Protein AF-0000000070284178 (afdb_homodimer)

Secondary structure (DSSP, 8-state):
--------------------------------------------------------EE--SS-S------------S---------------------------------------------------------------------------------------------------PPPHHHHHHHHHHHHTEEEETTEEEEE-SB--TT-S--TTTTSEEHHHHHHHHHHHHHTT-THHHHHHHHHHHHHS--S--S-TTSPPTTPPPSEEEEEEEEPTT-SS-EEEEEEEESSTTSTT----HHHHHHHHHHHHHHHHHH--THHHHSHHHHHHHHHHHHHHHS--S--SSSPPB-TT-SSS-S-SS--BS-HHHHHHHHHHHHHHHHHPPPSTTTHHHHHHHHHHHHHHHHHIIIIIEEEHHHHHHHHT---S--STT-S-TT---GGGS-HHHHHH--TT-EEEEEEEETTEEEEEEEHHHHHHHHHTT-S-HHHHHHHHHHHHHTHHHHTTTSS-BSEES---HHHHHHHHSS-GGG-TTBTTBT-B-GGGHHHHHHHHHHTT-HHHHHHHHHHHHHHHTTTT--S-EESTTS-EE-TTPPSSBHHHHHHHHHHHHHHH-HHHHHTTS----HHHHHHHHHHHSTTTHHHHHHHHHHTTT--/--------------------------------------------------------EE--SS-S-------------------------------------------------------------------------------------------------------------------HHHHHHHHHHHHTEEEETTEEEEE-SB--TT-S--TTTTSEEHHHHHHHHHHHHHTT-THHHHHHHHHHHHHS--S--S-TTSPPTTPPPSEEEEEEEEPTT-SS-EEEEEEEESSTTSTT----HHHHHHHHHHHHHHHHHH--THHHHSHHHHHHHHHHHHHHHS--S--SSSPPB-TT-SSS-S-SS--BS-HHHHHHHHHHHHHHHHHPPPSTTTHHHHHHHHHHHHHHHHHIIIIIEEEHHHHHHHHT---S--STT-S-TT---GGGS-HHHHHH--TT-EEEEEEEETTEEEEEEEHHHHHHHHHTT-S-HHHHHHHHHHHHHTHHHHTTTSS-BSEES---HHHHHHHHSS-GGG-TTBTTBT-B-GGGHHHHHHHHHHTT-HHHHHHHHHHHHHHHTTTT--S-EESTTS-EE-TTPPSSBHHHHHHHHHHHHHHH-HHHHHTTS----HHHHHHHHHHHSTTTHHHHHHHHHHTTT--

Organism: Medicago truncatula (NCBI:txid3880)

Structure (mmCIF, N/CA/C/O backbone):
data_AF-0000000070284178-model_v1
#
loop_
_entity.id
_entity.type
_entity.pdbx_description
1 polymer 'Alkaline/neutral invertase'
#
loop_
_atom_site.group_PDB
_atom_site.id
_atom_site.type_symbol
_atom_site.label_atom_id
_atom_site.label_alt_id
_atom_site.label_comp_id
_atom_site.label_asym_id
_atom_site.label_entity_id
_atom_site.label_seq_id
_atom_site.pdbx_PDB_ins_code
_atom_site.Cartn_x
_atom_site.Cartn_y
_atom_site.Cartn_z
_atom_site.occupancy
_atom_site.B_iso_or_equiv
_atom_site.auth_seq_id
_atom_site.auth_comp_id
_atom_site.auth_asym_id
_atom_site.auth_atom_id
_atom_site.pdbx_PDB_model_num
ATOM 1 N N . MET A 1 1 ? 6.617 -24.312 -64.062 1 16.23 1 MET A N 1
ATOM 2 C CA . MET A 1 1 ? 8.055 -24.078 -64 1 16.23 1 MET A CA 1
ATOM 3 C C . MET A 1 1 ? 8.359 -22.578 -63.844 1 16.23 1 MET A C 1
ATOM 5 O O . MET A 1 1 ? 9.375 -22.203 -63.281 1 16.23 1 MET A O 1
ATOM 9 N N . THR A 1 2 ? 7.855 -21.625 -64.438 1 16.58 2 THR A N 1
ATOM 10 C CA . THR A 1 2 ? 8.344 -20.609 -65.375 1 16.58 2 THR A CA 1
ATOM 11 C C . THR A 1 2 ? 8.859 -19.391 -64.625 1 16.58 2 THR A C 1
ATOM 13 O O . THR A 1 2 ? 8.328 -19.031 -63.531 1 16.58 2 THR A O 1
ATOM 16 N N . THR A 1 3 ? 9.867 -18.531 -65.062 1 16.77 3 THR A N 1
ATOM 17 C CA . THR A 1 3 ? 11.18 -17.891 -65 1 16.77 3 THR A CA 1
ATOM 18 C C . THR A 1 3 ? 11.039 -16.391 -64.688 1 16.77 3 THR A C 1
ATOM 20 O O . THR A 1 3 ? 12.008 -15.758 -64.25 1 16.77 3 THR A O 1
ATOM 23 N N . GLY A 1 4 ? 10.156 -15.609 -64.938 1 17.28 4 GLY A N 1
ATOM 24 C CA . GLY A 1 4 ? 10.602 -14.453 -65.688 1 17.28 4 GLY A CA 1
ATOM 25 C C . GLY A 1 4 ? 11.305 -13.414 -64.875 1 17.28 4 GLY A C 1
ATOM 26 O O . GLY A 1 4 ? 11.172 -13.414 -63.625 1 17.28 4 GLY A O 1
ATOM 27 N N . SER A 1 5 ? 12.008 -12.227 -65.312 1 16.22 5 SER A N 1
ATOM 28 C CA . SER A 1 5 ? 13.242 -11.5 -65.562 1 16.22 5 SER A CA 1
ATOM 29 C C . SER A 1 5 ? 13.312 -10.203 -64.812 1 16.22 5 SER A C 1
ATOM 31 O O . SER A 1 5 ? 14.328 -9.508 -64.812 1 16.22 5 SER A O 1
ATOM 33 N N . TYR A 1 6 ? 12.406 -9.617 -64.125 1 17.34 6 TYR A N 1
ATOM 34 C CA . TYR A 1 6 ? 12.484 -8.188 -64.438 1 17.34 6 TYR A CA 1
ATOM 35 C C . TYR A 1 6 ? 13.672 -7.551 -63.719 1 17.34 6 TYR A C 1
ATOM 37 O O . TYR A 1 6 ? 14.156 -8.07 -62.688 1 17.34 6 TYR A O 1
ATOM 45 N N . ILE A 1 7 ? 14.078 -6.188 -63.875 1 17.56 7 ILE A N 1
ATOM 46 C CA . ILE A 1 7 ? 15.125 -5.266 -64.312 1 17.56 7 ILE A CA 1
ATOM 47 C C . ILE A 1 7 ? 15.805 -4.652 -63.062 1 17.56 7 ILE A C 1
ATOM 49 O O . ILE A 1 7 ? 15.141 -4.312 -62.094 1 17.56 7 ILE A O 1
ATOM 53 N N . GLY A 1 8 ? 17.266 -4.41 -62.969 1 17.28 8 GLY A N 1
ATOM 54 C CA . GLY A 1 8 ? 18.562 -4.297 -62.344 1 17.28 8 GLY A CA 1
ATOM 55 C C . GLY A 1 8 ? 18.859 -2.902 -61.844 1 17.28 8 GLY A C 1
ATOM 56 O O . GLY A 1 8 ? 19.984 -2.609 -61.438 1 17.28 8 GLY A O 1
ATOM 57 N N . ILE A 1 9 ? 18.141 -2.16 -61.281 1 16.11 9 ILE A N 1
ATOM 58 C CA . ILE A 1 9 ? 18.5 -0.75 -61.375 1 16.11 9 ILE A CA 1
ATOM 59 C C . ILE A 1 9 ? 19.797 -0.5 -60.625 1 16.11 9 ILE A C 1
ATOM 61 O O . ILE A 1 9 ? 19.906 -0.844 -59.438 1 16.11 9 ILE A O 1
ATOM 65 N N . SER A 1 10 ? 21.016 0.123 -61.094 1 15.53 10 SER A N 1
ATOM 66 C CA . SER A 1 10 ? 22.438 0.359 -61.344 1 15.53 10 SER A CA 1
ATOM 67 C C . SER A 1 10 ? 23 1.368 -60.344 1 15.53 10 SER A C 1
ATOM 69 O O . SER A 1 10 ? 24.078 1.156 -59.781 1 15.53 10 SER A O 1
ATOM 71 N N . THR A 1 11 ? 22.719 2.619 -60.125 1 16.11 11 THR A N 1
ATOM 72 C CA . THR A 1 11 ? 23.688 3.598 -60.625 1 16.11 11 THR A CA 1
ATOM 73 C C . THR A 1 11 ? 24.797 3.801 -59.594 1 16.11 11 THR A C 1
ATOM 75 O O . THR A 1 11 ? 24.688 3.369 -58.438 1 16.11 11 THR A O 1
ATOM 78 N N . MET A 1 12 ? 25.297 5.195 -59.219 1 15.45 12 MET A N 1
ATOM 79 C CA . MET A 1 12 ? 26.531 5.914 -59.5 1 15.45 12 MET A CA 1
ATOM 80 C C . MET A 1 12 ? 27.484 5.883 -58.312 1 15.45 12 MET A C 1
ATOM 82 O O . MET A 1 12 ? 27.047 5.703 -57.156 1 15.45 12 MET A O 1
ATOM 86 N N . LYS A 1 13 ? 28.891 6.262 -58.438 1 15.7 13 LYS A N 1
ATOM 87 C CA . LYS A 1 13 ? 30.297 6.023 -58.125 1 15.7 13 LYS A CA 1
ATOM 88 C C . LYS A 1 13 ? 30.781 6.969 -57.031 1 15.7 13 LYS A C 1
ATOM 90 O O . LYS A 1 13 ? 31.812 6.711 -56.375 1 15.7 13 LYS A O 1
ATOM 95 N N . PRO A 1 14 ? 30.328 7.902 -56.25 1 16.09 14 PRO A N 1
ATOM 96 C CA . PRO A 1 14 ? 31.25 9.047 -56.219 1 16.09 14 PRO A CA 1
ATOM 97 C C . PRO A 1 14 ? 32.531 8.781 -55.438 1 16.09 14 PRO A C 1
ATOM 99 O O . PRO A 1 14 ? 32.5 8.094 -54.406 1 16.09 14 PRO A O 1
ATOM 102 N N . CYS A 1 15 ? 33.875 9.008 -55.906 1 14.98 15 CYS A N 1
ATOM 103 C CA . CYS A 1 15 ? 35.312 8.766 -55.844 1 14.98 15 CYS A CA 1
ATOM 104 C C . CYS A 1 15 ? 35.938 9.602 -54.75 1 14.98 15 CYS A C 1
ATOM 106 O O . CYS A 1 15 ? 37.094 9.336 -54.344 1 14.98 15 CYS A O 1
ATOM 108 N N . CYS A 1 16 ? 35.656 10.758 -54.25 1 15.2 16 CYS A N 1
ATOM 109 C CA . CYS A 1 16 ? 36.781 11.695 -54.25 1 15.2 16 CYS A CA 1
ATOM 110 C C . CYS A 1 16 ? 37.812 11.312 -53.219 1 15.2 16 CYS A C 1
ATOM 112 O O . CYS A 1 16 ? 37.469 10.891 -52.094 1 15.2 16 CYS A O 1
ATOM 114 N N . ARG A 1 17 ? 39.25 11.461 -53.438 1 15.29 17 ARG A N 1
ATOM 115 C CA . ARG A 1 17 ? 40.656 11.125 -53.312 1 15.29 17 ARG A CA 1
ATOM 116 C C . ARG A 1 17 ? 41.344 11.859 -52.156 1 15.29 17 ARG A C 1
ATOM 118 O O . ARG A 1 17 ? 42.406 11.445 -51.688 1 15.29 17 ARG A O 1
ATOM 125 N N . ILE A 1 18 ? 41.062 13.047 -51.625 1 15.14 18 ILE A N 1
ATOM 126 C CA . ILE A 1 18 ? 42.219 13.93 -51.625 1 15.14 18 ILE A CA 1
ATOM 127 C C . ILE A 1 18 ? 43.219 13.453 -50.562 1 15.14 18 ILE A C 1
ATOM 129 O O . ILE A 1 18 ? 42.812 13.07 -49.469 1 15.14 18 ILE A O 1
ATOM 133 N N . LEU A 1 19 ? 44.656 13.797 -50.625 1 14.78 19 LEU A N 1
ATOM 134 C CA . LEU A 1 19 ? 46.062 13.445 -50.594 1 14.78 19 LEU A CA 1
ATOM 135 C C . LEU A 1 19 ? 46.688 13.898 -49.281 1 14.78 19 LEU A C 1
ATOM 137 O O . LEU A 1 19 ? 47.531 13.188 -48.719 1 14.78 19 LEU A O 1
ATOM 141 N N . THR A 1 20 ? 46.531 15.047 -48.656 1 14.55 20 THR A N 1
ATOM 142 C CA . THR A 1 20 ? 47.812 15.773 -48.531 1 14.55 20 THR A CA 1
ATOM 143 C C . THR A 1 20 ? 48.656 15.156 -47.406 1 14.55 20 THR A C 1
ATOM 145 O O . THR A 1 20 ? 48.125 14.625 -46.438 1 14.55 20 THR A O 1
ATOM 148 N N . LYS A 1 21 ? 50.125 15.289 -47.406 1 15.13 21 LYS A N 1
ATOM 149 C CA . LYS A 1 21 ? 51.469 14.766 -47.25 1 15.13 21 LYS A CA 1
ATOM 150 C C . LYS A 1 21 ? 52.031 15.141 -45.875 1 15.13 21 LYS A C 1
ATOM 152 O O . LYS A 1 21 ? 52.781 14.367 -45.281 1 15.13 21 LYS A O 1
ATOM 157 N N . THR A 1 22 ? 52.125 16.391 -45.406 1 14.47 22 THR A N 1
ATOM 158 C CA . THR A 1 22 ? 53.469 16.828 -45.219 1 14.47 22 THR A CA 1
ATOM 159 C C . THR A 1 22 ? 54.062 16.234 -43.938 1 14.47 22 THR A C 1
ATOM 161 O O . THR A 1 22 ? 53.344 15.836 -43.031 1 14.47 22 THR A O 1
ATOM 164 N N . PRO A 1 23 ? 55.188 16.953 -43.219 1 15.52 23 PRO A N 1
ATOM 165 C CA . PRO A 1 23 ? 56.625 16.734 -42.969 1 15.52 23 PRO A CA 1
ATOM 166 C C . PRO A 1 23 ? 56.938 16.266 -41.562 1 15.52 23 PRO A C 1
ATOM 168 O O . PRO A 1 23 ? 56.062 16.281 -40.688 1 15.52 23 PRO A O 1
ATOM 171 N N . LEU A 1 24 ? 58.031 16.969 -40.844 1 15.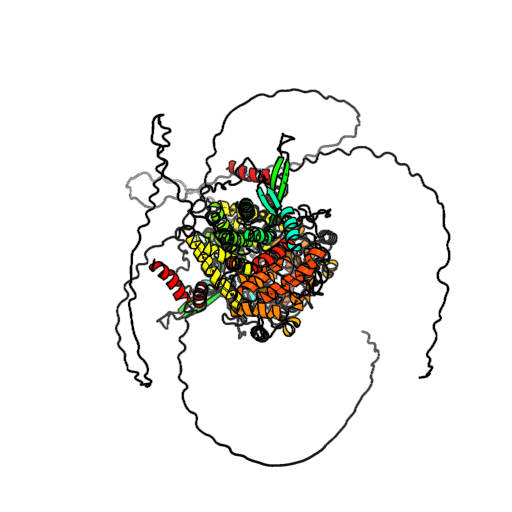12 24 LEU A N 1
ATOM 172 C CA . LEU A 1 24 ? 59.406 16.656 -40.469 1 15.12 24 LEU A CA 1
ATOM 173 C C . LEU A 1 24 ? 59.5 16.391 -38.969 1 15.12 24 LEU A C 1
ATOM 175 O O . LEU A 1 24 ? 60.062 15.375 -38.562 1 15.12 24 LEU A O 1
ATOM 179 N N . ILE A 1 25 ? 59.844 17.469 -38 1 14.59 25 ILE A N 1
ATOM 180 C CA . ILE A 1 25 ? 61.156 17.609 -37.438 1 14.59 25 ILE A CA 1
ATOM 181 C C . ILE A 1 25 ? 61.219 16.906 -36.094 1 14.59 25 ILE A C 1
ATOM 183 O O . ILE A 1 25 ? 60.188 16.672 -35.469 1 14.59 25 ILE A O 1
ATOM 187 N N . SER A 1 26 ? 61.844 17.594 -34.906 1 15.34 26 SER A N 1
ATOM 188 C CA . SER A 1 26 ? 63.156 17.453 -34.25 1 15.34 26 SER A CA 1
ATOM 189 C C . SER A 1 26 ? 63.031 16.734 -32.906 1 15.34 26 SER A C 1
ATOM 191 O O . SER A 1 26 ? 62.125 15.945 -32.719 1 15.34 26 SER A O 1
ATOM 193 N N . GLY A 1 27 ? 63.531 17.359 -31.672 1 15.24 27 GLY A N 1
ATOM 194 C CA . GLY A 1 27 ? 64.75 17.094 -30.906 1 15.24 27 GLY A CA 1
ATOM 195 C C . GLY A 1 27 ? 64.438 16.297 -29.641 1 15.24 27 GLY A C 1
ATOM 196 O O . GLY A 1 27 ? 63.312 16 -29.312 1 15.24 27 GLY A O 1
ATOM 197 N N . PHE A 1 28 ? 65 16.797 -28.297 1 15.65 28 PHE A N 1
ATOM 198 C CA . PHE A 1 28 ? 66.062 16.312 -27.469 1 15.65 28 PHE A CA 1
ATOM 199 C C . PHE A 1 28 ? 65.562 15.539 -26.266 1 15.65 28 PHE A C 1
ATOM 201 O O . PHE A 1 28 ? 65.875 14.375 -26.062 1 15.65 28 PHE A O 1
ATOM 208 N N . SER A 1 29 ? 65.438 16.156 -24.953 1 15.88 29 SER A N 1
ATOM 209 C CA . SER A 1 29 ? 66.375 15.922 -23.891 1 15.88 29 SER A CA 1
ATOM 210 C C . SER A 1 29 ? 65.875 14.938 -22.859 1 15.88 29 SER A C 1
ATOM 212 O O . SER A 1 29 ? 64.625 14.828 -22.688 1 15.88 29 SER A O 1
ATOM 214 N N . SER A 1 30 ? 66.688 14.141 -22.031 1 16.34 30 SER A N 1
ATOM 215 C CA . SER A 1 30 ? 66.938 12.883 -21.328 1 16.34 30 SER A CA 1
ATOM 216 C C . SER A 1 30 ? 66.438 12.969 -19.875 1 16.34 30 SER A C 1
ATOM 218 O O . SER A 1 30 ? 66.5 11.984 -19.141 1 16.34 30 SER A O 1
ATOM 220 N N . ILE A 1 31 ? 65.875 13.938 -19.25 1 16.61 31 ILE A N 1
ATOM 221 C CA . ILE A 1 31 ? 66.438 14.031 -17.906 1 16.61 31 ILE A CA 1
ATOM 222 C C . ILE A 1 31 ? 65.938 12.836 -17.078 1 16.61 31 ILE A C 1
ATOM 224 O O . ILE A 1 31 ? 64.75 12.445 -17.156 1 16.61 31 ILE A O 1
ATOM 228 N N . LYS A 1 32 ? 66.75 12.266 -16.094 1 16.66 32 LYS A N 1
ATOM 229 C CA . LYS A 1 32 ? 67.188 11.109 -15.312 1 16.66 32 LYS A CA 1
ATOM 230 C C . LYS A 1 32 ? 66.375 10.961 -14.039 1 16.66 32 LYS A C 1
ATOM 232 O O . LYS A 1 32 ? 66.438 9.93 -13.367 1 16.66 32 LYS A O 1
ATOM 237 N N . PHE A 1 33 ? 65.438 11.812 -13.617 1 16.28 33 PHE A N 1
ATOM 238 C CA . PHE A 1 33 ? 65.562 11.953 -12.172 1 16.28 33 PHE A CA 1
ATOM 239 C C . PHE A 1 33 ? 65.188 10.648 -11.477 1 16.28 33 PHE A C 1
ATOM 241 O O . PHE A 1 33 ? 64.375 9.867 -11.992 1 16.28 33 PHE A O 1
ATOM 248 N N . SER A 1 34 ? 65.5 10.508 -10.086 1 16.58 34 SER A N 1
ATOM 249 C CA . SER A 1 34 ? 66.062 9.727 -8.992 1 16.58 34 SER A CA 1
ATOM 250 C C . SER A 1 34 ? 65 8.945 -8.258 1 16.58 34 SER A C 1
ATOM 252 O O . SER A 1 34 ? 63.812 9.328 -8.273 1 16.58 34 SER A O 1
ATOM 254 N N . ASP A 1 35 ? 65.375 7.777 -7.527 1 16.66 35 ASP A N 1
ATOM 255 C CA . ASP A 1 35 ? 65 6.422 -7.082 1 16.66 35 ASP A CA 1
ATOM 256 C C . ASP A 1 35 ? 64.25 6.441 -5.766 1 16.66 35 ASP A C 1
ATOM 258 O O . ASP A 1 35 ? 63.781 5.402 -5.301 1 16.66 35 ASP A O 1
ATOM 262 N N . SER A 1 36 ? 64.375 7.469 -4.887 1 16.53 36 SER A N 1
ATOM 263 C CA . SER A 1 36 ? 64.688 6.977 -3.549 1 16.53 36 SER A CA 1
ATOM 264 C C . SER A 1 36 ? 63.5 6.191 -2.955 1 16.53 36 SER A C 1
ATOM 266 O O . SER A 1 36 ? 62.406 6.176 -3.518 1 16.53 36 SER A O 1
ATOM 268 N N . THR A 1 37 ? 63.094 6.473 -1.51 1 16.48 37 THR A N 1
ATOM 269 C CA . THR A 1 37 ? 63.219 5.805 -0.219 1 16.48 37 THR A CA 1
ATOM 270 C C . THR A 1 37 ? 61.906 5.211 0.219 1 16.48 37 THR A C 1
ATOM 272 O O . THR A 1 37 ? 61.875 4.188 0.905 1 16.48 37 THR A O 1
ATOM 275 N N . MET A 1 38 ? 60.719 5.934 0.171 1 16.89 38 MET A N 1
ATOM 276 C CA . MET A 1 38 ? 59.969 5.906 1.424 1 16.89 38 MET A CA 1
ATOM 277 C C . MET A 1 38 ? 59.281 4.559 1.617 1 16.89 38 MET A C 1
ATOM 279 O O . MET A 1 38 ? 58.531 4.121 0.759 1 16.89 38 MET A O 1
ATOM 283 N N . MET A 1 39 ? 59.656 3.799 2.654 1 15.85 39 MET A N 1
ATOM 284 C CA . MET A 1 39 ? 59.594 2.449 3.209 1 15.85 39 MET A CA 1
ATOM 285 C C . MET A 1 39 ? 58.156 2.021 3.465 1 15.85 39 MET A C 1
ATOM 287 O O . MET A 1 39 ? 57.719 0.986 2.967 1 15.85 39 MET A O 1
ATOM 291 N N . SER A 1 40 ? 57.781 1.579 4.84 1 16.31 40 SER A N 1
ATOM 292 C CA . SER A 1 40 ? 57.531 0.279 5.457 1 16.31 40 SER A CA 1
ATOM 293 C C . SER A 1 40 ? 56.062 0.091 5.785 1 16.31 40 SER A C 1
ATOM 295 O O . SER A 1 40 ? 55.562 -1.03 5.758 1 16.31 40 SER A O 1
ATOM 297 N N . ILE A 1 41 ? 55.219 1.065 6.363 1 16.72 41 ILE A N 1
ATOM 298 C CA . ILE A 1 41 ? 54.469 0.753 7.574 1 16.72 41 ILE A CA 1
ATOM 299 C C . ILE A 1 41 ? 53.188 0.002 7.211 1 16.72 41 ILE A C 1
ATOM 301 O O . ILE A 1 41 ? 52.219 0.607 6.766 1 16.72 41 ILE A O 1
ATOM 305 N N . LEU A 1 42 ? 53.188 -1.095 6.535 1 16.89 42 LEU A N 1
ATOM 306 C CA . LEU A 1 42 ? 52 -1.786 6.035 1 16.89 42 LEU A CA 1
ATOM 307 C C . LEU A 1 42 ? 51.281 -2.473 7.172 1 16.89 42 LEU A C 1
ATOM 309 O O . LEU A 1 42 ? 50.969 -3.67 7.098 1 16.89 42 LEU A O 1
ATOM 313 N N . SER A 1 43 ? 51.188 -1.851 8.359 1 17.41 43 SER A N 1
ATOM 314 C CA . SER A 1 43 ? 50.75 -2.787 9.383 1 17.41 43 SER A CA 1
ATOM 315 C C . SER A 1 43 ? 49.375 -3.348 9.047 1 17.41 43 SER A C 1
ATOM 317 O O . SER A 1 43 ? 48.531 -2.645 8.484 1 17.41 43 SER A O 1
ATOM 319 N N . ARG A 1 44 ? 49.094 -4.707 9.141 1 17.69 44 ARG A N 1
ATOM 320 C CA . ARG A 1 44 ? 48.25 -5.836 8.805 1 17.69 44 ARG A CA 1
ATOM 321 C C . ARG A 1 44 ? 46.969 -5.812 9.633 1 17.69 44 ARG A C 1
ATOM 323 O O . ARG A 1 44 ? 46.938 -6.328 10.75 1 17.69 44 ARG A O 1
ATOM 330 N N . SER A 1 45 ? 46.344 -4.637 9.953 1 18.02 45 SER A N 1
ATOM 331 C CA . SER A 1 45 ? 45.281 -4.77 10.953 1 18.02 45 SER A CA 1
ATOM 332 C C . SER A 1 45 ? 44.25 -5.793 10.523 1 18.02 45 SER A C 1
ATOM 334 O O . SER A 1 45 ? 43.781 -5.773 9.375 1 18.02 45 SER A O 1
ATOM 336 N N . SER A 1 46 ? 44.188 -7.031 11.164 1 18.36 46 SER A N 1
ATOM 337 C CA . SER A 1 46 ? 43.406 -8.258 11.07 1 18.36 46 SER A CA 1
ATOM 338 C C . SER A 1 46 ? 41.938 -7.992 11.297 1 18.36 46 SER A C 1
ATOM 340 O O . SER A 1 46 ? 41.531 -7.535 12.375 1 18.36 46 SER A O 1
ATOM 342 N N . CYS A 1 47 ? 41.219 -7.469 10.375 1 18.23 47 CYS A N 1
ATOM 343 C CA . CYS A 1 47 ? 39.781 -7.211 10.383 1 18.23 47 CYS A CA 1
ATOM 344 C C . CYS A 1 47 ? 39.031 -8.477 10.742 1 18.23 47 CYS A C 1
ATOM 346 O O . CYS A 1 47 ? 39.094 -9.477 10.039 1 18.23 47 CYS A O 1
ATOM 348 N N . SER A 1 48 ? 38.812 -8.688 12.078 1 19.98 48 SER A N 1
ATOM 349 C CA . SER A 1 48 ? 38.062 -9.789 12.656 1 19.98 48 SER A CA 1
ATOM 350 C C . SER A 1 48 ? 36.688 -9.953 11.977 1 19.98 48 SER A C 1
ATOM 352 O O . SER A 1 48 ? 36.094 -8.977 11.547 1 19.98 48 SER A O 1
ATOM 354 N N . ARG A 1 49 ? 36.344 -11.195 11.5 1 21.44 49 ARG A N 1
ATOM 355 C CA . ARG A 1 49 ? 35.25 -11.875 10.797 1 21.44 49 ARG A CA 1
ATOM 356 C C . ARG A 1 49 ? 33.938 -11.656 11.5 1 21.44 49 ARG A C 1
ATOM 358 O O . ARG A 1 49 ? 33.781 -11.992 12.672 1 21.44 49 ARG A O 1
ATOM 365 N N . SER A 1 50 ? 33.312 -10.555 11.266 1 21.77 50 SER A N 1
ATOM 366 C CA . SER A 1 50 ? 31.953 -10.211 11.703 1 21.77 50 SER A CA 1
ATOM 367 C C . SER A 1 50 ? 30.984 -11.359 11.461 1 21.77 50 SER A C 1
ATOM 369 O O . SER A 1 50 ? 30.734 -11.75 10.32 1 21.77 50 SER A O 1
ATOM 371 N N . ILE A 1 51 ? 30.922 -12.344 12.352 1 21.7 51 ILE A N 1
ATOM 372 C CA . ILE A 1 51 ? 30.078 -13.531 12.312 1 21.7 51 ILE A CA 1
ATOM 373 C C . ILE A 1 51 ? 28.609 -13.117 12.391 1 21.7 51 ILE A C 1
ATOM 375 O O . ILE A 1 51 ? 28.172 -12.516 13.375 1 21.7 51 ILE A O 1
ATOM 379 N N . HIS A 1 52 ? 28.047 -12.609 11.391 1 24 52 HIS A N 1
ATOM 380 C CA . HIS A 1 52 ? 26.609 -12.477 11.211 1 24 52 HIS A CA 1
ATOM 381 C C . HIS A 1 52 ? 25.875 -13.727 11.695 1 24 52 HIS A C 1
ATOM 383 O O . HIS A 1 52 ? 26.172 -14.836 11.234 1 24 52 HIS A O 1
ATOM 389 N N . SER A 1 53 ? 25.547 -13.734 12.945 1 25.62 53 SER A N 1
ATOM 390 C CA . SER A 1 53 ? 24.859 -14.906 13.484 1 25.62 53 SER A CA 1
ATOM 391 C C . SER A 1 53 ? 23.547 -15.141 12.758 1 25.62 53 SER A C 1
ATOM 393 O O . SER A 1 53 ? 22.578 -14.398 12.953 1 25.62 53 SER A O 1
ATOM 395 N N . TYR A 1 54 ? 23.5 -15.234 11.531 1 27.12 54 TYR A N 1
ATOM 396 C CA . TYR A 1 54 ? 22.328 -15.82 10.891 1 27.12 54 TYR A CA 1
ATOM 397 C C . TYR A 1 54 ? 21.797 -17 11.688 1 27.12 54 TYR A C 1
ATOM 399 O O . TYR A 1 54 ? 22.578 -17.828 12.18 1 27.12 54 TYR A O 1
ATOM 407 N N . ARG A 1 55 ? 20.625 -16.797 12.375 1 31.88 55 ARG A N 1
ATOM 408 C CA . ARG A 1 55 ? 20.047 -17.984 13.008 1 31.88 55 ARG A CA 1
ATOM 409 C C . ARG A 1 55 ? 20.141 -19.203 12.102 1 31.88 55 ARG A C 1
ATOM 411 O O . ARG A 1 55 ? 19.391 -19.312 11.133 1 31.88 55 ARG A O 1
ATOM 418 N N . TYR A 1 56 ? 21.25 -19.625 11.984 1 33.03 56 TYR A N 1
ATOM 419 C CA . TYR A 1 56 ? 21.438 -20.906 11.305 1 33.03 56 TYR A CA 1
ATOM 420 C C . TYR A 1 56 ? 20.656 -22.016 11.992 1 33.03 56 TYR A C 1
ATOM 422 O O . TYR A 1 56 ? 20.672 -22.125 13.219 1 33.03 56 TYR A O 1
ATOM 430 N N . TYR A 1 57 ? 19.516 -22.266 11.312 1 38.22 57 TYR A N 1
ATOM 431 C CA . TYR A 1 57 ? 18.875 -23.5 11.797 1 38.22 57 TYR A CA 1
ATOM 432 C C . TYR A 1 57 ? 19.797 -24.688 11.594 1 38.22 57 TYR A C 1
ATOM 434 O O . TYR A 1 57 ? 20.281 -24.938 10.484 1 38.22 57 TYR A O 1
ATOM 442 N N . ARG A 1 58 ? 20.516 -25.047 12.641 1 37.88 58 ARG A N 1
ATOM 443 C CA . ARG A 1 58 ? 21.469 -26.156 12.672 1 37.88 58 ARG A CA 1
ATOM 444 C C . ARG A 1 58 ? 20.734 -27.484 12.766 1 37.88 58 ARG A C 1
ATOM 446 O O . ARG A 1 58 ? 19.672 -27.578 13.375 1 37.88 58 ARG A O 1
ATOM 453 N N . CYS A 1 59 ? 21 -28.203 11.758 1 39 59 CYS A N 1
ATOM 454 C CA . CYS A 1 59 ? 20.453 -29.562 11.758 1 39 59 CYS A CA 1
ATOM 455 C C . CYS A 1 59 ? 20.922 -30.328 12.992 1 39 59 CYS A C 1
ATOM 457 O O . CYS A 1 59 ? 22.109 -30.625 13.133 1 39 59 CYS A O 1
ATOM 459 N N . ASN A 1 60 ? 20.547 -30.156 14.211 1 34.06 60 ASN A N 1
ATOM 460 C CA . ASN A 1 60 ? 20.938 -31.219 15.109 1 34.06 60 ASN A CA 1
ATOM 461 C C . ASN A 1 60 ? 20.516 -32.594 14.57 1 34.06 60 ASN A C 1
ATOM 463 O O . ASN A 1 60 ? 19.656 -32.688 13.695 1 34.06 60 ASN A O 1
ATOM 467 N N . ASN A 1 61 ? 20.688 -33.844 15.312 1 30.02 61 ASN A N 1
ATOM 468 C CA . ASN A 1 61 ? 20.531 -35.219 14.891 1 30.02 61 ASN A CA 1
ATOM 469 C C . ASN A 1 61 ? 19.281 -35.406 14.031 1 30.02 61 ASN A C 1
ATOM 471 O O . ASN A 1 61 ? 18.453 -34.531 13.938 1 30.02 61 ASN A O 1
ATOM 475 N N . THR A 1 62 ? 18.562 -36.812 14.047 1 31.11 62 THR A N 1
ATOM 476 C CA . THR A 1 62 ? 17.812 -37.688 13.141 1 31.11 62 THR A CA 1
ATOM 477 C C . THR A 1 62 ? 16.547 -36.969 12.656 1 31.11 62 THR A C 1
ATOM 479 O O . THR A 1 62 ? 16.125 -37.156 11.508 1 31.11 62 THR A O 1
ATOM 482 N N . LYS A 1 63 ? 15.445 -36.812 13.406 1 32.97 63 LYS A N 1
ATOM 483 C CA . LYS A 1 63 ? 14.039 -36.688 13.039 1 32.97 63 LYS A CA 1
ATOM 484 C C . LYS A 1 63 ? 13.711 -35.281 12.617 1 32.97 63 LYS A C 1
ATOM 486 O O . LYS A 1 63 ? 13.836 -34.344 13.422 1 32.97 63 LYS A O 1
ATOM 491 N N . ILE A 1 64 ? 13.914 -35.031 11.398 1 37.06 64 ILE A N 1
ATOM 492 C CA . ILE A 1 64 ? 13.406 -33.781 10.852 1 37.06 64 ILE A CA 1
ATOM 493 C C . ILE A 1 64 ? 12.094 -33.406 11.539 1 37.06 64 ILE A C 1
ATOM 495 O O . ILE A 1 64 ? 11.453 -32.406 11.172 1 37.06 64 ILE A O 1
ATOM 499 N N . LEU A 1 65 ? 11.359 -34.469 12.242 1 34.47 65 LEU A N 1
ATOM 500 C CA . LEU A 1 65 ? 10.008 -34.219 12.734 1 34.47 65 LEU A CA 1
ATOM 501 C C . LEU A 1 65 ? 10.016 -33.156 13.852 1 34.47 65 LEU A C 1
ATOM 503 O O . LEU A 1 65 ? 9.875 -33.5 15.031 1 34.47 65 LEU A O 1
ATOM 507 N N . GLY A 1 66 ? 10.898 -32.375 13.844 1 31.39 66 GLY A N 1
ATOM 508 C CA . GLY A 1 66 ? 10.898 -31.578 15.062 1 31.39 66 GLY A CA 1
ATOM 509 C C . GLY A 1 66 ? 9.617 -30.781 15.258 1 31.39 66 GLY A C 1
ATOM 510 O O . GLY A 1 66 ? 9.086 -30.203 14.312 1 31.39 66 GLY A O 1
ATOM 511 N N . TYR A 1 67 ? 8.711 -31.375 16 1 28.72 67 TYR A N 1
ATOM 512 C CA . TYR A 1 67 ? 7.578 -30.609 16.5 1 28.72 67 TYR A CA 1
ATOM 513 C C . TYR A 1 67 ? 8.016 -29.234 17 1 28.72 67 TYR A C 1
ATOM 515 O O . TYR A 1 67 ? 9.039 -29.109 17.672 1 28.72 67 TYR A O 1
ATOM 523 N N . ILE A 1 68 ? 7.855 -28.359 16.203 1 34.59 68 ILE A N 1
ATOM 524 C CA . ILE A 1 68 ? 8.008 -27.062 16.844 1 34.59 68 ILE A CA 1
ATOM 525 C C . ILE A 1 68 ? 7.309 -27.062 18.203 1 34.59 68 ILE A C 1
ATOM 527 O O . ILE A 1 68 ? 6.121 -27.375 18.297 1 34.59 68 ILE A O 1
ATOM 531 N N . ASN A 1 69 ? 7.922 -27.469 19.281 1 27.67 69 ASN A N 1
ATOM 532 C CA . ASN A 1 69 ? 7.312 -27.359 20.609 1 27.67 69 ASN A CA 1
ATOM 533 C C . ASN A 1 69 ? 6.504 -26.078 20.75 1 27.67 69 ASN A C 1
ATOM 535 O O . ASN A 1 69 ? 7.062 -24.969 20.703 1 27.67 69 ASN A O 1
ATOM 539 N N . VAL A 1 70 ? 5.246 -26.234 20.281 1 30.12 70 VAL A N 1
ATOM 540 C CA . VAL A 1 70 ? 4.301 -25.156 20.531 1 30.12 70 VAL A CA 1
ATOM 541 C C . VAL A 1 70 ? 4.16 -24.906 22.031 1 30.12 70 VAL A C 1
ATOM 543 O O . VAL A 1 70 ? 3.631 -25.75 22.75 1 30.12 70 VAL A O 1
ATOM 546 N N . ASN A 1 71 ? 5.047 -24.516 22.812 1 26.5 71 ASN A N 1
ATOM 547 C CA . ASN A 1 71 ? 4.688 -24.062 24.156 1 26.5 71 ASN A CA 1
ATOM 548 C C . ASN A 1 71 ? 3.324 -23.391 24.172 1 26.5 71 ASN A C 1
ATOM 550 O O . ASN A 1 71 ? 2.908 -22.797 23.172 1 26.5 71 ASN A O 1
ATOM 554 N N . GLY A 1 72 ? 2.439 -23.891 25.156 1 24.64 72 GLY A N 1
ATOM 555 C CA . GLY A 1 72 ? 1.056 -23.531 25.422 1 24.64 72 GLY A CA 1
ATOM 556 C C . GLY A 1 72 ? 0.76 -22.062 25.203 1 24.64 72 GLY A C 1
ATOM 557 O O . GLY A 1 72 ? 1.341 -21.203 25.859 1 24.64 72 GLY A O 1
ATOM 558 N N . LEU A 1 73 ? 0.452 -21.812 24.062 1 25.17 73 LEU A N 1
ATOM 559 C CA . LEU A 1 73 ? -0.062 -20.5 23.688 1 25.17 73 LEU A CA 1
ATOM 560 C C . LEU A 1 73 ? -1.15 -20.047 24.656 1 25.17 73 LEU A C 1
ATOM 562 O O . LEU A 1 73 ? -2.074 -20.797 24.953 1 25.17 73 LEU A O 1
ATOM 566 N N . ASN A 1 74 ? -0.796 -19.266 25.641 1 22.89 74 ASN A N 1
ATOM 567 C CA . ASN A 1 74 ? -1.76 -18.688 26.562 1 22.89 74 ASN A CA 1
ATOM 568 C C . ASN A 1 74 ? -3.074 -18.344 25.859 1 22.89 74 ASN A C 1
ATOM 570 O O . ASN A 1 74 ? -3.074 -17.703 24.812 1 22.89 74 ASN A O 1
ATOM 574 N N . ARG A 1 75 ? -4.098 -19.203 26.062 1 22.19 75 ARG A N 1
ATOM 575 C CA . ARG A 1 75 ? -5.52 -19.25 25.75 1 22.19 75 ARG A CA 1
ATOM 576 C C . ARG A 1 75 ? -6.184 -17.891 25.953 1 22.19 75 ARG A C 1
ATOM 578 O O . ARG A 1 75 ? -7.41 -17.797 25.922 1 22.19 75 ARG A O 1
ATOM 585 N N . SER A 1 76 ? -5.406 -16.906 26.391 1 23.67 76 SER A N 1
ATOM 586 C CA . SER A 1 76 ? -6.262 -15.906 27.031 1 23.67 76 SER A CA 1
ATOM 587 C C . SER A 1 76 ? -7.152 -15.211 26 1 23.67 76 SER A C 1
ATOM 589 O O . SER A 1 76 ? -7.82 -14.227 26.328 1 23.67 76 SER A O 1
ATOM 591 N N . ASP A 1 77 ? -7.105 -15.664 24.75 1 21.53 77 ASP A N 1
ATOM 592 C CA . ASP A 1 77 ? -7.465 -14.5 23.953 1 21.53 77 ASP A CA 1
ATOM 593 C C . ASP A 1 77 ? -8.852 -13.977 24.328 1 21.53 77 ASP A C 1
ATOM 595 O O . ASP A 1 77 ? -9.016 -12.789 24.609 1 21.53 77 ASP A O 1
ATOM 599 N N . PHE A 1 78 ? -9.766 -14.562 23.531 1 19.23 78 PHE A N 1
ATOM 600 C CA . PHE A 1 78 ? -10.93 -13.836 23.047 1 19.23 78 PHE A CA 1
ATOM 601 C C . PHE A 1 78 ? -12.023 -13.805 24.094 1 19.23 78 PHE A C 1
ATOM 603 O O . PHE A 1 78 ? -12.75 -14.789 24.297 1 19.23 78 PHE A O 1
ATOM 610 N N . SER A 1 79 ? -11.727 -13.5 25.312 1 20.36 79 SER A N 1
ATOM 611 C CA . SER A 1 79 ? -12.828 -13.609 26.25 1 20.36 79 SER A CA 1
ATOM 612 C C . SER A 1 79 ? -14.016 -12.758 25.812 1 20.36 79 SER A C 1
ATOM 614 O O . SER A 1 79 ? -13.883 -11.539 25.641 1 20.36 79 SER A O 1
ATOM 616 N N . VAL A 1 80 ? -14.805 -13.297 24.969 1 19.67 80 VAL A N 1
ATOM 617 C CA . VAL A 1 80 ? -16.109 -12.727 24.656 1 19.67 80 VAL A CA 1
ATOM 618 C C . VAL A 1 80 ? -16.891 -12.477 25.938 1 19.67 80 VAL A C 1
ATOM 620 O O . VAL A 1 80 ? -17.078 -13.383 26.75 1 19.67 80 VAL A O 1
ATOM 623 N N . THR A 1 81 ? -16.75 -11.32 26.516 1 19.69 81 THR A N 1
ATOM 624 C CA . THR A 1 81 ? -17.531 -10.906 27.672 1 19.69 81 THR A CA 1
ATOM 625 C C . THR A 1 81 ? -19.016 -11.195 27.453 1 19.69 81 THR A C 1
ATOM 627 O O . THR A 1 81 ? -19.594 -10.789 26.453 1 19.69 81 THR A O 1
ATOM 630 N N . ASP A 1 82 ? -19.484 -12.297 27.938 1 18.11 82 ASP A N 1
ATOM 631 C CA . ASP A 1 82 ? -20.875 -12.703 28 1 18.11 82 ASP A CA 1
ATOM 632 C C . ASP A 1 82 ? -21.734 -11.648 28.703 1 18.11 82 ASP A C 1
ATOM 634 O O . ASP A 1 82 ? -21.562 -11.406 29.906 1 18.11 82 ASP A O 1
ATOM 638 N N . SER A 1 83 ? -21.812 -10.422 28.062 1 18.64 83 SER A N 1
ATOM 639 C CA . SER A 1 83 ? -22.703 -9.477 28.734 1 18.64 83 SER A CA 1
ATOM 640 C C . SER A 1 83 ? -24.031 -10.133 29.094 1 18.64 83 SER A C 1
ATOM 642 O O . SER A 1 83 ? -24.609 -10.859 28.281 1 18.64 83 SER A O 1
ATOM 644 N N . ASN A 1 84 ? -24.188 -10.352 30.312 1 17.89 84 ASN A N 1
ATOM 645 C CA . ASN A 1 84 ? -25.391 -10.797 31.016 1 17.89 84 ASN A CA 1
ATOM 646 C C . ASN A 1 84 ? -26.609 -9.977 30.609 1 17.89 84 ASN A C 1
ATOM 648 O O . ASN A 1 84 ? -26.547 -8.742 30.578 1 17.89 84 ASN A O 1
ATOM 652 N N . TRP A 1 85 ? -27.484 -10.68 29.781 1 17.98 85 TRP A N 1
ATOM 653 C CA . TRP A 1 85 ? -28.828 -10.414 29.281 1 17.98 85 TRP A CA 1
ATOM 654 C C . TRP A 1 85 ? -29.75 -9.945 30.422 1 17.98 85 TRP A C 1
ATOM 656 O O . TRP A 1 85 ? -29.859 -10.617 31.453 1 17.98 85 TRP A O 1
ATOM 666 N N . VAL A 1 86 ? -29.75 -8.633 30.547 1 16.72 86 VAL A N 1
ATOM 667 C CA . VAL A 1 86 ? -30.734 -8.055 31.453 1 16.72 86 VAL A CA 1
ATOM 668 C C . VAL A 1 86 ? -32.125 -8.57 31.109 1 16.72 86 VAL A C 1
ATOM 670 O O . VAL A 1 86 ? -32.531 -8.578 29.938 1 16.72 86 VAL A O 1
ATOM 673 N N . GLN A 1 87 ? -32.844 -9.125 32.062 1 16.95 87 GLN A N 1
ATOM 674 C CA . GLN A 1 87 ? -34.156 -9.773 32.156 1 16.95 87 GLN A CA 1
ATOM 675 C C . GLN A 1 87 ? -35.281 -8.773 31.922 1 16.95 87 GLN A C 1
ATOM 677 O O . GLN A 1 87 ? -36.469 -9.125 32.031 1 16.95 87 GLN A O 1
ATOM 682 N N . SER A 1 88 ? -35.125 -7.59 31.391 1 15.59 88 SER A N 1
ATOM 683 C CA . SER A 1 88 ? -36.25 -6.828 31.875 1 15.59 88 SER A CA 1
ATOM 684 C C . SER A 1 88 ? -37.562 -7.445 31.391 1 15.59 88 SER A C 1
ATOM 686 O O . SER A 1 88 ? -37.594 -8.195 30.406 1 15.59 88 SER A O 1
ATOM 688 N N . ARG A 1 89 ? -38.812 -6.629 31.781 1 16.23 89 ARG A N 1
ATOM 689 C CA . ARG A 1 89 ? -40.188 -6.781 32.312 1 16.23 89 ARG A CA 1
ATOM 690 C C . ARG A 1 89 ? -41.156 -7.117 31.203 1 16.23 89 ARG A C 1
ATOM 692 O O . ARG A 1 89 ? -40.875 -6.891 30.016 1 16.23 89 ARG A O 1
ATOM 699 N N . ASN A 1 90 ? -42.562 -6.887 31.469 1 15.63 90 ASN A N 1
ATOM 700 C CA . ASN A 1 90 ? -43.844 -7.547 31.484 1 15.63 90 ASN A CA 1
ATOM 701 C C . ASN A 1 90 ? -44.625 -7.316 30.172 1 15.63 90 ASN A C 1
ATOM 703 O O . ASN A 1 90 ? -45.031 -8.273 29.516 1 15.63 90 ASN A O 1
ATOM 707 N N . PHE A 1 91 ? -45.562 -6.207 30.094 1 15.45 91 PHE A N 1
ATOM 708 C CA . PHE A 1 91 ? -47 -6.441 30.141 1 15.45 91 PHE A CA 1
ATOM 709 C C . PHE A 1 91 ? -47.594 -6.512 28.734 1 15.45 91 PHE A C 1
ATOM 711 O O . PHE A 1 91 ? -48.281 -7.469 28.391 1 15.45 91 PHE A O 1
ATOM 718 N N . ARG A 1 92 ? -48.406 -5.418 28.188 1 15.41 92 ARG A N 1
ATOM 719 C CA . ARG A 1 92 ? -49.875 -5.5 28.094 1 15.41 92 ARG A CA 1
ATOM 720 C C . ARG A 1 92 ? -50.281 -5.984 26.703 1 15.41 92 ARG A C 1
ATOM 722 O O . ARG A 1 92 ? -49.531 -5.891 25.75 1 15.41 92 ARG A O 1
ATOM 729 N N . PRO A 1 93 ? -51.719 -5.848 26.422 1 15.38 93 PRO A N 1
ATOM 730 C CA . PRO A 1 93 ? -52.781 -6.68 25.875 1 15.38 93 PRO A CA 1
ATOM 731 C C . PRO A 1 93 ? -52.875 -6.602 24.344 1 15.38 93 PRO A C 1
ATOM 733 O O . PRO A 1 93 ? -52.156 -5.809 23.719 1 15.38 93 PRO A O 1
ATOM 736 N N . ARG A 1 94 ? -54.188 -6.289 23.875 1 15.04 94 ARG A N 1
ATOM 737 C CA . ARG A 1 94 ? -55.25 -6.996 23.141 1 15.04 94 ARG A CA 1
ATOM 738 C C . ARG A 1 94 ? -55.375 -6.438 21.719 1 15.04 94 ARG A C 1
ATOM 740 O O . ARG A 1 94 ? -56.094 -7.016 20.891 1 15.04 94 ARG A O 1
ATOM 747 N N . VAL A 1 95 ? -54.75 -5.328 21.312 1 15.94 95 VAL A N 1
ATOM 748 C CA . VAL A 1 95 ? -55.781 -4.582 20.594 1 15.94 95 VAL A CA 1
ATOM 749 C C . VAL A 1 95 ? -56.219 -5.375 19.359 1 15.94 95 VAL A C 1
ATOM 751 O O . VAL A 1 95 ? -55.438 -6.047 18.719 1 15.94 95 VAL A O 1
ATOM 754 N N . GLY A 1 96 ? -57.594 -5.086 18.906 1 15.12 96 GLY A N 1
ATOM 755 C CA . GLY A 1 96 ? -58.812 -5.645 18.312 1 15.12 96 GLY A CA 1
ATOM 756 C C . GLY A 1 96 ? -58.688 -5.848 16.812 1 15.12 96 GLY A C 1
ATOM 757 O O . GLY A 1 96 ? -58.781 -6.973 16.328 1 15.12 96 GLY A O 1
ATOM 758 N N . SER A 1 97 ? -59.281 -4.898 15.945 1 15.17 97 SER A N 1
ATOM 759 C CA . SER A 1 97 ? -60.531 -5.176 15.242 1 15.17 97 SER A CA 1
ATOM 760 C C . SER A 1 97 ? -60.281 -5.746 13.852 1 15.17 97 SER A C 1
ATOM 762 O O . SER A 1 97 ? -59.156 -5.656 13.344 1 15.17 97 SER A O 1
ATOM 764 N N . LEU A 1 98 ? -61.344 -5.551 12.93 1 14.62 98 LEU A N 1
ATOM 765 C CA . LEU A 1 98 ? -62.312 -6.309 12.18 1 14.62 98 LEU A CA 1
ATOM 766 C C . LEU A 1 98 ? -61.938 -6.391 10.703 1 14.62 98 LEU A C 1
ATOM 768 O O . LEU A 1 98 ? -61.969 -7.469 10.102 1 14.62 98 LEU A O 1
ATOM 772 N N . ILE A 1 99 ? -61.812 -5.262 9.828 1 15.26 99 ILE A N 1
ATOM 773 C CA . ILE A 1 99 ? -62.938 -5.137 8.898 1 15.26 99 ILE A CA 1
ATOM 774 C C . ILE A 1 99 ? -62.75 -6.086 7.719 1 15.26 99 ILE A C 1
ATOM 776 O O . ILE A 1 99 ? -61.594 -6.371 7.328 1 15.26 99 ILE A O 1
ATOM 780 N N . PRO A 1 100 ? -63.812 -6.113 6.68 1 15.18 100 PRO A N 1
ATOM 781 C CA . PRO A 1 100 ? -64.688 -7.027 5.953 1 15.18 100 PRO A CA 1
ATOM 782 C C . PRO A 1 100 ? -64.062 -7.535 4.652 1 15.18 100 PRO A C 1
ATOM 784 O O . PRO A 1 100 ? -63 -7.086 4.262 1 15.18 100 PRO A O 1
ATOM 787 N N . ASN A 1 101 ? -64.938 -7.473 3.496 1 15.19 101 ASN A N 1
ATOM 788 C CA . ASN A 1 101 ? -65.625 -8.406 2.619 1 15.19 101 ASN A CA 1
ATOM 789 C C . ASN A 1 101 ? -65 -8.461 1.235 1 15.19 101 ASN A C 1
ATOM 791 O O . ASN A 1 101 ? -65.25 -9.383 0.459 1 15.19 101 ASN A O 1
ATOM 795 N N . VAL A 1 102 ? -64.25 -7.543 0.729 1 15.84 102 VAL A N 1
ATOM 796 C CA . VAL A 1 102 ? -64.688 -7.121 -0.589 1 15.84 102 VAL A CA 1
ATOM 797 C C . VAL A 1 102 ? -64.562 -8.289 -1.57 1 15.84 102 VAL A C 1
ATOM 799 O O . VAL A 1 102 ? -63.531 -8.906 -1.7 1 15.84 102 VAL A O 1
ATOM 802 N N . THR A 1 103 ? -65.75 -8.781 -2.402 1 14.82 103 THR A N 1
ATOM 803 C CA . THR A 1 103 ? -66.5 -9.844 -3.104 1 14.82 103 THR A CA 1
ATOM 804 C C . THR A 1 103 ? -65.875 -10.07 -4.488 1 14.82 103 THR A C 1
ATOM 806 O O . THR A 1 103 ? -65.812 -11.211 -4.957 1 14.82 103 THR A O 1
ATOM 809 N N . SER A 1 104 ? -65.562 -9.125 -5.41 1 14.95 104 SER A N 1
ATOM 810 C CA . SER A 1 104 ? -66.375 -9.148 -6.637 1 14.95 104 SER A CA 1
ATOM 811 C C . SER A 1 104 ? -66.062 -10.383 -7.48 1 14.95 104 SER A C 1
ATOM 813 O O . SER A 1 104 ? -65 -10.984 -7.324 1 14.95 104 SER A O 1
ATOM 815 N N . ASP A 1 105 ? -66.688 -10.648 -8.75 1 14.84 105 ASP A N 1
ATOM 816 C CA . ASP A 1 105 ? -67.562 -11.461 -9.586 1 14.84 105 ASP A CA 1
ATOM 817 C C . ASP A 1 105 ? -66.75 -12.336 -10.539 1 14.84 105 ASP A C 1
ATOM 819 O O . ASP A 1 105 ? -65.562 -12.094 -10.766 1 14.84 105 ASP A O 1
ATOM 823 N N . PHE A 1 106 ? -67.438 -12.945 -11.859 1 14.67 106 PHE A N 1
ATOM 824 C CA . PHE A 1 106 ? -68.062 -14.164 -12.398 1 14.67 106 PHE A CA 1
ATOM 825 C C . PHE A 1 106 ? -67.188 -14.695 -13.562 1 14.67 106 PHE A C 1
ATOM 827 O O . PHE A 1 106 ? -66.938 -15.891 -13.633 1 14.67 106 PHE A O 1
ATOM 834 N N . ARG A 1 107 ? -67.062 -14.078 -14.812 1 14.59 107 ARG A N 1
ATOM 835 C CA . ARG A 1 107 ? -67.75 -14.68 -15.945 1 14.59 107 ARG A CA 1
ATOM 836 C C . ARG A 1 107 ? -66.938 -15.805 -16.562 1 14.59 107 ARG A C 1
ATOM 838 O O . ARG A 1 107 ? -65.75 -15.852 -16.391 1 14.59 107 ARG A O 1
ATOM 845 N N . ASN A 1 108 ? -67.25 -16.422 -17.922 1 14.49 108 ASN A N 1
ATOM 846 C CA . ASN A 1 108 ? -67.812 -17.594 -18.578 1 14.49 108 ASN A CA 1
ATOM 847 C C . ASN A 1 108 ? -66.75 -18.422 -19.297 1 14.49 108 ASN A C 1
ATOM 849 O O . ASN A 1 108 ? -66.688 -19.641 -19.109 1 14.49 108 ASN A O 1
ATOM 853 N N . GLN A 1 109 ? -66.375 -18.109 -20.578 1 15.64 109 GLN A N 1
ATOM 854 C CA . GLN A 1 109 ? -66.75 -18.969 -21.672 1 15.64 109 GLN A CA 1
ATOM 855 C C . GLN A 1 109 ? -65.75 -20.094 -21.906 1 15.64 109 GLN A C 1
ATOM 857 O O . GLN A 1 109 ? -64.625 -19.969 -21.516 1 15.64 109 GLN A O 1
ATOM 862 N N . SER A 1 110 ? -65.938 -21.203 -22.922 1 14.91 110 SER A N 1
ATOM 863 C CA . SER A 1 110 ? -66.25 -22.609 -23.188 1 14.91 110 SER A CA 1
ATOM 864 C C . SER A 1 110 ? -65 -23.312 -23.734 1 14.91 110 SER A C 1
ATOM 866 O O . SER A 1 110 ? -64.625 -24.375 -23.25 1 14.91 110 SER A O 1
ATOM 868 N N . THR A 1 111 ? -64.5 -23.047 -24.922 1 16 111 THR A N 1
ATOM 869 C CA . THR A 1 111 ? -64.688 -24.109 -25.906 1 16 111 THR A CA 1
ATOM 870 C C . THR A 1 111 ? -63.594 -25.188 -25.75 1 16 111 THR A C 1
ATOM 872 O O . THR A 1 111 ? -62.531 -24.938 -25.172 1 16 111 THR A O 1
ATOM 875 N N . SER A 1 112 ? -63.406 -26.266 -26.719 1 15.41 112 SER A N 1
ATOM 876 C CA . SER A 1 112 ? -63.531 -27.703 -26.953 1 15.41 112 SER A CA 1
ATOM 877 C C . SER A 1 112 ? -62.156 -28.359 -27.109 1 15.41 112 SER A C 1
ATOM 879 O O . SER A 1 112 ? -62.031 -29.562 -26.922 1 15.41 112 SER A O 1
ATOM 881 N N . VAL A 1 113 ? -61.094 -27.766 -27.453 1 16.88 113 VAL A N 1
ATOM 882 C CA . VAL A 1 113 ? -60.5 -28.625 -28.484 1 16.88 113 VAL A CA 1
ATOM 883 C C . VAL A 1 113 ? -59.969 -29.906 -27.828 1 16.88 113 VAL A C 1
ATOM 885 O O . VAL A 1 113 ? -59.562 -29.906 -26.672 1 16.88 113 VAL A O 1
ATOM 888 N N . ASP A 1 114 ? -59.688 -31.016 -28.484 1 15.14 114 ASP A N 1
ATOM 889 C CA . ASP A 1 114 ? -59.844 -32.469 -28.594 1 15.14 114 ASP A CA 1
ATOM 890 C C . ASP A 1 114 ? -58.75 -33.188 -27.828 1 15.14 114 ASP A C 1
ATOM 892 O O . ASP A 1 114 ? -57.719 -32.594 -27.5 1 15.14 114 ASP A O 1
ATOM 896 N N . SER A 1 115 ? -58.5 -34.562 -28.047 1 14.72 115 SER A N 1
ATOM 897 C CA . SER A 1 115 ? -58.562 -35.906 -27.453 1 14.72 115 SER A CA 1
ATOM 898 C C . SER A 1 115 ? -57.156 -36.375 -27.031 1 14.72 115 SER A C 1
ATOM 900 O O . SER A 1 115 ? -56.969 -36.812 -25.891 1 14.72 115 SER A O 1
ATOM 902 N N . ASN A 1 116 ? -56.188 -36.781 -27.859 1 14.95 116 ASN A N 1
ATOM 903 C CA . ASN A 1 116 ? -55.969 -38.219 -27.938 1 14.95 116 ASN A CA 1
ATOM 904 C C . ASN A 1 116 ? -54.969 -38.688 -26.906 1 14.95 116 ASN A C 1
ATOM 906 O O . ASN A 1 116 ? -54.188 -37.906 -26.375 1 14.95 116 ASN A O 1
ATOM 910 N N . SER A 1 117 ? -54.219 -39.969 -27.078 1 14.97 117 SER A N 1
ATOM 911 C CA . SER A 1 117 ? -54.094 -41.281 -26.453 1 14.97 117 SER A CA 1
ATOM 912 C C . SER A 1 117 ? -52.844 -41.344 -25.562 1 14.97 117 SER A C 1
ATOM 914 O O . SER A 1 117 ? -51.969 -40.469 -25.609 1 14.97 117 SER A O 1
ATOM 916 N N . ASN A 1 118 ? -52.156 -42.656 -25.25 1 15.06 118 ASN A N 1
ATOM 917 C CA . ASN A 1 118 ? -52.031 -43.719 -24.25 1 15.06 118 ASN A CA 1
ATOM 918 C C . ASN A 1 118 ? -50.562 -43.812 -23.766 1 15.06 118 ASN A C 1
ATOM 920 O O . ASN A 1 118 ? -50.312 -44.188 -22.609 1 15.06 118 ASN A O 1
ATOM 924 N N . VAL A 1 119 ? -49.375 -43.812 -24.438 1 18.06 119 VAL A N 1
ATOM 925 C CA . VAL A 1 119 ? -48.562 -45.031 -24.359 1 18.06 119 VAL A CA 1
ATOM 926 C C . VAL A 1 119 ? -47.719 -45 -23.094 1 18.06 119 VAL A C 1
ATOM 928 O O . VAL A 1 119 ? -47.375 -43.938 -22.578 1 18.06 119 VAL A O 1
ATOM 931 N N . ASN A 1 120 ? -47.125 -46.219 -22.438 1 15.71 120 ASN A N 1
ATOM 932 C CA . ASN A 1 120 ? -46.906 -47.062 -21.266 1 15.71 120 ASN A CA 1
ATOM 933 C C . ASN A 1 120 ? -45.5 -46.875 -20.703 1 15.71 120 ASN A C 1
ATOM 935 O O . ASN A 1 120 ? -45.125 -47.531 -19.719 1 15.71 120 ASN A O 1
ATOM 939 N N . ASN A 1 121 ? -44.531 -46.094 -21.125 1 16.84 121 ASN A N 1
ATOM 940 C CA . ASN A 1 121 ? -43.219 -46.688 -21.016 1 16.84 121 ASN A CA 1
ATOM 941 C C . ASN A 1 121 ? -42.75 -46.75 -19.562 1 16.84 121 ASN A C 1
ATOM 943 O O . ASN A 1 121 ? -42.875 -45.781 -18.828 1 16.84 121 ASN A O 1
ATOM 947 N N . ASP A 1 122 ? -42.25 -47.938 -19.016 1 15.86 122 ASP A N 1
ATOM 948 C CA . ASP A 1 122 ? -42.031 -48.719 -17.797 1 15.86 122 ASP A CA 1
ATOM 949 C C . ASP A 1 122 ? -40.75 -48.312 -17.094 1 15.86 122 ASP A C 1
ATOM 951 O O . ASP A 1 122 ? -39.656 -48.562 -17.578 1 15.86 122 ASP A O 1
ATOM 955 N N . LYS A 1 123 ? -40.469 -47.219 -16.672 1 17.06 123 LYS A N 1
ATOM 956 C CA . LYS A 1 123 ? -39.188 -46.875 -16.062 1 17.06 123 LYS A CA 1
ATOM 957 C C . LYS A 1 123 ? -39 -47.625 -14.734 1 17.06 123 LYS A C 1
ATOM 959 O O . LYS A 1 123 ? -39.656 -47.281 -13.742 1 17.06 123 LYS A O 1
ATOM 964 N N . SER A 1 124 ? -38.562 -48.906 -14.742 1 15.41 124 SER A N 1
ATOM 965 C CA . SER A 1 124 ? -38.375 -49.844 -13.625 1 15.41 124 SER A CA 1
ATOM 966 C C . SER A 1 124 ? -37.406 -49.281 -12.602 1 15.41 124 SER A C 1
ATOM 968 O O . SER A 1 124 ? -36.438 -48.594 -12.961 1 15.41 124 SER A O 1
ATOM 970 N N . PHE A 1 125 ? -37.562 -49.469 -11.227 1 16.66 125 PHE A N 1
ATOM 971 C CA . PHE A 1 125 ? -37.188 -49.062 -9.875 1 16.66 125 PHE A CA 1
ATOM 972 C C . PHE A 1 125 ? -36 -49.875 -9.375 1 16.66 125 PHE A C 1
ATOM 974 O O . PHE A 1 125 ? -35.5 -49.625 -8.281 1 16.66 125 PHE A O 1
ATOM 981 N N . GLU A 1 126 ? -35.344 -50.688 -10.148 1 15.43 126 GLU A N 1
ATOM 982 C CA . GLU A 1 126 ? -35 -51.781 -9.242 1 15.43 126 GLU A CA 1
ATOM 983 C C . GLU A 1 126 ? -34.156 -51.25 -8.07 1 15.43 126 GLU A C 1
ATOM 985 O O . GLU A 1 126 ? -33.562 -50.188 -8.148 1 15.43 126 GLU A O 1
ATOM 990 N N . ASN A 1 127 ? -33.656 -52.281 -7.086 1 15.59 127 ASN A N 1
ATOM 991 C CA . ASN A 1 127 ? -33.469 -52.875 -5.75 1 15.59 127 ASN A CA 1
ATOM 992 C C . ASN A 1 127 ? -32.062 -52.594 -5.203 1 15.59 127 ASN A C 1
ATOM 994 O O . ASN A 1 127 ? -31.078 -52.906 -5.863 1 15.59 127 ASN A O 1
ATOM 998 N N . ILE A 1 128 ? -31.875 -51.562 -4.477 1 17.38 128 ILE A N 1
ATOM 999 C CA . ILE A 1 128 ? -30.703 -51.125 -3.703 1 17.38 128 ILE A CA 1
ATOM 1000 C C . ILE A 1 128 ? -30.328 -52.219 -2.705 1 17.38 128 ILE A C 1
ATOM 1002 O O . ILE A 1 128 ? -31 -52.406 -1.689 1 17.38 128 ILE A O 1
ATOM 1006 N N . PHE A 1 129 ? -29.906 -53.406 -3.133 1 15.26 129 PHE A N 1
ATOM 1007 C CA . PHE A 1 129 ? -29.703 -54.5 -2.186 1 15.26 129 PHE A CA 1
ATOM 1008 C C . PHE A 1 129 ? -28.594 -54.156 -1.2 1 15.26 129 PHE A C 1
ATOM 1010 O O . PHE A 1 129 ? -27.562 -53.594 -1.587 1 15.26 129 PHE A O 1
ATOM 1017 N N . ILE A 1 130 ? -28.844 -54.125 0.159 1 17.5 130 ILE A N 1
ATOM 1018 C CA . ILE A 1 130 ? -28.344 -53.938 1.516 1 17.5 130 ILE A CA 1
ATOM 1019 C C . ILE A 1 130 ? -27.359 -55.031 1.869 1 17.5 130 ILE A C 1
ATOM 1021 O O . ILE A 1 130 ? -26.828 -55.062 2.982 1 17.5 130 ILE A O 1
ATOM 1025 N N . GLN A 1 131 ? -26.781 -55.844 0.913 1 14.73 131 GLN A N 1
ATOM 1026 C CA . GLN A 1 131 ? -26.516 -57.125 1.498 1 14.73 131 GLN A CA 1
ATOM 1027 C C . GLN A 1 131 ? -25.516 -57.031 2.654 1 14.73 131 GLN A C 1
ATOM 1029 O O . GLN A 1 131 ? -24.766 -56.062 2.742 1 14.73 131 GLN A O 1
ATOM 1034 N N . SER A 1 132 ? -25.141 -58.344 3.334 1 15.17 132 SER A N 1
ATOM 1035 C CA . SER A 1 132 ? -25.031 -59.25 4.469 1 15.17 132 SER A CA 1
ATOM 1036 C C . SER A 1 132 ? -23.609 -59.312 5 1 15.17 132 SER A C 1
ATOM 1038 O O . SER A 1 132 ? -23.391 -59.25 6.211 1 15.17 132 SER A O 1
ATOM 1040 N N . THR A 1 133 ? -22.531 -59.844 4.316 1 15.07 133 THR A N 1
ATOM 1041 C CA . THR A 1 133 ? -22.031 -61.094 4.898 1 15.07 133 THR A CA 1
ATOM 1042 C C . THR A 1 133 ? -21.016 -60.812 6.004 1 15.07 133 THR A C 1
ATOM 1044 O O . THR A 1 133 ? -20.438 -59.719 6.043 1 15.07 133 THR A O 1
ATOM 1047 N N . LEU A 1 134 ? -20.344 -61.969 6.645 1 16.5 134 LEU A N 1
ATOM 1048 C CA . LEU A 1 134 ? -20.125 -62.938 7.719 1 16.5 134 LEU A CA 1
ATOM 1049 C C . LEU A 1 134 ? -18.719 -62.781 8.289 1 16.5 134 LEU A C 1
ATOM 1051 O O . LEU A 1 134 ? -18.547 -62.688 9.508 1 16.5 134 LEU A O 1
ATOM 1055 N N . ASN A 1 135 ? -17.594 -63.375 7.816 1 16.27 135 ASN A N 1
ATOM 1056 C CA . ASN A 1 135 ? -17 -64.438 8.625 1 16.27 135 ASN A CA 1
ATOM 1057 C C . ASN A 1 135 ? -15.945 -63.906 9.586 1 16.27 135 ASN A C 1
ATOM 1059 O O . ASN A 1 135 ? -15.305 -62.906 9.297 1 16.27 135 ASN A O 1
ATOM 1063 N N . PRO A 1 136 ? -15.766 -64.625 10.727 1 17.81 136 PRO A N 1
ATOM 1064 C CA . PRO A 1 136 ? -15.297 -64.812 12.102 1 17.81 136 PRO A CA 1
ATOM 1065 C C . PRO A 1 136 ? -13.789 -64.938 12.195 1 17.81 136 PRO A C 1
ATOM 1067 O O . PRO A 1 136 ? -13.242 -65.938 11.648 1 17.81 136 PRO A O 1
ATOM 1070 N N . LYS A 1 137 ? -13.023 -63.906 11.836 1 16.89 137 LYS A N 1
ATOM 1071 C CA . LYS A 1 137 ? -11.625 -64.312 11.938 1 16.89 137 LYS A CA 1
ATOM 1072 C C . LYS A 1 137 ? -11.375 -65.125 13.219 1 16.89 137 LYS A C 1
ATOM 1074 O O . LYS A 1 137 ? -11.812 -64.688 14.297 1 16.89 137 LYS A O 1
ATOM 1079 N N . PRO A 1 138 ? -10.773 -66.375 13.094 1 17.11 138 PRO A N 1
ATOM 1080 C CA . PRO A 1 138 ? -10.484 -67.5 13.992 1 17.11 138 PRO A CA 1
ATOM 1081 C C . PRO A 1 138 ? -9.578 -67.125 15.156 1 17.11 138 PRO A C 1
ATOM 1083 O O . PRO A 1 138 ? -8.758 -66.188 15.023 1 17.11 138 PRO A O 1
ATOM 1086 N N . LEU A 1 139 ? -9.93 -67.438 16.375 1 18.41 139 LEU A N 1
ATOM 1087 C CA . LEU A 1 139 ? -9.648 -67.562 17.812 1 18.41 139 LEU A CA 1
ATOM 1088 C C . LEU A 1 139 ? -8.375 -68.312 18.062 1 18.41 139 LEU A C 1
ATOM 1090 O O . LEU A 1 139 ? -7.992 -68.562 19.219 1 18.41 139 LEU A O 1
ATOM 1094 N N . LEU A 1 140 ? -7.492 -68.75 17.062 1 17.48 140 LEU A N 1
ATOM 1095 C CA . LEU A 1 140 ? -6.926 -70 17.562 1 17.48 140 LEU A CA 1
ATOM 1096 C C . LEU A 1 140 ? -6.316 -69.812 18.938 1 17.48 140 LEU A C 1
ATOM 1098 O O . LEU A 1 140 ? -6.512 -70.625 19.828 1 17.48 140 LEU A O 1
ATOM 1102 N N . PHE A 1 141 ? -5.34 -68.938 19.266 1 16.59 141 PHE A N 1
ATOM 1103 C CA . PHE A 1 141 ? -4.164 -69.812 19.406 1 16.59 141 PHE A CA 1
ATOM 1104 C C . PHE A 1 141 ? -4.125 -70.438 20.781 1 16.59 141 PHE A C 1
ATOM 1106 O O . PHE A 1 141 ? -3.818 -71.625 20.906 1 16.59 141 PHE A O 1
ATOM 1113 N N . ASP A 1 142 ? -3.822 -69.625 21.984 1 18.92 142 ASP A N 1
ATOM 1114 C CA . ASP A 1 142 ? -2.844 -70.25 22.844 1 18.92 142 ASP A CA 1
ATOM 1115 C C . ASP A 1 142 ? -3.48 -71.375 23.656 1 18.92 142 ASP A C 1
ATOM 1117 O O . ASP A 1 142 ? -4.633 -71.25 24.078 1 18.92 142 ASP A O 1
ATOM 1121 N N . ARG A 1 143 ? -2.859 -72.562 23.609 1 18.64 143 ARG A N 1
ATOM 1122 C CA . ARG A 1 143 ? -3.113 -73.875 24.156 1 18.64 143 ARG A CA 1
ATOM 1123 C C . ARG A 1 143 ? -3.121 -73.875 25.672 1 18.64 143 ARG A C 1
ATOM 1125 O O . ARG A 1 143 ? -2.088 -73.625 26.297 1 18.64 143 ARG A O 1
ATOM 1132 N N . ILE A 1 144 ? -4.031 -73.125 26.328 1 17.23 144 ILE A N 1
ATOM 1133 C CA . ILE A 1 144 ? -4.055 -73.625 27.688 1 17.23 144 ILE A CA 1
ATOM 1134 C C . ILE A 1 144 ? -4.234 -75.188 27.672 1 17.23 144 ILE A C 1
ATOM 1136 O O . ILE A 1 144 ? -5.074 -75.688 26.938 1 17.23 144 ILE A O 1
ATOM 1140 N N . GLU A 1 145 ? -3.445 -76 28.219 1 16.8 145 GLU A N 1
ATOM 1141 C CA . GLU A 1 145 ? -3.445 -77.438 28.391 1 16.8 145 GLU A CA 1
ATOM 1142 C C . GLU A 1 145 ? -4.746 -77.938 29.016 1 16.8 145 GLU A C 1
ATOM 1144 O O . GLU A 1 145 ? -4.93 -79.125 29.234 1 16.8 145 GLU A O 1
ATOM 1149 N N . THR A 1 146 ? -6.02 -77.312 28.859 1 15.62 146 THR A N 1
ATOM 1150 C CA . THR A 1 146 ? -6.793 -78.062 29.844 1 15.62 146 THR A CA 1
ATOM 1151 C C . THR A 1 146 ? -6.918 -79.5 29.406 1 15.62 146 THR A C 1
ATOM 1153 O O . THR A 1 146 ? -6.891 -79.812 28.219 1 15.62 146 THR A O 1
ATOM 1156 N N . ASP A 1 147 ? -7.141 -80.562 30.188 1 16.7 147 ASP A N 1
ATOM 1157 C CA . ASP A 1 147 ? -7.176 -82 30.312 1 16.7 147 ASP A CA 1
ATOM 1158 C C . ASP A 1 147 ? -8.352 -82.625 29.547 1 16.7 147 ASP A C 1
ATOM 1160 O O . ASP A 1 147 ? -8.266 -83.75 29.031 1 16.7 147 ASP A O 1
ATOM 1164 N N . ASP A 1 148 ? -9.656 -82.188 29.469 1 17 148 ASP A N 1
ATOM 1165 C CA . ASP A 1 148 ? -10.57 -83.312 29.625 1 17 148 ASP A CA 1
ATOM 1166 C C . ASP A 1 148 ? -10.758 -84.062 28.312 1 17 148 ASP A C 1
ATOM 1168 O O . ASP A 1 148 ? -10.539 -83.5 27.234 1 17 148 ASP A O 1
ATOM 1172 N N . GLN A 1 149 ? -11.562 -85.312 28.047 1 16.31 149 GLN A N 1
ATOM 1173 C CA . GLN A 1 149 ? -11.617 -86.625 27.438 1 16.31 149 GLN A CA 1
ATOM 1174 C C . GLN A 1 149 ? -12.391 -86.562 26.125 1 16.31 149 GLN A C 1
ATOM 1176 O O . GLN A 1 149 ? -12.055 -87.312 25.188 1 16.31 149 GLN A O 1
ATOM 1181 N N . SER A 1 150 ? -13.547 -85.938 25.719 1 15.88 150 SER A N 1
ATOM 1182 C CA . SER A 1 150 ? -14.461 -86.938 25.172 1 15.88 150 SER A CA 1
ATOM 1183 C C . SER A 1 150 ? -14.141 -87.25 23.719 1 15.88 150 SER A C 1
ATOM 1185 O O . SER A 1 150 ? -13.375 -86.5 23.078 1 15.88 150 SER A O 1
ATOM 1187 N N . LYS A 1 151 ? -15.445 -87.812 22.844 1 16.97 151 LYS A N 1
ATOM 1188 C CA . LYS A 1 151 ? -15.75 -88.812 21.828 1 16.97 151 LYS A CA 1
ATOM 1189 C C . LYS A 1 151 ? -15.57 -88.25 20.422 1 16.97 151 LYS A C 1
ATOM 1191 O O . LYS A 1 151 ? -16.047 -87.125 20.109 1 16.97 151 LYS A O 1
ATOM 1196 N N . VAL A 1 152 ? -14.812 -88.688 19.297 1 17.19 152 VAL A N 1
ATOM 1197 C CA . VAL A 1 152 ? -14.008 -88.625 18.078 1 17.19 152 VAL A CA 1
ATOM 1198 C C . VAL A 1 152 ? -14.93 -88.562 16.859 1 17.19 152 VAL A C 1
ATOM 1200 O O . VAL A 1 152 ? -14.469 -88.375 15.734 1 17.19 152 VAL A O 1
ATOM 1203 N N . GLU A 1 153 ? -16.281 -88.312 16.812 1 16.36 153 GLU A N 1
ATOM 1204 C CA . GLU A 1 153 ? -16.797 -89.188 15.734 1 16.36 153 GLU A CA 1
ATOM 1205 C C . GLU A 1 153 ? -16.328 -88.688 14.367 1 16.36 153 GLU A C 1
ATOM 1207 O O . GLU A 1 153 ? -15.969 -87.5 14.219 1 16.36 153 GLU A O 1
ATOM 1212 N N . GLU A 1 154 ? -16.562 -89.375 13.125 1 17 154 GLU A N 1
ATOM 1213 C CA . GLU A 1 154 ? -16.047 -89.875 11.844 1 17 154 GLU A CA 1
ATOM 1214 C C . GLU A 1 154 ? -16.562 -89.062 10.68 1 17 154 GLU A C 1
ATOM 1216 O O . GLU A 1 154 ? -16.047 -89.125 9.57 1 17 154 GLU A O 1
ATOM 1221 N N . VAL A 1 155 ? -17.344 -87.875 10.719 1 18.98 155 VAL A N 1
ATOM 1222 C CA . VAL A 1 155 ? -18.203 -88 9.547 1 18.98 155 VAL A CA 1
ATOM 1223 C C . VAL A 1 155 ? -17.406 -87.688 8.289 1 18.98 155 VAL A C 1
ATOM 1225 O O . VAL A 1 155 ? -16.406 -86.938 8.359 1 18.98 155 VAL A O 1
ATOM 1228 N N . ASP A 1 156 ? -18.031 -87.875 6.902 1 16.81 156 ASP A N 1
ATOM 1229 C CA . ASP A 1 156 ? -17.781 -88.25 5.527 1 16.81 156 ASP A CA 1
ATOM 1230 C C . ASP A 1 156 ? -17.531 -87.062 4.621 1 16.81 156 ASP A C 1
ATOM 1232 O O . ASP A 1 156 ? -18.281 -86.062 4.668 1 16.81 156 ASP A O 1
ATOM 1236 N N . LYS A 1 157 ? -16.344 -86.75 3.98 1 19.67 157 LYS A N 1
ATOM 1237 C CA . LYS A 1 157 ? -15.523 -85.812 3.242 1 19.67 157 LYS A CA 1
ATOM 1238 C C . LYS A 1 157 ? -16.047 -85.625 1.826 1 19.67 157 LYS A C 1
ATOM 1240 O O . LYS A 1 157 ? -15.273 -85.438 0.884 1 19.67 157 LYS A O 1
ATOM 1245 N N . SER A 1 158 ? -17.359 -85.5 1.335 1 17.73 158 SER A N 1
ATOM 1246 C CA . SER A 1 158 ? -17.562 -85.688 -0.101 1 17.73 158 SER A CA 1
ATOM 1247 C C . SER A 1 158 ? -16.984 -84.5 -0.878 1 17.73 158 SER A C 1
ATOM 1249 O O . SER A 1 158 ? -16.906 -83.375 -0.355 1 17.73 158 SER A O 1
ATOM 1251 N N . SER A 1 159 ? -16.375 -84.562 -2.252 1 18.88 159 SER A N 1
ATOM 1252 C CA . SER A 1 159 ? -15.383 -84.125 -3.236 1 18.88 159 SER A CA 1
ATOM 1253 C C . SER A 1 159 ? -15.969 -83.125 -4.172 1 18.88 159 SER A C 1
ATOM 1255 O O . SER A 1 159 ? -15.383 -82.812 -5.215 1 18.88 159 SER A O 1
ATOM 1257 N N . VAL A 1 160 ? -16.766 -82 -3.883 1 21.53 160 VAL A N 1
ATOM 1258 C CA . VAL A 1 160 ? -17.406 -81.375 -5.016 1 21.53 160 VAL A CA 1
ATOM 1259 C C . VAL A 1 160 ? -16.344 -80.562 -5.809 1 21.53 160 VAL A C 1
ATOM 1261 O O . VAL A 1 160 ? -15.492 -79.938 -5.23 1 21.53 160 VAL A O 1
ATOM 1264 N N . ASN A 1 161 ? -16.156 -80.688 -7.246 1 21.03 161 ASN A N 1
ATOM 1265 C CA . ASN A 1 161 ? -15.289 -80.438 -8.398 1 21.03 161 ASN A CA 1
ATOM 1266 C C . ASN A 1 161 ? -15.477 -79.062 -8.938 1 21.03 161 ASN A C 1
ATOM 1268 O O . ASN A 1 161 ? -15.07 -78.75 -10.055 1 21.03 161 ASN A O 1
ATOM 1272 N N . LEU A 1 162 ? -15.719 -78 -8.18 1 23.23 162 LEU A N 1
ATOM 1273 C CA . LEU A 1 162 ? -16.125 -76.812 -8.945 1 23.23 162 LEU A CA 1
ATOM 1274 C C . LEU A 1 162 ? -14.969 -76.25 -9.781 1 23.23 162 LEU A C 1
ATOM 1276 O O . LEU A 1 162 ? -13.844 -76.125 -9.281 1 23.23 162 LEU A O 1
ATOM 1280 N N . ASP A 1 163 ? -14.969 -76.25 -11.211 1 21.25 163 ASP A N 1
ATOM 1281 C CA . ASP A 1 163 ? -14.133 -75.812 -12.336 1 21.25 163 ASP A CA 1
ATOM 1282 C C . ASP A 1 163 ? -13.852 -74.312 -12.305 1 21.25 163 ASP A C 1
ATOM 1284 O O . ASP A 1 163 ? -14.773 -73.5 -12.234 1 21.25 163 ASP A O 1
ATOM 1288 N N . ASN A 1 164 ? -12.672 -73.812 -11.82 1 20.88 164 ASN A N 1
ATOM 1289 C CA . ASN A 1 164 ? -12.016 -72.5 -11.648 1 20.88 164 ASN A CA 1
ATOM 1290 C C . ASN A 1 164 ? -11.672 -71.875 -12.992 1 20.88 164 ASN A C 1
ATOM 1292 O O . ASN A 1 164 ? -10.594 -72.125 -13.539 1 20.88 164 ASN A O 1
ATOM 1296 N N . LYS A 1 165 ? -12.547 -71.688 -14.094 1 27.66 165 LYS A N 1
ATOM 1297 C CA . LYS A 1 165 ? -12.078 -71 -15.281 1 27.66 165 LYS A CA 1
ATOM 1298 C C . LYS A 1 165 ? -11.555 -69.625 -14.938 1 27.66 165 LYS A C 1
ATOM 1300 O O . LYS A 1 165 ? -12.312 -68.75 -14.469 1 27.66 165 LYS A O 1
ATOM 1305 N N . SER A 1 166 ? -10.242 -69.5 -14.656 1 22.11 166 SER A N 1
ATOM 1306 C CA . SER A 1 166 ? -9.406 -68.312 -14.469 1 22.11 166 SER A CA 1
ATOM 1307 C C . SER A 1 166 ? -9.398 -67.438 -15.711 1 22.11 166 SER A C 1
ATOM 1309 O O . SER A 1 166 ? -8.914 -67.812 -16.766 1 22.11 166 SER A O 1
ATOM 1311 N N . TYR A 1 167 ? -10.461 -66.75 -16.188 1 27.16 167 TYR A N 1
ATOM 1312 C CA . TYR A 1 167 ? -10.375 -65.75 -17.25 1 27.16 167 TYR A CA 1
ATOM 1313 C C . TYR A 1 167 ? -9.219 -64.75 -17 1 27.16 167 TYR A C 1
ATOM 1315 O O . TYR A 1 167 ? -9.133 -64.188 -15.938 1 27.16 167 TYR A O 1
ATOM 1323 N N . ASP A 1 168 ? -8.016 -65 -17.625 1 26.69 168 ASP A N 1
ATOM 1324 C CA . ASP A 1 168 ? -6.805 -64.188 -17.766 1 26.69 168 ASP A CA 1
ATOM 1325 C C . ASP A 1 168 ? -7.094 -62.875 -18.469 1 26.69 168 ASP A C 1
ATOM 1327 O O . ASP A 1 168 ? -7.238 -62.844 -19.688 1 26.69 168 ASP A O 1
ATOM 1331 N N . LEU A 1 169 ? -8.047 -62 -18.188 1 29.98 169 LEU A N 1
ATOM 1332 C CA . LEU A 1 169 ? -8.094 -60.656 -18.703 1 29.98 169 LEU A CA 1
ATOM 1333 C C . LEU A 1 169 ? -6.742 -59.969 -18.531 1 29.98 169 LEU A C 1
ATOM 1335 O O . LEU A 1 169 ? -6.371 -59.562 -17.422 1 29.98 169 LEU A O 1
ATOM 1339 N N . ASN A 1 170 ? -5.719 -60.438 -19.266 1 29.02 170 ASN A N 1
ATOM 1340 C CA . ASN A 1 170 ? -4.516 -59.625 -19.469 1 29.02 170 ASN A CA 1
ATOM 1341 C C . ASN A 1 170 ? -4.855 -58.188 -19.891 1 29.02 170 ASN A C 1
ATOM 1343 O O . ASN A 1 170 ? -5.285 -57.969 -21.016 1 29.02 170 ASN A O 1
ATOM 1347 N N . GLU A 1 171 ? -5.625 -57.406 -19.188 1 31.88 171 GLU A N 1
ATOM 1348 C CA . GLU A 1 171 ? -5.703 -55.969 -19.406 1 31.88 171 GLU A CA 1
ATOM 1349 C C . GLU A 1 171 ? -4.332 -55.375 -19.719 1 31.88 171 GLU A C 1
ATOM 1351 O O . GLU A 1 171 ? -3.385 -55.531 -18.953 1 31.88 171 GLU A O 1
ATOM 1356 N N . ASN A 1 172 ? -3.875 -55.219 -20.969 1 32.12 172 ASN A N 1
ATOM 1357 C CA . ASN A 1 172 ? -2.758 -54.438 -21.453 1 32.12 172 ASN A CA 1
ATOM 1358 C C . ASN A 1 172 ? -2.621 -53.125 -20.688 1 32.12 172 ASN A C 1
ATOM 1360 O O . ASN A 1 172 ? -3.436 -52.219 -20.844 1 32.12 172 ASN A O 1
ATOM 1364 N N . LYS A 1 173 ? -2.209 -53 -19.547 1 37.94 173 LYS A N 1
ATOM 1365 C CA . LYS A 1 173 ? -1.64 -51.844 -18.891 1 37.94 173 LYS A CA 1
ATOM 1366 C C . LYS A 1 173 ? -0.628 -51.125 -19.797 1 37.94 173 LYS A C 1
ATOM 1368 O O . LYS A 1 173 ? 0.514 -51.594 -19.922 1 37.94 173 LYS A O 1
ATOM 1373 N N . VAL A 1 174 ? -0.984 -50.656 -20.984 1 37.81 174 VAL A N 1
ATOM 1374 C CA . VAL A 1 174 ? -0.092 -49.75 -21.688 1 37.81 174 VAL A CA 1
ATOM 1375 C C . VAL A 1 174 ? 0.646 -48.875 -20.672 1 37.81 174 VAL A C 1
ATOM 1377 O O . VAL A 1 174 ? 0.027 -48.062 -19.969 1 37.81 174 VAL A O 1
ATOM 1380 N N . GLU A 1 175 ? 1.548 -49.312 -19.984 1 43.06 175 GLU A N 1
ATOM 1381 C CA . GLU A 1 175 ? 2.52 -48.5 -19.297 1 43.06 175 GLU A CA 1
ATOM 1382 C C . GLU A 1 175 ? 2.834 -47.219 -20.094 1 43.06 175 GLU A C 1
ATOM 1384 O O . GLU A 1 175 ? 3.326 -47.312 -21.219 1 43.06 175 GLU A O 1
ATOM 1389 N N . ASP A 1 176 ? 2.041 -46.219 -20.172 1 53.69 176 ASP A N 1
ATOM 1390 C CA . ASP A 1 176 ? 2.168 -44.906 -20.812 1 53.69 176 ASP A CA 1
ATOM 1391 C C . ASP A 1 176 ? 3.617 -44.438 -20.812 1 53.69 176 ASP A C 1
ATOM 1393 O O . ASP A 1 176 ? 4.148 -44.062 -19.766 1 53.69 176 ASP A O 1
ATOM 1397 N N . LYS A 1 177 ? 4.543 -44.906 -21.703 1 69.94 177 LYS A N 1
ATOM 1398 C CA . LYS A 1 177 ? 5.961 -44.625 -21.891 1 69.94 177 LYS A CA 1
ATOM 1399 C C . LYS A 1 177 ? 6.199 -43.125 -22.047 1 69.94 177 LYS A C 1
ATOM 1401 O O . LYS A 1 177 ? 5.555 -42.469 -22.859 1 69.94 177 LYS A O 1
ATOM 1406 N N . LEU A 1 178 ? 6.957 -42.469 -21.141 1 82.31 178 LEU A N 1
ATOM 1407 C CA . LEU A 1 178 ? 7.406 -41.094 -21.203 1 82.31 178 LEU A CA 1
ATOM 1408 C C . LEU A 1 178 ? 8.117 -40.812 -22.516 1 82.31 178 LEU A C 1
ATOM 1410 O O . LEU A 1 178 ? 8.891 -41.656 -23 1 82.31 178 LEU A O 1
ATOM 1414 N N . SER A 1 179 ? 7.766 -39.75 -23.188 1 88.81 179 SER A N 1
ATOM 1415 C CA . SER A 1 179 ? 8.523 -39.281 -24.344 1 88.81 179 SER A CA 1
ATOM 1416 C C . SER A 1 179 ? 9.969 -38.969 -23.969 1 88.81 179 SER A C 1
ATOM 1418 O O . SER A 1 179 ? 10.289 -38.844 -22.781 1 88.81 179 SER A O 1
ATOM 1420 N N . LYS A 1 180 ? 10.812 -38.906 -24.875 1 91.94 180 LYS A N 1
ATOM 1421 C CA . LYS A 1 180 ? 12.227 -38.625 -24.641 1 91.94 180 LYS A CA 1
ATOM 1422 C C . LYS A 1 180 ? 12.406 -37.281 -23.938 1 91.94 180 LYS A C 1
ATOM 1424 O O . LYS A 1 180 ? 13.25 -37.156 -23.062 1 91.94 180 LYS A O 1
ATOM 1429 N N . ILE A 1 181 ? 11.648 -36.344 -24.359 1 95.19 181 ILE A N 1
ATOM 1430 C CA . ILE A 1 181 ? 11.766 -35 -23.781 1 95.19 181 ILE A CA 1
ATOM 1431 C C . ILE A 1 181 ? 11.297 -35.031 -22.328 1 95.19 181 ILE A C 1
ATOM 1433 O O . ILE A 1 181 ? 11.852 -34.344 -21.469 1 95.19 181 ILE A O 1
ATOM 1437 N N . GLU A 1 182 ? 10.258 -35.719 -22.047 1 97.06 182 GLU A N 1
ATOM 1438 C CA . GLU A 1 182 ? 9.789 -35.844 -20.672 1 97.06 182 GLU A CA 1
ATOM 1439 C C . GLU A 1 182 ? 10.828 -36.531 -19.781 1 97.06 182 GLU A C 1
ATOM 1441 O O . GLU A 1 182 ? 11.023 -36.125 -18.641 1 97.06 182 GLU A O 1
ATOM 1446 N N . GLU A 1 183 ? 11.461 -37.594 -20.359 1 96.38 183 GLU A N 1
ATOM 1447 C CA . GLU A 1 183 ? 12.508 -38.281 -19.609 1 96.38 183 GLU A CA 1
ATOM 1448 C C . GLU A 1 183 ? 13.664 -37.344 -19.281 1 96.38 183 GLU A C 1
ATOM 1450 O O . GLU A 1 183 ? 14.18 -37.344 -18.172 1 96.38 183 GLU A O 1
ATOM 1455 N N . GLU A 1 184 ? 14.016 -36.594 -20.234 1 96.06 184 GLU A N 1
ATOM 1456 C CA . GLU A 1 184 ? 15.078 -35.625 -20.031 1 96.06 184 GLU A CA 1
ATOM 1457 C C . GLU A 1 184 ? 14.672 -34.562 -19 1 96.06 184 GLU A C 1
ATOM 1459 O O . GLU A 1 184 ? 15.469 -34.188 -18.141 1 96.06 184 GLU A O 1
ATOM 1464 N N . ALA A 1 185 ? 13.492 -34.094 -19.141 1 97.88 185 ALA A N 1
ATOM 1465 C CA . ALA A 1 185 ? 12.969 -33.094 -18.203 1 97.88 185 ALA A CA 1
ATOM 1466 C C . ALA A 1 185 ? 12.992 -33.625 -16.766 1 97.88 185 ALA A C 1
ATOM 1468 O O . ALA A 1 185 ? 13.367 -32.906 -15.836 1 97.88 185 ALA A O 1
ATOM 1469 N N . TRP A 1 186 ? 12.625 -34.875 -16.578 1 98.06 186 TRP A N 1
ATOM 1470 C CA . TRP A 1 186 ? 12.648 -35.5 -15.25 1 98.06 186 TRP A CA 1
ATOM 1471 C C . TRP A 1 186 ? 14.078 -35.594 -14.719 1 98.06 186 TRP A C 1
ATOM 1473 O O . TRP A 1 186 ? 14.32 -35.406 -13.523 1 98.06 186 TRP A O 1
ATOM 1483 N N . LYS A 1 187 ? 14.945 -35.969 -15.625 1 97.38 187 LYS A N 1
ATOM 1484 C CA . LYS A 1 187 ? 16.344 -36.031 -15.227 1 97.38 187 LYS A CA 1
ATOM 1485 C C . LYS A 1 187 ? 16.844 -34.688 -14.695 1 97.38 187 LYS A C 1
ATOM 1487 O O . LYS A 1 187 ? 17.5 -34.625 -13.656 1 97.38 187 LYS A O 1
ATOM 1492 N N . PHE A 1 188 ? 16.5 -33.625 -15.398 1 97.5 188 PHE A N 1
ATOM 1493 C CA . PHE A 1 188 ? 16.922 -32.281 -14.992 1 97.5 188 PHE A CA 1
ATOM 1494 C C . PHE A 1 188 ? 16.219 -31.875 -13.703 1 97.5 188 PHE A C 1
ATOM 1496 O O . PHE A 1 188 ? 16.828 -31.25 -12.828 1 97.5 188 PHE A O 1
ATOM 1503 N N . LEU A 1 189 ? 14.906 -32.188 -13.523 1 98.25 189 LEU A N 1
ATOM 1504 C CA . LEU A 1 189 ? 14.164 -31.828 -12.312 1 98.25 189 LEU A CA 1
ATOM 1505 C C . LEU A 1 189 ? 14.766 -32.531 -11.094 1 98.25 189 LEU A C 1
ATOM 1507 O O . LEU A 1 189 ? 14.953 -31.891 -10.047 1 98.25 189 LEU A O 1
ATOM 1511 N N . ARG A 1 190 ? 15.086 -33.781 -11.25 1 97.69 190 ARG A N 1
ATOM 1512 C CA . ARG A 1 190 ? 15.68 -34.562 -10.156 1 97.69 190 ARG A CA 1
ATOM 1513 C C . ARG A 1 190 ? 17.078 -34.062 -9.828 1 97.69 190 ARG A C 1
ATOM 1515 O O . ARG A 1 190 ? 17.484 -34.062 -8.664 1 97.69 190 ARG A O 1
ATOM 1522 N N . GLY A 1 191 ? 17.734 -33.625 -10.867 1 96.56 191 GLY A N 1
ATOM 1523 C CA . GLY A 1 191 ? 19.062 -33.062 -10.656 1 96.56 191 GLY A CA 1
ATOM 1524 C C . GLY A 1 191 ? 19.031 -31.75 -9.883 1 96.56 191 GLY A C 1
ATOM 1525 O O . GLY A 1 191 ? 20.047 -31.359 -9.297 1 96.56 191 GLY A O 1
ATOM 1526 N N . ALA A 1 192 ? 17.875 -31.062 -9.82 1 97.56 192 ALA A N 1
ATOM 1527 C CA . ALA A 1 192 ? 17.75 -29.75 -9.18 1 97.56 192 ALA A CA 1
ATOM 1528 C C . ALA A 1 192 ? 17.328 -29.891 -7.723 1 97.56 192 ALA A C 1
ATOM 1530 O O . ALA A 1 192 ? 17.25 -28.906 -6.992 1 97.56 192 ALA A O 1
ATOM 1531 N N . VAL A 1 193 ? 17.094 -31.078 -7.195 1 97.88 193 VAL A N 1
ATOM 1532 C CA . VAL A 1 193 ? 16.609 -31.328 -5.844 1 97.88 193 VAL A CA 1
ATOM 1533 C C . VAL A 1 193 ? 17.672 -30.922 -4.824 1 97.88 193 VAL A C 1
ATOM 1535 O O . VAL A 1 193 ? 18.859 -31.203 -5.016 1 97.88 193 VAL A O 1
ATOM 1538 N N . VAL A 1 194 ? 17.266 -30.172 -3.834 1 96.69 194 VAL A N 1
ATOM 1539 C CA . VAL A 1 194 ? 18.109 -29.75 -2.721 1 96.69 194 VAL A CA 1
ATOM 1540 C C . VAL A 1 194 ? 17.797 -30.594 -1.486 1 96.69 194 VAL A C 1
ATOM 1542 O O . VAL A 1 194 ? 16.625 -30.812 -1.159 1 96.69 194 VAL A O 1
ATOM 1545 N N . THR A 1 195 ? 18.844 -31.047 -0.841 1 94.75 195 THR A N 1
ATOM 1546 C CA . THR A 1 195 ? 18.656 -31.844 0.37 1 94.75 195 THR A CA 1
ATOM 1547 C C . THR A 1 195 ? 19.156 -31.078 1.595 1 94.75 195 THR A C 1
ATOM 1549 O O . THR A 1 195 ? 20.125 -30.328 1.514 1 94.75 195 THR A O 1
ATOM 1552 N N . TYR A 1 196 ? 18.453 -31.141 2.602 1 93.88 196 TYR A N 1
ATOM 1553 C CA . TYR A 1 196 ? 18.781 -30.609 3.924 1 93.88 196 TYR A CA 1
ATOM 1554 C C . TYR A 1 196 ? 18.766 -31.719 4.969 1 93.88 196 TYR A C 1
ATOM 1556 O O . TYR A 1 196 ? 17.734 -32.375 5.188 1 93.88 196 TYR A O 1
ATOM 1564 N N . CYS A 1 197 ? 19.875 -32.062 5.57 1 90.19 197 CYS A N 1
ATOM 1565 C CA . CYS A 1 197 ? 20.016 -33.156 6.504 1 90.19 197 CYS A CA 1
ATOM 1566 C C . CYS A 1 197 ? 19.547 -34.469 5.879 1 90.19 197 CYS A C 1
ATOM 1568 O O . CYS A 1 197 ? 18.734 -35.188 6.465 1 90.19 197 CYS A O 1
ATOM 1570 N N . SER A 1 198 ? 19.797 -34.688 4.637 1 90.44 198 SER A N 1
ATOM 1571 C CA . SER A 1 198 ? 19.609 -35.906 3.867 1 90.44 198 SER A CA 1
ATOM 1572 C C . SER A 1 198 ? 18.156 -36.062 3.441 1 90.44 198 SER A C 1
ATOM 1574 O O . SER A 1 198 ? 17.75 -37.125 2.996 1 90.44 198 SER A O 1
ATOM 1576 N N . ASN A 1 199 ? 17.375 -35.062 3.66 1 94.44 199 ASN A N 1
ATOM 1577 C CA . ASN A 1 199 ? 16 -35.062 3.186 1 94.44 199 ASN A CA 1
ATOM 1578 C C . ASN A 1 199 ? 15.789 -34.062 2.059 1 94.44 199 ASN A C 1
ATOM 1580 O O . ASN A 1 199 ? 16.281 -32.938 2.127 1 94.44 199 ASN A O 1
ATOM 1584 N N . PRO A 1 200 ? 15.133 -34.438 1.021 1 97.69 200 PRO A N 1
ATOM 1585 C CA . PRO A 1 200 ? 14.812 -33.469 -0.027 1 97.69 200 PRO A CA 1
ATOM 1586 C C . PRO A 1 200 ? 13.828 -32.406 0.437 1 97.69 200 PRO A C 1
ATOM 1588 O O . PRO A 1 200 ? 12.766 -32.719 0.983 1 97.69 200 PRO A O 1
ATOM 1591 N N . VAL A 1 201 ? 14.156 -31.125 0.233 1 97.5 201 VAL A N 1
ATOM 1592 C CA . VAL A 1 201 ? 13.328 -30.078 0.812 1 97.5 201 VAL A CA 1
ATOM 1593 C C . VAL A 1 201 ? 12.93 -29.078 -0.274 1 97.5 201 VAL A C 1
ATOM 1595 O O . VAL A 1 201 ? 12.43 -27.984 0.026 1 97.5 201 VAL A O 1
ATOM 1598 N N . GLY A 1 202 ? 13.219 -29.375 -1.503 1 98.19 202 GLY A N 1
ATOM 1599 C CA . GLY A 1 202 ? 12.844 -28.484 -2.596 1 98.19 202 GLY A CA 1
ATOM 1600 C C . GLY A 1 202 ? 13.789 -28.578 -3.779 1 98.19 202 GLY A C 1
ATOM 1601 O O . GLY A 1 202 ? 14.555 -29.531 -3.904 1 98.19 202 GLY A O 1
ATOM 1602 N N . THR A 1 203 ? 13.664 -27.656 -4.695 1 98.44 203 THR A N 1
ATOM 1603 C CA . THR A 1 203 ? 14.523 -27.578 -5.871 1 98.44 203 THR A CA 1
ATOM 1604 C C . THR A 1 203 ? 15.094 -26.172 -6.027 1 98.44 203 THR A C 1
ATOM 1606 O O . THR A 1 203 ? 14.414 -25.172 -5.742 1 98.44 203 THR A O 1
ATOM 1609 N N . VAL A 1 204 ? 16.297 -26.078 -6.488 1 96.56 204 VAL A N 1
ATOM 1610 C CA . VAL A 1 204 ? 16.891 -24.781 -6.758 1 96.56 204 VAL A CA 1
ATOM 1611 C C . VAL A 1 204 ? 16.188 -24.125 -7.945 1 96.56 204 VAL A C 1
ATOM 1613 O O . VAL A 1 204 ? 15.531 -24.812 -8.734 1 96.56 204 VAL A O 1
ATOM 1616 N N . ALA A 1 205 ? 16.297 -22.875 -8.07 1 95.38 205 ALA A N 1
ATOM 1617 C CA . ALA A 1 205 ? 15.625 -22.125 -9.125 1 95.38 205 ALA A CA 1
ATOM 1618 C C . ALA A 1 205 ? 16.172 -22.5 -10.5 1 95.38 205 ALA A C 1
ATOM 1620 O O . ALA A 1 205 ? 15.406 -22.625 -11.461 1 95.38 205 ALA A O 1
ATOM 1621 N N . ALA A 1 206 ? 17.469 -22.609 -10.547 1 95.38 206 ALA A N 1
ATOM 1622 C CA . ALA A 1 206 ? 18.125 -23.047 -11.781 1 95.38 206 ALA A CA 1
ATOM 1623 C C . ALA A 1 206 ? 19.359 -23.891 -11.477 1 95.38 206 ALA A C 1
ATOM 1625 O O . ALA A 1 206 ? 20.094 -23.594 -10.531 1 95.38 206 ALA A O 1
ATOM 1626 N N . ASN A 1 207 ? 19.531 -24.875 -12.273 1 93.19 207 ASN A N 1
ATOM 1627 C CA . ASN A 1 207 ? 20.688 -25.75 -12.133 1 93.19 207 ASN A CA 1
ATOM 1628 C C . ASN A 1 207 ? 21.469 -25.859 -13.438 1 93.19 207 ASN A C 1
ATOM 1630 O O . ASN A 1 207 ? 21.516 -26.922 -14.055 1 93.19 207 ASN A O 1
ATOM 1634 N N . ASP A 1 208 ? 22.062 -24.828 -13.836 1 88.56 208 ASP A N 1
ATOM 1635 C CA . ASP A 1 208 ? 22.875 -24.766 -15.047 1 88.56 208 ASP A CA 1
ATOM 1636 C C . ASP A 1 208 ? 24.344 -24.984 -14.727 1 88.56 208 ASP A C 1
ATOM 1638 O O . ASP A 1 208 ? 25 -24.125 -14.125 1 88.56 208 ASP A O 1
ATOM 1642 N N . PRO A 1 209 ? 24.906 -26.062 -15.141 1 82.06 209 PRO A N 1
ATOM 1643 C CA . PRO A 1 209 ? 26.312 -26.344 -14.844 1 82.06 209 PRO A CA 1
ATOM 1644 C C . PRO A 1 209 ? 27.266 -25.328 -15.484 1 82.06 209 PRO A C 1
ATOM 1646 O O . PRO A 1 209 ? 28.375 -25.141 -15.016 1 82.06 209 PRO A O 1
ATOM 1649 N N . ASP A 1 210 ? 26.828 -24.641 -16.469 1 80.81 210 ASP A N 1
ATOM 1650 C CA . ASP A 1 210 ? 27.688 -23.719 -17.203 1 80.81 210 ASP A CA 1
ATOM 1651 C C . ASP A 1 210 ? 27.609 -22.312 -16.641 1 80.81 210 ASP A C 1
ATOM 1653 O O . ASP A 1 210 ? 28.359 -21.422 -17.047 1 80.81 210 ASP A O 1
ATOM 1657 N N . GLU A 1 211 ? 26.734 -22.234 -15.625 1 79.69 211 GLU A N 1
ATOM 1658 C CA . GLU A 1 211 ? 26.531 -20.891 -15.094 1 79.69 211 GLU A CA 1
ATOM 1659 C C . GLU A 1 211 ? 27.625 -20.516 -14.086 1 79.69 211 GLU A C 1
ATOM 1661 O O . GLU A 1 211 ? 27.844 -21.266 -13.125 1 79.69 211 GLU A O 1
ATOM 1666 N N . LYS A 1 212 ? 28.312 -19.406 -14.297 1 75.75 212 LYS A N 1
ATOM 1667 C CA . LYS A 1 212 ? 29.438 -18.969 -13.469 1 75.75 212 LYS A CA 1
ATOM 1668 C C . LYS A 1 212 ? 28.969 -18.094 -12.312 1 75.75 212 LYS A C 1
ATOM 1670 O O . LYS A 1 212 ? 29.594 -18.078 -11.242 1 75.75 212 LYS A O 1
ATOM 1675 N N . GLN A 1 213 ? 27.859 -17.406 -12.453 1 75 213 GLN A N 1
ATOM 1676 C CA . GLN A 1 213 ? 27.328 -16.516 -11.43 1 75 213 GLN A CA 1
ATOM 1677 C C . GLN A 1 213 ? 25.875 -16.859 -11.094 1 75 213 GLN A C 1
ATOM 1679 O O . GLN A 1 213 ? 24.953 -16.297 -11.695 1 75 213 GLN A O 1
ATOM 1684 N N . PRO A 1 214 ? 25.766 -17.641 -10.164 1 74.25 214 PRO A N 1
ATOM 1685 C CA . PRO A 1 214 ? 24.406 -18.125 -9.914 1 74.25 214 PRO A CA 1
ATOM 1686 C C . PRO A 1 214 ? 23.516 -17.062 -9.258 1 74.25 214 PRO A C 1
ATOM 1688 O O . PRO A 1 214 ? 22.297 -17.203 -9.266 1 74.25 214 PRO A O 1
ATOM 1691 N N . LEU A 1 215 ? 23.969 -15.953 -8.789 1 76.88 215 LEU A N 1
ATOM 1692 C CA . LEU A 1 215 ? 23.172 -14.992 -8.039 1 76.88 215 LEU A CA 1
ATOM 1693 C C . LEU A 1 215 ? 22.312 -15.688 -6.988 1 76.88 215 LEU A C 1
ATOM 1695 O O . LEU A 1 215 ? 22.828 -16.406 -6.133 1 76.88 215 LEU A O 1
ATOM 1699 N N . ASN A 1 216 ? 20.969 -15.516 -7.039 1 78.75 216 ASN A N 1
ATOM 1700 C CA . ASN A 1 216 ? 20.109 -16.172 -6.059 1 78.75 216 ASN A CA 1
ATOM 1701 C C . ASN A 1 216 ? 19.422 -17.406 -6.645 1 78.75 216 ASN A C 1
ATOM 1703 O O . ASN A 1 216 ? 18.531 -17.984 -6.02 1 78.75 216 ASN A O 1
ATOM 1707 N N . TYR A 1 217 ? 19.922 -17.875 -7.738 1 86.81 217 TYR A N 1
ATOM 1708 C CA . TYR A 1 217 ? 19.25 -18.969 -8.422 1 86.81 217 TYR A CA 1
ATOM 1709 C C . TYR A 1 217 ? 19.656 -20.312 -7.82 1 86.81 217 TYR A C 1
ATOM 1711 O O . TYR A 1 217 ? 19.109 -21.359 -8.195 1 86.81 217 TYR A O 1
ATOM 1719 N N . ASP A 1 218 ? 20.5 -20.25 -6.887 1 89.94 218 ASP A N 1
ATOM 1720 C CA . ASP A 1 218 ? 20.891 -21.438 -6.148 1 89.94 218 ASP A CA 1
ATOM 1721 C C . ASP A 1 218 ? 20.062 -21.594 -4.875 1 89.94 218 ASP A C 1
ATOM 1723 O O . ASP A 1 218 ? 20.406 -22.391 -3.994 1 89.94 218 ASP A O 1
ATOM 1727 N N . GLN A 1 219 ? 19 -20.844 -4.816 1 93.38 219 GLN A N 1
ATOM 1728 C CA . GLN A 1 219 ? 18.094 -20.938 -3.678 1 93.38 219 GLN A CA 1
ATOM 1729 C C . GLN A 1 219 ? 16.812 -21.672 -4.047 1 93.38 219 GLN A C 1
ATOM 1731 O O . GLN A 1 219 ? 16.547 -21.891 -5.23 1 93.38 219 GLN A O 1
ATOM 1736 N N . VAL A 1 220 ? 16.156 -22.094 -3.006 1 97.12 220 VAL A N 1
ATOM 1737 C CA . VAL A 1 220 ? 14.828 -22.688 -3.16 1 97.12 220 VAL A CA 1
ATOM 1738 C C . VAL A 1 220 ? 13.758 -21.609 -2.912 1 97.12 220 VAL A C 1
ATOM 1740 O O . VAL A 1 220 ? 13.617 -21.109 -1.792 1 97.12 220 VAL A O 1
ATOM 1743 N N . PHE A 1 221 ? 13.078 -21.266 -3.949 1 96.38 221 PHE A N 1
ATOM 1744 C CA . PHE A 1 221 ? 12.008 -20.297 -3.82 1 96.38 221 PHE A CA 1
ATOM 1745 C C . PHE A 1 221 ? 10.672 -20.984 -3.59 1 96.38 221 PHE A C 1
ATOM 1747 O O . PHE A 1 221 ? 10.367 -21.984 -4.238 1 96.38 221 PHE A O 1
ATOM 1754 N N . ILE A 1 222 ? 9.906 -20.453 -2.695 1 97.62 222 ILE A N 1
ATOM 1755 C CA . ILE A 1 222 ? 8.625 -21.062 -2.357 1 97.62 222 ILE A CA 1
ATOM 1756 C C . ILE A 1 222 ? 7.711 -21.047 -3.584 1 97.62 222 ILE A C 1
ATOM 1758 O O . ILE A 1 222 ? 7.152 -22.094 -3.951 1 97.62 222 ILE A O 1
ATOM 1762 N N . ARG A 1 223 ? 7.57 -19.969 -4.25 1 97.38 223 ARG A N 1
ATOM 1763 C CA . ARG A 1 223 ? 6.742 -19.859 -5.449 1 97.38 223 ARG A CA 1
ATOM 1764 C C . ARG A 1 223 ? 7.242 -20.812 -6.539 1 97.38 223 ARG A C 1
ATOM 1766 O O . ARG A 1 223 ? 6.449 -21.516 -7.172 1 97.38 223 ARG A O 1
ATOM 1773 N N . ASP A 1 224 ? 8.531 -20.859 -6.715 1 97.56 224 ASP A N 1
ATOM 1774 C CA . ASP A 1 224 ? 9.141 -21.578 -7.824 1 97.56 224 ASP A CA 1
ATOM 1775 C C . ASP A 1 224 ? 9.016 -23.094 -7.617 1 97.56 224 ASP A C 1
ATOM 1777 O O . ASP A 1 224 ? 9.039 -23.859 -8.586 1 97.56 224 ASP A O 1
ATOM 1781 N N . PHE A 1 225 ? 8.898 -23.5 -6.383 1 98.56 225 PHE A N 1
ATOM 1782 C CA . PHE A 1 225 ? 8.852 -24.922 -6.102 1 98.56 225 PHE A CA 1
ATOM 1783 C C . PHE A 1 225 ? 7.469 -25.484 -6.402 1 98.56 225 PHE A C 1
ATOM 1785 O O . PHE A 1 225 ? 7.309 -26.703 -6.57 1 98.56 225 PHE A O 1
ATOM 1792 N N . VAL A 1 226 ? 6.469 -24.719 -6.496 1 98.81 226 VAL A N 1
ATOM 1793 C CA . VAL A 1 226 ? 5.086 -25.188 -6.586 1 98.81 226 VAL A CA 1
ATOM 1794 C C . VAL A 1 226 ? 4.91 -26.062 -7.824 1 98.81 226 VAL A C 1
ATOM 1796 O O . VAL A 1 226 ? 4.367 -27.172 -7.738 1 98.81 226 VAL A O 1
ATOM 1799 N N . PRO A 1 227 ? 5.387 -25.656 -9.031 1 98.75 227 PRO A N 1
ATOM 1800 C CA . PRO A 1 227 ? 5.246 -26.578 -10.164 1 98.75 227 PRO A CA 1
ATOM 1801 C C . PRO A 1 227 ? 6.047 -27.859 -9.984 1 98.75 227 PRO A C 1
ATOM 1803 O O . PRO A 1 227 ? 5.605 -28.938 -10.414 1 98.75 227 PRO A O 1
ATOM 1806 N N . SER A 1 228 ? 7.215 -27.75 -9.375 1 98.81 228 SER A N 1
ATOM 1807 C CA . SER A 1 228 ? 7.973 -28.953 -9.055 1 98.81 228 SER A CA 1
ATOM 1808 C C . SER A 1 228 ? 7.203 -29.859 -8.102 1 98.81 228 SER A C 1
ATOM 1810 O O . SER A 1 228 ? 7.148 -31.078 -8.297 1 98.81 228 SER A O 1
ATOM 1812 N N . ALA A 1 229 ? 6.664 -29.219 -7.082 1 98.88 229 ALA A N 1
ATOM 1813 C CA . ALA A 1 229 ? 5.887 -29.969 -6.098 1 98.88 229 ALA A CA 1
ATOM 1814 C C . ALA A 1 229 ? 4.738 -30.719 -6.762 1 98.88 229 ALA A C 1
ATOM 1816 O O . ALA A 1 229 ? 4.492 -31.891 -6.449 1 98.88 229 ALA A O 1
ATOM 1817 N N . LEU A 1 230 ? 4.07 -30.094 -7.648 1 98.81 230 LEU A N 1
ATOM 1818 C CA . LEU A 1 230 ? 2.945 -30.734 -8.328 1 98.81 230 LEU A CA 1
ATOM 1819 C C . LEU A 1 230 ? 3.42 -31.891 -9.203 1 98.81 230 LEU A C 1
ATOM 1821 O O . LEU A 1 230 ? 2.762 -32.938 -9.273 1 98.81 230 LEU A O 1
ATOM 1825 N N . ALA A 1 231 ? 4.531 -31.688 -9.898 1 98.75 231 ALA A N 1
ATOM 1826 C CA . ALA A 1 231 ? 5.09 -32.781 -10.688 1 98.75 231 ALA A CA 1
ATOM 1827 C C . ALA A 1 231 ? 5.391 -34 -9.812 1 98.75 231 ALA A C 1
ATOM 1829 O O . ALA A 1 231 ? 5.012 -35.125 -10.148 1 98.75 231 ALA A O 1
ATOM 1830 N N . PHE A 1 232 ? 6.023 -33.75 -8.688 1 98.81 232 PHE A N 1
ATOM 1831 C CA . PHE A 1 232 ? 6.367 -34.844 -7.781 1 98.81 232 PHE A CA 1
ATOM 1832 C C . PHE A 1 232 ? 5.113 -35.5 -7.207 1 98.81 232 PHE A C 1
ATOM 1834 O O . PHE A 1 232 ? 5.031 -36.719 -7.102 1 98.81 232 PHE A O 1
ATOM 1841 N N . LEU A 1 233 ? 4.148 -34.688 -6.824 1 98.75 233 LEU A N 1
ATOM 1842 C CA . LEU A 1 233 ? 2.906 -35.188 -6.258 1 98.75 233 LEU A CA 1
ATOM 1843 C C . LEU A 1 233 ? 2.17 -36.062 -7.273 1 98.75 233 LEU A C 1
ATOM 1845 O O . LEU A 1 233 ? 1.695 -37.156 -6.941 1 98.75 233 LEU A O 1
ATOM 1849 N N . LEU A 1 234 ? 2.07 -35.594 -8.508 1 98.31 234 LEU A N 1
ATOM 1850 C CA . LEU A 1 234 ? 1.358 -36.312 -9.555 1 98.31 234 LEU A CA 1
ATOM 1851 C C . LEU A 1 234 ? 2.088 -37.625 -9.914 1 98.31 234 LEU A C 1
ATOM 1853 O O . LEU A 1 234 ? 1.471 -38.562 -10.406 1 98.31 234 LEU A O 1
ATOM 1857 N N . ASN A 1 235 ? 3.389 -37.625 -9.672 1 97.25 235 ASN A N 1
ATOM 1858 C CA . ASN A 1 235 ? 4.195 -38.812 -9.914 1 97.25 235 ASN A CA 1
ATOM 1859 C C . ASN A 1 235 ? 4.234 -39.719 -8.688 1 97.25 235 ASN A C 1
ATOM 1861 O O . ASN A 1 235 ? 5 -40.688 -8.656 1 97.25 235 ASN A O 1
ATOM 1865 N N . GLY A 1 236 ? 3.502 -39.344 -7.602 1 96.56 236 GLY A N 1
ATOM 1866 C CA . GLY A 1 236 ? 3.41 -40.188 -6.41 1 96.56 236 GLY A CA 1
ATOM 1867 C C . GLY A 1 236 ? 4.57 -40 -5.453 1 96.56 236 GLY A C 1
ATOM 1868 O O . GLY A 1 236 ? 4.77 -40.781 -4.535 1 96.56 236 GLY A O 1
ATOM 1869 N N . GLU A 1 237 ? 5.359 -39 -5.684 1 97.19 237 GLU A N 1
ATOM 1870 C CA . GLU A 1 237 ? 6.52 -38.719 -4.848 1 97.19 237 GLU A CA 1
ATOM 1871 C C . GLU A 1 237 ? 6.23 -37.562 -3.896 1 97.19 237 GLU A C 1
ATOM 1873 O O . GLU A 1 237 ? 6.863 -36.5 -3.986 1 97.19 237 GLU A O 1
ATOM 1878 N N . GLY A 1 238 ? 5.402 -37.781 -2.896 1 97.25 238 GLY A N 1
ATOM 1879 C CA . GLY A 1 238 ? 4.898 -36.719 -2.033 1 97.25 238 GLY A CA 1
ATOM 1880 C C . GLY A 1 238 ? 5.855 -36.344 -0.91 1 97.25 238 GLY A C 1
ATOM 1881 O O . GLY A 1 238 ? 5.715 -35.312 -0.281 1 97.25 238 GLY A O 1
ATOM 1882 N N . GLU A 1 239 ? 6.914 -37.156 -0.679 1 97.44 239 GLU A N 1
ATOM 1883 C CA . GLU A 1 239 ? 7.805 -36.969 0.461 1 97.44 239 GLU A CA 1
ATOM 1884 C C . GLU A 1 239 ? 8.547 -35.656 0.368 1 97.44 239 GLU A C 1
ATOM 1886 O O . GLU A 1 239 ? 8.68 -34.938 1.362 1 97.44 239 GLU A O 1
ATOM 1891 N N . ILE A 1 240 ? 9.039 -35.312 -0.792 1 98.31 240 ILE A N 1
ATOM 1892 C CA . ILE A 1 240 ? 9.789 -34.062 -0.963 1 98.31 240 ILE A CA 1
ATOM 1893 C C . ILE A 1 240 ? 8.883 -32.875 -0.668 1 98.31 240 ILE A C 1
ATOM 1895 O O . ILE A 1 240 ? 9.328 -31.875 -0.126 1 98.31 240 ILE A O 1
ATOM 1899 N N . VAL A 1 241 ? 7.602 -32.938 -1.013 1 98.75 241 VAL A N 1
ATOM 1900 C CA . VAL A 1 241 ? 6.66 -31.859 -0.809 1 98.75 241 VAL A CA 1
ATOM 1901 C C . VAL A 1 241 ? 6.34 -31.719 0.677 1 98.75 241 VAL A C 1
ATOM 1903 O O . VAL A 1 241 ? 6.273 -30.609 1.204 1 98.75 241 VAL A O 1
ATOM 1906 N N . LYS A 1 242 ? 6.148 -32.844 1.323 1 98.56 242 LYS A N 1
ATOM 1907 C CA . LYS A 1 242 ? 5.949 -32.844 2.77 1 98.56 242 LYS A CA 1
ATOM 1908 C C . LYS A 1 242 ? 7.121 -32.188 3.486 1 98.56 242 LYS A C 1
ATOM 1910 O O . LYS A 1 242 ? 6.926 -31.328 4.352 1 98.56 242 LYS A O 1
ATOM 1915 N N . ASN A 1 243 ? 8.312 -32.594 3.08 1 98.25 243 ASN A N 1
ATOM 1916 C CA . ASN A 1 243 ? 9.516 -32.031 3.676 1 98.25 243 ASN A CA 1
ATOM 1917 C C . ASN A 1 243 ? 9.617 -30.547 3.42 1 98.25 243 ASN A C 1
ATOM 1919 O O . ASN A 1 243 ? 10.008 -29.781 4.309 1 98.25 243 ASN A O 1
ATOM 1923 N N . PHE A 1 244 ? 9.367 -30.125 2.271 1 98.62 244 PHE A N 1
ATOM 1924 C CA . PHE A 1 244 ? 9.414 -28.719 1.895 1 98.62 244 PHE A CA 1
ATOM 1925 C C . PHE A 1 244 ? 8.461 -27.891 2.758 1 98.62 244 PHE A C 1
ATOM 1927 O O . PHE A 1 244 ? 8.836 -26.844 3.271 1 98.62 244 PHE A O 1
ATOM 1934 N N . LEU A 1 245 ? 7.191 -28.391 2.891 1 98.81 245 LEU A N 1
ATOM 1935 C CA . LEU A 1 245 ? 6.164 -27.688 3.646 1 98.81 245 LEU A CA 1
ATOM 1936 C C . LEU A 1 245 ? 6.57 -27.531 5.105 1 98.81 245 LEU A C 1
ATOM 1938 O O . LEU A 1 245 ? 6.43 -26.453 5.684 1 98.81 245 LEU A O 1
ATOM 1942 N N . LEU A 1 246 ? 7.098 -28.547 5.633 1 97.88 246 LEU A N 1
ATOM 1943 C CA . LEU A 1 246 ? 7.496 -28.516 7.031 1 97.88 246 LEU A CA 1
ATOM 1944 C C . LEU A 1 246 ? 8.742 -27.656 7.223 1 97.88 246 LEU A C 1
ATOM 1946 O O . LEU A 1 246 ? 8.836 -26.906 8.195 1 97.88 246 LEU A O 1
ATOM 1950 N N . HIS A 1 247 ? 9.648 -27.719 6.289 1 97.56 247 HIS A N 1
ATOM 1951 C CA . HIS A 1 247 ? 10.883 -26.953 6.387 1 97.56 247 HIS A CA 1
ATOM 1952 C C . HIS A 1 247 ? 10.594 -25.453 6.277 1 97.56 247 HIS A C 1
ATOM 1954 O O . HIS A 1 247 ? 11.102 -24.656 7.074 1 97.56 247 HIS A O 1
ATOM 1960 N N . THR A 1 248 ? 9.844 -25.062 5.312 1 97.81 248 THR A N 1
ATOM 1961 C CA . THR A 1 248 ? 9.516 -23.656 5.125 1 97.81 248 THR A CA 1
ATOM 1962 C C . THR A 1 248 ? 8.703 -23.125 6.305 1 97.81 248 THR A C 1
ATOM 1964 O O . THR A 1 248 ? 8.82 -21.953 6.68 1 97.81 248 THR A O 1
ATOM 1967 N N . LEU A 1 249 ? 7.871 -23.984 6.883 1 97.44 249 LEU A N 1
ATOM 1968 C CA . LEU A 1 249 ? 7.125 -23.594 8.07 1 97.44 249 LEU A CA 1
ATOM 1969 C C . LEU A 1 249 ? 8.07 -23.234 9.219 1 97.44 249 LEU A C 1
ATOM 1971 O O . LEU A 1 249 ? 7.832 -22.266 9.953 1 97.44 249 LEU A O 1
ATOM 1975 N N . GLN A 1 250 ? 9.117 -23.953 9.352 1 95 250 GLN A N 1
ATOM 1976 C CA . GLN A 1 250 ? 10.102 -23.688 10.391 1 95 250 GLN A CA 1
ATOM 1977 C C . GLN A 1 250 ? 10.797 -22.359 10.164 1 95 250 GLN A C 1
ATOM 1979 O O . GLN A 1 250 ? 11.266 -21.719 11.109 1 95 250 GLN A O 1
ATOM 1984 N N . LEU A 1 251 ? 10.852 -21.969 8.961 1 94.5 251 LEU A N 1
ATOM 1985 C CA . LEU A 1 251 ? 11.539 -20.734 8.609 1 94.5 251 LEU A CA 1
ATOM 1986 C C . LEU A 1 251 ? 10.594 -19.531 8.734 1 94.5 251 LEU A C 1
ATOM 1988 O O . LEU A 1 251 ? 11.039 -18.391 8.68 1 94.5 251 LEU A O 1
ATOM 1992 N N . GLN A 1 252 ? 9.297 -19.734 8.891 1 92.44 252 GLN A N 1
ATOM 1993 C CA . GLN A 1 252 ? 8.328 -18.656 9.047 1 92.44 252 GLN A CA 1
ATOM 1994 C C . GLN A 1 252 ? 8.688 -17.75 10.219 1 92.44 252 GLN A C 1
ATOM 1996 O O . GLN A 1 252 ? 9.188 -18.234 11.242 1 92.44 252 GLN A O 1
ATOM 2001 N N . SER A 1 253 ? 8.461 -16.484 10.102 1 82.12 253 SER A N 1
ATOM 2002 C CA . SER A 1 253 ? 8.664 -15.539 11.195 1 82.12 253 SER A CA 1
ATOM 2003 C C . SER A 1 253 ? 7.602 -15.703 12.273 1 82.12 253 SER A C 1
ATOM 2005 O O . SER A 1 253 ? 6.461 -15.266 12.094 1 82.12 253 SER A O 1
ATOM 2007 N N . TRP A 1 254 ? 8 -16.219 13.406 1 74.19 254 TRP A N 1
ATOM 2008 C CA . TRP A 1 254 ? 7.02 -16.5 14.453 1 74.19 254 TRP A CA 1
ATOM 2009 C C . TRP A 1 254 ? 7.07 -15.422 15.539 1 74.19 254 TRP A C 1
ATOM 2011 O O . TRP A 1 254 ? 6.082 -15.188 16.25 1 74.19 254 TRP A O 1
ATOM 2021 N N . GLU A 1 255 ? 8.234 -14.805 15.594 1 63.88 255 GLU A N 1
ATOM 2022 C CA . GLU A 1 255 ? 8.406 -13.883 16.703 1 63.88 255 GLU A CA 1
ATOM 2023 C C . GLU A 1 255 ? 8.07 -12.453 16.297 1 63.88 255 GLU A C 1
ATOM 2025 O O . GLU A 1 255 ? 8.398 -12.023 15.195 1 63.88 255 GLU A O 1
ATOM 2030 N N . LYS A 1 256 ? 7.305 -11.922 17.203 1 58.69 256 LYS A N 1
ATOM 2031 C CA . LYS A 1 256 ? 7.051 -10.492 17.031 1 58.69 256 LYS A CA 1
ATOM 2032 C C . LYS A 1 256 ? 8.258 -9.664 17.469 1 58.69 256 LYS A C 1
ATOM 2034 O O . LYS A 1 256 ? 8.766 -9.836 18.578 1 58.69 256 LYS A O 1
ATOM 2039 N N . THR A 1 257 ? 8.953 -9.195 16.5 1 55.53 257 THR A N 1
ATOM 2040 C CA . THR A 1 257 ? 10.109 -8.375 16.844 1 55.53 257 THR A CA 1
ATOM 2041 C C . THR A 1 257 ? 9.727 -6.898 16.891 1 55.53 257 THR A C 1
ATOM 2043 O O . THR A 1 257 ? 8.797 -6.473 16.188 1 55.53 257 THR A O 1
ATOM 2046 N N . VAL A 1 258 ? 10.289 -6.293 17.875 1 47.03 258 VAL A N 1
ATOM 2047 C CA . VAL A 1 258 ? 10.125 -4.848 17.984 1 47.03 258 VAL A CA 1
ATOM 2048 C C . VAL A 1 258 ? 10.961 -4.141 16.922 1 47.03 258 VAL A C 1
ATOM 2050 O O . VAL A 1 258 ? 10.695 -2.986 16.594 1 47.03 258 VAL A O 1
ATOM 2053 N N . ASP A 1 259 ? 11.781 -4.965 16.266 1 50 259 ASP A N 1
ATOM 2054 C CA . ASP A 1 259 ? 12.664 -4.363 15.273 1 50 259 ASP A CA 1
ATOM 2055 C C . ASP A 1 259 ? 11.938 -4.152 13.953 1 50 259 ASP A C 1
ATOM 2057 O O . ASP A 1 259 ? 11.367 -5.09 13.391 1 50 259 ASP A O 1
ATOM 2061 N N . CYS A 1 260 ? 11.844 -2.941 13.562 1 57.5 260 CYS A N 1
ATOM 2062 C CA . CYS A 1 260 ? 11.047 -2.518 12.414 1 57.5 260 CYS A CA 1
ATOM 2063 C C . CYS A 1 260 ? 11.656 -3.029 11.109 1 57.5 260 CYS A C 1
ATOM 2065 O O . CYS A 1 260 ? 11.047 -2.922 10.047 1 57.5 260 CYS A O 1
ATOM 2067 N N . TYR A 1 261 ? 12.781 -3.68 11.242 1 61.69 261 TYR A N 1
ATOM 2068 C CA . TYR A 1 261 ? 13.383 -4.184 10.016 1 61.69 261 TYR A CA 1
ATOM 2069 C C . TYR A 1 261 ? 13.258 -5.703 9.93 1 61.69 261 TYR A C 1
ATOM 2071 O O . TYR A 1 261 ? 13.781 -6.324 9 1 61.69 261 TYR A O 1
ATOM 2079 N N . SER A 1 262 ? 12.492 -6.117 10.898 1 67.69 262 SER A N 1
ATOM 2080 C CA . SER A 1 262 ? 12.25 -7.555 10.906 1 67.69 262 SER A CA 1
ATOM 2081 C C . SER A 1 262 ? 10.922 -7.895 10.219 1 67.69 262 SER A C 1
ATOM 2083 O O . SER A 1 262 ? 9.984 -7.102 10.25 1 67.69 262 SER A O 1
ATOM 2085 N N . PRO A 1 263 ? 10.977 -9.078 9.703 1 75.25 263 PRO A N 1
ATOM 2086 C CA . PRO A 1 263 ? 9.727 -9.5 9.07 1 75.25 263 PRO A CA 1
ATOM 2087 C C . PRO A 1 263 ? 8.57 -9.609 10.062 1 75.25 263 PRO A C 1
ATOM 2089 O O . PRO A 1 263 ? 8.773 -10 11.219 1 75.25 263 PRO A O 1
ATOM 2092 N N . GLY A 1 264 ? 7.422 -9.289 9.656 1 76.75 264 GLY A N 1
ATOM 2093 C CA . GLY A 1 264 ? 6.23 -9.414 10.484 1 76.75 264 GLY A CA 1
ATOM 2094 C C . GLY A 1 264 ? 5.922 -10.852 10.867 1 76.75 264 GLY A C 1
ATOM 2095 O O . GLY A 1 264 ? 6.266 -11.781 10.141 1 76.75 264 GLY A O 1
ATOM 2096 N N . GLN A 1 265 ? 5.281 -10.953 11.922 1 85.38 265 GLN A N 1
ATOM 2097 C CA . GLN A 1 265 ? 4.875 -12.273 12.375 1 85.38 265 GLN A CA 1
ATOM 2098 C C . GLN A 1 265 ? 3.955 -12.953 11.367 1 85.38 265 GLN A C 1
ATOM 2100 O O . GLN A 1 265 ? 2.969 -12.359 10.922 1 85.38 265 GLN A O 1
ATOM 2105 N N . GLY A 1 266 ? 4.371 -14.203 10.938 1 90.94 266 GLY A N 1
ATOM 2106 C CA . GLY A 1 266 ? 3.566 -14.977 10.008 1 90.94 266 GLY A CA 1
ATOM 2107 C C . GLY A 1 266 ? 4.082 -14.914 8.578 1 90.94 266 GLY A C 1
ATOM 2108 O O . GLY A 1 266 ? 3.666 -15.703 7.73 1 90.94 266 GLY A O 1
ATOM 2109 N N . LEU A 1 267 ? 5 -14 8.359 1 91.94 267 LEU A N 1
ATOM 2110 C CA . LEU A 1 267 ? 5.551 -13.867 7.012 1 91.94 267 LEU A CA 1
ATOM 2111 C C . LEU A 1 267 ? 6.375 -15.094 6.641 1 91.94 267 LEU A C 1
ATOM 2113 O O . LEU A 1 267 ? 7.145 -15.609 7.457 1 91.94 267 LEU A O 1
ATOM 2117 N N . MET A 1 268 ? 6.145 -15.633 5.473 1 95.12 268 MET A N 1
ATOM 2118 C CA . MET A 1 268 ? 6.949 -16.703 4.902 1 95.12 268 MET A CA 1
ATOM 2119 C C . MET A 1 268 ? 8.109 -16.141 4.082 1 95.12 268 MET A C 1
ATOM 2121 O O . MET A 1 268 ? 7.949 -15.133 3.395 1 95.12 268 MET A O 1
ATOM 2125 N N . PRO A 1 269 ? 9.203 -16.75 4.152 1 93.5 269 PRO A N 1
ATOM 2126 C CA . PRO A 1 269 ? 10.312 -16.266 3.326 1 93.5 269 PRO A CA 1
ATOM 2127 C C . PRO A 1 269 ? 10.047 -16.438 1.831 1 93.5 269 PRO A C 1
ATOM 2129 O O . PRO A 1 269 ? 9.234 -17.266 1.437 1 93.5 269 PRO A O 1
ATOM 2132 N N . ALA A 1 270 ? 10.695 -15.664 1.048 1 93.56 270 ALA A N 1
ATOM 2133 C CA . ALA A 1 270 ? 10.641 -15.828 -0.402 1 93.56 270 ALA A CA 1
ATOM 2134 C C . ALA A 1 270 ? 11.398 -17.078 -0.837 1 93.56 270 ALA A C 1
ATOM 2136 O O . ALA A 1 270 ? 10.969 -17.781 -1.756 1 93.56 270 ALA A O 1
ATOM 2137 N N . SER A 1 271 ? 12.547 -17.266 -0.162 1 94.56 271 SER A N 1
ATOM 2138 C CA . SER A 1 271 ? 13.445 -18.359 -0.507 1 94.56 271 SER A CA 1
ATOM 2139 C C . SER A 1 271 ? 14.344 -18.734 0.67 1 94.56 271 SER A C 1
ATOM 2141 O O . SER A 1 271 ? 14.297 -18.078 1.72 1 94.56 271 SER A O 1
ATOM 2143 N N . PHE A 1 272 ? 15.07 -19.797 0.522 1 94.94 272 PHE A N 1
ATOM 2144 C CA . PHE A 1 272 ? 16.094 -20.188 1.478 1 94.94 272 PHE A CA 1
ATOM 2145 C C . PHE A 1 272 ? 17.266 -20.859 0.77 1 94.94 272 PHE A C 1
ATOM 2147 O O . PHE A 1 272 ? 17.094 -21.484 -0.284 1 94.94 272 PHE A O 1
ATOM 2154 N N . LYS A 1 273 ? 18.406 -20.672 1.342 1 92.94 273 LYS A N 1
ATOM 2155 C CA . LYS A 1 273 ? 19.625 -21.297 0.846 1 92.94 273 LYS A CA 1
ATOM 2156 C C . LYS A 1 273 ? 20.156 -22.328 1.838 1 92.94 273 LYS A C 1
ATOM 2158 O O . LYS A 1 273 ? 20.219 -22.078 3.041 1 92.94 273 LYS A O 1
ATOM 2163 N N . VAL A 1 274 ? 20.438 -23.531 1.317 1 92.81 274 VAL A N 1
ATOM 2164 C CA . VAL A 1 274 ? 21.047 -24.562 2.145 1 92.81 274 VAL A CA 1
ATOM 2165 C C . VAL A 1 274 ? 22.562 -24.578 1.918 1 92.81 274 VAL A C 1
ATOM 2167 O O . VAL A 1 274 ? 23.016 -24.609 0.775 1 92.81 274 VAL A O 1
ATOM 2170 N N . ARG A 1 275 ? 23.234 -24.453 2.984 1 89.94 275 ARG A N 1
ATOM 2171 C CA . ARG A 1 275 ? 24.703 -24.531 2.932 1 89.94 275 ARG A CA 1
ATOM 2172 C C . ARG A 1 275 ? 25.234 -25.562 3.922 1 89.94 275 ARG A C 1
ATOM 2174 O O . ARG A 1 275 ? 24.625 -25.797 4.969 1 89.94 275 ARG A O 1
ATOM 2181 N N . THR A 1 276 ? 26.266 -26.141 3.504 1 86.19 276 THR A N 1
ATOM 2182 C CA . THR A 1 276 ? 26.969 -27.062 4.395 1 86.19 276 THR A CA 1
ATOM 2183 C C . THR A 1 276 ? 28.156 -26.359 5.051 1 86.19 276 THR A C 1
ATOM 2185 O O . THR A 1 276 ? 29.031 -25.812 4.359 1 86.19 276 THR A O 1
ATOM 2188 N N . VAL A 1 277 ? 28.062 -26.25 6.336 1 83.88 277 VAL A N 1
ATOM 2189 C CA . VAL A 1 277 ? 29.141 -25.594 7.07 1 83.88 277 VAL A CA 1
ATOM 2190 C C . VAL A 1 277 ? 29.844 -26.594 7.977 1 83.88 277 VAL A C 1
ATOM 2192 O O . VAL A 1 277 ? 29.219 -27.531 8.492 1 83.88 277 VAL A O 1
ATOM 2195 N N . PRO A 1 278 ? 31.219 -26.438 8.031 1 78.38 278 PRO A N 1
ATOM 2196 C CA . PRO A 1 278 ? 31.938 -27.328 8.953 1 78.38 278 PRO A CA 1
ATOM 2197 C C . PRO A 1 278 ? 31.516 -27.125 10.406 1 78.38 278 PRO A C 1
ATOM 2199 O O . PRO A 1 278 ? 31.219 -26.016 10.828 1 78.38 278 PRO A O 1
ATOM 2202 N N . LEU A 1 279 ? 31.141 -28.234 11.047 1 71.12 279 LEU A N 1
ATOM 2203 C CA . LEU A 1 279 ? 30.797 -28.156 12.461 1 71.12 279 LEU A CA 1
ATOM 2204 C C . LEU A 1 279 ? 31.969 -27.594 13.266 1 71.12 279 LEU A C 1
ATOM 2206 O O . LEU A 1 279 ? 33.125 -27.906 12.977 1 71.12 279 LEU A O 1
ATOM 2210 N N . ASP A 1 280 ? 31.656 -26.641 14.086 1 61.81 280 ASP A N 1
ATOM 2211 C CA . ASP A 1 280 ? 32.719 -26.109 14.914 1 61.81 280 ASP A CA 1
ATOM 2212 C C . ASP A 1 280 ? 33.531 -27.234 15.562 1 61.81 280 ASP A C 1
ATOM 2214 O O . ASP A 1 280 ? 32.969 -28.094 16.25 1 61.81 280 ASP A O 1
ATOM 2218 N N . GLY A 1 281 ? 34.875 -27.266 15.422 1 58.91 281 GLY A N 1
ATOM 2219 C CA . GLY A 1 281 ? 35.844 -28.125 16.094 1 58.91 281 GLY A CA 1
ATOM 2220 C C . GLY A 1 281 ? 36.156 -29.391 15.328 1 58.91 281 GLY A C 1
ATOM 2221 O O . GLY A 1 281 ? 37 -30.172 15.734 1 58.91 281 GLY A O 1
ATOM 2222 N N . SER A 1 282 ? 35.156 -29.859 14.547 1 59.94 282 SER A N 1
ATOM 2223 C CA . SER A 1 282 ? 35.531 -31.094 13.867 1 59.94 282 SER A CA 1
ATOM 2224 C C . SER A 1 282 ? 35.656 -30.875 12.367 1 59.94 282 SER A C 1
ATOM 2226 O O . SER A 1 282 ? 34.906 -30.125 11.766 1 59.94 282 SER A O 1
ATOM 2228 N N . ASN A 1 283 ? 36.844 -31.094 11.773 1 58.88 283 ASN A N 1
ATOM 2229 C CA . ASN A 1 283 ? 37.156 -31.016 10.352 1 58.88 283 ASN A CA 1
ATOM 2230 C C . ASN A 1 283 ? 36.406 -32.062 9.539 1 58.88 283 ASN A C 1
ATOM 2232 O O . ASN A 1 283 ? 36.438 -32.062 8.312 1 58.88 283 ASN A O 1
ATOM 2236 N N . GLU A 1 284 ? 35.719 -32.906 10.203 1 64.12 284 GLU A N 1
ATOM 2237 C CA . GLU A 1 284 ? 35.156 -34.031 9.438 1 64.12 284 GLU A CA 1
ATOM 2238 C C . GLU A 1 284 ? 33.625 -33.969 9.43 1 64.12 284 GLU A C 1
ATOM 2240 O O . GLU A 1 284 ? 33 -34.594 8.586 1 64.12 284 GLU A O 1
ATOM 2245 N N . ALA A 1 285 ? 33.125 -33.094 10.367 1 74.75 285 ALA A N 1
ATOM 2246 C CA . ALA A 1 285 ? 31.656 -33.125 10.43 1 74.75 285 ALA A CA 1
ATOM 2247 C C . ALA A 1 285 ? 31.047 -31.844 9.875 1 74.75 285 ALA A C 1
ATOM 2249 O O . ALA A 1 285 ? 31.562 -30.75 10.117 1 74.75 285 ALA A O 1
ATOM 2250 N N . PHE A 1 286 ? 30.156 -32.062 8.875 1 78.94 286 PHE A N 1
ATOM 2251 C CA . PHE A 1 286 ? 29.469 -30.953 8.25 1 78.94 286 PHE A CA 1
ATOM 2252 C C . PHE A 1 286 ? 28.031 -30.875 8.711 1 78.94 286 PHE A C 1
ATOM 2254 O O . PHE A 1 286 ? 27.422 -31.891 9.086 1 78.94 286 PHE A O 1
ATOM 2261 N N . GLU A 1 287 ? 27.672 -29.656 8.938 1 82.44 287 GLU A N 1
ATOM 2262 C CA . GLU A 1 287 ? 26.266 -29.438 9.258 1 82.44 287 GLU A CA 1
ATOM 2263 C C . GLU A 1 287 ? 25.594 -28.547 8.219 1 82.44 287 GLU A C 1
ATOM 2265 O O . GLU A 1 287 ? 26.219 -27.656 7.652 1 82.44 287 GLU A O 1
ATOM 2270 N N . ASP A 1 288 ? 24.312 -28.922 7.938 1 88.19 288 ASP A N 1
ATOM 2271 C CA . ASP A 1 288 ? 23.531 -28.125 7.008 1 88.19 288 ASP A CA 1
ATOM 2272 C C . ASP A 1 288 ? 22.891 -26.938 7.719 1 88.19 288 ASP A C 1
ATOM 2274 O O . ASP A 1 288 ? 22.391 -27.078 8.836 1 88.19 288 ASP A O 1
ATOM 2278 N N . VAL A 1 289 ? 23.078 -25.828 7.082 1 88.88 289 VAL A N 1
ATOM 2279 C CA . VAL A 1 289 ? 22.422 -24.625 7.578 1 88.88 289 VAL A CA 1
ATOM 2280 C C . VAL A 1 289 ? 21.469 -24.078 6.512 1 88.88 289 VAL A C 1
ATOM 2282 O O . VAL A 1 289 ? 21.781 -24.109 5.32 1 88.88 289 VAL A O 1
ATOM 2285 N N . SER A 1 290 ? 20.312 -23.688 6.965 1 91.56 290 SER A N 1
ATOM 2286 C CA . SER A 1 290 ? 19.312 -23.094 6.074 1 91.56 290 SER A CA 1
ATOM 2287 C C . SER A 1 290 ? 19.125 -21.609 6.371 1 91.56 290 SER A C 1
ATOM 2289 O O . SER A 1 290 ? 18.75 -21.234 7.488 1 91.56 290 SER A O 1
ATOM 2291 N N . ASP A 1 291 ? 19.344 -20.781 5.367 1 89.81 291 ASP A N 1
ATOM 2292 C CA . ASP A 1 291 ? 19.25 -19.328 5.516 1 89.81 291 ASP A CA 1
ATOM 2293 C C . ASP A 1 291 ? 18.047 -18.781 4.754 1 89.81 291 ASP A C 1
ATOM 2295 O O . ASP A 1 291 ? 18.062 -18.703 3.525 1 89.81 291 ASP A O 1
ATOM 2299 N N . PRO A 1 292 ? 17.031 -18.312 5.5 1 91.44 292 PRO A N 1
ATOM 2300 C CA . PRO A 1 292 ? 15.852 -17.766 4.816 1 91.44 292 PRO A CA 1
ATOM 2301 C C . PRO A 1 292 ? 16.078 -16.359 4.297 1 91.44 292 PRO A C 1
ATOM 2303 O O . PRO A 1 292 ? 16.859 -15.602 4.879 1 91.44 292 PRO A O 1
ATOM 2306 N N . ASP A 1 293 ? 15.43 -16.031 3.207 1 89 293 ASP A N 1
ATOM 2307 C CA . ASP A 1 293 ? 15.391 -14.688 2.645 1 89 293 ASP A CA 1
ATOM 2308 C C . ASP A 1 293 ? 13.961 -14.148 2.605 1 89 293 ASP A C 1
ATOM 2310 O O . ASP A 1 293 ? 13.117 -14.664 1.868 1 89 293 ASP A O 1
ATOM 2314 N N . PHE A 1 294 ? 13.734 -13.109 3.367 1 85.12 294 PHE A N 1
ATOM 2315 C CA . PHE A 1 294 ? 12.398 -12.523 3.43 1 85.12 294 PHE A CA 1
ATOM 2316 C C . PHE A 1 294 ? 12.281 -11.336 2.484 1 85.12 294 PHE A C 1
ATOM 2318 O O . PHE A 1 294 ? 11.297 -10.586 2.535 1 85.12 294 PHE A O 1
ATOM 2325 N N . GLY A 1 295 ? 13.234 -11.195 1.674 1 76.5 295 GLY A N 1
ATOM 2326 C CA . GLY A 1 295 ? 13.266 -10.078 0.75 1 76.5 295 GLY A CA 1
ATOM 2327 C C . GLY A 1 295 ? 14.484 -9.195 0.919 1 76.5 295 GLY A C 1
ATOM 2328 O O . GLY A 1 295 ? 14.734 -8.305 0.105 1 76.5 295 GLY A O 1
ATOM 2329 N N . GLU A 1 296 ? 15.281 -9.445 1.832 1 72.44 296 GLU A N 1
ATOM 2330 C CA . GLU A 1 296 ? 16.438 -8.609 2.133 1 72.44 296 GLU A CA 1
ATOM 2331 C C . GLU A 1 296 ? 17.5 -8.711 1.035 1 72.44 296 GLU A C 1
ATOM 2333 O O . GLU A 1 296 ? 18.234 -7.754 0.789 1 72.44 296 GLU A O 1
ATOM 2338 N N . SER A 1 297 ? 17.469 -9.828 0.379 1 68.06 297 SER A N 1
ATOM 2339 C CA . SER A 1 297 ? 18.453 -10.016 -0.676 1 68.06 297 SER A CA 1
ATOM 2340 C C . SER A 1 297 ? 17.844 -9.781 -2.055 1 68.06 297 SER A C 1
ATOM 2342 O O . SER A 1 297 ? 18.531 -9.891 -3.07 1 68.06 297 SER A O 1
ATOM 2344 N N . ALA A 1 298 ? 16.562 -9.586 -1.975 1 66.38 298 ALA A N 1
ATOM 2345 C CA . ALA A 1 298 ? 15.914 -9.328 -3.252 1 66.38 298 ALA A CA 1
ATOM 2346 C C . ALA A 1 298 ? 16.219 -7.914 -3.75 1 66.38 298 ALA A C 1
ATOM 2348 O O . ALA A 1 298 ? 16.609 -7.043 -2.965 1 66.38 298 ALA A O 1
ATOM 2349 N N . ILE A 1 299 ? 16.125 -7.879 -5.043 1 64.75 299 ILE A N 1
ATOM 2350 C CA . ILE A 1 299 ? 16.281 -6.559 -5.645 1 64.75 299 ILE A CA 1
ATOM 2351 C C . ILE A 1 299 ? 15.211 -5.613 -5.094 1 64.75 299 ILE A C 1
ATOM 2353 O O . ILE A 1 299 ? 14.016 -5.906 -5.168 1 64.75 299 ILE A O 1
ATOM 2357 N N . GLY A 1 300 ? 15.469 -4.699 -4.289 1 63.38 300 GLY A N 1
ATOM 2358 C CA . GLY A 1 300 ? 14.586 -3.656 -3.793 1 63.38 300 GLY A CA 1
ATOM 2359 C C . GLY A 1 300 ? 14.031 -3.951 -2.412 1 63.38 300 GLY A C 1
ATOM 2360 O O . GLY A 1 300 ? 13.227 -3.18 -1.882 1 63.38 300 GLY A O 1
ATOM 2361 N N . ARG A 1 301 ? 14.289 -5.168 -1.837 1 74.56 301 ARG A N 1
ATOM 2362 C CA . ARG A 1 301 ? 13.938 -5.477 -0.455 1 74.56 301 ARG A CA 1
ATOM 2363 C C . ARG A 1 301 ? 12.422 -5.484 -0.266 1 74.56 301 ARG A C 1
ATOM 2365 O O . ARG A 1 301 ? 11.906 -4.855 0.656 1 74.56 301 ARG A O 1
ATOM 2372 N N . VAL A 1 302 ? 11.68 -6.168 -1.116 1 83.69 302 VAL A N 1
ATOM 2373 C CA . VAL A 1 302 ? 10.227 -6.25 -1.046 1 83.69 302 VAL A CA 1
ATOM 2374 C C . VAL A 1 302 ? 9.812 -7.57 -0.396 1 83.69 302 VAL A C 1
ATOM 2376 O O . VAL A 1 302 ? 10.375 -8.625 -0.71 1 83.69 302 VAL A O 1
ATOM 2379 N N . ALA A 1 303 ? 8.898 -7.465 0.519 1 85.81 303 ALA A N 1
ATOM 2380 C CA . ALA A 1 303 ? 8.359 -8.664 1.146 1 85.81 303 ALA A CA 1
ATOM 2381 C C . ALA A 1 303 ? 7.559 -9.5 0.147 1 85.81 303 ALA A C 1
ATOM 2383 O O . ALA A 1 303 ? 6.785 -8.953 -0.644 1 85.81 303 ALA A O 1
ATOM 2384 N N . PRO A 1 304 ? 7.805 -10.773 0.173 1 91.75 304 PRO A N 1
ATOM 2385 C CA . PRO A 1 304 ? 7.055 -11.648 -0.724 1 91.75 304 PRO A CA 1
ATOM 2386 C C . PRO A 1 304 ? 5.656 -11.977 -0.199 1 91.75 304 PRO A C 1
ATOM 2388 O O . PRO A 1 304 ? 5.461 -12.992 0.464 1 91.75 304 PRO A O 1
ATOM 2391 N N . VAL A 1 305 ? 4.703 -11.281 -0.61 1 94.56 305 VAL A N 1
ATOM 2392 C CA . VAL A 1 305 ? 3.346 -11.438 -0.104 1 94.56 305 VAL A CA 1
ATOM 2393 C C . VAL A 1 305 ? 2.781 -12.789 -0.541 1 94.56 305 VAL A C 1
ATOM 2395 O O . VAL A 1 305 ? 2.031 -13.422 0.203 1 94.56 305 VAL A O 1
ATOM 2398 N N . ASP A 1 306 ? 3.17 -13.258 -1.697 1 97.31 306 ASP A N 1
ATOM 2399 C CA . ASP A 1 306 ? 2.531 -14.43 -2.285 1 97.31 306 ASP A CA 1
ATOM 2400 C C . ASP A 1 306 ? 3.104 -15.719 -1.696 1 97.31 306 ASP A C 1
ATOM 2402 O O . ASP A 1 306 ? 2.525 -16.797 -1.862 1 97.31 306 ASP A O 1
ATOM 2406 N N . SER A 1 307 ? 4.238 -15.695 -0.994 1 96.94 307 SER A N 1
ATOM 2407 C CA . SER A 1 307 ? 4.875 -16.906 -0.479 1 96.94 307 SER A CA 1
ATOM 2408 C C . SER A 1 307 ? 3.947 -17.656 0.472 1 96.94 307 SER A C 1
ATOM 2410 O O . SER A 1 307 ? 3.768 -18.875 0.345 1 96.94 307 SER A O 1
ATOM 2412 N N . GLY A 1 308 ? 3.418 -16.891 1.415 1 97.88 308 GLY A N 1
ATOM 2413 C CA . GLY A 1 308 ? 2.494 -17.516 2.346 1 97.88 308 GLY A CA 1
ATOM 2414 C C . GLY A 1 308 ? 1.237 -18.047 1.676 1 97.88 308 GLY A C 1
ATOM 2415 O O . GLY A 1 308 ? 0.716 -19.094 2.059 1 97.88 308 GLY A O 1
ATOM 2416 N N . LEU A 1 309 ? 0.748 -17.375 0.675 1 98.75 309 LEU A N 1
ATOM 2417 C CA . LEU A 1 309 ? -0.447 -17.797 -0.052 1 98.75 309 LEU A CA 1
ATOM 2418 C C . LEU A 1 309 ? -0.198 -19.094 -0.814 1 98.75 309 LEU A C 1
ATOM 2420 O O . LEU A 1 309 ? -0.998 -20.031 -0.736 1 98.75 309 LEU A O 1
ATOM 2424 N N . TRP A 1 310 ? 0.932 -19.156 -1.494 1 98.88 310 TRP A N 1
ATOM 2425 C CA . TRP A 1 310 ? 1.303 -20.359 -2.227 1 98.88 310 TRP A CA 1
ATOM 2426 C C . TRP A 1 310 ? 1.516 -21.531 -1.275 1 98.88 310 TRP A C 1
ATOM 2428 O O . TRP A 1 310 ? 1.214 -22.672 -1.614 1 98.88 310 TRP A O 1
ATOM 2438 N N . TRP A 1 311 ? 2.082 -21.219 -0.089 1 98.81 311 TRP A N 1
ATOM 2439 C CA . TRP A 1 311 ? 2.311 -22.266 0.897 1 98.81 311 TRP A CA 1
ATOM 2440 C C . TRP A 1 311 ? 0.999 -22.938 1.291 1 98.81 311 TRP A C 1
ATOM 2442 O O . TRP A 1 311 ? 0.915 -24.172 1.347 1 98.81 311 TRP A O 1
ATOM 2452 N N . ILE A 1 312 ? -0.024 -22.172 1.52 1 98.88 312 ILE A N 1
ATOM 2453 C CA . ILE A 1 312 ? -1.333 -22.688 1.894 1 98.88 312 ILE A CA 1
ATOM 2454 C C . ILE A 1 312 ? -1.926 -23.484 0.729 1 98.88 312 ILE A C 1
ATOM 2456 O O . ILE A 1 312 ? -2.475 -24.562 0.924 1 98.88 312 ILE A O 1
ATOM 2460 N N . ILE A 1 313 ? -1.822 -23.016 -0.464 1 98.88 313 ILE A N 1
ATOM 2461 C CA . ILE A 1 313 ? -2.359 -23.656 -1.657 1 98.88 313 ILE A CA 1
ATOM 2462 C C . ILE A 1 313 ? -1.671 -25 -1.868 1 98.88 313 ILE A C 1
ATOM 2464 O O . ILE A 1 313 ? -2.33 -26 -2.164 1 98.88 313 ILE A O 1
ATOM 2468 N N . LEU A 1 314 ? -0.374 -24.984 -1.684 1 98.88 314 LEU A N 1
ATOM 2469 C CA . LEU A 1 314 ? 0.388 -26.219 -1.866 1 98.88 314 LEU A CA 1
ATOM 2470 C C . LEU A 1 314 ? 0.03 -27.25 -0.795 1 98.88 314 LEU A C 1
ATOM 2472 O O . LEU A 1 314 ? -0.018 -28.453 -1.071 1 98.88 314 LEU A O 1
ATOM 2476 N N . LEU A 1 315 ? -0.166 -26.734 0.418 1 98.88 315 LEU A N 1
ATOM 2477 C CA . LEU A 1 315 ? -0.568 -27.625 1.503 1 98.88 315 LEU A CA 1
ATOM 2478 C C . LEU A 1 315 ? -1.86 -28.359 1.156 1 98.88 315 LEU A C 1
ATOM 2480 O O . LEU A 1 315 ? -1.975 -29.562 1.384 1 98.88 315 LEU A O 1
ATOM 2484 N N . ARG A 1 316 ? -2.791 -27.672 0.64 1 98.69 316 ARG A N 1
ATOM 2485 C CA . ARG A 1 316 ? -4.039 -28.297 0.225 1 98.69 316 ARG A CA 1
ATOM 2486 C C . ARG A 1 316 ? -3.791 -29.312 -0.884 1 98.69 316 ARG A C 1
ATOM 2488 O O . ARG A 1 316 ? -4.371 -30.406 -0.875 1 98.69 316 ARG A O 1
ATOM 2495 N N . ALA A 1 317 ? -3.025 -28.953 -1.882 1 98.75 317 ALA A N 1
ATOM 2496 C CA . ALA A 1 317 ? -2.719 -29.844 -2.992 1 98.75 317 ALA A CA 1
ATOM 2497 C C . ALA A 1 317 ? -2.082 -31.141 -2.492 1 98.75 317 ALA A C 1
ATOM 2499 O O . ALA A 1 317 ? -2.385 -32.219 -2.994 1 98.75 317 ALA A O 1
ATOM 2500 N N . TYR A 1 318 ? -1.189 -30.984 -1.529 1 98.75 318 TYR A N 1
ATOM 2501 C CA . TYR A 1 318 ? -0.555 -32.156 -0.934 1 98.75 318 TYR A CA 1
ATOM 2502 C C . TYR A 1 318 ? -1.597 -33.125 -0.369 1 98.75 318 TYR A C 1
ATOM 2504 O O . TYR A 1 318 ? -1.568 -34.312 -0.658 1 98.75 318 TYR A O 1
ATOM 2512 N N . GLY A 1 319 ? -2.467 -32.562 0.455 1 98.56 319 GLY A N 1
ATOM 2513 C CA . GLY A 1 319 ? -3.502 -33.406 1.039 1 98.56 319 GLY A CA 1
ATOM 2514 C C . GLY A 1 319 ? -4.387 -34.094 0.002 1 98.56 319 GLY A C 1
ATOM 2515 O O . GLY A 1 319 ? -4.637 -35.281 0.076 1 98.56 319 GLY A O 1
ATOM 2516 N N . LYS A 1 320 ? -4.789 -33.375 -0.985 1 98.12 320 LYS A N 1
ATOM 2517 C CA . LYS A 1 320 ? -5.727 -33.844 -1.997 1 98.12 320 LYS A CA 1
ATOM 2518 C C . LYS A 1 320 ? -5.082 -34.938 -2.871 1 98.12 320 LYS A C 1
ATOM 2520 O O . LYS A 1 320 ? -5.73 -35.906 -3.232 1 98.12 320 LYS A O 1
ATOM 2525 N N . LEU A 1 321 ? -3.846 -34.781 -3.219 1 98.31 321 LEU A N 1
ATOM 2526 C CA . LEU A 1 321 ? -3.213 -35.688 -4.188 1 98.31 321 LEU A CA 1
ATOM 2527 C C . LEU A 1 321 ? -2.623 -36.906 -3.498 1 98.31 321 LEU A C 1
ATOM 2529 O O . LEU A 1 321 ? -2.535 -37.969 -4.098 1 98.31 321 LEU A O 1
ATOM 2533 N N . THR A 1 322 ? -2.252 -36.781 -2.221 1 98.06 322 THR A N 1
ATOM 2534 C CA . THR A 1 322 ? -1.642 -37.906 -1.523 1 98.06 322 THR A CA 1
ATOM 2535 C C . THR A 1 322 ? -2.678 -38.656 -0.682 1 98.06 322 THR A C 1
ATOM 2537 O O . THR A 1 322 ? -2.488 -39.844 -0.346 1 98.06 322 THR A O 1
ATOM 2540 N N . GLY A 1 323 ? -3.723 -37.938 -0.261 1 96.75 323 GLY A N 1
ATOM 2541 C CA . GLY A 1 323 ? -4.676 -38.469 0.689 1 96.75 323 GLY A CA 1
ATOM 2542 C C . GLY A 1 323 ? -4.211 -38.375 2.129 1 96.75 323 GLY A C 1
ATOM 2543 O O . GLY A 1 323 ? -4.938 -38.75 3.051 1 96.75 323 GLY A O 1
ATOM 2544 N N . ASP A 1 324 ? -2.982 -37.875 2.328 1 97.5 324 ASP A N 1
ATOM 2545 C CA . ASP A 1 324 ? -2.451 -37.688 3.676 1 97.5 324 ASP A CA 1
ATOM 2546 C C . ASP A 1 324 ? -2.926 -36.375 4.285 1 97.5 324 ASP A C 1
ATOM 2548 O O . ASP A 1 324 ? -2.244 -35.344 4.176 1 97.5 324 ASP A O 1
ATOM 2552 N N . TYR A 1 325 ? -3.934 -36.406 5.047 1 96.88 325 TYR A N 1
ATOM 2553 C CA . TYR A 1 325 ? -4.5 -35.219 5.656 1 96.88 325 TYR A CA 1
ATOM 2554 C C . TYR A 1 325 ? -3.967 -35.031 7.07 1 96.88 325 TYR A C 1
ATOM 2556 O O . TYR A 1 325 ? -4.285 -34.031 7.727 1 96.88 325 TYR A O 1
ATOM 2564 N N . SER A 1 326 ? -3.123 -35.875 7.488 1 97.38 326 SER A N 1
ATOM 2565 C CA . SER A 1 326 ? -2.547 -35.75 8.82 1 97.38 326 SER A CA 1
ATOM 2566 C C . SER A 1 326 ? -1.596 -34.562 8.898 1 97.38 326 SER A C 1
ATOM 2568 O O . SER A 1 326 ? -1.449 -33.938 9.961 1 97.38 326 SER A O 1
ATOM 2570 N N . LEU A 1 327 ? -1.001 -34.25 7.789 1 97.88 327 LEU A N 1
ATOM 2571 C CA . LEU A 1 327 ? -0.064 -33.125 7.781 1 97.88 327 LEU A CA 1
ATOM 2572 C C . LEU A 1 327 ? -0.776 -31.828 8.117 1 97.88 327 LEU A C 1
ATOM 2574 O O . LEU A 1 327 ? -0.318 -31.062 8.977 1 97.88 327 LEU A O 1
ATOM 2578 N N . GLN A 1 328 ? -1.855 -31.5 7.406 1 97.56 328 GLN A N 1
ATOM 2579 C CA . GLN A 1 328 ? -2.557 -30.234 7.609 1 97.56 328 GLN A CA 1
ATOM 2580 C C . GLN A 1 328 ? -3.174 -30.172 9.008 1 97.56 328 GLN A C 1
ATOM 2582 O O . GLN A 1 328 ? -3.439 -29.078 9.516 1 97.56 328 GLN A O 1
ATOM 2587 N N . ASP A 1 329 ? -3.332 -31.344 9.695 1 96.94 329 ASP A N 1
ATOM 2588 C CA . ASP A 1 329 ? -3.973 -31.391 11.008 1 96.94 329 ASP A CA 1
ATOM 2589 C C . ASP A 1 329 ? -2.961 -31.141 12.125 1 96.94 329 ASP A C 1
ATOM 2591 O O . ASP A 1 329 ? -3.34 -30.938 13.281 1 96.94 329 ASP A O 1
ATOM 2595 N N . ARG A 1 330 ? -1.733 -31.156 11.781 1 97.19 330 ARG A N 1
ATOM 2596 C CA . ARG A 1 330 ? -0.709 -30.906 12.789 1 97.19 330 ARG A CA 1
ATOM 2597 C C . ARG A 1 330 ? -0.914 -29.547 13.445 1 97.19 330 ARG A C 1
ATOM 2599 O O . ARG A 1 330 ? -1.282 -28.578 12.781 1 97.19 330 ARG A O 1
ATOM 2606 N N . VAL A 1 331 ? -0.514 -29.453 14.711 1 95.69 331 VAL A N 1
ATOM 2607 C CA . VAL A 1 331 ? -0.709 -28.234 15.484 1 95.69 331 VAL A CA 1
ATOM 2608 C C . VAL A 1 331 ? 0.165 -27.125 14.922 1 95.69 331 VAL A C 1
ATOM 2610 O O . VAL A 1 331 ? -0.277 -25.969 14.812 1 95.69 331 VAL A O 1
ATOM 2613 N N . ASP A 1 332 ? 1.393 -27.406 14.625 1 96.06 332 ASP A N 1
ATOM 2614 C CA . ASP A 1 332 ? 2.297 -26.375 14.109 1 96.06 332 ASP A CA 1
ATOM 2615 C C . ASP A 1 332 ? 1.847 -25.891 12.734 1 96.06 332 ASP A C 1
ATOM 2617 O O . ASP A 1 332 ? 1.971 -24.703 12.414 1 96.06 332 ASP A O 1
ATOM 2621 N N . VAL A 1 333 ? 1.369 -26.828 11.945 1 98.06 333 VAL A N 1
ATOM 2622 C CA . VAL A 1 333 ? 0.884 -26.469 10.617 1 98.06 333 VAL A CA 1
ATOM 2623 C C . VAL A 1 333 ? -0.358 -25.594 10.742 1 98.06 333 VAL A C 1
ATOM 2625 O O . VAL A 1 333 ? -0.483 -24.578 10.055 1 98.06 333 VAL A O 1
ATOM 2628 N N . GLN A 1 334 ? -1.257 -25.938 11.672 1 97.88 334 GLN A N 1
ATOM 2629 C CA . GLN A 1 334 ? -2.436 -25.125 11.945 1 97.88 334 GLN A CA 1
ATOM 2630 C C . GLN A 1 334 ? -2.041 -23.719 12.406 1 97.88 334 GLN A C 1
ATOM 2632 O O . GLN A 1 334 ? -2.641 -22.734 11.984 1 97.88 334 GLN A O 1
AT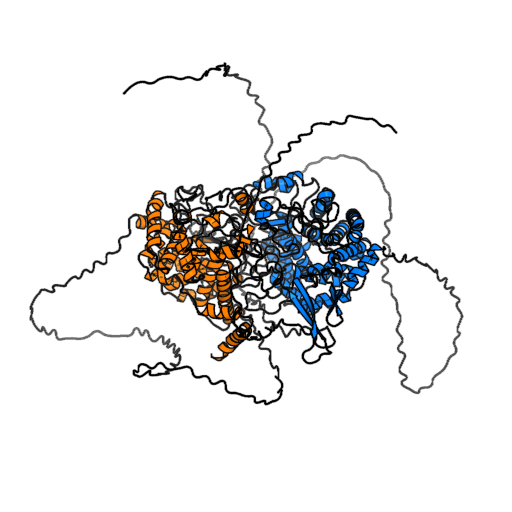OM 2637 N N . THR A 1 335 ? -1.058 -23.703 13.227 1 96.44 335 THR A N 1
ATOM 2638 C CA . THR A 1 335 ? -0.563 -22.406 13.711 1 96.44 335 THR A CA 1
ATOM 2639 C C . THR A 1 335 ? 0.018 -21.594 12.562 1 96.44 335 THR A C 1
ATOM 2641 O O . THR A 1 335 ? -0.195 -20.375 12.484 1 96.44 335 THR A O 1
ATOM 2644 N N . GLY A 1 336 ? 0.791 -22.266 11.68 1 97.12 336 GLY A N 1
ATOM 2645 C CA . GLY A 1 336 ? 1.344 -21.578 10.523 1 97.12 336 GLY A CA 1
ATOM 2646 C C . GLY A 1 336 ? 0.284 -20.953 9.633 1 97.12 336 GLY A C 1
ATOM 2647 O O . GLY A 1 336 ? 0.43 -19.828 9.18 1 97.12 336 GLY A O 1
ATOM 2648 N N . ILE A 1 337 ? -0.785 -21.672 9.422 1 98.06 337 ILE A N 1
ATOM 2649 C CA . ILE A 1 337 ? -1.897 -21.172 8.625 1 98.06 337 ILE A CA 1
ATOM 2650 C C . ILE A 1 337 ? -2.484 -19.938 9.289 1 98.06 337 ILE A C 1
ATOM 2652 O O . ILE A 1 337 ? -2.703 -18.906 8.633 1 98.06 337 ILE A O 1
ATOM 2656 N N . ARG A 1 338 ? -2.697 -20.016 10.586 1 96.69 338 ARG A N 1
ATOM 2657 C CA . ARG A 1 338 ? -3.322 -18.938 11.328 1 96.69 338 ARG A CA 1
ATOM 2658 C C . ARG A 1 338 ? -2.469 -17.672 11.273 1 96.69 338 ARG A C 1
ATOM 2660 O O . ARG A 1 338 ? -2.994 -16.562 11.141 1 96.69 338 ARG A O 1
ATOM 2667 N N . LEU A 1 339 ? -1.216 -17.828 11.383 1 94.56 339 LEU A N 1
ATOM 2668 C CA . LEU A 1 339 ? -0.321 -16.672 11.375 1 94.56 339 LEU A CA 1
ATOM 2669 C C . LEU A 1 339 ? -0.32 -15.992 10.016 1 94.56 339 LEU A C 1
ATOM 2671 O O . LEU A 1 339 ? -0.294 -14.766 9.93 1 94.56 339 LEU A O 1
ATOM 2675 N N . ILE A 1 340 ? -0.322 -16.75 8.945 1 96.25 340 ILE A N 1
ATOM 2676 C CA . ILE A 1 340 ? -0.397 -16.172 7.609 1 96.25 340 ILE A CA 1
ATOM 2677 C C . ILE A 1 340 ? -1.709 -15.414 7.445 1 96.25 340 ILE A C 1
ATOM 2679 O O . ILE A 1 340 ? -1.722 -14.289 6.938 1 96.25 340 ILE A O 1
ATOM 2683 N N . LEU A 1 341 ? -2.797 -16.047 7.922 1 95.69 341 LEU A N 1
ATOM 2684 C CA . LEU A 1 341 ? -4.117 -15.43 7.785 1 95.69 341 LEU A CA 1
ATOM 2685 C C . LEU A 1 341 ? -4.215 -14.156 8.617 1 95.69 341 LEU A C 1
ATOM 2687 O O . LEU A 1 341 ? -4.852 -13.188 8.195 1 95.69 341 LEU A O 1
ATOM 2691 N N . LYS A 1 342 ? -3.648 -14.188 9.742 1 90.62 342 LYS A N 1
ATOM 2692 C CA . LYS A 1 342 ? -3.656 -12.992 10.578 1 90.62 342 LYS A CA 1
ATOM 2693 C C . LYS A 1 342 ? -2.979 -11.82 9.875 1 90.62 342 LYS A C 1
ATOM 2695 O O . LYS A 1 342 ? -3.434 -10.68 9.977 1 90.62 342 LYS A O 1
ATOM 2700 N N . LEU A 1 343 ? -1.925 -12.07 9.234 1 89.75 343 LEU A N 1
ATOM 2701 C CA . LEU A 1 343 ? -1.224 -11.047 8.469 1 89.75 343 LEU A CA 1
ATOM 2702 C C . LEU A 1 343 ? -2.111 -10.492 7.355 1 89.75 343 LEU A C 1
ATOM 2704 O O . LEU A 1 343 ? -2.1 -9.289 7.086 1 89.75 343 LEU A O 1
ATOM 2708 N N . CYS A 1 344 ? -2.879 -11.336 6.762 1 92.25 344 CYS A N 1
ATOM 2709 C CA . CYS A 1 344 ? -3.676 -10.969 5.598 1 92.25 344 CYS A CA 1
ATOM 2710 C C . CYS A 1 344 ? -4.977 -10.297 6.02 1 92.25 344 CYS A C 1
ATOM 2712 O O . CYS A 1 344 ? -5.516 -9.461 5.289 1 92.25 344 CYS A O 1
ATOM 2714 N N . LEU A 1 345 ? -5.504 -10.648 7.188 1 89.25 345 LEU A N 1
ATOM 2715 C CA . LEU A 1 345 ? -6.852 -10.242 7.566 1 89.25 345 LEU A CA 1
ATOM 2716 C C . LEU A 1 345 ? -6.809 -9.102 8.586 1 89.25 345 LEU A C 1
ATOM 2718 O O . LEU A 1 345 ? -7.855 -8.625 9.031 1 89.25 345 LEU A O 1
ATOM 2722 N N . THR A 1 346 ? -5.641 -8.68 8.906 1 81.81 346 THR A N 1
ATOM 2723 C CA . THR A 1 346 ? -5.508 -7.609 9.891 1 81.81 346 THR A CA 1
ATOM 2724 C C . THR A 1 346 ? -6.145 -6.32 9.383 1 81.81 346 THR A C 1
ATOM 2726 O O . THR A 1 346 ? -6.098 -6.031 8.188 1 81.81 346 THR A O 1
ATOM 2729 N N . ASP A 1 347 ? -6.66 -5.566 10.352 1 74 347 ASP A N 1
ATOM 2730 C CA . ASP A 1 347 ? -7.262 -4.281 10.016 1 74 347 ASP A CA 1
ATOM 2731 C C . ASP A 1 347 ? -6.199 -3.283 9.547 1 74 347 ASP A C 1
ATOM 2733 O O . ASP A 1 347 ? -5.105 -3.225 10.117 1 74 347 ASP A O 1
ATOM 2737 N N . GLY A 1 348 ? -6.5 -2.678 8.477 1 75.75 348 GLY A N 1
ATOM 2738 C CA . GLY A 1 348 ? -5.664 -1.602 7.969 1 75.75 348 GLY A CA 1
ATOM 2739 C C . GLY A 1 348 ? -6.457 -0.373 7.562 1 75.75 348 GLY A C 1
ATOM 2740 O O . GLY A 1 348 ? -7.559 -0.147 8.062 1 75.75 348 GLY A O 1
ATOM 2741 N N . PHE A 1 349 ? -5.832 0.512 6.941 1 75.19 349 PHE A N 1
ATOM 2742 C CA . PHE A 1 349 ? -6.461 1.739 6.465 1 75.19 349 PHE A CA 1
ATOM 2743 C C . PHE A 1 349 ? -7.207 1.494 5.156 1 75.19 349 PHE A C 1
ATOM 2745 O O . PHE A 1 349 ? -7.301 2.389 4.316 1 75.19 349 PHE A O 1
ATOM 2752 N N . ASP A 1 350 ? -7.613 0.348 4.988 1 69.62 350 ASP A N 1
ATOM 2753 C CA . ASP A 1 350 ? -8.266 0.081 3.709 1 69.62 350 ASP A CA 1
ATOM 2754 C C . ASP A 1 350 ? -9.766 -0.133 3.891 1 69.62 350 ASP A C 1
ATOM 2756 O O . ASP A 1 350 ? -10.203 -0.67 4.91 1 69.62 350 ASP A O 1
ATOM 2760 N N . MET A 1 351 ? -10.398 0.33 2.906 1 71.62 351 MET A N 1
ATOM 2761 C CA . MET A 1 351 ? -11.859 0.263 2.906 1 71.62 351 MET A CA 1
ATOM 2762 C C . MET A 1 351 ? -12.352 -0.835 1.97 1 71.62 351 MET A C 1
ATOM 2764 O O . MET A 1 351 ? -13.547 -0.906 1.664 1 71.62 351 MET A O 1
ATOM 2768 N N . PHE A 1 352 ? -11.422 -1.615 1.456 1 82.19 352 PHE A N 1
ATOM 2769 C CA . PHE A 1 352 ? -11.773 -2.652 0.495 1 82.19 352 PHE A CA 1
ATOM 2770 C C . PHE A 1 352 ? -11.367 -4.027 1.01 1 82.19 352 PHE A C 1
ATOM 2772 O O . PHE A 1 352 ? -10.453 -4.148 1.828 1 82.19 352 PHE A O 1
ATOM 2779 N N . PRO A 1 353 ? -12.102 -5 0.512 1 90.25 353 PRO A N 1
ATOM 2780 C CA . PRO A 1 353 ? -11.766 -6.359 0.944 1 90.25 353 PRO A CA 1
ATOM 2781 C C . PRO A 1 353 ? -10.469 -6.875 0.325 1 90.25 353 PRO A C 1
ATOM 2783 O O . PRO A 1 353 ? -9.945 -7.91 0.751 1 90.25 353 PRO A O 1
ATOM 2786 N N . SER A 1 354 ? -9.945 -6.195 -0.666 1 92.69 354 SER A N 1
ATOM 2787 C CA . SER A 1 354 ? -8.711 -6.598 -1.331 1 92.69 354 SER A CA 1
ATOM 2788 C C . SER A 1 354 ? -7.492 -6.309 -0.46 1 92.69 354 SER A C 1
ATOM 2790 O O . SER A 1 354 ? -7.555 -5.48 0.449 1 92.69 354 SER A O 1
ATOM 2792 N N . LEU A 1 355 ? -6.395 -7 -0.675 1 93.25 355 LEU A N 1
ATOM 2793 C CA . LEU A 1 355 ? -5.152 -6.836 0.068 1 93.25 355 LEU A CA 1
ATOM 2794 C C . LEU A 1 355 ? -4.309 -5.711 -0.528 1 93.25 355 LEU A C 1
ATOM 2796 O O . LEU A 1 355 ? -4.031 -5.711 -1.729 1 93.25 355 LEU A O 1
ATOM 2800 N N . LEU A 1 356 ? -3.965 -4.77 0.281 1 91.81 356 LEU A N 1
ATOM 2801 C CA . LEU A 1 356 ? -3.062 -3.697 -0.119 1 91.81 356 LEU A CA 1
ATOM 2802 C C . LEU A 1 356 ? -1.61 -4.156 -0.059 1 91.81 356 LEU A C 1
ATOM 2804 O O . LEU A 1 356 ? -1.157 -4.664 0.971 1 91.81 356 LEU A O 1
ATOM 2808 N N . VAL A 1 357 ? -0.864 -3.953 -1.175 1 93.56 357 VAL A N 1
ATOM 2809 C CA . VAL A 1 357 ? 0.52 -4.414 -1.198 1 93.56 357 VAL A CA 1
ATOM 2810 C C . VAL A 1 357 ? 1.395 -3.393 -1.92 1 93.56 357 VAL A C 1
ATOM 2812 O O . VAL A 1 357 ? 0.884 -2.48 -2.574 1 93.56 357 VAL A O 1
ATOM 2815 N N . THR A 1 358 ? 2.691 -3.518 -1.772 1 92 358 THR A N 1
ATOM 2816 C CA . THR A 1 358 ? 3.648 -2.691 -2.502 1 92 358 THR A CA 1
ATOM 2817 C C . THR A 1 358 ? 3.889 -3.248 -3.902 1 92 358 THR A C 1
ATOM 2819 O O . THR A 1 358 ? 3.48 -4.371 -4.207 1 92 358 THR A O 1
ATOM 2822 N N . ASP A 1 359 ? 4.539 -2.494 -4.699 1 93.81 359 ASP A N 1
ATOM 2823 C CA . ASP A 1 359 ? 4.965 -2.99 -6.004 1 93.81 359 ASP A CA 1
ATOM 2824 C C . ASP A 1 359 ? 5.992 -4.109 -5.859 1 93.81 359 ASP A C 1
ATOM 2826 O O . ASP A 1 359 ? 6.742 -4.148 -4.883 1 93.81 359 ASP A O 1
ATOM 2830 N N . GLY A 1 360 ? 5.938 -5.141 -6.688 1 91.75 360 GLY A N 1
ATOM 2831 C CA . GLY A 1 360 ? 6.945 -6.191 -6.707 1 91.75 360 GLY A CA 1
ATOM 2832 C C . GLY A 1 360 ? 6.711 -7.266 -5.664 1 91.75 360 GLY A C 1
ATOM 2833 O O . GLY A 1 360 ? 7.652 -7.938 -5.238 1 91.75 360 GLY A O 1
ATOM 2834 N N . SER A 1 361 ? 5.52 -7.516 -5.25 1 92.06 361 SER A N 1
ATOM 2835 C CA . SER A 1 361 ? 5.27 -8.359 -4.082 1 92.06 361 SER A CA 1
ATOM 2836 C C . SER A 1 361 ? 4.895 -9.773 -4.496 1 92.06 361 SER A C 1
ATOM 2838 O O . SER A 1 361 ? 4.426 -10.562 -3.67 1 92.06 361 SER A O 1
ATOM 2840 N N . CYS A 1 362 ? 5.035 -10.133 -5.746 1 95.38 362 CYS A N 1
ATOM 2841 C CA . CYS A 1 362 ? 4.645 -11.445 -6.25 1 95.38 362 CYS A CA 1
ATOM 2842 C C . CYS A 1 362 ? 5.578 -11.898 -7.363 1 95.38 362 CYS A C 1
ATOM 2844 O O . CYS A 1 362 ? 6.773 -11.594 -7.34 1 95.38 362 CYS A O 1
ATOM 2846 N N . MET A 1 363 ? 5.113 -12.719 -8.258 1 96.31 363 MET A N 1
ATOM 2847 C CA . MET A 1 363 ? 5.969 -13.195 -9.336 1 96.31 363 MET A CA 1
ATOM 2848 C C . MET A 1 363 ? 6.609 -12.031 -10.078 1 96.31 363 MET A C 1
ATOM 2850 O O . MET A 1 363 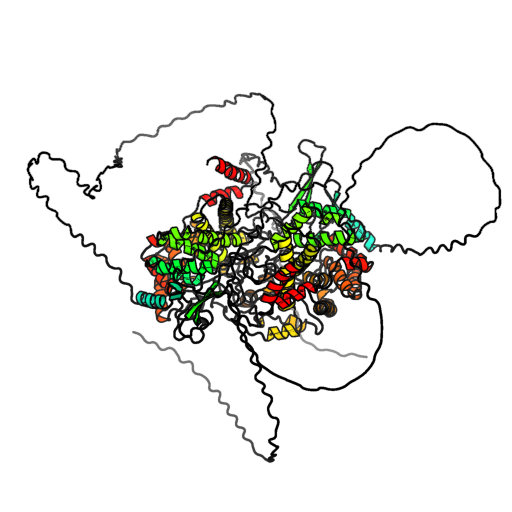? 7.75 -12.125 -10.531 1 96.31 363 MET A O 1
ATOM 2854 N N . ILE A 1 364 ? 5.816 -11.031 -10.219 1 96.38 364 ILE A N 1
ATOM 2855 C CA . ILE A 1 364 ? 6.387 -9.781 -10.711 1 96.38 364 ILE A CA 1
ATOM 2856 C C . ILE A 1 364 ? 7.098 -9.055 -9.578 1 96.38 364 ILE A C 1
ATOM 2858 O O . ILE A 1 364 ? 6.496 -8.219 -8.891 1 96.38 364 ILE A O 1
ATOM 2862 N N . ASP A 1 365 ? 8.312 -9.312 -9.383 1 92.31 365 ASP A N 1
ATOM 2863 C CA . ASP A 1 365 ? 9.023 -8.898 -8.18 1 92.31 365 ASP A CA 1
ATOM 2864 C C . ASP A 1 365 ? 9.859 -7.645 -8.43 1 92.31 365 ASP A C 1
ATOM 2866 O O . ASP A 1 365 ? 10.836 -7.387 -7.727 1 92.31 365 ASP A O 1
ATOM 2870 N N . ARG A 1 366 ? 9.602 -6.98 -9.508 1 93.69 366 ARG A N 1
ATOM 2871 C CA . ARG A 1 366 ? 10.148 -5.668 -9.828 1 93.69 366 ARG A CA 1
ATOM 2872 C C . ARG A 1 366 ? 9.031 -4.652 -10.062 1 93.69 366 ARG A C 1
ATOM 2874 O O . ARG A 1 366 ? 7.879 -5.023 -10.266 1 93.69 366 ARG A O 1
ATOM 2881 N N . ARG A 1 367 ? 9.367 -3.383 -10.055 1 94.25 367 ARG A N 1
ATOM 2882 C CA . ARG A 1 367 ? 8.359 -2.344 -10.25 1 94.25 367 ARG A CA 1
ATOM 2883 C C . ARG A 1 367 ? 7.727 -2.447 -11.633 1 94.25 367 ARG A C 1
ATOM 2885 O O . ARG A 1 367 ? 8.422 -2.381 -12.648 1 94.25 367 ARG A O 1
ATOM 2892 N N . MET A 1 368 ? 6.465 -2.674 -11.648 1 96.94 368 MET A N 1
ATOM 2893 C CA . MET A 1 368 ? 5.684 -2.793 -12.875 1 96.94 368 MET A CA 1
ATOM 2894 C C . MET A 1 368 ? 4.344 -2.082 -12.742 1 96.94 368 MET A C 1
ATOM 2896 O O . MET A 1 368 ? 3.416 -2.34 -13.508 1 96.94 368 MET A O 1
ATOM 2900 N N . GLY A 1 369 ? 4.23 -1.23 -11.711 1 96.25 369 GLY A N 1
ATOM 2901 C CA . GLY A 1 369 ? 3.008 -0.482 -11.477 1 96.25 369 GLY A CA 1
ATOM 2902 C C . GLY A 1 369 ? 1.888 -1.332 -10.906 1 96.25 369 GLY A C 1
ATOM 2903 O O . GLY A 1 369 ? 0.709 -1.056 -11.141 1 96.25 369 GLY A O 1
ATOM 2904 N N . ILE A 1 370 ? 2.217 -2.367 -10.188 1 96.81 370 ILE A N 1
ATOM 2905 C CA . ILE A 1 370 ? 1.175 -3.246 -9.672 1 96.81 370 ILE A CA 1
ATOM 2906 C C . ILE A 1 370 ? 0.985 -2.992 -8.18 1 96.81 370 ILE A C 1
ATOM 2908 O O . ILE A 1 370 ? 0.516 -3.869 -7.445 1 96.81 370 ILE A O 1
ATOM 2912 N N . HIS A 1 371 ? 1.383 -1.837 -7.633 1 94.94 371 HIS A N 1
ATOM 2913 C CA . HIS A 1 371 ? 1.124 -1.444 -6.254 1 94.94 371 HIS A CA 1
ATOM 2914 C C . HIS A 1 371 ? -0.373 -1.367 -5.973 1 94.94 371 HIS A C 1
ATOM 2916 O O . HIS A 1 371 ? -1.181 -1.302 -6.906 1 94.94 371 HIS A O 1
ATOM 2922 N N . GLY A 1 372 ? -0.75 -1.399 -4.699 1 93.88 372 GLY A N 1
ATOM 2923 C CA . GLY A 1 372 ? -2.146 -1.283 -4.309 1 93.88 372 GLY A CA 1
ATOM 2924 C C . GLY A 1 372 ? -2.842 -2.625 -4.172 1 93.88 372 GLY A C 1
ATOM 2925 O O . GLY A 1 372 ? -2.613 -3.355 -3.207 1 93.88 372 GLY A O 1
ATOM 2926 N N . HIS A 1 373 ? -3.627 -2.928 -5.227 1 95.56 373 HIS A N 1
ATOM 2927 C CA . HIS A 1 373 ? -4.438 -4.141 -5.16 1 95.56 373 HIS A CA 1
ATOM 2928 C C . HIS A 1 373 ? -4.34 -4.941 -6.453 1 95.56 373 HIS A C 1
ATOM 2930 O O . HIS A 1 373 ? -5.344 -5.137 -7.145 1 95.56 373 HIS A O 1
ATOM 2936 N N . PRO A 1 374 ? -3.199 -5.512 -6.719 1 98.06 374 PRO A N 1
ATOM 2937 C CA . PRO A 1 374 ? -3.01 -6.211 -7.992 1 98.06 374 PRO A CA 1
ATOM 2938 C C . PRO A 1 374 ? -3.805 -7.512 -8.07 1 98.06 374 PRO A C 1
ATOM 2940 O O . PRO A 1 374 ? -3.936 -8.227 -7.074 1 98.06 374 PRO A O 1
ATOM 2943 N N . LEU A 1 375 ? -4.246 -7.855 -9.227 1 98.81 375 LEU A N 1
ATOM 2944 C CA . LEU A 1 375 ? -5.098 -9.016 -9.477 1 98.81 375 LEU A CA 1
ATOM 2945 C C . LEU A 1 375 ? -4.422 -10.297 -8.992 1 98.81 375 LEU A C 1
ATOM 2947 O O . LEU A 1 375 ? -5.07 -11.148 -8.391 1 98.81 375 LEU A O 1
ATOM 2951 N N . GLU A 1 376 ? -3.152 -10.461 -9.312 1 98.69 376 GLU A N 1
ATOM 2952 C CA . GLU A 1 376 ? -2.455 -11.703 -8.969 1 98.69 376 GLU A CA 1
ATOM 2953 C C . GLU A 1 376 ? -2.549 -11.992 -7.477 1 98.69 376 GLU A C 1
ATOM 2955 O O . GLU A 1 376 ? -2.875 -13.117 -7.078 1 98.69 376 GLU A O 1
ATOM 2960 N N . ILE A 1 377 ? -2.295 -10.953 -6.699 1 98.38 377 ILE A N 1
ATOM 2961 C CA . ILE A 1 377 ? -2.33 -11.117 -5.25 1 98.38 377 ILE A CA 1
ATOM 2962 C C . ILE A 1 377 ? -3.758 -11.414 -4.797 1 98.38 377 ILE A C 1
ATOM 2964 O O . ILE A 1 377 ? -3.98 -12.266 -3.939 1 98.38 377 ILE A O 1
ATOM 2968 N N . GLN A 1 378 ? -4.75 -10.742 -5.352 1 98.44 378 GLN A N 1
ATOM 2969 C CA . GLN A 1 378 ? -6.133 -10.938 -4.922 1 98.44 378 GLN A CA 1
ATOM 2970 C C . GLN A 1 378 ? -6.617 -12.344 -5.262 1 98.44 378 GLN A C 1
ATOM 2972 O O . GLN A 1 378 ? -7.32 -12.977 -4.465 1 98.44 378 GLN A O 1
ATOM 2977 N N . ALA A 1 379 ? -6.262 -12.805 -6.469 1 98.81 379 ALA A N 1
ATOM 2978 C CA . ALA A 1 379 ? -6.66 -14.148 -6.879 1 98.81 379 ALA A CA 1
ATOM 2979 C C . ALA A 1 379 ? -6.02 -15.211 -5.988 1 98.81 379 ALA A C 1
ATOM 2981 O O . ALA A 1 379 ? -6.676 -16.172 -5.59 1 98.81 379 ALA A O 1
ATOM 2982 N N . LEU A 1 380 ? -4.754 -15.023 -5.688 1 98.81 380 LEU A N 1
ATOM 2983 C CA . LEU A 1 380 ? -4.062 -15.961 -4.809 1 98.81 380 LEU A CA 1
ATOM 2984 C C . LEU A 1 380 ? -4.605 -15.875 -3.387 1 98.81 380 LEU A C 1
ATOM 2986 O O . LEU A 1 380 ? -4.715 -16.891 -2.695 1 98.81 380 LEU A O 1
ATOM 2990 N N . PHE A 1 381 ? -4.898 -14.633 -2.938 1 98.56 381 PHE A N 1
ATOM 2991 C CA . PHE A 1 381 ? -5.488 -14.414 -1.621 1 98.56 381 PHE A CA 1
ATOM 2992 C C . PHE A 1 381 ? -6.82 -15.148 -1.495 1 98.56 381 PHE A C 1
ATOM 2994 O O . PHE A 1 381 ? -7.039 -15.883 -0.53 1 98.56 381 PHE A O 1
ATOM 3001 N N . TYR A 1 382 ? -7.66 -15.023 -2.516 1 98.19 382 TYR A N 1
ATOM 3002 C CA . TYR A 1 382 ? -8.938 -15.727 -2.557 1 98.19 382 TYR A CA 1
ATOM 3003 C C . TYR A 1 382 ? -8.734 -17.234 -2.504 1 98.19 382 TYR A C 1
ATOM 3005 O O . TYR A 1 382 ? -9.414 -17.938 -1.754 1 98.19 382 TYR A O 1
ATOM 3013 N N . SER A 1 383 ? -7.789 -17.734 -3.254 1 98.69 383 SER A N 1
ATOM 3014 C CA . SER A 1 383 ? -7.484 -19.156 -3.297 1 98.69 383 SER A CA 1
ATOM 3015 C C . SER A 1 383 ? -7.016 -19.672 -1.937 1 98.69 383 SER A C 1
ATOM 3017 O O . SER A 1 383 ? -7.438 -20.734 -1.487 1 98.69 383 SER A O 1
ATOM 3019 N N . ALA A 1 384 ? -6.152 -18.891 -1.32 1 98.69 384 ALA A N 1
ATOM 3020 C CA . ALA A 1 384 ? -5.641 -19.266 -0.008 1 98.69 384 ALA A CA 1
ATOM 3021 C C . ALA A 1 384 ? -6.758 -19.281 1.034 1 98.69 384 ALA A C 1
ATOM 3023 O O . ALA A 1 384 ? -6.766 -20.125 1.934 1 98.69 384 ALA A O 1
ATOM 3024 N N . LEU A 1 385 ? -7.652 -18.297 0.921 1 97.75 385 LEU A N 1
ATOM 3025 C CA . LEU A 1 385 ? -8.797 -18.281 1.831 1 97.75 385 LEU A CA 1
ATOM 3026 C C . LEU A 1 385 ? -9.68 -19.5 1.634 1 97.75 385 LEU A C 1
ATOM 3028 O O . LEU A 1 385 ? -10.133 -20.109 2.605 1 97.75 385 LEU A O 1
ATOM 3032 N N . ARG A 1 386 ? -9.914 -19.891 0.381 1 97.19 386 ARG A N 1
ATOM 3033 C CA . ARG A 1 386 ? -10.695 -21.094 0.096 1 97.19 386 ARG A CA 1
ATOM 3034 C C . ARG A 1 386 ? -10.031 -22.328 0.69 1 97.19 386 ARG A C 1
ATOM 3036 O O . ARG A 1 386 ? -10.703 -23.156 1.304 1 97.19 386 ARG A O 1
ATOM 3043 N N . CYS A 1 387 ? -8.781 -22.406 0.477 1 98.31 387 CYS A N 1
ATOM 3044 C CA . CYS A 1 387 ? -8.023 -23.531 1.026 1 98.31 387 CYS A CA 1
ATOM 3045 C C . CYS A 1 387 ? -8.117 -23.562 2.547 1 98.31 387 CYS A C 1
ATOM 3047 O O . CYS A 1 387 ? -8.344 -24.609 3.139 1 98.31 387 CYS A O 1
ATOM 3049 N N . SER A 1 388 ? -7.961 -22.391 3.143 1 98 388 SER A N 1
ATOM 3050 C CA . SER A 1 388 ? -7.953 -22.297 4.598 1 98 388 SER A CA 1
ATOM 3051 C C . SER A 1 388 ? -9.305 -22.688 5.188 1 98 388 SER A C 1
ATOM 3053 O O . SER A 1 388 ? -9.367 -23.344 6.227 1 98 388 SER A O 1
ATOM 3055 N N . ARG A 1 389 ? -10.297 -22.25 4.582 1 95.31 389 ARG A N 1
ATOM 3056 C CA . ARG A 1 389 ? -11.641 -22.594 5.043 1 95.31 389 ARG A CA 1
ATOM 3057 C C . ARG A 1 389 ? -11.828 -24.109 5.066 1 95.31 389 ARG A C 1
ATOM 3059 O O . ARG A 1 389 ? -12.516 -24.641 5.941 1 95.31 389 ARG A O 1
ATOM 3066 N N . GLU A 1 390 ? -11.242 -24.781 4.117 1 95.38 390 GLU A N 1
ATOM 3067 C CA . GLU A 1 390 ? -11.312 -26.234 4.031 1 95.38 390 GLU A CA 1
ATOM 3068 C C . GLU A 1 390 ? -10.445 -26.891 5.102 1 95.38 390 GLU A C 1
ATOM 3070 O O . GLU A 1 390 ? -10.805 -27.953 5.633 1 95.38 390 GLU A O 1
ATOM 3075 N N . MET A 1 391 ? -9.344 -26.266 5.461 1 97.69 391 MET A N 1
ATOM 3076 C CA . MET A 1 391 ? -8.305 -27.016 6.176 1 97.69 391 MET A CA 1
ATOM 3077 C C . MET A 1 391 ? -8.289 -26.641 7.656 1 97.69 391 MET A C 1
ATOM 3079 O O . MET A 1 391 ? -7.82 -27.406 8.492 1 97.69 391 MET A O 1
ATOM 3083 N N . LEU A 1 392 ? -8.805 -25.453 8 1 97.12 392 LEU A N 1
ATOM 3084 C CA . LEU A 1 392 ? -8.75 -25.016 9.391 1 97.12 392 LEU A CA 1
ATOM 3085 C C . LEU A 1 392 ? -9.625 -25.891 10.273 1 97.12 392 LEU A C 1
ATOM 3087 O O . LEU A 1 392 ? -10.766 -26.203 9.914 1 97.12 392 LEU A O 1
ATOM 3091 N N . ILE A 1 393 ? -9.086 -26.328 11.352 1 96.06 393 ILE A N 1
ATOM 3092 C CA . ILE A 1 393 ? -9.859 -27.047 12.352 1 96.06 393 ILE A CA 1
ATOM 3093 C C . ILE A 1 393 ? -10.703 -26.078 13.164 1 96.06 393 ILE A C 1
ATOM 3095 O O . ILE A 1 393 ? -10.172 -25.125 13.766 1 96.06 393 ILE A O 1
ATOM 3099 N N . VAL A 1 394 ? -11.977 -26.344 13.18 1 93.06 394 VAL A N 1
ATOM 3100 C CA . VAL A 1 394 ? -12.898 -25.422 13.852 1 93.06 394 VAL A CA 1
ATOM 3101 C C . VAL A 1 394 ? -13.008 -25.797 15.328 1 93.06 394 VAL A C 1
ATOM 3103 O O . VAL A 1 394 ? -13.375 -26.922 15.672 1 93.06 394 VAL A O 1
ATOM 3106 N N . ASN A 1 395 ? -12.625 -24.938 16.094 1 92.56 395 ASN A N 1
ATOM 3107 C CA . ASN A 1 395 ? -12.773 -25.016 17.547 1 92.56 395 ASN A CA 1
ATOM 3108 C C . ASN A 1 395 ? -13.039 -23.641 18.156 1 92.56 395 ASN A C 1
ATOM 3110 O O . ASN A 1 395 ? -13.281 -22.672 17.438 1 92.56 395 ASN A O 1
ATOM 3114 N N . ASP A 1 396 ? -13.031 -23.562 19.422 1 88.88 396 ASP A N 1
ATOM 3115 C CA . ASP A 1 396 ? -13.406 -22.312 20.094 1 88.88 396 ASP A CA 1
ATOM 3116 C C . ASP A 1 396 ? -12.391 -21.203 19.812 1 88.88 396 ASP A C 1
ATOM 3118 O O . ASP A 1 396 ? -12.75 -20.031 19.75 1 88.88 396 ASP A O 1
ATOM 3122 N N . THR A 1 397 ? -11.258 -21.609 19.594 1 88.12 397 THR A N 1
ATOM 3123 C CA . THR A 1 397 ? -10.211 -20.625 19.391 1 88.12 397 THR A CA 1
ATOM 3124 C C . THR A 1 397 ? -10.172 -20.156 17.938 1 88.12 397 THR A C 1
ATOM 3126 O O . THR A 1 397 ? -9.672 -19.062 17.641 1 88.12 397 THR A O 1
ATOM 3129 N N . THR A 1 398 ? -10.648 -20.953 17.016 1 92.88 398 THR A N 1
ATOM 3130 C CA . THR A 1 398 ? -10.5 -20.641 15.609 1 92.88 398 THR A CA 1
ATOM 3131 C C . THR A 1 398 ? -11.836 -20.234 14.992 1 92.88 398 THR A C 1
ATOM 3133 O O . THR A 1 398 ? -11.906 -19.875 13.82 1 92.88 398 THR A O 1
ATOM 3136 N N . ARG A 1 399 ? -12.859 -20.266 15.781 1 91.94 399 ARG A N 1
ATOM 3137 C CA . ARG A 1 399 ? -14.195 -19.984 15.281 1 91.94 399 ARG A CA 1
ATOM 3138 C C . ARG A 1 399 ? -14.273 -18.578 14.68 1 91.94 399 ARG A C 1
ATOM 3140 O O . ARG A 1 399 ? -14.836 -18.406 13.594 1 91.94 399 ARG A O 1
ATOM 3147 N N . ASP A 1 400 ? -13.695 -17.641 15.352 1 88.12 400 ASP A N 1
ATOM 3148 C CA . ASP A 1 400 ? -13.727 -16.266 14.867 1 88.12 400 ASP A CA 1
ATOM 3149 C C . ASP A 1 400 ? -12.914 -16.109 13.586 1 88.12 400 ASP A C 1
ATOM 3151 O O . ASP A 1 400 ? -13.281 -15.352 12.695 1 88.12 400 ASP A O 1
ATOM 3155 N N . LEU A 1 401 ? -11.875 -16.812 13.578 1 92.81 401 LEU A N 1
ATOM 3156 C CA . LEU A 1 401 ? -11.023 -16.766 12.398 1 92.81 401 LEU A CA 1
ATOM 3157 C C . LEU A 1 401 ? -11.734 -17.359 11.188 1 92.81 401 LEU A C 1
ATOM 3159 O O . LEU A 1 401 ? -11.672 -16.797 10.086 1 92.81 401 LEU A O 1
ATOM 3163 N N . VAL A 1 402 ? -12.398 -18.438 11.406 1 93.06 402 VAL A N 1
ATOM 3164 C CA . VAL A 1 402 ? -13.133 -19.078 10.328 1 93.06 402 VAL A CA 1
ATOM 3165 C C . VAL A 1 402 ? -14.25 -18.172 9.828 1 93.06 402 VAL A C 1
ATOM 3167 O O . VAL A 1 402 ? -14.5 -18.078 8.625 1 93.06 402 VAL A O 1
ATOM 3170 N N . ALA A 1 403 ? -14.898 -17.516 10.75 1 89.31 403 ALA A N 1
ATOM 3171 C CA . ALA A 1 403 ? -15.938 -16.562 10.383 1 89.31 403 ALA A CA 1
ATOM 3172 C C . ALA A 1 403 ? -15.359 -15.406 9.562 1 89.31 403 ALA A C 1
ATOM 3174 O O . ALA A 1 403 ? -15.961 -14.969 8.578 1 89.31 403 ALA A O 1
ATOM 3175 N N . ALA A 1 404 ? -14.242 -14.938 10 1 89 404 ALA A N 1
ATOM 3176 C CA . ALA A 1 404 ? -13.578 -13.852 9.281 1 89 404 ALA A CA 1
ATOM 3177 C C . ALA A 1 404 ? -13.188 -14.281 7.871 1 89 404 ALA A C 1
ATOM 3179 O O . ALA A 1 404 ? -13.305 -13.5 6.922 1 89 404 ALA A O 1
ATOM 3180 N N . VAL A 1 405 ? -12.711 -15.5 7.766 1 93.75 405 VAL A N 1
ATOM 3181 C CA . VAL A 1 405 ? -12.32 -16.047 6.473 1 93.75 405 VAL A CA 1
ATOM 3182 C C . VAL A 1 405 ? -13.539 -16.109 5.551 1 93.75 405 VAL A C 1
ATOM 3184 O O . VAL A 1 405 ? -13.477 -15.688 4.395 1 93.75 405 VAL A O 1
ATOM 3187 N N . SER A 1 406 ? -14.602 -16.594 6.02 1 90.75 406 SER A N 1
ATOM 3188 C CA . SER A 1 406 ? -15.82 -16.734 5.227 1 90.75 406 SER A CA 1
ATOM 3189 C C . SER A 1 406 ? -16.359 -15.383 4.797 1 90.75 406 SER A C 1
ATOM 3191 O O . SER A 1 406 ? -16.781 -15.211 3.65 1 90.75 406 SER A O 1
ATOM 3193 N N . ASN A 1 407 ? -16.344 -14.477 5.719 1 87.94 407 ASN A N 1
ATOM 3194 C CA . ASN A 1 407 ? -16.812 -13.125 5.406 1 87.94 407 ASN A CA 1
ATOM 3195 C C . ASN A 1 407 ? -15.938 -12.461 4.348 1 87.94 407 ASN A C 1
ATOM 3197 O O . ASN A 1 407 ? -16.438 -11.781 3.455 1 87.94 407 ASN A O 1
ATOM 3201 N N . ARG A 1 408 ? -14.68 -12.641 4.516 1 92 408 ARG A N 1
ATOM 3202 C CA . ARG A 1 408 ? -13.75 -12.039 3.566 1 92 408 ARG A CA 1
ATOM 3203 C C . ARG A 1 408 ? -13.906 -12.656 2.18 1 92 408 ARG A C 1
ATOM 3205 O O . ARG A 1 408 ? -13.773 -11.961 1.169 1 92 408 ARG A O 1
ATOM 3212 N N . LEU A 1 409 ? -14.125 -13.953 2.137 1 93.94 409 LEU A N 1
ATOM 3213 C CA . LEU A 1 409 ? -14.344 -14.641 0.869 1 93.94 409 LEU A CA 1
ATOM 3214 C C . LEU A 1 409 ? -15.531 -14.047 0.124 1 93.94 409 LEU A C 1
ATOM 3216 O O . LEU A 1 409 ? -15.445 -13.773 -1.077 1 93.94 409 LEU A O 1
ATOM 3220 N N . SER A 1 410 ? -16.531 -13.82 0.809 1 90.81 410 SER A N 1
ATOM 3221 C CA . SER A 1 410 ? -17.734 -13.273 0.211 1 90.81 410 SER A CA 1
ATOM 3222 C C . SER A 1 410 ? -17.516 -11.852 -0.297 1 90.81 410 SER A C 1
ATOM 3224 O O . SER A 1 410 ? -17.875 -11.523 -1.431 1 90.81 410 SER A O 1
ATOM 3226 N N . ALA A 1 411 ? -16.922 -11.055 0.553 1 89.94 411 ALA A N 1
ATOM 3227 C CA . ALA A 1 411 ? -16.688 -9.664 0.195 1 89.94 411 ALA A CA 1
ATOM 3228 C C . ALA A 1 411 ? -15.727 -9.555 -0.984 1 89.94 411 ALA A C 1
ATOM 3230 O O . ALA A 1 411 ? -15.938 -8.742 -1.891 1 89.94 411 ALA A O 1
ATOM 3231 N N . LEU A 1 412 ? -14.672 -10.312 -0.941 1 94.38 412 LEU A N 1
ATOM 3232 C CA . LEU A 1 412 ? -13.656 -10.273 -1.989 1 94.38 412 LEU A CA 1
ATOM 3233 C C . LEU A 1 412 ? -14.227 -10.758 -3.316 1 94.38 412 LEU A C 1
ATOM 3235 O O . LEU A 1 412 ? -13.953 -10.172 -4.367 1 94.38 412 LEU A O 1
ATOM 3239 N N . SER A 1 413 ? -14.945 -11.859 -3.293 1 94.12 413 SER A N 1
ATOM 3240 C CA . SER A 1 413 ? -15.562 -12.391 -4.504 1 94.12 413 SER A CA 1
ATOM 3241 C C . SER A 1 413 ? -16.469 -11.352 -5.168 1 94.12 413 SER A C 1
ATOM 3243 O O . SER A 1 413 ? -16.359 -11.117 -6.371 1 94.12 413 SER A O 1
ATOM 3245 N N . PHE A 1 414 ? -17.281 -10.727 -4.402 1 91.75 414 PHE A N 1
ATOM 3246 C CA . PHE A 1 414 ? -18.172 -9.695 -4.934 1 91.75 414 PHE A CA 1
ATOM 3247 C C . PHE A 1 414 ? -17.375 -8.547 -5.531 1 91.75 414 PHE A C 1
ATOM 3249 O O . PHE A 1 414 ? -17.656 -8.102 -6.648 1 91.75 414 PHE A O 1
ATOM 3256 N N . HIS A 1 415 ? -16.438 -8.094 -4.742 1 92.81 415 HIS A N 1
ATOM 3257 C CA . HIS A 1 415 ? -15.625 -6.957 -5.156 1 92.81 415 HIS A CA 1
ATOM 3258 C C . HIS A 1 415 ? -14.93 -7.23 -6.484 1 92.81 415 HIS A C 1
ATOM 3260 O O . HIS A 1 415 ? -14.945 -6.383 -7.383 1 92.81 415 HIS A O 1
ATOM 3266 N N . MET A 1 416 ? -14.367 -8.391 -6.633 1 96.81 416 MET A N 1
ATOM 3267 C CA . MET A 1 416 ? -13.625 -8.75 -7.836 1 96.81 416 MET A CA 1
ATOM 3268 C C . MET A 1 416 ? -14.562 -8.914 -9.023 1 96.81 416 MET A C 1
ATOM 3270 O O . MET A 1 416 ? -14.305 -8.383 -10.109 1 96.81 416 MET A O 1
ATOM 3274 N N . ARG A 1 417 ? -15.625 -9.586 -8.82 1 96.06 417 ARG A N 1
ATOM 3275 C CA . ARG A 1 417 ? -16.562 -9.883 -9.898 1 96.06 417 ARG A CA 1
ATOM 3276 C C . ARG A 1 417 ? -17.234 -8.609 -10.406 1 96.06 417 ARG A C 1
ATOM 3278 O O . ARG A 1 417 ? -17.469 -8.469 -11.609 1 96.06 417 ARG A O 1
ATOM 3285 N N . GLU A 1 418 ? -17.422 -7.703 -9.484 1 93.62 418 GLU A N 1
ATOM 3286 C CA . GLU A 1 418 ? -18.203 -6.512 -9.828 1 93.62 418 GLU A CA 1
ATOM 3287 C C . GLU A 1 418 ? -17.297 -5.414 -10.391 1 93.62 418 GLU A C 1
ATOM 3289 O O . GLU A 1 418 ? -17.672 -4.727 -11.344 1 93.62 418 GLU A O 1
ATOM 3294 N N . TYR A 1 419 ? -16.156 -5.336 -9.82 1 94.12 419 TYR A N 1
ATOM 3295 C CA . TYR A 1 419 ? -15.453 -4.094 -10.109 1 94.12 419 TYR A CA 1
ATOM 3296 C C . TYR A 1 419 ? -14.203 -4.359 -10.938 1 94.12 419 TYR A C 1
ATOM 3298 O O . TYR A 1 419 ? -13.719 -3.473 -11.641 1 94.12 419 TYR A O 1
ATOM 3306 N N . TYR A 1 420 ? -13.633 -5.551 -10.945 1 98.06 420 TYR A N 1
ATOM 3307 C CA . TYR A 1 420 ? -12.414 -5.84 -11.695 1 98.06 420 TYR A CA 1
ATOM 3308 C C . TYR A 1 420 ? -12.734 -6.375 -13.078 1 98.06 420 TYR A C 1
ATOM 3310 O O . TYR A 1 420 ? -11.883 -6.363 -13.977 1 98.06 420 TYR A O 1
ATOM 3318 N N . TRP A 1 421 ? -13.906 -6.934 -13.281 1 98.44 421 TRP A N 1
ATOM 3319 C CA . TRP A 1 421 ? -14.266 -7.586 -14.531 1 98.44 421 TRP A CA 1
ATOM 3320 C C . TRP A 1 421 ? -14.5 -6.555 -15.633 1 98.44 421 TRP A C 1
ATOM 3322 O O . TRP A 1 421 ? -15.172 -5.543 -15.414 1 98.44 421 TRP A O 1
ATOM 3332 N N . VAL A 1 422 ? -13.969 -6.883 -16.812 1 98.25 422 VAL A N 1
ATOM 3333 C CA . VAL A 1 422 ? -14.281 -6.035 -17.969 1 98.25 422 VAL A CA 1
ATOM 3334 C C . VAL A 1 422 ? -14.586 -6.906 -19.188 1 98.25 422 VAL A C 1
ATOM 3336 O O . VAL A 1 422 ? -13.938 -7.938 -19.391 1 98.25 422 VAL A O 1
ATOM 3339 N N . ASP A 1 423 ? -15.5 -6.641 -19.875 1 97.75 423 ASP A N 1
ATOM 3340 C CA . ASP A 1 423 ? -15.859 -7.027 -21.234 1 97.75 423 ASP A CA 1
ATOM 3341 C C . ASP A 1 423 ? -16.328 -5.824 -22.031 1 97.75 423 ASP A C 1
ATOM 3343 O O . ASP A 1 423 ? -16.25 -4.684 -21.578 1 97.75 423 ASP A O 1
ATOM 3347 N N . ILE A 1 424 ? -16.781 -6.051 -23.234 1 96.06 424 ILE A N 1
ATOM 3348 C CA . ILE A 1 424 ? -17.141 -4.941 -24.109 1 96.06 424 ILE A CA 1
ATOM 3349 C C . ILE A 1 424 ? -18.25 -4.117 -23.453 1 96.06 424 ILE A C 1
ATOM 3351 O O . ILE A 1 424 ? -18.25 -2.887 -23.547 1 96.06 424 ILE A O 1
ATOM 3355 N N . LYS A 1 425 ? -19.156 -4.742 -22.859 1 95.5 425 LYS A N 1
ATOM 3356 C CA . LYS A 1 425 ? -20.266 -4.055 -22.203 1 95.5 425 LYS A CA 1
ATOM 3357 C C . LYS A 1 425 ? -19.781 -3.191 -21.047 1 95.5 425 LYS A C 1
ATOM 3359 O O . LYS A 1 425 ? -20.188 -2.035 -20.906 1 95.5 425 LYS A O 1
ATOM 3364 N N . LYS A 1 426 ? -18.953 -3.756 -20.219 1 96.25 426 LYS A N 1
ATOM 3365 C CA . LYS A 1 426 ? -18.438 -3.025 -19.062 1 96.25 426 LYS A CA 1
ATOM 3366 C C . LYS A 1 426 ? -17.547 -1.862 -19.5 1 96.25 426 LYS A C 1
ATOM 3368 O O . LYS A 1 426 ? -17.578 -0.791 -18.891 1 96.25 426 LYS A O 1
ATOM 3373 N N . ILE A 1 427 ? -16.75 -2.031 -20.469 1 96.81 427 ILE A N 1
ATOM 3374 C CA . ILE A 1 427 ? -15.898 -0.967 -20.984 1 96.81 427 ILE A CA 1
ATOM 3375 C C . ILE A 1 427 ? -16.766 0.187 -21.5 1 96.81 427 ILE A C 1
ATOM 3377 O O . ILE A 1 427 ? -16.438 1.356 -21.281 1 96.81 427 ILE A O 1
ATOM 3381 N N . ASN A 1 428 ? -17.828 -0.173 -22.172 1 95.94 428 ASN A N 1
ATOM 3382 C CA . ASN A 1 428 ? -18.75 0.858 -22.641 1 95.94 428 ASN A CA 1
ATOM 3383 C C . ASN A 1 428 ? -19.375 1.622 -21.484 1 95.94 428 ASN A C 1
ATOM 3385 O O . ASN A 1 428 ? -19.578 2.834 -21.562 1 95.94 428 ASN A O 1
ATOM 3389 N N . GLU A 1 429 ? -19.688 0.905 -20.469 1 95.56 429 GLU A N 1
ATOM 3390 C CA . GLU A 1 429 ? -20.203 1.547 -19.266 1 95.56 429 GLU A CA 1
ATOM 3391 C C . GLU A 1 429 ? -19.188 2.523 -18.688 1 95.56 429 GLU A C 1
ATOM 3393 O O . GLU A 1 429 ? -19.531 3.656 -18.328 1 95.56 429 GLU A O 1
ATOM 3398 N N . ILE A 1 430 ? -17.969 2.076 -18.562 1 95.56 430 ILE A N 1
ATOM 3399 C CA . ILE A 1 430 ? -16.891 2.906 -18.016 1 95.56 430 ILE A CA 1
ATOM 3400 C C . ILE A 1 430 ? -16.688 4.125 -18.906 1 95.56 430 ILE A C 1
ATOM 3402 O O . ILE A 1 430 ? -16.453 5.23 -18.406 1 95.56 430 ILE A O 1
ATOM 3406 N N . TYR A 1 431 ? -16.797 3.939 -20.188 1 94.75 431 TYR A N 1
ATOM 3407 C CA . TYR A 1 431 ? -16.641 5.008 -21.172 1 94.75 431 TYR A CA 1
ATOM 3408 C C . TYR A 1 431 ? -17.641 6.125 -20.938 1 94.75 431 TYR A C 1
ATOM 3410 O O . TYR A 1 431 ? -17.375 7.285 -21.25 1 94.75 431 TYR A O 1
ATOM 3418 N N . ARG A 1 432 ? -18.734 5.82 -20.281 1 94.38 432 ARG A N 1
ATOM 3419 C CA . ARG A 1 432 ? -19.828 6.781 -20.094 1 94.38 432 ARG A CA 1
ATOM 3420 C C . ARG A 1 432 ? -19.906 7.242 -18.641 1 94.38 432 ARG A C 1
ATOM 3422 O O . ARG A 1 432 ? -20.859 7.906 -18.25 1 94.38 432 ARG A O 1
ATOM 3429 N N . TYR A 1 433 ? -18.953 6.824 -17.859 1 92.06 433 TYR A N 1
ATOM 3430 C CA . TYR A 1 433 ? -18.953 7.195 -16.453 1 92.06 433 TYR A CA 1
ATOM 3431 C C . TYR A 1 433 ? -19.031 8.711 -16.281 1 92.06 433 TYR A C 1
ATOM 3433 O O . TYR A 1 433 ? -18.391 9.453 -17.031 1 92.06 433 TYR A O 1
ATOM 3441 N N . LYS A 1 434 ? -19.875 9.094 -15.32 1 89 434 LYS A N 1
ATOM 3442 C CA . LYS A 1 434 ? -19.781 10.453 -14.781 1 89 434 LYS A CA 1
ATOM 3443 C C . LYS A 1 434 ? -18.734 10.523 -13.664 1 89 434 LYS A C 1
ATOM 3445 O O . LYS A 1 434 ? -18.547 9.562 -12.914 1 89 434 LYS A O 1
ATOM 3450 N N . THR A 1 435 ? -18.047 11.688 -13.586 1 86.88 435 THR A N 1
ATOM 3451 C CA . THR A 1 435 ? -16.984 11.828 -12.594 1 86.88 435 THR A CA 1
ATOM 3452 C C . THR A 1 435 ? -17.359 12.883 -11.555 1 86.88 435 THR A C 1
ATOM 3454 O O . THR A 1 435 ? -18.344 13.609 -11.727 1 86.88 435 THR A O 1
ATOM 3457 N N . GLU A 1 436 ? -16.688 12.875 -10.383 1 82.5 436 GLU A N 1
ATOM 3458 C CA . GLU A 1 436 ? -16.844 13.852 -9.312 1 82.5 436 GLU A CA 1
ATOM 3459 C C . GLU A 1 436 ? -18.219 13.742 -8.656 1 82.5 436 GLU A C 1
ATOM 3461 O O . GLU A 1 436 ? -18.844 14.758 -8.367 1 82.5 436 GLU A O 1
ATOM 3466 N N . GLU A 1 437 ? -18.672 12.523 -8.57 1 75.88 437 GLU A N 1
ATOM 3467 C CA . GLU A 1 437 ? -19.938 12.297 -7.883 1 75.88 437 GLU A CA 1
ATOM 3468 C C . GLU A 1 437 ? -19.719 11.977 -6.406 1 75.88 437 GLU A C 1
ATOM 3470 O O . GLU A 1 437 ? -18.953 11.07 -6.07 1 75.88 437 GLU A O 1
ATOM 3475 N N . TYR A 1 438 ? -20.281 12.805 -5.594 1 67.81 438 TYR A N 1
ATOM 3476 C CA . TYR A 1 438 ? -20.125 12.648 -4.148 1 67.81 438 TYR A CA 1
ATOM 3477 C C . TYR A 1 438 ? -21.328 11.922 -3.555 1 67.81 438 TYR A C 1
ATOM 3479 O O . TYR A 1 438 ? -22.219 12.547 -2.971 1 67.81 438 TYR A O 1
ATOM 3487 N N . SER A 1 439 ? -21.594 10.727 -3.986 1 65.56 439 SER A N 1
ATOM 3488 C CA . SER A 1 439 ? -22.75 9.984 -3.492 1 65.56 439 SER A CA 1
ATOM 3489 C C . SER A 1 439 ? -22.422 8.516 -3.291 1 65.56 439 SER A C 1
ATOM 3491 O O . SER A 1 439 ? -21.578 7.957 -4 1 65.56 439 SER A O 1
ATOM 3493 N N . THR A 1 440 ? -23.078 7.996 -2.363 1 66.62 440 THR A N 1
ATOM 3494 C CA . THR A 1 440 ? -22.922 6.566 -2.109 1 66.62 440 THR A CA 1
ATOM 3495 C C . THR A 1 440 ? -23.547 5.75 -3.24 1 66.62 440 THR A C 1
ATOM 3497 O O . THR A 1 440 ? -23.219 4.57 -3.41 1 66.62 440 THR A O 1
ATOM 3500 N N . ASP A 1 441 ? -24.281 6.453 -4.047 1 68.25 441 ASP A N 1
ATOM 3501 C CA . ASP A 1 441 ? -24.984 5.734 -5.098 1 68.25 441 ASP A CA 1
ATOM 3502 C C . ASP A 1 441 ? -24.297 5.914 -6.449 1 68.25 441 ASP A C 1
ATOM 3504 O O . ASP A 1 441 ? -24.797 5.445 -7.477 1 68.25 441 ASP A O 1
ATOM 3508 N N . ALA A 1 442 ? -23.25 6.484 -6.316 1 77.06 442 ALA A N 1
ATOM 3509 C CA . ALA A 1 442 ? -22.531 6.703 -7.574 1 77.06 442 ALA A CA 1
ATOM 3510 C C . ALA A 1 442 ? -22.156 5.375 -8.227 1 77.06 442 ALA A C 1
ATOM 3512 O O . ALA A 1 442 ? -21.734 4.438 -7.551 1 77.06 442 ALA A O 1
ATOM 3513 N N . VAL A 1 443 ? -22.453 5.281 -9.539 1 79.75 443 VAL A N 1
ATOM 3514 C CA . VAL A 1 443 ? -22.062 4.102 -10.305 1 79.75 443 VAL A CA 1
ATOM 3515 C C . VAL A 1 443 ? -20.531 4.027 -10.398 1 79.75 443 VAL A C 1
ATOM 3517 O O . VAL A 1 443 ? -19.953 2.953 -10.234 1 79.75 443 VAL A O 1
ATOM 3520 N N . ASN A 1 444 ? -19.938 5.18 -10.664 1 89.06 444 ASN A N 1
ATOM 3521 C CA . ASN A 1 444 ? -18.484 5.309 -10.703 1 89.06 444 ASN A CA 1
ATOM 3522 C C . ASN A 1 444 ? -17.891 5.41 -9.305 1 89.06 444 ASN A C 1
ATOM 3524 O O . ASN A 1 444 ? -17.328 6.445 -8.938 1 89.06 444 ASN A O 1
ATOM 3528 N N . LYS A 1 445 ? -17.906 4.324 -8.656 1 83.56 445 LYS A N 1
ATOM 3529 C CA . LYS A 1 445 ? -17.578 4.242 -7.23 1 83.56 445 LYS A CA 1
ATOM 3530 C C . LYS A 1 445 ? -16.141 4.691 -6.969 1 83.56 445 LYS A C 1
ATOM 3532 O O . LYS A 1 445 ? -15.844 5.23 -5.898 1 83.56 445 LYS A O 1
ATOM 3537 N N . PHE A 1 446 ? -15.281 4.504 -7.93 1 88.88 446 PHE A N 1
ATOM 3538 C CA . PHE A 1 446 ? -13.867 4.773 -7.715 1 88.88 446 PHE A CA 1
ATOM 3539 C C . PHE A 1 446 ? -13.445 6.066 -8.398 1 88.88 446 PHE A C 1
ATOM 3541 O O . PHE A 1 446 ? -12.258 6.383 -8.469 1 88.88 446 PHE A O 1
ATOM 3548 N N . ASN A 1 447 ? -14.383 6.793 -8.953 1 90.19 447 ASN A N 1
ATOM 3549 C CA . ASN A 1 447 ? -14.133 8.047 -9.664 1 90.19 447 ASN A CA 1
ATOM 3550 C C . ASN A 1 447 ? -13.109 7.855 -10.781 1 90.19 447 ASN A C 1
ATOM 3552 O O . ASN A 1 447 ? -12.117 8.578 -10.852 1 90.19 447 ASN A O 1
ATOM 3556 N N . ILE A 1 448 ? -13.398 6.883 -11.625 1 93.19 448 ILE A N 1
ATOM 3557 C CA . ILE A 1 448 ? -12.539 6.57 -12.766 1 93.19 448 ILE A CA 1
ATOM 3558 C C . ILE A 1 448 ? -12.812 7.547 -13.898 1 93.19 448 ILE A C 1
ATOM 3560 O O . ILE A 1 448 ? -13.961 7.73 -14.312 1 93.19 448 ILE A O 1
ATOM 3564 N N . TYR A 1 449 ? -11.758 8.172 -14.414 1 93.69 449 TYR A N 1
ATOM 3565 C CA . TYR A 1 449 ? -11.898 9.031 -15.578 1 93.69 449 TYR A CA 1
ATOM 3566 C C . TYR A 1 449 ? -11.891 8.219 -16.859 1 93.69 449 TYR A C 1
ATOM 3568 O O . TYR A 1 449 ? -10.945 7.461 -17.109 1 93.69 449 TYR A O 1
ATOM 3576 N N . PRO A 1 450 ? -12.883 8.375 -17.688 1 93.62 450 PRO A N 1
ATOM 3577 C CA . PRO A 1 450 ? -12.977 7.566 -18.906 1 93.62 450 PRO A CA 1
ATOM 3578 C C . PRO A 1 450 ? -11.75 7.711 -19.797 1 93.62 450 PRO A C 1
ATOM 3580 O O . PRO A 1 450 ? -11.438 6.805 -20.578 1 93.62 450 PRO A O 1
ATOM 3583 N N . GLU A 1 451 ? -11.016 8.797 -19.688 1 92.69 451 GLU A N 1
ATOM 3584 C CA . GLU A 1 451 ? -9.812 9.047 -20.469 1 92.69 451 GLU A CA 1
ATOM 3585 C C . GLU A 1 451 ? -8.75 7.992 -20.188 1 92.69 451 GLU A C 1
ATOM 3587 O O . GLU A 1 451 ? -7.805 7.832 -20.969 1 92.69 451 GLU A O 1
ATOM 3592 N N . GLN A 1 452 ? -8.992 7.254 -19.156 1 93.06 452 GLN A N 1
ATOM 3593 C CA . GLN A 1 452 ? -8.008 6.238 -18.766 1 93.06 452 GLN A CA 1
ATOM 3594 C C . GLN A 1 452 ? -8.141 4.996 -19.641 1 93.06 452 GLN A C 1
ATOM 3596 O O . GLN A 1 452 ? -7.254 4.141 -19.656 1 93.06 452 GLN A O 1
ATOM 3601 N N . ILE A 1 453 ? -9.219 4.812 -20.344 1 95.88 453 ILE A N 1
ATOM 3602 C CA . ILE A 1 453 ? -9.375 3.672 -21.234 1 95.88 453 ILE A CA 1
ATOM 3603 C C . ILE A 1 453 ? -8.375 3.779 -22.391 1 95.88 453 ILE A C 1
ATOM 3605 O O . ILE A 1 453 ? -8.477 4.68 -23.219 1 95.88 453 ILE A O 1
ATOM 3609 N N . PRO A 1 454 ? -7.477 2.869 -22.406 1 95.44 454 PRO A N 1
ATOM 3610 C CA . PRO A 1 454 ? -6.477 2.982 -23.469 1 95.44 454 PRO A CA 1
ATOM 3611 C C . PRO A 1 454 ? -7.035 2.633 -24.844 1 95.44 454 PRO A C 1
ATOM 3613 O O . PRO A 1 454 ? -7.891 1.755 -24.969 1 95.44 454 PRO A O 1
ATOM 3616 N N . SER A 1 455 ? -6.473 3.168 -25.859 1 93.81 455 SER A N 1
ATOM 3617 C CA . SER A 1 455 ? -6.934 2.941 -27.219 1 93.81 455 SER A CA 1
ATOM 3618 C C . SER A 1 455 ? -6.719 1.49 -27.641 1 93.81 455 SER A C 1
ATOM 3620 O O . SER A 1 455 ? -7.531 0.923 -28.375 1 93.81 455 SER A O 1
ATOM 3622 N N . TRP A 1 456 ? -5.617 0.883 -27.188 1 95.56 456 TRP A N 1
ATOM 3623 C CA . TRP A 1 456 ? -5.328 -0.492 -27.578 1 95.56 456 TRP A CA 1
ATOM 3624 C C . TRP A 1 456 ? -6.43 -1.436 -27.109 1 95.56 456 TRP A C 1
ATOM 3626 O O . TRP A 1 456 ? -6.688 -2.463 -27.734 1 95.56 456 TRP A O 1
ATOM 3636 N N . LEU A 1 457 ? -7.039 -1.143 -25.984 1 96.5 457 LEU A N 1
ATOM 3637 C CA . LEU A 1 457 ? -8.039 -2.025 -25.406 1 96.5 457 LEU A CA 1
ATOM 3638 C C . LEU A 1 457 ? -9.289 -2.084 -26.281 1 96.5 457 LEU A C 1
ATOM 3640 O O . LEU A 1 457 ? -9.891 -3.15 -26.438 1 96.5 457 LEU A O 1
ATOM 3644 N N . VAL A 1 458 ? -9.664 -0.972 -26.797 1 90.88 458 VAL A N 1
ATOM 3645 C CA . VAL A 1 458 ? -10.852 -0.863 -27.641 1 90.88 458 VAL A CA 1
ATOM 3646 C C . VAL A 1 458 ? -10.711 -1.766 -28.859 1 90.88 458 VAL A C 1
ATOM 3648 O O . VAL A 1 458 ? -11.664 -2.43 -29.266 1 90.88 458 VAL A O 1
ATOM 3651 N N . ASP A 1 459 ? -9.539 -1.868 -29.297 1 92.94 459 ASP A N 1
ATOM 3652 C CA . ASP A 1 459 ? -9.281 -2.676 -30.484 1 92.94 459 ASP A CA 1
ATOM 3653 C C . ASP A 1 459 ? -9.016 -4.133 -30.109 1 92.94 459 ASP A C 1
ATOM 3655 O O . ASP A 1 459 ? -9.258 -5.035 -30.906 1 92.94 459 ASP A O 1
ATOM 3659 N N . TRP A 1 460 ? -8.625 -4.336 -28.969 1 96 460 TRP A N 1
ATOM 3660 C CA . TRP A 1 460 ? -8.078 -5.633 -28.578 1 96 460 TRP A CA 1
ATOM 3661 C C . TRP A 1 460 ? -9.156 -6.516 -27.953 1 96 460 TRP A C 1
ATOM 3663 O O . TRP A 1 460 ? -9.148 -7.734 -28.125 1 96 460 TRP A O 1
ATOM 3673 N N . ILE A 1 461 ? -10.109 -5.969 -27.297 1 95.06 461 ILE A N 1
ATOM 3674 C CA . ILE A 1 461 ? -11.102 -6.742 -26.547 1 95.06 461 ILE A CA 1
ATOM 3675 C C . ILE A 1 461 ? -12 -7.504 -27.516 1 95.06 461 ILE A C 1
ATOM 3677 O O . ILE A 1 461 ? -12.367 -6.984 -28.578 1 95.06 461 ILE A O 1
ATOM 3681 N N . SER A 1 462 ? -12.242 -8.742 -27.234 1 93.62 462 SER A N 1
ATOM 3682 C CA . SER A 1 462 ? -13.062 -9.586 -28.094 1 93.62 462 SER A CA 1
ATOM 3683 C C . SER A 1 462 ? -14.539 -9.477 -27.719 1 93.62 462 SER A C 1
ATOM 3685 O O . SER A 1 462 ? -14.883 -9.211 -26.562 1 93.62 462 SER A O 1
ATOM 3687 N N . GLU A 1 463 ? -15.367 -9.789 -28.625 1 92.19 463 GLU A N 1
ATOM 3688 C CA . GLU A 1 463 ? -16.812 -9.695 -28.406 1 92.19 463 GLU A CA 1
ATOM 3689 C C . GLU A 1 463 ? -17.297 -10.758 -27.422 1 92.19 463 GLU A C 1
ATOM 3691 O O . GLU A 1 463 ? -18.219 -10.508 -26.641 1 92.19 463 GLU A O 1
ATOM 3696 N N . GLU A 1 464 ? -16.672 -11.836 -27.469 1 92.12 464 GLU A N 1
ATOM 3697 C CA . GLU A 1 464 ? -17.141 -12.938 -26.641 1 92.12 464 GLU A CA 1
ATOM 3698 C C . GLU A 1 464 ? -16.25 -13.141 -25.422 1 92.12 464 GLU A C 1
ATOM 3700 O O . GLU A 1 464 ? -16.391 -14.125 -24.703 1 92.12 464 GLU A O 1
ATOM 3705 N N . GLY A 1 465 ? -15.375 -12.25 -25.25 1 95.31 465 GLY A N 1
ATOM 3706 C CA . GLY A 1 465 ? -14.422 -12.445 -24.156 1 95.31 465 GLY A CA 1
ATOM 3707 C C . GLY A 1 465 ? -14.469 -11.352 -23.109 1 95.31 465 GLY A C 1
ATOM 3708 O O . GLY A 1 465 ? -15.242 -10.398 -23.234 1 95.31 465 GLY A O 1
ATOM 3709 N N . GLY A 1 466 ? -13.773 -11.492 -22.062 1 98.25 466 GLY A N 1
ATOM 3710 C CA . GLY A 1 466 ? -13.516 -10.578 -20.953 1 98.25 466 GLY A CA 1
ATOM 3711 C C . GLY A 1 466 ? -12.414 -11.055 -20.031 1 98.25 466 GLY A C 1
ATOM 3712 O O . GLY A 1 466 ? -11.836 -12.117 -20.25 1 98.25 466 GLY A O 1
ATOM 3713 N N . TYR A 1 467 ? -12.07 -10.242 -19.156 1 98.81 467 TYR A N 1
ATOM 3714 C CA . TYR A 1 467 ? -11.023 -10.609 -18.203 1 98.81 467 TYR A CA 1
ATOM 3715 C C . TYR A 1 467 ? -11.07 -9.727 -16.969 1 98.81 467 TYR A C 1
ATOM 3717 O O . TYR A 1 467 ? -11.828 -8.75 -16.922 1 98.81 467 TYR A O 1
ATOM 3725 N N . PHE A 1 468 ? -10.43 -10.109 -15.93 1 98.88 468 PHE A N 1
ATOM 3726 C CA . PHE A 1 468 ? -10.203 -9.258 -14.766 1 98.88 468 PHE A CA 1
ATOM 3727 C C . PHE A 1 468 ? -9.016 -8.336 -14.992 1 98.88 468 PHE A C 1
ATOM 3729 O O . PHE A 1 468 ? -7.926 -8.789 -15.359 1 98.88 468 PHE A O 1
ATOM 3736 N N . ILE A 1 469 ? -9.188 -7.086 -14.703 1 98.75 469 ILE A N 1
ATOM 3737 C CA . ILE A 1 469 ? -8.148 -6.094 -14.945 1 98.75 469 ILE A CA 1
ATOM 3738 C C . ILE A 1 469 ? -7.043 -6.238 -13.898 1 98.75 469 ILE A C 1
ATOM 3740 O O . ILE A 1 469 ? -7.234 -6.898 -12.875 1 98.75 469 ILE A O 1
ATOM 3744 N N . GLY A 1 470 ? -5.965 -5.609 -14.203 1 98.62 470 GLY A N 1
ATOM 3745 C CA . GLY A 1 470 ? -4.75 -5.859 -13.438 1 98.62 470 GLY A CA 1
ATOM 3746 C C . GLY A 1 470 ? -4.777 -5.238 -12.055 1 98.62 470 GLY A C 1
ATOM 3747 O O . GLY A 1 470 ? -4.066 -5.688 -11.156 1 98.62 470 GLY A O 1
ATOM 3748 N N . ASN A 1 471 ? -5.496 -4.141 -11.914 1 97.56 471 ASN A N 1
ATOM 3749 C CA . ASN A 1 471 ? -5.492 -3.379 -10.672 1 97.56 471 ASN A CA 1
ATOM 3750 C C . ASN A 1 471 ? -6.652 -2.389 -10.617 1 97.56 471 ASN A C 1
ATOM 3752 O O . ASN A 1 471 ? -7.117 -1.913 -11.648 1 97.56 471 ASN A O 1
ATOM 3756 N N . LEU A 1 472 ? -7.129 -2.16 -9.43 1 95.62 472 LEU A N 1
ATOM 3757 C CA . LEU A 1 472 ? -8.188 -1.174 -9.242 1 95.62 472 LEU A CA 1
ATOM 3758 C C . LEU A 1 472 ? -7.996 -0.411 -7.934 1 95.62 472 LEU A C 1
ATOM 3760 O O . LEU A 1 472 ? -7.867 -1.018 -6.867 1 95.62 472 LEU A O 1
ATOM 3764 N N . GLN A 1 473 ? -7.848 0.861 -7.996 1 92.62 473 GLN A N 1
ATOM 3765 C CA . GLN A 1 473 ? -7.758 1.811 -6.895 1 92.62 473 GLN A CA 1
ATOM 3766 C C . GLN A 1 473 ? -8.586 3.062 -7.176 1 92.62 473 GLN A C 1
ATOM 3768 O O . GLN A 1 473 ? -9.086 3.242 -8.281 1 92.62 473 GLN A O 1
ATOM 3773 N N . PRO A 1 474 ? -8.805 3.908 -6.191 1 87.62 474 PRO A N 1
ATOM 3774 C CA . PRO A 1 474 ? -9.492 5.168 -6.488 1 87.62 474 PRO A CA 1
ATOM 3775 C C . PRO A 1 474 ? -8.828 5.945 -7.625 1 87.62 474 PRO A C 1
ATOM 3777 O O . PRO A 1 474 ? -7.625 6.211 -7.578 1 87.62 474 PRO A O 1
ATOM 3780 N N . ALA A 1 475 ? -9.594 6.215 -8.641 1 91.75 475 ALA A N 1
ATOM 3781 C CA . ALA A 1 475 ? -9.203 6.969 -9.828 1 91.75 475 ALA A CA 1
ATOM 3782 C C . ALA A 1 475 ? -8.117 6.23 -10.617 1 91.75 475 ALA A C 1
ATOM 3784 O O . ALA A 1 475 ? -7.348 6.848 -11.352 1 91.75 475 ALA A O 1
ATOM 3785 N N . HIS A 1 476 ? -8.086 4.926 -10.438 1 94.69 476 HIS A N 1
ATOM 3786 C CA . HIS A 1 476 ? -7.043 4.176 -11.125 1 94.69 476 HIS A CA 1
ATOM 3787 C C . HIS A 1 476 ? -7.535 2.791 -11.531 1 94.69 476 HIS A C 1
ATOM 3789 O O . HIS A 1 476 ? -7.945 1.998 -10.68 1 94.69 476 HIS A O 1
ATOM 3795 N N . MET A 1 477 ? -7.52 2.545 -12.789 1 96.06 477 MET A N 1
ATOM 3796 C CA . MET A 1 477 ? -7.738 1.215 -13.352 1 96.06 477 MET A CA 1
ATOM 3797 C C . MET A 1 477 ? -6.574 0.802 -14.242 1 96.06 477 MET A C 1
ATOM 3799 O O . MET A 1 477 ? -6.223 1.519 -15.18 1 96.06 477 MET A O 1
ATOM 3803 N N . ASP A 1 478 ? -5.922 -0.264 -13.938 1 97.81 478 ASP A N 1
ATOM 3804 C CA . ASP A 1 478 ? -4.938 -0.865 -14.828 1 97.81 478 ASP A CA 1
ATOM 3805 C C . ASP A 1 478 ? -5.594 -1.884 -15.758 1 97.81 478 ASP A C 1
ATOM 3807 O O . ASP A 1 478 ? -5.812 -3.033 -15.375 1 97.81 478 ASP A O 1
ATOM 3811 N N . PHE A 1 479 ? -5.793 -1.533 -16.953 1 98.25 479 PHE A N 1
ATOM 3812 C CA . PHE A 1 479 ? -6.57 -2.332 -17.891 1 98.25 479 PHE A CA 1
ATOM 3813 C C . PHE A 1 479 ? -5.715 -3.447 -18.484 1 98.25 479 PHE A C 1
ATOM 3815 O O . PHE A 1 479 ? -6.203 -4.254 -19.281 1 98.25 479 PHE A O 1
ATOM 3822 N N . ARG A 1 480 ? -4.469 -3.59 -18.172 1 98.31 480 ARG A N 1
ATOM 3823 C CA . ARG A 1 480 ? -3.623 -4.652 -18.703 1 98.31 480 ARG A CA 1
ATOM 3824 C C . ARG A 1 480 ? -4.121 -6.023 -18.266 1 98.31 480 ARG A C 1
ATOM 3826 O O . ARG A 1 480 ? -4.676 -6.168 -17.172 1 98.31 480 ARG A O 1
ATOM 3833 N N . PHE A 1 481 ? -3.916 -6.996 -19.078 1 98.75 481 PHE A N 1
ATOM 3834 C CA . PHE A 1 481 ? -4.184 -8.398 -18.812 1 98.75 481 PHE A CA 1
ATOM 3835 C C . PHE A 1 481 ? -2.994 -9.055 -18.109 1 98.75 481 PHE A C 1
ATOM 3837 O O . PHE A 1 481 ? -1.884 -9.062 -18.641 1 98.75 481 PHE A O 1
ATOM 3844 N N . PHE A 1 482 ? -3.221 -9.555 -16.922 1 98.88 482 PHE A N 1
ATOM 3845 C CA . PHE A 1 482 ? -2.195 -10.312 -16.219 1 98.88 482 PHE A CA 1
ATOM 3846 C C . PHE A 1 482 ? -2.562 -11.789 -16.141 1 98.88 482 PHE A C 1
ATOM 3848 O O . PHE A 1 482 ? -3.578 -12.148 -15.539 1 98.88 482 PHE A O 1
ATOM 3855 N N . THR A 1 483 ? -1.738 -12.633 -16.625 1 98.81 483 THR A N 1
ATOM 3856 C CA . THR A 1 483 ? -2.064 -14.016 -16.938 1 98.81 483 THR A CA 1
ATOM 3857 C C . THR A 1 483 ? -2.275 -14.82 -15.656 1 98.81 483 THR A C 1
ATOM 3859 O O . THR A 1 483 ? -3.287 -15.516 -15.508 1 98.81 483 THR A O 1
ATOM 3862 N N . LEU A 1 484 ? -1.348 -14.734 -14.727 1 98.81 484 LEU A N 1
ATOM 3863 C CA . LEU A 1 484 ? -1.423 -15.562 -13.531 1 98.81 484 LEU A CA 1
ATOM 3864 C C . LEU A 1 484 ? -2.701 -15.273 -12.75 1 98.81 484 LEU A C 1
ATOM 3866 O O . LEU A 1 484 ? -3.402 -16.203 -12.336 1 98.81 484 LEU A O 1
ATOM 3870 N N . GLY A 1 485 ? -3.025 -13.969 -12.594 1 98.88 485 GLY A N 1
ATOM 3871 C CA . GLY A 1 485 ? -4.234 -13.602 -11.875 1 98.88 485 GLY A CA 1
ATOM 3872 C C . GLY A 1 485 ? -5.5 -14.109 -12.547 1 98.88 485 GLY A C 1
ATOM 3873 O O . GLY A 1 485 ? -6.402 -14.617 -11.875 1 98.88 485 GLY A O 1
ATOM 3874 N N . ASN A 1 486 ? -5.598 -13.992 -13.797 1 98.94 486 ASN A N 1
ATOM 3875 C CA . ASN A 1 486 ? -6.781 -14.445 -14.523 1 98.94 486 ASN A CA 1
ATOM 3876 C C . ASN A 1 486 ? -6.91 -15.961 -14.5 1 98.94 486 ASN A C 1
ATOM 3878 O O . ASN A 1 486 ? -8.016 -16.5 -14.398 1 98.94 486 ASN A O 1
ATOM 3882 N N . LEU A 1 487 ? -5.809 -16.688 -14.641 1 98.94 487 LEU A N 1
ATOM 3883 C CA . LEU A 1 487 ? -5.859 -18.141 -14.602 1 98.94 487 LEU A CA 1
ATOM 3884 C C . LEU A 1 487 ? -6.32 -18.641 -13.227 1 98.94 487 LEU A C 1
ATOM 3886 O O . LEU A 1 487 ? -7.117 -19.562 -13.133 1 98.94 487 LEU A O 1
ATOM 3890 N N . TRP A 1 488 ? -5.844 -17.969 -12.203 1 98.88 488 TRP A N 1
ATOM 3891 C CA . TRP A 1 488 ? -6.215 -18.422 -10.867 1 98.88 488 TRP A CA 1
ATOM 3892 C C . TRP A 1 488 ? -7.621 -17.953 -10.508 1 98.88 488 TRP A C 1
ATOM 3894 O O . TRP A 1 488 ? -8.266 -18.531 -9.625 1 98.88 488 TRP A O 1
ATOM 3904 N N . ALA A 1 489 ? -8.094 -16.906 -11.18 1 98.75 489 ALA A N 1
ATOM 3905 C CA . ALA A 1 489 ? -9.516 -16.594 -11.055 1 98.75 489 ALA A CA 1
ATOM 3906 C C . ALA A 1 489 ? -10.375 -17.75 -11.539 1 98.75 489 ALA A C 1
ATOM 3908 O O . ALA A 1 489 ? -11.422 -18.047 -10.953 1 98.75 489 ALA A O 1
ATOM 3909 N N . ILE A 1 490 ? -9.953 -18.422 -12.594 1 98.75 490 ILE A N 1
ATOM 3910 C CA . ILE A 1 490 ? -10.656 -19.594 -13.117 1 98.75 490 ILE A CA 1
ATOM 3911 C C . ILE A 1 490 ? -10.477 -20.766 -12.156 1 98.75 490 ILE A C 1
ATOM 3913 O O . ILE A 1 490 ? -11.453 -21.359 -11.695 1 98.75 490 ILE A O 1
ATOM 3917 N N . VAL A 1 491 ? -9.234 -21.078 -11.789 1 98.81 491 VAL A N 1
ATOM 3918 C CA . VAL A 1 491 ? -8.875 -22.266 -11.023 1 98.81 491 VAL A CA 1
ATOM 3919 C C . VAL A 1 491 ? -9.602 -22.266 -9.68 1 98.81 491 VAL A C 1
ATOM 3921 O O . VAL A 1 491 ? -10.094 -23.297 -9.227 1 98.81 491 VAL A O 1
ATOM 3924 N N . SER A 1 492 ? -9.711 -21.031 -9.094 1 98.12 492 SER A N 1
ATOM 3925 C CA . SER A 1 492 ? -10.25 -20.938 -7.742 1 98.12 492 SER A CA 1
ATOM 3926 C C . SER A 1 492 ? -11.734 -20.625 -7.762 1 98.12 492 SER A C 1
ATOM 3928 O O . SER A 1 492 ? -12.375 -20.547 -6.711 1 98.12 492 SER A O 1
ATOM 3930 N N . SER A 1 493 ? -12.289 -20.359 -8.953 1 97.56 493 SER A N 1
ATOM 3931 C CA . SER A 1 493 ? -13.68 -19.938 -9.109 1 97.56 493 SER A CA 1
ATOM 3932 C C . SER A 1 493 ? -13.938 -18.609 -8.422 1 97.56 493 SER A C 1
ATOM 3934 O O . SER A 1 493 ? -14.977 -18.422 -7.789 1 97.56 493 SER A O 1
ATOM 3936 N N . LEU A 1 494 ? -12.922 -17.828 -8.438 1 97.62 494 LEU A N 1
ATOM 3937 C CA . LEU A 1 494 ? -13.148 -16.438 -8.078 1 97.62 494 LEU A CA 1
ATOM 3938 C C . LEU A 1 494 ? -14.133 -15.781 -9.047 1 97.62 494 LEU A C 1
ATOM 3940 O O . LEU A 1 494 ? -15.031 -15.055 -8.617 1 97.62 494 LEU A O 1
ATOM 3944 N N . GLY A 1 495 ? -13.883 -16.016 -10.336 1 97.25 495 GLY A N 1
ATOM 3945 C CA . GLY A 1 495 ? -14.859 -15.594 -11.336 1 97.25 495 GLY A CA 1
ATOM 3946 C C . GLY A 1 495 ? -16.062 -16.516 -11.414 1 97.25 495 GLY A C 1
ATOM 3947 O O . GLY A 1 495 ? -15.969 -17.703 -11.07 1 97.25 495 GLY A O 1
ATOM 3948 N N . THR A 1 496 ? -17.172 -15.992 -11.852 1 95.19 496 THR A N 1
ATOM 3949 C CA . THR A 1 496 ? -18.312 -16.844 -12.18 1 95.19 496 THR A CA 1
ATOM 3950 C C . THR A 1 496 ? -18 -17.734 -13.367 1 95.19 496 THR A C 1
ATOM 3952 O O . THR A 1 496 ? -17 -17.531 -14.062 1 95.19 496 THR A O 1
ATOM 3955 N N . THR A 1 497 ? -18.875 -18.719 -13.586 1 95.44 497 THR A N 1
ATOM 3956 C CA . THR A 1 497 ? -18.703 -19.609 -14.719 1 95.44 497 THR A CA 1
ATOM 3957 C C . THR A 1 497 ? -18.641 -18.828 -16.031 1 95.44 497 THR A C 1
ATOM 3959 O O . THR A 1 497 ? -17.797 -19.094 -16.891 1 95.44 497 THR A O 1
ATOM 3962 N N . ARG A 1 498 ? -19.516 -17.859 -16.156 1 96.06 498 ARG A N 1
ATOM 3963 C CA . ARG A 1 498 ? -19.562 -17.031 -17.359 1 96.06 498 ARG A CA 1
ATOM 3964 C C . ARG A 1 498 ? -18.281 -16.203 -17.5 1 96.06 498 ARG A C 1
ATOM 3966 O O . ARG A 1 498 ? -17.734 -16.109 -18.594 1 96.06 498 ARG A O 1
ATOM 3973 N N . GLN A 1 499 ? -17.859 -15.625 -16.469 1 98 499 GLN A N 1
ATOM 3974 C CA . GLN A 1 499 ? -16.625 -14.828 -16.484 1 98 499 GLN A CA 1
ATOM 3975 C C . GLN A 1 499 ? -15.414 -15.703 -16.797 1 98 499 GLN A C 1
ATOM 3977 O O . GLN A 1 499 ? -14.547 -15.305 -17.562 1 98 499 GLN A O 1
ATOM 3982 N N . ASN A 1 500 ? -15.375 -16.906 -16.219 1 98.31 500 ASN A N 1
ATOM 3983 C CA . ASN A 1 500 ? -14.281 -17.828 -16.484 1 98.31 500 ASN A CA 1
ATOM 3984 C C . ASN A 1 500 ? -14.234 -18.25 -17.938 1 98.31 500 ASN A C 1
ATOM 3986 O O . ASN A 1 500 ? -13.156 -18.328 -18.531 1 98.31 500 ASN A O 1
ATOM 3990 N N . GLU A 1 501 ? -15.383 -18.5 -18.484 1 98 501 GLU A N 1
ATOM 3991 C CA . GLU A 1 501 ? -15.469 -18.797 -19.922 1 98 501 GLU A CA 1
ATOM 3992 C C . GLU A 1 501 ? -14.992 -17.609 -20.75 1 98 501 GLU A C 1
ATOM 3994 O O . GLU A 1 501 ? -14.328 -17.797 -21.781 1 98 501 GLU A O 1
ATOM 3999 N N . GLY A 1 502 ? -15.398 -16.453 -20.297 1 98.31 502 GLY A N 1
ATOM 4000 C CA . GLY A 1 502 ? -14.992 -15.234 -20.984 1 98.31 502 GLY A CA 1
ATOM 4001 C C . GLY A 1 502 ? -13.484 -15.062 -21.047 1 98.31 502 GLY A C 1
ATOM 4002 O O . GLY A 1 502 ? -12.945 -14.609 -22.062 1 98.31 502 GLY A O 1
ATOM 4003 N N . ILE A 1 503 ? -12.805 -15.383 -20 1 98.81 503 ILE A N 1
ATOM 4004 C CA . ILE A 1 503 ? -11.352 -15.281 -19.969 1 98.81 503 ILE A CA 1
ATOM 4005 C C . ILE A 1 503 ? -10.734 -16.203 -21 1 98.81 503 ILE A C 1
ATOM 4007 O O . ILE A 1 503 ? -9.852 -15.805 -21.766 1 98.81 503 ILE A O 1
ATOM 4011 N N . LEU A 1 504 ? -11.164 -17.5 -21.078 1 98.44 504 LEU A N 1
ATOM 4012 C CA . LEU A 1 504 ? -10.609 -18.453 -22.031 1 98.44 504 LEU A CA 1
ATOM 4013 C C . LEU A 1 504 ? -10.969 -18.078 -23.453 1 98.44 504 LEU A C 1
ATOM 4015 O O . LEU A 1 504 ? -10.164 -18.266 -24.375 1 98.44 504 LEU A O 1
ATOM 4019 N N . ASN A 1 505 ? -12.195 -17.562 -23.609 1 98.25 505 ASN A N 1
ATOM 4020 C CA . ASN A 1 505 ? -12.578 -17.062 -24.922 1 98.25 505 ASN A CA 1
ATOM 4021 C C . ASN A 1 505 ? -11.648 -15.945 -25.391 1 98.25 505 ASN A C 1
ATOM 4023 O O . ASN A 1 505 ? -11.281 -15.891 -26.562 1 98.25 505 ASN A O 1
ATOM 4027 N N . LEU A 1 506 ? -11.352 -15.086 -24.469 1 98.38 506 LEU A N 1
ATOM 4028 C CA . LEU A 1 506 ? -10.445 -14 -24.812 1 98.38 506 LEU A CA 1
ATOM 4029 C C . LEU A 1 506 ? -9.07 -14.539 -25.188 1 98.38 506 LEU A C 1
ATOM 4031 O O . LEU A 1 506 ? -8.461 -14.094 -26.172 1 98.38 506 LEU A O 1
ATOM 4035 N N . ILE A 1 507 ? -8.539 -15.461 -24.406 1 98.56 507 ILE A N 1
ATOM 4036 C CA . ILE A 1 507 ? -7.223 -16.031 -24.672 1 98.56 507 ILE A CA 1
ATOM 4037 C C . ILE A 1 507 ? -7.234 -16.734 -26.031 1 98.56 507 ILE A C 1
ATOM 4039 O O . ILE A 1 507 ? -6.289 -16.594 -26.812 1 98.56 507 ILE A O 1
ATOM 4043 N N . ASP A 1 508 ? -8.273 -17.406 -26.281 1 98.12 508 ASP A N 1
ATOM 4044 C CA . ASP A 1 508 ? -8.414 -18.094 -27.562 1 98.12 508 ASP A CA 1
ATOM 4045 C C . ASP A 1 508 ? -8.469 -17.094 -28.719 1 98.12 508 ASP A C 1
ATOM 4047 O O . ASP A 1 508 ? -7.805 -17.266 -29.734 1 98.12 508 ASP A O 1
ATOM 4051 N N . ALA A 1 509 ? -9.242 -16.078 -28.531 1 97.81 509 ALA A N 1
ATOM 4052 C CA . ALA A 1 509 ? -9.406 -15.047 -29.562 1 97.81 509 ALA A CA 1
ATOM 4053 C C . ALA A 1 509 ? -8.102 -14.281 -29.781 1 97.81 509 ALA A C 1
ATOM 4055 O O . ALA A 1 509 ? -7.82 -13.828 -30.891 1 97.81 509 ALA A O 1
ATOM 4056 N N . LYS A 1 510 ? -7.379 -14.109 -28.734 1 98 510 LYS A N 1
ATOM 4057 C CA . LYS A 1 510 ? -6.129 -13.359 -28.797 1 98 510 LYS A CA 1
ATOM 4058 C C . LYS A 1 510 ? -4.926 -14.281 -28.609 1 98 510 LYS A C 1
ATOM 4060 O O . LYS A 1 510 ? -3.965 -13.922 -27.922 1 98 510 LYS A O 1
ATOM 4065 N N . TRP A 1 511 ? -4.941 -15.422 -29.203 1 98.06 511 TRP A N 1
ATOM 4066 C CA . TRP A 1 511 ? -3.955 -16.484 -29.078 1 98.06 511 TRP A CA 1
ATOM 4067 C C . TRP A 1 511 ? -2.557 -15.984 -29.406 1 98.06 511 TRP A C 1
ATOM 4069 O O . TRP A 1 511 ? -1.603 -16.25 -28.672 1 98.06 511 TRP A O 1
ATOM 4079 N N . ASP A 1 512 ? -2.383 -15.172 -30.438 1 97.12 512 ASP A N 1
ATOM 4080 C CA . ASP A 1 512 ? -1.074 -14.719 -30.891 1 97.12 512 ASP A CA 1
ATOM 4081 C C . ASP A 1 512 ? -0.472 -13.703 -29.922 1 97.12 512 ASP A C 1
ATOM 4083 O O . ASP A 1 512 ? 0.75 -13.602 -29.812 1 97.12 512 ASP A O 1
ATOM 4087 N N . ASP A 1 513 ? -1.315 -13.023 -29.203 1 97.75 513 ASP A N 1
ATOM 4088 C CA . ASP A 1 513 ? -0.846 -12 -28.281 1 97.75 513 ASP A CA 1
ATOM 4089 C C . ASP A 1 513 ? -0.484 -12.609 -26.922 1 97.75 513 ASP A C 1
ATOM 4091 O O . ASP A 1 513 ? 0.484 -12.188 -26.281 1 97.75 513 ASP A O 1
ATOM 4095 N N . ILE A 1 514 ? -1.272 -13.602 -26.5 1 98.31 514 ILE A N 1
ATOM 4096 C CA . ILE A 1 514 ? -1.136 -14.094 -25.125 1 98.31 514 ILE A CA 1
ATOM 4097 C C . ILE A 1 514 ? -0.274 -15.359 -25.125 1 98.31 514 ILE A C 1
ATOM 4099 O O . ILE A 1 514 ? 0.592 -15.516 -24.266 1 98.31 514 ILE A O 1
ATOM 4103 N N . ILE A 1 515 ? -0.459 -16.266 -26.109 1 98.19 515 ILE A N 1
ATOM 4104 C CA . ILE A 1 515 ? 0.299 -17.516 -26.219 1 98.19 515 ILE A CA 1
ATOM 4105 C C . ILE A 1 515 ? 1.519 -17.297 -27.109 1 98.19 515 ILE A C 1
ATOM 4107 O O . ILE A 1 515 ? 2.643 -17.625 -26.719 1 98.19 515 ILE A O 1
ATOM 4111 N N . GLY A 1 516 ? 1.227 -16.734 -28.266 1 96.81 516 GLY A N 1
ATOM 4112 C CA . GLY A 1 516 ? 2.303 -16.469 -29.219 1 96.81 516 GLY A CA 1
ATOM 4113 C C . GLY A 1 516 ? 3.068 -17.719 -29.609 1 96.81 516 GLY A C 1
ATOM 4114 O O . GLY A 1 516 ? 2.471 -18.766 -29.859 1 96.81 516 GLY A O 1
ATOM 4115 N N . GLN A 1 517 ? 4.414 -17.562 -29.75 1 97.06 517 GLN A N 1
ATOM 4116 C CA . GLN A 1 517 ? 5.273 -18.672 -30.141 1 97.06 517 GLN A CA 1
ATOM 4117 C C . GLN A 1 517 ? 5.758 -19.453 -28.922 1 97.06 517 GLN A C 1
ATOM 4119 O O . GLN A 1 517 ? 6.23 -20.594 -29.047 1 97.06 517 GLN A O 1
ATOM 4124 N N . MET A 1 518 ? 5.609 -18.828 -27.828 1 98.06 518 MET A N 1
ATOM 4125 C CA . MET A 1 518 ? 5.91 -19.469 -26.547 1 98.06 518 MET A CA 1
ATOM 4126 C C . MET A 1 518 ? 4.875 -19.109 -25.5 1 98.06 518 MET A C 1
ATOM 4128 O O . MET A 1 518 ? 4.793 -17.953 -25.078 1 98.06 518 MET A O 1
ATOM 4132 N N . PRO A 1 519 ? 4.148 -20.078 -25.031 1 97.69 519 PRO A N 1
ATOM 4133 C CA . PRO A 1 519 ? 3.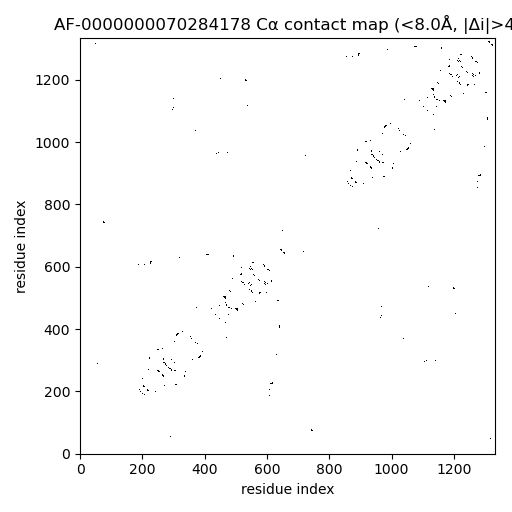166 -19.75 -24 1 97.69 519 PRO A CA 1
ATOM 4134 C C . PRO A 1 519 ? 3.793 -19.609 -22.609 1 97.69 519 PRO A C 1
ATOM 4136 O O . PRO A 1 519 ? 4.73 -20.344 -22.281 1 97.69 519 PRO A O 1
ATOM 4139 N N . LEU A 1 520 ? 3.32 -18.688 -21.719 1 97.88 520 LEU A N 1
ATOM 4140 C CA . LEU A 1 520 ? 2.361 -17.609 -21.969 1 97.88 520 LEU A CA 1
ATOM 4141 C C . LEU A 1 520 ? 2.963 -16.25 -21.641 1 97.88 520 LEU A C 1
ATOM 4143 O O . LEU A 1 520 ? 3.885 -16.156 -20.828 1 97.88 520 LEU A O 1
ATOM 4147 N N . LYS A 1 521 ? 2.385 -15.18 -22.172 1 98.44 521 LYS A N 1
ATOM 4148 C CA . LYS A 1 521 ? 2.719 -13.828 -21.734 1 98.44 521 LYS A CA 1
ATOM 4149 C C . LYS A 1 521 ? 2.363 -13.633 -20.266 1 98.44 521 LYS A C 1
ATOM 4151 O O . LYS A 1 521 ? 1.307 -14.078 -19.812 1 98.44 521 LYS A O 1
ATOM 4156 N N . ILE A 1 522 ? 3.264 -12.992 -19.562 1 98.62 522 ILE A N 1
ATOM 4157 C CA . ILE A 1 522 ? 3.004 -12.727 -18.156 1 98.62 522 ILE A CA 1
ATOM 4158 C C . ILE A 1 522 ? 1.964 -11.617 -18.016 1 98.62 522 ILE A C 1
ATOM 4160 O O . ILE A 1 522 ? 1.137 -11.648 -17.109 1 98.62 522 ILE A O 1
ATOM 4164 N N . CYS A 1 523 ? 2.049 -10.609 -18.938 1 98.56 523 CYS A N 1
ATOM 4165 C CA . CYS A 1 523 ? 1.046 -9.555 -19.031 1 98.56 523 CYS A CA 1
ATOM 4166 C C . CYS A 1 523 ? 0.942 -9.016 -20.453 1 98.56 523 CYS A C 1
ATOM 4168 O O . CYS A 1 523 ? 1.82 -9.266 -21.281 1 98.56 523 CYS A O 1
ATOM 4170 N N . TYR A 1 524 ? -0.07 -8.398 -20.75 1 98.31 524 TYR A N 1
ATOM 4171 C CA . TYR A 1 524 ? -0.303 -7.789 -22.047 1 98.31 524 TYR A CA 1
ATOM 4172 C C . TYR A 1 524 ? -1.092 -6.492 -21.922 1 98.31 524 TYR A C 1
ATOM 4174 O O . TYR A 1 524 ? -2.092 -6.441 -21.188 1 98.31 524 TYR A O 1
ATOM 4182 N N . PRO A 1 525 ? -0.85 -5.371 -22.641 1 98.25 525 PRO A N 1
ATOM 4183 C CA . PRO A 1 525 ? 0.368 -5.242 -23.438 1 98.25 525 PRO A CA 1
ATOM 4184 C C . PRO A 1 525 ? 1.578 -4.816 -22.609 1 98.25 525 PRO A C 1
ATOM 4186 O O . PRO A 1 525 ? 1.478 -4.68 -21.391 1 98.25 525 PRO A O 1
ATOM 4189 N N . ALA A 1 526 ? 2.725 -4.723 -23.219 1 98.56 526 ALA A N 1
ATOM 4190 C CA . ALA A 1 526 ? 3.906 -4.164 -22.562 1 98.56 526 ALA A CA 1
ATOM 4191 C C . ALA A 1 526 ? 3.791 -2.648 -22.422 1 98.56 526 ALA A C 1
ATOM 4193 O O . ALA A 1 526 ? 3.197 -1.983 -23.281 1 98.56 526 ALA A O 1
ATOM 4194 N N . LEU A 1 527 ? 4.328 -2.16 -21.297 1 97.88 527 LEU A N 1
ATOM 4195 C CA . LEU A 1 527 ? 4.527 -0.72 -21.156 1 97.88 527 LEU A CA 1
ATOM 4196 C C . LEU A 1 527 ? 5.594 -0.228 -22.141 1 97.88 527 LEU A C 1
ATOM 4198 O O . LEU A 1 527 ? 6.633 -0.87 -22.297 1 97.88 527 LEU A O 1
ATOM 4202 N N . GLU A 1 528 ? 5.359 0.913 -22.797 1 97.12 528 GLU A N 1
ATOM 4203 C CA . GLU A 1 528 ? 6.305 1.441 -23.766 1 97.12 528 GLU A CA 1
ATOM 4204 C C . GLU A 1 528 ? 6.504 2.943 -23.594 1 97.12 528 GLU A C 1
ATOM 4206 O O . GLU A 1 528 ? 5.746 3.592 -22.859 1 97.12 528 GLU A O 1
ATOM 4211 N N . GLY A 1 529 ? 7.562 3.479 -24.109 1 94.81 529 GLY A N 1
ATOM 4212 C CA . GLY A 1 529 ? 7.797 4.914 -24.141 1 94.81 529 GLY A CA 1
ATOM 4213 C C . GLY A 1 529 ? 7.879 5.535 -22.766 1 94.81 529 GLY A C 1
ATOM 4214 O O . GLY A 1 529 ? 8.57 5.016 -21.891 1 94.81 529 GLY A O 1
ATOM 4215 N N . GLU A 1 530 ? 7.215 6.668 -22.609 1 93.88 530 GLU A N 1
ATOM 4216 C CA . GLU A 1 530 ? 7.258 7.418 -21.359 1 93.88 530 GLU A CA 1
ATOM 4217 C C . GLU A 1 530 ? 6.555 6.664 -20.234 1 93.88 530 GLU A C 1
ATOM 4219 O O . GLU A 1 530 ? 6.953 6.754 -19.078 1 93.88 530 GLU A O 1
ATOM 4224 N N . GLU A 1 531 ? 5.555 5.969 -20.656 1 95.38 531 GLU A N 1
ATOM 4225 C CA . GLU A 1 531 ? 4.824 5.176 -19.672 1 95.38 531 GLU A CA 1
ATOM 4226 C C . GLU A 1 531 ? 5.73 4.141 -19.016 1 95.38 531 GLU A C 1
ATOM 4228 O O . GLU A 1 531 ? 5.676 3.941 -17.797 1 95.38 531 GLU A O 1
ATOM 4233 N N . TRP A 1 532 ? 6.555 3.482 -19.875 1 97.06 532 TRP A N 1
ATOM 4234 C CA . TRP A 1 532 ? 7.52 2.514 -19.359 1 97.06 532 TRP A CA 1
ATOM 4235 C C . TRP A 1 532 ? 8.484 3.172 -18.391 1 97.06 532 TRP A C 1
ATOM 4237 O O . TRP A 1 532 ? 8.734 2.643 -17.297 1 97.06 532 TRP A O 1
ATOM 4247 N N . CYS A 1 533 ? 8.992 4.336 -18.703 1 95.06 533 CYS A N 1
ATOM 4248 C CA . CYS A 1 533 ? 9.961 5.031 -17.859 1 95.06 533 CYS A CA 1
ATOM 4249 C C . CYS A 1 533 ? 9.328 5.465 -16.547 1 95.06 533 CYS A C 1
ATOM 4251 O O . CYS A 1 533 ? 9.922 5.293 -15.484 1 95.06 533 CYS A O 1
ATOM 4253 N N . ILE A 1 534 ? 8.141 5.988 -16.594 1 94.38 534 ILE A N 1
ATOM 4254 C CA . ILE A 1 534 ? 7.473 6.535 -15.422 1 94.38 534 ILE A CA 1
ATOM 4255 C C . ILE A 1 534 ? 7.07 5.402 -14.484 1 94.38 534 ILE A C 1
ATOM 4257 O O . ILE A 1 534 ? 7.242 5.504 -13.266 1 94.38 534 ILE A O 1
ATOM 4261 N N . ILE A 1 535 ? 6.586 4.312 -15.039 1 96.25 535 ILE A N 1
ATOM 4262 C CA . ILE A 1 535 ? 5.996 3.254 -14.227 1 96.25 535 ILE A CA 1
ATOM 4263 C C . ILE A 1 535 ? 7.102 2.355 -13.672 1 96.25 535 ILE A C 1
ATOM 4265 O O . ILE A 1 535 ? 7.051 1.945 -12.508 1 96.25 535 ILE A O 1
ATOM 4269 N N . THR A 1 536 ? 8.156 2.068 -14.445 1 96.06 536 THR A N 1
ATOM 4270 C CA . THR A 1 536 ? 9.148 1.097 -14.016 1 96.06 536 THR A CA 1
ATOM 4271 C C . THR A 1 536 ? 10.406 1.8 -13.5 1 96.06 536 THR A C 1
ATOM 4273 O O . THR A 1 536 ? 11.305 1.157 -12.961 1 96.06 536 THR A O 1
ATOM 4276 N N . GLY A 1 537 ? 10.523 3.117 -13.688 1 93.25 537 GLY A N 1
ATOM 4277 C CA . GLY A 1 537 ? 11.758 3.842 -13.414 1 93.25 537 GLY A CA 1
ATOM 4278 C C . GLY A 1 537 ? 12.852 3.568 -14.43 1 93.25 537 GLY A C 1
ATOM 4279 O O . GLY A 1 537 ? 14.031 3.533 -14.086 1 93.25 537 GLY A O 1
ATOM 4280 N N . CYS A 1 538 ? 12.398 3.215 -15.633 1 94.19 538 CYS A N 1
ATOM 4281 C CA . CYS A 1 538 ? 13.305 2.891 -16.734 1 94.19 538 CYS A CA 1
ATOM 4282 C C . CYS A 1 538 ? 14.117 1.641 -16.406 1 94.19 538 CYS A C 1
ATOM 4284 O O . CYS A 1 538 ? 15.328 1.607 -16.641 1 94.19 538 CYS A O 1
ATOM 4286 N N . ASP A 1 539 ? 13.469 0.684 -15.883 1 94.56 539 ASP A N 1
ATOM 4287 C CA . ASP A 1 539 ? 14.125 -0.571 -15.539 1 94.56 539 ASP A CA 1
ATOM 4288 C C . ASP A 1 539 ? 14.719 -1.238 -16.781 1 94.56 539 ASP A C 1
ATOM 4290 O O . ASP A 1 539 ? 13.992 -1.619 -17.703 1 94.56 539 ASP A O 1
ATOM 4294 N N . PRO A 1 540 ? 15.992 -1.491 -16.766 1 93.62 540 PRO A N 1
ATOM 4295 C CA . PRO A 1 540 ? 16.625 -2.039 -17.969 1 93.62 540 PRO A CA 1
ATOM 4296 C C . PRO A 1 540 ? 16.25 -3.498 -18.219 1 93.62 540 PRO A C 1
ATOM 4298 O O . PRO A 1 540 ? 16.422 -4 -19.328 1 93.62 540 PRO A O 1
ATOM 4301 N N . LYS A 1 541 ? 15.773 -4.168 -17.266 1 94.12 541 LYS A N 1
ATOM 4302 C CA . LYS A 1 541 ? 15.359 -5.555 -17.469 1 94.12 541 LYS A CA 1
ATOM 4303 C C . LYS A 1 541 ? 13.938 -5.633 -18 1 94.12 541 LYS A C 1
ATOM 4305 O O . LYS A 1 541 ? 13.586 -6.582 -18.703 1 94.12 541 LYS A O 1
ATOM 4310 N N . ASN A 1 542 ? 13.141 -4.648 -17.703 1 96.88 542 ASN A N 1
ATOM 4311 C CA . ASN A 1 542 ? 11.742 -4.617 -18.094 1 96.88 542 ASN A CA 1
ATOM 4312 C C . ASN A 1 542 ? 11.508 -3.672 -19.266 1 96.88 542 ASN A C 1
ATOM 4314 O O . ASN A 1 542 ? 10.555 -2.891 -19.266 1 96.88 542 ASN A O 1
ATOM 4318 N N . THR A 1 543 ? 12.453 -3.709 -20.219 1 97.44 543 THR A N 1
ATOM 4319 C CA . THR A 1 543 ? 12.172 -3.01 -21.469 1 97.44 543 THR A CA 1
ATOM 4320 C C . THR A 1 543 ? 10.953 -3.611 -22.156 1 97.44 543 THR A C 1
ATOM 4322 O O . THR A 1 543 ? 10.5 -4.699 -21.797 1 97.44 543 THR A O 1
ATOM 4325 N N . PRO A 1 544 ? 10.359 -2.936 -23.078 1 97.94 544 PRO A N 1
ATOM 4326 C CA . PRO A 1 544 ? 9.125 -3.436 -23.688 1 97.94 544 PRO A CA 1
ATOM 4327 C C . PRO A 1 544 ? 9.273 -4.848 -24.25 1 97.94 544 PRO A C 1
ATOM 4329 O O . PRO A 1 544 ? 10.195 -5.109 -25.031 1 97.94 544 PRO A O 1
ATOM 4332 N N . TRP A 1 545 ? 8.328 -5.766 -23.859 1 98.31 545 TRP A N 1
ATOM 4333 C CA . TRP A 1 545 ? 8.203 -7.148 -24.312 1 98.31 545 TRP A CA 1
ATOM 4334 C C . TRP A 1 545 ? 9.367 -7.992 -23.797 1 98.31 545 TRP A C 1
ATOM 4336 O O . TRP A 1 545 ? 9.789 -8.945 -24.453 1 98.31 545 TRP A O 1
ATOM 4346 N N . SER A 1 546 ? 9.844 -7.594 -22.672 1 98.19 546 SER A N 1
ATOM 4347 C CA . SER A 1 546 ? 10.922 -8.328 -22.016 1 98.19 546 SER A CA 1
ATOM 4348 C C . SER A 1 546 ? 10.625 -8.578 -20.547 1 98.19 546 SER A C 1
ATOM 4350 O O . SER A 1 546 ? 10.062 -7.723 -19.875 1 98.19 546 SER A O 1
ATOM 4352 N N . TYR A 1 547 ? 11 -9.742 -20.062 1 97.94 547 TYR A N 1
ATOM 4353 C CA . TYR A 1 547 ? 10.93 -10.102 -18.656 1 97.94 547 TYR A CA 1
ATOM 4354 C C . TYR A 1 547 ? 9.508 -9.953 -18.125 1 97.94 547 TYR A C 1
ATOM 4356 O O . TYR A 1 547 ? 8.578 -10.57 -18.641 1 97.94 547 TYR A O 1
ATOM 4364 N N . HIS A 1 548 ? 9.266 -9.055 -17.141 1 98.19 548 HIS A N 1
ATOM 4365 C CA . HIS A 1 548 ? 7.926 -8.93 -16.578 1 98.19 548 HIS A CA 1
ATOM 4366 C C . HIS A 1 548 ? 7.066 -7.992 -17.422 1 98.19 548 HIS A C 1
ATOM 4368 O O . HIS A 1 548 ? 5.844 -7.945 -17.25 1 98.19 548 HIS A O 1
ATOM 4374 N N . ASN A 1 549 ? 7.719 -7.215 -18.312 1 98.44 549 ASN A N 1
ATOM 4375 C CA . ASN A 1 549 ? 7 -6.258 -19.141 1 98.44 549 ASN A CA 1
ATOM 4376 C C . ASN A 1 549 ? 6.566 -6.879 -20.469 1 98.44 549 ASN A C 1
ATOM 4378 O O . ASN A 1 549 ? 7.008 -6.445 -21.531 1 98.44 549 ASN A O 1
ATOM 4382 N N . GLY A 1 550 ? 5.719 -7.91 -20.344 1 98.44 550 GLY A N 1
ATOM 4383 C CA . GLY A 1 550 ? 5.152 -8.531 -21.531 1 98.44 550 GLY A CA 1
ATOM 4384 C C . GLY A 1 550 ? 5.953 -9.719 -22.016 1 98.44 550 GLY A C 1
ATOM 4385 O O . GLY A 1 550 ? 5.738 -10.203 -23.125 1 98.44 550 GLY A O 1
ATOM 4386 N N . GLY A 1 551 ? 6.879 -10.234 -21.281 1 98.62 551 GLY A N 1
ATOM 4387 C CA . GLY A 1 551 ? 7.598 -11.438 -21.656 1 98.62 551 GLY A CA 1
ATOM 4388 C C . GLY A 1 551 ? 6.754 -12.695 -21.547 1 98.62 551 GLY A C 1
ATOM 4389 O O . GLY A 1 551 ? 5.656 -12.672 -20.984 1 98.62 551 GLY A O 1
ATOM 4390 N N . SER A 1 552 ? 7.234 -13.773 -22.188 1 98.69 552 SER A N 1
ATOM 4391 C CA . SER A 1 552 ? 6.578 -15.078 -22.125 1 98.69 552 SER A CA 1
ATOM 4392 C C . SER A 1 552 ? 7.258 -15.992 -21.109 1 98.69 552 SER A C 1
ATOM 4394 O O . SER A 1 552 ? 8.477 -16.188 -21.172 1 98.69 552 SER A O 1
ATOM 4396 N N . TRP A 1 553 ? 6.547 -16.484 -20.234 1 98.75 553 TRP A N 1
ATOM 4397 C CA . TRP A 1 553 ? 7.074 -17.297 -19.141 1 98.75 553 TRP A CA 1
ATOM 4398 C C . TRP A 1 553 ? 6.48 -18.703 -19.188 1 98.75 553 TRP A C 1
ATOM 4400 O O . TRP A 1 553 ? 5.367 -18.922 -18.719 1 98.75 553 TRP A O 1
ATOM 4410 N N . PRO A 1 554 ? 7.23 -19.688 -19.625 1 98.56 554 PRO A N 1
ATOM 4411 C CA . PRO A 1 554 ? 6.711 -21.047 -19.828 1 98.56 554 PRO A CA 1
ATOM 4412 C C . PRO A 1 554 ? 6.191 -21.672 -18.547 1 98.56 554 PRO A C 1
ATOM 4414 O O . PRO A 1 554 ? 5.344 -22.578 -18.594 1 98.56 554 PRO A O 1
ATOM 4417 N N . THR A 1 555 ? 6.656 -21.203 -17.375 1 98.62 555 THR A N 1
ATOM 4418 C CA . THR A 1 555 ? 6.195 -21.766 -16.109 1 98.62 555 THR A CA 1
ATOM 4419 C C . THR A 1 555 ? 4.691 -21.562 -15.938 1 98.62 555 THR A C 1
ATOM 4421 O O . THR A 1 555 ? 4.047 -22.281 -15.172 1 98.62 555 THR A O 1
ATOM 4424 N N . LEU A 1 556 ? 4.078 -20.625 -16.641 1 98.75 556 LEU A N 1
ATOM 4425 C CA . LEU A 1 556 ? 2.65 -20.344 -16.547 1 98.75 556 LEU A CA 1
ATOM 4426 C C . LEU A 1 556 ? 1.831 -21.422 -17.234 1 98.75 556 LEU A C 1
ATOM 4428 O O . LEU A 1 556 ? 0.618 -21.516 -17.047 1 98.75 556 LEU A O 1
ATOM 4432 N N . LEU A 1 557 ? 2.494 -22.312 -17.969 1 98.75 557 LEU A N 1
ATOM 4433 C CA . LEU A 1 557 ? 1.853 -23.328 -18.797 1 98.75 557 LEU A CA 1
ATOM 4434 C C . LEU A 1 557 ? 1.004 -24.266 -17.953 1 98.75 557 LEU A C 1
ATOM 4436 O O . LEU A 1 557 ? -0.101 -24.641 -18.344 1 98.75 557 LEU A O 1
ATOM 4440 N N . TRP A 1 558 ? 1.518 -24.656 -16.828 1 98.81 558 TRP A N 1
ATOM 4441 C CA . TRP A 1 558 ? 0.786 -25.625 -16.016 1 98.81 558 TRP A CA 1
ATOM 4442 C C . TRP A 1 558 ? -0.497 -25.016 -15.461 1 98.81 558 TRP A C 1
ATOM 4444 O O . TRP A 1 558 ? -1.52 -25.703 -15.359 1 98.81 558 TRP A O 1
ATOM 4454 N N . GLN A 1 559 ? -0.48 -23.719 -15.094 1 98.81 559 GLN A N 1
ATOM 4455 C CA . GLN A 1 559 ? -1.669 -23.047 -14.586 1 98.81 559 GLN A CA 1
ATOM 4456 C C . GLN A 1 559 ? -2.721 -22.891 -15.68 1 98.81 559 GLN A C 1
ATOM 4458 O O . GLN A 1 559 ? -3.916 -23.047 -15.43 1 98.81 559 GLN A O 1
ATOM 4463 N N . PHE A 1 560 ? -2.232 -22.562 -16.891 1 98.88 560 PHE A N 1
ATOM 4464 C CA . PHE A 1 560 ? -3.129 -22.484 -18.031 1 98.88 560 PHE A CA 1
ATOM 4465 C C . PHE A 1 560 ? -3.758 -23.844 -18.312 1 98.88 560 PHE A C 1
ATOM 4467 O O . PHE A 1 560 ? -4.957 -23.938 -18.578 1 98.88 560 PHE A O 1
ATOM 4474 N N . THR A 1 561 ? -2.955 -24.922 -18.25 1 98.94 561 THR A N 1
ATOM 4475 C CA . THR A 1 561 ? -3.43 -26.281 -18.469 1 98.94 561 THR A CA 1
ATOM 4476 C C . THR A 1 561 ? -4.523 -26.641 -17.469 1 98.94 561 THR A C 1
ATOM 4478 O O . THR A 1 561 ? -5.566 -27.172 -17.844 1 98.94 561 THR A O 1
ATOM 4481 N N . LEU A 1 562 ? -4.262 -26.266 -16.219 1 98.81 562 LEU A N 1
ATOM 4482 C CA . LEU A 1 562 ? -5.227 -26.547 -15.172 1 98.81 562 LEU A CA 1
ATOM 4483 C C . LEU A 1 562 ? -6.535 -25.812 -15.414 1 98.81 562 LEU A C 1
ATOM 4485 O O . LEU A 1 562 ? -7.617 -26.391 -15.266 1 98.81 562 LEU A O 1
ATOM 4489 N N . ALA A 1 563 ? -6.457 -24.547 -15.75 1 98.81 563 ALA A N 1
ATOM 4490 C CA . ALA A 1 563 ? -7.637 -23.734 -16.031 1 98.81 563 ALA A CA 1
ATOM 4491 C C . ALA A 1 563 ? -8.43 -24.312 -17.203 1 98.81 563 ALA A C 1
ATOM 4493 O O . ALA A 1 563 ? -9.656 -24.359 -17.172 1 98.81 563 ALA A O 1
ATOM 4494 N N . CYS A 1 564 ? -7.719 -24.734 -18.25 1 98.81 564 CYS A N 1
ATOM 4495 C CA . CYS A 1 564 ? -8.352 -25.297 -19.438 1 98.81 564 CYS A CA 1
ATOM 4496 C C . CYS A 1 564 ? -9.078 -26.594 -19.109 1 98.81 564 CYS A C 1
ATOM 4498 O O . CYS A 1 564 ? -10.203 -26.812 -19.562 1 98.81 564 CYS A O 1
ATOM 4500 N N . ILE A 1 565 ? -8.391 -27.453 -18.391 1 98.69 565 ILE A N 1
ATOM 4501 C CA . ILE A 1 565 ? -9.008 -28.734 -18.031 1 98.69 565 ILE A CA 1
ATOM 4502 C C . ILE A 1 565 ? -10.289 -28.469 -17.234 1 98.69 565 ILE A C 1
ATOM 4504 O O . ILE A 1 565 ? -11.32 -29.094 -17.5 1 98.69 565 ILE A O 1
ATOM 4508 N N . LYS A 1 566 ? -10.219 -27.531 -16.328 1 98.31 566 LYS A N 1
ATOM 4509 C CA . LYS A 1 566 ? -11.391 -27.219 -15.508 1 98.31 566 LYS A CA 1
ATOM 4510 C C . LYS A 1 566 ? -12.57 -26.797 -16.375 1 98.31 566 LYS A C 1
ATOM 4512 O O . LYS A 1 566 ? -13.711 -27.172 -16.109 1 98.31 566 LYS A O 1
ATOM 4517 N N . MET A 1 567 ? -12.273 -26.047 -17.375 1 98 567 MET A N 1
ATOM 4518 C CA . MET A 1 567 ? -13.336 -25.453 -18.172 1 98 567 MET A CA 1
ATOM 4519 C C . MET A 1 567 ? -13.688 -26.344 -19.359 1 98 567 MET A C 1
ATOM 4521 O O . MET A 1 567 ? -14.453 -25.938 -20.25 1 98 567 MET A O 1
ATOM 4525 N N . GLY A 1 568 ? -13.133 -27.531 -19.469 1 97.38 568 GLY A N 1
ATOM 4526 C CA . GLY A 1 568 ? -13.422 -28.484 -20.531 1 97.38 568 GLY A CA 1
ATOM 4527 C C . GLY A 1 568 ? -12.797 -28.094 -21.859 1 97.38 568 GLY A C 1
ATOM 4528 O O . GLY A 1 568 ? -13.32 -28.438 -22.922 1 97.38 568 GLY A O 1
ATOM 4529 N N . ARG A 1 569 ? -11.805 -27.312 -21.781 1 98 569 ARG A N 1
ATOM 4530 C CA . ARG A 1 569 ? -11.117 -26.875 -23 1 98 569 ARG A CA 1
ATOM 4531 C C . ARG A 1 569 ? -9.695 -27.422 -23.047 1 98 569 ARG A C 1
ATOM 4533 O O . ARG A 1 569 ? -8.742 -26.672 -23.281 1 98 569 ARG A O 1
ATOM 4540 N N . SER A 1 570 ? -9.516 -28.656 -22.797 1 97.81 570 SER A N 1
ATOM 4541 C CA . SER A 1 570 ? -8.211 -29.328 -22.828 1 97.81 570 SER A CA 1
ATOM 4542 C C . SER A 1 570 ? -7.555 -29.172 -24.203 1 97.81 570 SER A C 1
ATOM 4544 O O . SER A 1 570 ? -6.332 -29.281 -24.328 1 97.81 570 SER A O 1
ATOM 4546 N N . ASP A 1 571 ? -8.359 -28.875 -25.203 1 98.12 571 ASP A N 1
ATOM 4547 C CA . ASP A 1 571 ? -7.828 -28.656 -26.547 1 98.12 571 ASP A CA 1
ATOM 4548 C C . ASP A 1 571 ? -6.871 -27.469 -26.578 1 98.12 571 ASP A C 1
ATOM 4550 O O . ASP A 1 571 ? -5.816 -27.531 -27.219 1 98.12 571 ASP A O 1
ATOM 4554 N N . LEU A 1 572 ? -7.223 -26.375 -25.906 1 98.5 572 LEU A N 1
ATOM 4555 C CA . LEU A 1 572 ? -6.363 -25.203 -25.844 1 98.5 572 LEU A CA 1
ATOM 4556 C C . LEU A 1 572 ? -5.062 -25.516 -25.109 1 98.5 572 LEU A C 1
ATOM 4558 O O . LEU A 1 572 ? -3.99 -25.078 -25.516 1 98.5 572 LEU A O 1
ATOM 4562 N N . ALA A 1 573 ? -5.172 -26.297 -24.031 1 98.69 573 ALA A N 1
ATOM 4563 C CA . ALA A 1 573 ? -3.992 -26.688 -23.266 1 98.69 573 ALA A CA 1
ATOM 4564 C C . ALA A 1 573 ? -3.057 -27.547 -24.109 1 98.69 573 ALA A C 1
ATOM 4566 O O . ALA A 1 573 ? -1.84 -27.359 -24.094 1 98.69 573 ALA A O 1
ATOM 4567 N N . GLN A 1 574 ? -3.619 -28.531 -24.844 1 98.5 574 GLN A N 1
ATOM 4568 C CA . GLN A 1 574 ? -2.826 -29.406 -25.688 1 98.5 574 GLN A CA 1
ATOM 4569 C C . GLN A 1 574 ? -2.094 -28.625 -26.766 1 98.5 574 GLN A C 1
ATOM 4571 O O . GLN A 1 574 ? -0.925 -28.891 -27.047 1 98.5 574 GLN A O 1
ATOM 4576 N N . LYS A 1 575 ? -2.807 -27.688 -27.297 1 98.56 575 LYS A N 1
ATOM 4577 C CA . LYS A 1 575 ? -2.203 -26.828 -28.328 1 98.56 575 LYS A CA 1
ATOM 4578 C C . LYS A 1 575 ? -1.034 -26.031 -27.75 1 98.56 575 LYS A C 1
ATOM 4580 O O . LYS A 1 575 ? 0.029 -25.953 -28.375 1 98.56 575 LYS A O 1
ATOM 4585 N N . ALA A 1 576 ? -1.224 -25.422 -26.625 1 98.69 576 ALA A N 1
ATOM 4586 C CA . ALA A 1 576 ? -0.188 -24.609 -26 1 98.69 576 ALA A CA 1
ATOM 4587 C C . ALA A 1 576 ? 1.007 -25.469 -25.594 1 98.69 576 ALA A C 1
ATOM 4589 O O . ALA A 1 576 ? 2.158 -25.078 -25.797 1 98.69 576 ALA A O 1
ATOM 4590 N N . VAL A 1 577 ? 0.753 -26.641 -25 1 98.56 577 VAL A N 1
ATOM 4591 C CA . VAL A 1 577 ? 1.81 -27.547 -24.578 1 98.56 577 VAL A CA 1
ATOM 4592 C C . VAL A 1 577 ? 2.594 -28.031 -25.781 1 98.56 577 VAL A C 1
ATOM 4594 O O . VAL A 1 577 ? 3.82 -28.156 -25.734 1 98.56 577 VAL A O 1
ATOM 4597 N N . GLY A 1 578 ? 1.876 -28.344 -26.844 1 98 578 GLY A N 1
ATOM 4598 C CA . GLY A 1 578 ? 2.537 -28.734 -28.078 1 98 578 GLY A CA 1
ATOM 4599 C C . GLY A 1 578 ? 3.484 -27.688 -28.625 1 98 578 GLY A C 1
ATOM 4600 O O . GLY A 1 578 ? 4.57 -28.016 -29.109 1 98 578 GLY A O 1
ATOM 4601 N N . LEU A 1 579 ? 3.062 -26.453 -28.547 1 97.69 579 LEU A N 1
ATOM 4602 C CA . LEU A 1 579 ? 3.893 -25.344 -29 1 97.69 579 LEU A CA 1
ATOM 4603 C C . LEU A 1 579 ? 5.16 -25.234 -28.156 1 97.69 579 LEU A C 1
ATOM 4605 O O . LEU A 1 579 ? 6.254 -25.047 -28.703 1 97.69 579 LEU A O 1
ATOM 4609 N N . ALA A 1 580 ? 5.016 -25.312 -26.875 1 98 580 ALA A N 1
ATOM 4610 C CA . ALA A 1 580 ? 6.145 -25.219 -25.953 1 98 580 ALA A CA 1
ATOM 4611 C C . ALA A 1 580 ? 7.113 -26.375 -26.141 1 98 580 ALA A C 1
ATOM 4613 O O . ALA A 1 580 ? 8.328 -26.188 -26.062 1 98 580 ALA A O 1
ATOM 4614 N N . GLU A 1 581 ? 6.59 -27.547 -26.297 1 97.38 581 GLU A N 1
ATOM 4615 C CA . GLU A 1 581 ? 7.367 -28.781 -26.406 1 97.38 581 GLU A CA 1
ATOM 4616 C C . GLU A 1 581 ? 8.336 -28.719 -27.594 1 97.38 581 GLU A C 1
ATOM 4618 O O . GLU A 1 581 ? 9.438 -29.266 -27.516 1 97.38 581 GLU A O 1
ATOM 4623 N N . LYS A 1 582 ? 8.016 -28.031 -28.578 1 96.19 582 LYS A N 1
ATOM 4624 C CA . LYS A 1 582 ? 8.828 -27.938 -29.797 1 96.19 582 LYS A CA 1
ATOM 4625 C C . LYS A 1 582 ? 10.102 -27.125 -29.531 1 96.19 582 LYS A C 1
ATOM 4627 O O . LYS A 1 582 ? 11.109 -27.328 -30.219 1 96.19 582 LYS A O 1
ATOM 4632 N N . ARG A 1 583 ? 10.07 -26.297 -28.5 1 96.69 583 ARG A N 1
ATOM 4633 C CA . ARG A 1 583 ? 11.164 -25.328 -28.406 1 96.69 583 ARG A CA 1
ATOM 4634 C C . ARG A 1 583 ? 11.906 -25.484 -27.078 1 96.69 583 ARG A C 1
ATOM 4636 O O . ARG A 1 583 ? 13.117 -25.25 -27.016 1 96.69 583 ARG A O 1
ATOM 4643 N N . LEU A 1 584 ? 11.242 -25.797 -26 1 97.75 584 LEU A N 1
ATOM 4644 C CA . LEU A 1 584 ? 11.773 -25.672 -24.641 1 97.75 584 LEU A CA 1
ATOM 4645 C C . LEU A 1 584 ? 13.055 -26.484 -24.484 1 97.75 584 LEU A C 1
ATOM 4647 O O . LEU A 1 584 ? 14.055 -25.984 -23.969 1 97.75 584 LEU A O 1
ATOM 4651 N N . CYS A 1 585 ? 13.023 -27.703 -24.969 1 95.75 585 CYS A N 1
ATOM 4652 C CA . CYS A 1 585 ? 14.188 -28.562 -24.812 1 95.75 585 CYS A CA 1
ATOM 4653 C C . CYS A 1 585 ? 15.344 -28.094 -25.688 1 95.75 585 CYS A C 1
ATOM 4655 O O . CYS A 1 585 ? 16.484 -28.016 -25.219 1 95.75 585 CYS A O 1
ATOM 4657 N N . VAL A 1 586 ? 15.047 -27.75 -26.906 1 95.81 586 VAL A N 1
ATOM 4658 C CA . VAL A 1 586 ? 16.047 -27.297 -27.859 1 95.81 586 VAL A CA 1
ATOM 4659 C C . VAL A 1 586 ? 16.703 -26.016 -27.344 1 95.81 586 VAL A C 1
ATOM 4661 O O . VAL A 1 586 ? 17.906 -25.812 -27.516 1 95.81 586 VAL A O 1
ATOM 4664 N N . ASP A 1 587 ? 15.891 -25.203 -26.703 1 97.44 587 ASP A N 1
ATOM 4665 C CA . ASP A 1 587 ? 16.359 -23.906 -26.203 1 97.44 587 ASP A CA 1
ATOM 4666 C C . ASP A 1 587 ? 16.984 -24.047 -24.828 1 97.44 587 ASP A C 1
ATOM 4668 O O . ASP A 1 587 ? 17.359 -23.047 -24.203 1 97.44 587 ASP A O 1
ATOM 4672 N N . LYS A 1 588 ? 17.062 -25.188 -24.328 1 97.19 588 LYS A N 1
ATOM 4673 C CA . LYS A 1 588 ? 17.688 -25.5 -23.047 1 97.19 588 LYS A CA 1
ATOM 4674 C C . LYS A 1 588 ? 16.891 -24.906 -21.891 1 97.19 588 LYS A C 1
ATOM 4676 O O . LYS A 1 588 ? 17.469 -24.297 -20.984 1 97.19 588 LYS A O 1
ATOM 4681 N N . TRP A 1 589 ? 15.602 -24.922 -21.953 1 97.94 589 TRP A N 1
ATOM 4682 C CA . TRP A 1 589 ? 14.648 -24.656 -20.891 1 97.94 589 TRP A CA 1
ATOM 4683 C C . TRP A 1 589 ? 14.867 -23.266 -20.312 1 97.94 589 TRP A C 1
ATOM 4685 O O . TRP A 1 589 ? 15.078 -23.109 -19.094 1 97.94 589 TRP A O 1
ATOM 4695 N N . PRO A 1 590 ? 14.703 -22.219 -21.109 1 97.94 590 PRO A N 1
ATOM 4696 C CA . PRO A 1 590 ? 14.914 -20.859 -20.625 1 97.94 590 PRO A CA 1
ATOM 4697 C C . PRO A 1 590 ? 13.875 -20.422 -19.594 1 97.94 590 PRO A C 1
ATOM 4699 O O . PRO A 1 590 ? 12.734 -20.891 -19.625 1 97.94 590 PRO A O 1
ATOM 4702 N N . GLU A 1 591 ? 14.227 -19.469 -18.781 1 97.94 591 GLU A N 1
ATOM 4703 C CA . GLU A 1 591 ? 13.344 -18.859 -17.781 1 97.94 591 GLU A CA 1
ATOM 4704 C C . GLU A 1 591 ? 12.18 -18.141 -18.438 1 97.94 591 GLU A C 1
ATOM 4706 O O . GLU A 1 591 ? 11.031 -18.266 -18.016 1 97.94 591 GLU A O 1
ATOM 4711 N N . TYR A 1 592 ? 12.516 -17.312 -19.406 1 98.5 592 TYR A N 1
ATOM 4712 C CA . TYR A 1 592 ? 11.492 -16.562 -20.125 1 98.5 592 TYR A CA 1
ATOM 4713 C C . TYR A 1 592 ? 11.945 -16.25 -21.547 1 98.5 592 TYR A C 1
ATOM 4715 O O . TYR A 1 592 ? 13.102 -16.484 -21.906 1 98.5 592 TYR A O 1
ATOM 4723 N N . TYR A 1 593 ? 11.047 -15.836 -22.344 1 98.69 593 TYR A N 1
ATOM 4724 C CA . TYR A 1 593 ? 11.289 -15.398 -23.703 1 98.69 593 TYR A CA 1
ATOM 4725 C C . TYR A 1 593 ? 10.891 -13.938 -23.891 1 98.69 593 TYR A C 1
ATOM 4727 O O . TYR A 1 593 ? 10.023 -13.43 -23.172 1 98.69 593 TYR A O 1
ATOM 4735 N N . ASP A 1 594 ? 11.531 -13.25 -24.844 1 98.06 594 ASP A N 1
ATOM 4736 C CA . ASP A 1 594 ? 11.289 -11.844 -25.141 1 98.06 594 ASP A CA 1
ATOM 4737 C C . ASP A 1 594 ? 10.586 -11.672 -26.484 1 98.06 594 ASP A C 1
ATOM 4739 O O . ASP A 1 594 ? 10.32 -12.656 -27.172 1 98.06 594 ASP A O 1
ATOM 4743 N N . THR A 1 595 ? 10.188 -10.422 -26.766 1 96.75 595 THR A N 1
ATOM 4744 C CA . THR A 1 595 ? 9.523 -9.922 -27.969 1 96.75 595 THR A CA 1
ATOM 4745 C C . THR A 1 595 ? 8.016 -10.109 -27.875 1 96.75 595 THR A C 1
ATOM 4747 O O . THR A 1 595 ? 7.527 -10.828 -27 1 96.75 595 THR A O 1
ATOM 4750 N N . ARG A 1 596 ? 7.348 -9.578 -28.719 1 95.94 596 ARG A N 1
ATOM 4751 C CA . ARG A 1 596 ? 5.891 -9.516 -28.672 1 95.94 596 ARG A CA 1
ATOM 4752 C C . ARG A 1 596 ? 5.277 -10.906 -28.766 1 95.94 596 ARG A C 1
ATOM 4754 O O . ARG A 1 596 ? 4.246 -11.18 -28.156 1 95.94 596 ARG A O 1
ATOM 4761 N N . ASN A 1 597 ? 5.984 -11.828 -29.484 1 95 597 ASN A N 1
ATOM 4762 C CA . ASN A 1 597 ? 5.383 -13.148 -29.672 1 95 597 ASN A CA 1
ATOM 4763 C C . ASN A 1 597 ? 6.199 -14.242 -29 1 95 597 ASN A C 1
ATOM 4765 O O . ASN A 1 597 ? 5.941 -15.43 -29.188 1 95 597 ASN A O 1
ATOM 4769 N N . GLY A 1 598 ? 7.207 -13.859 -28.219 1 95.81 598 GLY A N 1
ATOM 4770 C CA . GLY A 1 598 ? 8 -14.852 -27.516 1 95.81 598 GLY A CA 1
ATOM 4771 C C . GLY A 1 598 ? 8.969 -15.602 -28.406 1 95.81 598 GLY A C 1
ATOM 4772 O O . GLY A 1 598 ? 9.234 -16.781 -28.203 1 95.81 598 GLY A O 1
ATOM 4773 N N . LYS A 1 599 ? 9.477 -14.906 -29.391 1 94.75 599 LYS A N 1
ATOM 4774 C CA . LYS A 1 599 ? 10.305 -15.539 -30.406 1 94.75 599 LYS A CA 1
ATOM 4775 C C . LYS A 1 599 ? 11.719 -15.773 -29.891 1 94.75 599 LYS A C 1
ATOM 4777 O O . LYS A 1 599 ? 12.352 -16.781 -30.234 1 94.75 599 LYS A O 1
ATOM 4782 N N . PHE A 1 600 ? 12.234 -14.844 -29.078 1 97.25 600 PHE A N 1
ATOM 4783 C CA . PHE A 1 600 ? 13.633 -14.898 -28.656 1 97.25 600 PHE A CA 1
ATOM 4784 C C . PHE A 1 600 ? 13.742 -15.289 -27.188 1 97.25 600 PHE A C 1
ATOM 4786 O O . PHE A 1 600 ? 12.922 -14.867 -26.375 1 97.25 600 PHE A O 1
ATOM 4793 N N . ILE A 1 601 ? 14.773 -16.078 -26.891 1 97.94 601 ILE A N 1
ATOM 4794 C CA . ILE A 1 601 ? 15.094 -16.312 -25.484 1 97.94 601 ILE A CA 1
ATOM 4795 C C . ILE A 1 601 ? 15.391 -14.984 -24.797 1 97.94 601 ILE A C 1
ATOM 4797 O O . ILE A 1 601 ? 16.047 -14.109 -25.359 1 97.94 601 ILE A O 1
ATOM 4801 N N . GLY A 1 602 ? 14.859 -14.836 -23.656 1 97.62 602 GLY A N 1
ATOM 4802 C CA . GLY A 1 602 ? 15.039 -13.578 -22.938 1 97.62 602 GLY A CA 1
ATOM 4803 C C . GLY A 1 602 ? 16.5 -13.156 -22.828 1 97.62 602 GLY A C 1
ATOM 4804 O O . GLY A 1 602 ? 17.375 -14 -22.641 1 97.62 602 GLY A O 1
ATOM 4805 N N . LYS A 1 603 ? 16.75 -11.836 -22.875 1 94.06 603 LYS A N 1
ATOM 4806 C CA . LYS A 1 603 ? 18.109 -11.281 -22.859 1 94.06 603 LYS A CA 1
ATOM 4807 C C . LYS A 1 603 ? 18.875 -11.711 -21.609 1 94.06 603 LYS A C 1
ATOM 4809 O O . LYS A 1 603 ? 20.078 -11.961 -21.672 1 94.06 603 LYS A O 1
ATOM 4814 N N . GLN A 1 604 ? 18.172 -11.805 -20.484 1 92.06 604 GLN A N 1
ATOM 4815 C CA . GLN A 1 604 ? 18.828 -12.172 -19.219 1 92.06 604 GLN A CA 1
ATOM 4816 C C . GLN A 1 604 ? 18.219 -13.445 -18.641 1 92.06 604 GLN A C 1
ATOM 4818 O O . GLN A 1 604 ? 18.25 -13.664 -17.422 1 92.06 604 GLN A O 1
ATOM 4823 N N . SER A 1 605 ? 17.672 -14.203 -19.5 1 94.81 605 SER A N 1
ATOM 4824 C CA . SER A 1 605 ? 17.047 -15.453 -19.094 1 94.81 605 SER A CA 1
ATOM 4825 C C . SER A 1 605 ? 18.094 -16.469 -18.625 1 94.81 605 SER A C 1
ATOM 4827 O O . SER A 1 605 ? 19.141 -16.625 -19.266 1 94.81 605 SER A O 1
ATOM 4829 N N . ARG A 1 606 ? 17.812 -17.031 -17.562 1 93.25 606 ARG A N 1
ATOM 4830 C CA . ARG A 1 606 ? 18.609 -18.188 -17.141 1 93.25 606 ARG A CA 1
ATOM 4831 C C . ARG A 1 606 ? 18.188 -19.438 -17.891 1 93.25 606 ARG A C 1
ATOM 4833 O O . ARG A 1 606 ? 17.031 -19.609 -18.25 1 93.25 606 ARG A O 1
ATOM 4840 N N . LEU A 1 607 ? 19.172 -20.297 -18.125 1 95.19 607 LEU A N 1
ATOM 4841 C CA . LEU A 1 607 ? 18.891 -21.594 -18.75 1 95.19 607 LEU A CA 1
ATOM 4842 C C . LEU A 1 607 ? 18.797 -22.688 -17.703 1 95.19 607 LEU A C 1
ATOM 4844 O O . LEU A 1 607 ? 19.188 -22.5 -16.547 1 95.19 607 LEU A O 1
ATOM 4848 N N . MET A 1 608 ? 18.219 -23.812 -18.156 1 96.69 608 MET A N 1
ATOM 4849 C CA . MET A 1 608 ? 17.969 -24.922 -17.25 1 96.69 608 MET A CA 1
ATOM 4850 C C . MET A 1 608 ? 17.172 -24.469 -16.016 1 96.69 608 MET A C 1
ATOM 4852 O O . MET A 1 608 ? 17.562 -24.75 -14.883 1 96.69 608 MET A O 1
ATOM 4856 N N . GLN A 1 609 ? 16.219 -23.641 -16.312 1 97.69 609 GLN A N 1
ATOM 4857 C CA . GLN A 1 609 ? 15.336 -23.109 -15.281 1 97.69 609 GLN A CA 1
ATOM 4858 C C . GLN A 1 609 ? 14.391 -24.188 -14.758 1 97.69 609 GLN A C 1
ATOM 4860 O O . GLN A 1 609 ? 13.586 -24.734 -15.508 1 97.69 609 GLN A O 1
ATOM 4865 N N . THR A 1 610 ? 14.398 -24.375 -13.5 1 98.5 610 THR A N 1
ATOM 4866 C CA . THR A 1 610 ? 13.727 -25.531 -12.898 1 98.5 610 THR A CA 1
ATOM 4867 C C . THR A 1 610 ? 12.211 -25.375 -13.016 1 98.5 610 THR A C 1
ATOM 4869 O O . THR A 1 610 ? 11.508 -26.344 -13.328 1 98.5 610 THR A O 1
ATOM 4872 N N . TRP A 1 611 ? 11.672 -24.203 -12.727 1 98.5 611 TRP A N 1
ATOM 4873 C CA . TRP A 1 611 ? 10.219 -24.078 -12.75 1 98.5 611 TRP A CA 1
ATOM 4874 C C . TRP A 1 611 ? 9.688 -24.172 -14.18 1 98.5 611 TRP A C 1
ATOM 4876 O O . TRP A 1 611 ? 8.523 -24.5 -14.406 1 98.5 611 TRP A O 1
ATOM 4886 N N . THR A 1 612 ? 10.492 -23.875 -15.219 1 98.69 612 THR A N 1
ATOM 4887 C CA . THR A 1 612 ? 10.117 -24.094 -16.609 1 98.69 612 THR A CA 1
ATOM 4888 C C . THR A 1 612 ? 10 -25.594 -16.906 1 98.69 612 THR A C 1
ATOM 4890 O O . THR A 1 612 ? 9.016 -26.031 -17.5 1 98.69 612 THR A O 1
ATOM 4893 N N . ILE A 1 613 ? 11.047 -26.312 -16.5 1 98.69 613 ILE A N 1
ATOM 4894 C CA . ILE A 1 613 ? 11.078 -27.766 -16.688 1 98.69 613 ILE A CA 1
ATOM 4895 C C . ILE A 1 613 ? 9.875 -28.391 -15.992 1 98.69 613 ILE A C 1
ATOM 4897 O O . ILE A 1 613 ? 9.141 -29.188 -16.594 1 98.69 613 ILE A O 1
ATOM 4901 N N . ALA A 1 614 ? 9.68 -27.969 -14.773 1 98.81 614 ALA A N 1
ATOM 4902 C CA . ALA A 1 614 ? 8.602 -28.531 -13.961 1 98.81 614 ALA A CA 1
ATOM 4903 C C . ALA A 1 614 ? 7.238 -28.156 -14.531 1 98.81 614 ALA A C 1
ATOM 4905 O O . ALA A 1 614 ? 6.309 -28.969 -14.523 1 98.81 614 ALA A O 1
ATOM 4906 N N . GLY A 1 615 ? 7.113 -26.891 -14.969 1 98.69 615 GLY A N 1
ATOM 4907 C CA . GLY A 1 615 ? 5.859 -26.453 -15.555 1 98.69 615 GLY A CA 1
ATOM 4908 C C . GLY A 1 615 ? 5.453 -27.281 -16.766 1 98.69 615 GLY A C 1
ATOM 4909 O O . GLY A 1 615 ? 4.281 -27.625 -16.922 1 98.69 615 GLY A O 1
ATOM 4910 N N . PHE A 1 616 ? 6.422 -27.594 -17.594 1 98.62 616 PHE A N 1
ATOM 4911 C CA . PHE A 1 616 ? 6.191 -28.453 -18.75 1 98.62 616 PHE A CA 1
ATOM 4912 C C . PHE A 1 616 ? 5.746 -29.844 -18.312 1 98.62 616 PHE A C 1
ATOM 4914 O O . PHE A 1 616 ? 4.734 -30.359 -18.797 1 98.62 616 PHE A O 1
ATOM 4921 N N . LEU A 1 617 ? 6.457 -30.469 -17.391 1 98.75 617 LEU A N 1
ATOM 4922 C CA . LEU A 1 617 ? 6.16 -31.797 -16.906 1 98.75 617 LEU A CA 1
ATOM 4923 C C . LEU A 1 617 ? 4.773 -31.859 -16.281 1 98.75 617 LEU A C 1
ATOM 4925 O O . LEU A 1 617 ? 3.988 -32.75 -16.562 1 98.75 617 LEU A O 1
ATOM 4929 N N . THR A 1 618 ? 4.512 -30.859 -15.43 1 98.81 618 THR A N 1
ATOM 4930 C CA . THR A 1 618 ? 3.23 -30.812 -14.734 1 98.81 618 THR A CA 1
ATOM 4931 C C . THR A 1 618 ? 2.082 -30.688 -15.734 1 98.81 618 THR A C 1
ATOM 4933 O O . THR A 1 618 ? 1.037 -31.328 -15.562 1 98.81 618 THR A O 1
ATOM 4936 N N . SER A 1 619 ? 2.285 -29.922 -16.766 1 98.75 619 SER A N 1
ATOM 4937 C CA . SER A 1 619 ? 1.256 -29.766 -17.781 1 98.75 619 SER A CA 1
ATOM 4938 C C . SER A 1 619 ? 0.956 -31.109 -18.469 1 98.75 619 SER A C 1
ATOM 4940 O O . SER A 1 619 ? -0.209 -31.469 -18.641 1 98.75 619 SER A O 1
ATOM 4942 N N . LYS A 1 620 ? 2.023 -31.812 -18.812 1 98.5 620 LYS A N 1
ATOM 4943 C CA . LYS A 1 620 ? 1.875 -33.125 -19.453 1 98.5 620 LYS A CA 1
ATOM 4944 C C . LYS A 1 620 ? 1.154 -34.094 -18.531 1 98.5 620 LYS A C 1
ATOM 4946 O O . LYS A 1 620 ? 0.27 -34.844 -18.969 1 98.5 620 LYS A O 1
ATOM 4951 N N . MET A 1 621 ? 1.491 -34.031 -17.328 1 98.5 621 MET A N 1
ATOM 4952 C CA . MET A 1 621 ? 0.926 -34.969 -16.359 1 98.5 621 MET A CA 1
ATOM 4953 C C . MET A 1 621 ? -0.54 -34.656 -16.094 1 98.5 621 MET A C 1
ATOM 4955 O O . MET A 1 621 ? -1.357 -35.562 -15.938 1 98.5 621 MET A O 1
ATOM 4959 N N . LEU A 1 622 ? -0.871 -33.406 -16 1 98.62 622 LEU A N 1
ATOM 4960 C CA . LEU A 1 622 ? -2.26 -33 -15.797 1 98.62 622 LEU A CA 1
ATOM 4961 C C . LEU A 1 622 ? -3.133 -33.438 -16.969 1 98.62 622 LEU A C 1
ATOM 4963 O O . LEU A 1 622 ? -4.258 -33.906 -16.766 1 98.62 622 LEU A O 1
ATOM 4967 N N . LEU A 1 623 ? -2.629 -33.281 -18.156 1 98.12 623 LEU A N 1
ATOM 4968 C CA . LEU A 1 623 ? -3.379 -33.656 -19.344 1 98.12 623 LEU A CA 1
ATOM 4969 C C . LEU A 1 623 ? -3.576 -35.156 -19.406 1 98.12 623 LEU A C 1
ATOM 4971 O O . LEU A 1 623 ? -4.602 -35.625 -19.906 1 98.12 623 LEU A O 1
ATOM 4975 N N . LYS A 1 624 ? -2.635 -35.906 -18.875 1 97.12 624 LYS A N 1
ATOM 4976 C CA . LYS A 1 624 ? -2.705 -37.375 -18.875 1 97.12 624 LYS A CA 1
ATOM 4977 C C . LYS A 1 624 ? -3.674 -37.875 -17.797 1 97.12 624 LYS A C 1
ATOM 4979 O O . LYS A 1 624 ? -4.25 -38.938 -17.938 1 97.12 624 LYS A O 1
ATOM 4984 N N . ASN A 1 625 ? -3.85 -37.031 -16.766 1 96.69 625 ASN A N 1
ATOM 4985 C CA . ASN A 1 625 ? -4.699 -37.469 -15.648 1 96.69 625 ASN A CA 1
ATOM 4986 C C . ASN A 1 625 ? -5.664 -36.344 -15.234 1 96.69 625 ASN A C 1
ATOM 4988 O O . ASN A 1 625 ? -5.543 -35.781 -14.141 1 96.69 625 ASN A O 1
ATOM 4992 N N . PRO A 1 626 ? -6.672 -36.125 -15.961 1 96.12 626 PRO A N 1
ATOM 4993 C CA . PRO A 1 626 ? -7.621 -35.062 -15.664 1 96.12 626 PRO A CA 1
ATOM 4994 C C . PRO A 1 626 ? -8.328 -35.25 -14.32 1 96.12 626 PRO A C 1
ATOM 4996 O O . PRO A 1 626 ? -8.75 -34.281 -13.695 1 96.12 626 PRO A O 1
ATOM 4999 N N . ASP A 1 627 ? -8.445 -36.469 -13.875 1 96.5 627 ASP A N 1
ATOM 5000 C CA . ASP A 1 627 ? -9.062 -36.719 -12.57 1 96.5 627 ASP A CA 1
ATOM 5001 C C . ASP A 1 627 ? -8.234 -36.125 -11.445 1 96.5 627 ASP A C 1
ATOM 5003 O O . ASP A 1 627 ? -8.773 -35.5 -10.523 1 96.5 627 ASP A O 1
ATOM 5007 N N . LYS A 1 628 ? -6.961 -36.375 -11.508 1 97.19 628 LYS A N 1
ATOM 5008 C CA . LYS A 1 628 ? -6.09 -35.75 -10.508 1 97.19 628 LYS A CA 1
ATOM 5009 C C . LYS A 1 628 ? -6.098 -34.219 -10.633 1 97.19 628 LYS A C 1
ATOM 5011 O O . LYS A 1 628 ? -5.996 -33.5 -9.633 1 97.19 628 LYS A O 1
ATOM 5016 N N . ALA A 1 629 ? -6.152 -33.75 -11.883 1 98 629 ALA A N 1
ATOM 5017 C CA . ALA A 1 629 ? -6.246 -32.312 -12.109 1 98 629 ALA A CA 1
ATOM 5018 C C . ALA A 1 629 ? -7.469 -31.734 -11.406 1 98 629 ALA A C 1
ATOM 5020 O O . ALA A 1 629 ? -7.41 -30.625 -10.867 1 98 629 ALA A O 1
ATOM 5021 N N . SER A 1 630 ? -8.539 -32.469 -11.398 1 97.62 630 SER A N 1
ATOM 5022 C CA . SER A 1 630 ? -9.797 -31.969 -10.844 1 97.62 630 SER A CA 1
ATOM 5023 C C . SER A 1 630 ? -9.695 -31.781 -9.336 1 97.62 630 SER A C 1
ATOM 5025 O O . SER A 1 630 ? -10.484 -31.031 -8.742 1 97.62 630 SER A O 1
ATOM 5027 N N . LEU A 1 631 ? -8.727 -32.375 -8.672 1 97.81 631 LEU A N 1
ATOM 5028 C CA . LEU A 1 631 ? -8.516 -32.25 -7.234 1 97.81 631 LEU A CA 1
ATOM 5029 C C . LEU A 1 631 ? -7.855 -30.906 -6.902 1 97.81 631 LEU A C 1
ATOM 5031 O O . LEU A 1 631 ? -7.848 -30.484 -5.746 1 97.81 631 LEU A O 1
ATOM 5035 N N . LEU A 1 632 ? -7.371 -30.25 -7.926 1 98.25 632 LEU A N 1
ATOM 5036 C CA . LEU A 1 632 ? -6.543 -29.078 -7.695 1 98.25 632 LEU A CA 1
ATOM 5037 C C . LEU A 1 632 ? -7.348 -27.797 -7.887 1 98.25 632 LEU A C 1
ATOM 5039 O O . LEU A 1 632 ? -6.906 -26.719 -7.488 1 98.25 632 LEU A O 1
ATOM 5043 N N . PHE A 1 633 ? -8.492 -27.812 -8.539 1 97 633 PHE A N 1
ATOM 5044 C CA . PHE A 1 633 ? -9.281 -26.594 -8.727 1 97 633 PHE A CA 1
ATOM 5045 C C . PHE A 1 633 ? -10.562 -26.656 -7.91 1 97 633 PHE A C 1
ATOM 5047 O O . PHE A 1 633 ? -10.875 -27.688 -7.309 1 97 633 PHE A O 1
ATOM 5054 N N . TRP A 1 634 ? -11.234 -25.5 -7.754 1 95.38 634 TRP A N 1
ATOM 5055 C CA . TRP A 1 634 ? -12.438 -25.359 -6.93 1 95.38 634 TRP A CA 1
ATOM 5056 C C . TRP A 1 634 ? -13.672 -25.188 -7.801 1 95.38 634 TRP A C 1
ATOM 5058 O O . TRP A 1 634 ? -13.609 -24.531 -8.852 1 95.38 634 TRP A O 1
ATOM 5068 N N . GLU A 1 635 ? -14.688 -25.703 -7.316 1 92 635 GLU A N 1
ATOM 5069 C CA . GLU A 1 635 ? -15.984 -25.406 -7.914 1 92 635 GLU A CA 1
ATOM 5070 C C . GLU A 1 635 ? -16.578 -24.141 -7.316 1 92 635 GLU A C 1
ATOM 5072 O O . GLU A 1 635 ? -16.156 -23.688 -6.258 1 92 635 GLU A O 1
ATOM 5077 N N . GLU A 1 636 ? -17.469 -23.609 -8.039 1 89.19 636 GLU A N 1
ATOM 5078 C CA . GLU A 1 636 ? -18.109 -22.391 -7.555 1 89.19 636 GLU A CA 1
ATOM 5079 C C . GLU A 1 636 ? -18.75 -22.609 -6.191 1 89.19 636 GLU A C 1
ATOM 5081 O O . GLU A 1 636 ? -19.375 -23.641 -5.953 1 89.19 636 GLU A O 1
ATOM 5086 N N . ASP A 1 637 ? -18.516 -21.719 -5.273 1 83.38 637 ASP A N 1
ATOM 5087 C CA . ASP A 1 637 ? -19.047 -21.781 -3.916 1 83.38 637 ASP A CA 1
ATOM 5088 C C . ASP A 1 637 ? -20.328 -20.969 -3.795 1 83.38 637 ASP A C 1
ATOM 5090 O O . ASP A 1 637 ? -20.281 -19.75 -3.598 1 83.38 637 ASP A O 1
ATOM 5094 N N . PHE A 1 638 ? -21.422 -21.578 -3.754 1 76.5 638 PHE A N 1
ATOM 5095 C CA . PHE A 1 638 ? -22.719 -20.891 -3.762 1 76.5 638 PHE A CA 1
ATOM 5096 C C . PHE A 1 638 ? -23.031 -20.328 -2.383 1 76.5 638 PHE A C 1
ATOM 5098 O O . PHE A 1 638 ? -23.859 -19.422 -2.254 1 76.5 638 PHE A O 1
ATOM 5105 N N . GLU A 1 639 ? -22.391 -20.812 -1.36 1 74.44 639 GLU A N 1
ATOM 5106 C CA . GLU A 1 639 ? -22.578 -20.281 -0.016 1 74.44 639 GLU A CA 1
ATOM 5107 C C . GLU A 1 639 ? -22.047 -18.859 0.098 1 74.44 639 GLU A C 1
ATOM 5109 O O . GLU A 1 639 ? -22.609 -18.031 0.815 1 74.44 639 GLU A O 1
ATOM 5114 N N . ILE A 1 640 ? -20.984 -18.578 -0.562 1 73.19 640 ILE A N 1
ATOM 5115 C CA . ILE A 1 640 ? -20.359 -17.266 -0.544 1 73.19 640 ILE A CA 1
ATOM 5116 C C . ILE A 1 640 ? -21.297 -16.25 -1.201 1 73.19 640 ILE A C 1
ATOM 5118 O O . ILE A 1 640 ? -21.375 -15.094 -0.755 1 73.19 640 ILE A O 1
ATOM 5122 N N . LEU A 1 641 ? -22.031 -16.672 -2.184 1 62.72 641 LEU A N 1
ATOM 5123 C CA . LEU A 1 641 ? -22.906 -15.789 -2.953 1 62.72 641 LEU A CA 1
ATOM 5124 C C . LEU A 1 641 ? -24.125 -15.375 -2.135 1 62.72 641 LEU A C 1
ATOM 5126 O O . LEU A 1 641 ? -24.609 -14.25 -2.258 1 62.72 641 LEU A O 1
ATOM 5130 N N . GLN A 1 642 ? -24.516 -16.234 -1.41 1 55.31 642 GLN A N 1
ATOM 5131 C CA . GLN A 1 642 ? -25.688 -15.953 -0.588 1 55.31 642 GLN A CA 1
ATOM 5132 C C . GLN A 1 642 ? -25.375 -14.898 0.469 1 55.31 642 GLN A C 1
ATOM 5134 O O . GLN A 1 642 ? -26.219 -14.039 0.765 1 55.31 642 GLN A O 1
ATOM 5139 N N . ASN A 1 643 ? -24.188 -14.875 0.916 1 51.38 643 ASN A N 1
ATOM 5140 C CA . ASN A 1 643 ? -23.781 -13.914 1.936 1 51.38 643 ASN A CA 1
ATOM 5141 C C . ASN A 1 643 ? -23.625 -12.508 1.35 1 51.38 643 ASN A C 1
ATOM 5143 O O . ASN A 1 643 ? -23.875 -11.516 2.029 1 51.38 643 ASN A O 1
ATOM 5147 N N . CYS A 1 644 ? -23.172 -12.438 0.099 1 51.91 644 CYS A N 1
ATOM 5148 C CA . CYS A 1 644 ? -22.969 -11.156 -0.568 1 51.91 644 CYS A CA 1
ATOM 5149 C C . CYS A 1 644 ? -24.297 -10.461 -0.82 1 51.91 644 CYS A C 1
ATOM 5151 O O . CYS A 1 644 ? -24.391 -9.234 -0.696 1 51.91 644 CYS A O 1
ATOM 5153 N N . VAL A 1 645 ? -25.312 -11.195 -1.382 1 42.84 645 VAL A N 1
ATOM 5154 C CA . VAL A 1 645 ? -26.625 -10.617 -1.659 1 42.84 645 VAL A CA 1
ATOM 5155 C C . VAL A 1 645 ? -27.172 -9.969 -0.393 1 42.84 645 VAL A C 1
ATOM 5157 O O . VAL A 1 645 ? -27.797 -8.906 -0.451 1 42.84 645 VAL A O 1
ATOM 5160 N N . CYS A 1 646 ? -26.891 -10.57 0.58 1 40.94 646 CYS A N 1
ATOM 5161 C CA . CYS A 1 646 ? -27.391 -10.023 1.829 1 40.94 646 CYS A CA 1
ATOM 5162 C C . CYS A 1 646 ? -26.656 -8.742 2.207 1 40.94 646 CYS A C 1
ATOM 5164 O O . CYS A 1 646 ? -27.25 -7.824 2.773 1 40.94 646 CYS A O 1
ATOM 5166 N N . MET A 1 647 ? -25.406 -8.75 1.962 1 42.53 647 MET A N 1
ATOM 5167 C CA . MET A 1 647 ? -24.578 -7.613 2.385 1 42.53 647 MET A CA 1
ATOM 5168 C C . MET A 1 647 ? -24.875 -6.387 1.525 1 42.53 647 MET A C 1
ATOM 5170 O O . MET A 1 647 ? -24.609 -5.258 1.94 1 42.53 647 MET A O 1
ATOM 5174 N N . LEU A 1 648 ? -25.219 -6.664 0.298 1 41.56 648 LEU A N 1
ATOM 5175 C CA . LEU A 1 648 ? -25.469 -5.574 -0.639 1 41.56 648 LEU A CA 1
ATOM 5176 C C . LEU A 1 648 ? -26.844 -4.961 -0.409 1 41.56 648 LEU A C 1
ATOM 5178 O O . LEU A 1 648 ? -27.109 -3.854 -0.873 1 41.56 648 LEU A O 1
ATOM 5182 N N . ASN A 1 649 ? -27.844 -5.734 -0.123 1 36.47 649 ASN A N 1
ATOM 5183 C CA . ASN A 1 649 ? -29.156 -5.141 0.098 1 36.47 649 ASN A CA 1
ATOM 5184 C C . ASN A 1 649 ? -29.219 -4.406 1.433 1 36.47 649 ASN A C 1
ATOM 5186 O O . ASN A 1 649 ? -28.828 -4.953 2.469 1 36.47 649 ASN A O 1
ATOM 5190 N N . LYS A 1 650 ? -29.281 -3.25 1.458 1 38.19 650 LYS A N 1
ATOM 5191 C CA . LYS A 1 650 ? -29.469 -2.404 2.635 1 38.19 650 LYS A CA 1
ATOM 5192 C C . LYS A 1 650 ? -30.375 -3.074 3.662 1 38.19 650 LYS A C 1
ATOM 5194 O O . LYS A 1 650 ? -30.141 -2.961 4.867 1 38.19 650 LYS A O 1
ATOM 5199 N N . THR A 1 651 ? -31.531 -3.65 3.316 1 36.28 651 THR A N 1
ATOM 5200 C CA . THR A 1 651 ? -32.531 -4.324 4.137 1 36.28 651 THR A CA 1
ATOM 5201 C C . THR A 1 651 ? -32.031 -5.691 4.59 1 36.28 651 THR A C 1
ATOM 5203 O O . THR A 1 651 ? -32.562 -6.266 5.547 1 36.28 651 THR A O 1
ATOM 5206 N N . GLY A 1 652 ? -31.172 -6.387 3.902 1 32.16 652 GLY A N 1
ATOM 5207 C CA . GLY A 1 652 ? -30.688 -7.73 4.168 1 32.16 652 GLY A CA 1
ATOM 5208 C C . GLY A 1 652 ? -29.5 -7.762 5.109 1 32.16 652 GLY A C 1
ATOM 5209 O O . GLY A 1 652 ? -29.016 -8.836 5.473 1 32.16 652 GLY A O 1
ATOM 5210 N N . ARG A 1 653 ? -28.734 -6.828 5.34 1 36.47 653 ARG A N 1
ATOM 5211 C CA . ARG A 1 653 ? -27.703 -6.777 6.359 1 36.47 653 ARG A CA 1
ATOM 5212 C C . ARG A 1 653 ? -28.266 -7.086 7.742 1 36.47 653 ARG A C 1
ATOM 5214 O O . ARG A 1 653 ? -27.594 -7.699 8.57 1 36.47 653 ARG A O 1
ATOM 5221 N N . ARG A 1 654 ? -29.5 -6.645 8.133 1 32.28 654 ARG A N 1
ATOM 5222 C CA . ARG A 1 654 ? -30.234 -7.043 9.328 1 32.28 654 ARG A CA 1
ATOM 5223 C C . ARG A 1 654 ? -30.547 -8.531 9.305 1 32.28 654 ARG A C 1
ATOM 5225 O O . ARG A 1 654 ? -30.562 -9.188 10.352 1 32.28 654 ARG A O 1
ATOM 5232 N N . LYS A 1 655 ? -30.859 -9.008 8.164 1 32.84 655 LYS A N 1
ATOM 5233 C CA . LYS A 1 655 ? -31.188 -10.43 8.117 1 32.84 655 LYS A CA 1
ATOM 5234 C C . LYS A 1 655 ? -29.922 -11.281 8.156 1 32.84 655 LYS A C 1
ATOM 5236 O O . LYS A 1 655 ? -29.906 -12.367 8.75 1 32.84 655 LYS A O 1
ATOM 5241 N N . CYS A 1 656 ? -28.922 -10.812 7.594 1 33.62 656 CYS A N 1
ATOM 5242 C CA . CYS A 1 656 ? -27.703 -11.617 7.637 1 33.62 656 CYS A CA 1
ATOM 5243 C C . CYS A 1 656 ? -27.031 -11.516 9 1 33.62 656 CYS A C 1
ATOM 5245 O O . CYS A 1 656 ? -26.297 -12.414 9.398 1 33.62 656 CYS A O 1
ATOM 5247 N N . SER A 1 657 ? -27 -10.445 9.656 1 31.2 657 SER A N 1
ATOM 5248 C CA . SER A 1 657 ? -26.641 -10.453 11.07 1 31.2 657 SER A CA 1
ATOM 5249 C C . SER A 1 657 ? -27.578 -11.336 11.883 1 31.2 657 SER A C 1
ATOM 5251 O O . SER A 1 657 ? -27.141 -11.992 12.836 1 31.2 657 SER A O 1
ATOM 5253 N N . ARG A 1 658 ? -28.812 -11.359 11.57 1 29.59 658 ARG A N 1
ATOM 5254 C CA . ARG A 1 658 ? -29.766 -12.242 12.242 1 29.59 658 ARG A CA 1
ATOM 5255 C C . ARG A 1 658 ? -29.578 -13.688 11.812 1 29.59 658 ARG A C 1
ATOM 5257 O O . ARG A 1 658 ? -29.828 -14.609 12.594 1 29.59 658 ARG A O 1
ATOM 5264 N N . PHE A 1 659 ? -29.344 -13.906 10.57 1 30.14 659 PHE A N 1
ATOM 5265 C CA . PHE A 1 659 ? -29.125 -15.297 10.195 1 30.14 659 PHE A CA 1
ATOM 5266 C C . PHE A 1 659 ? -27.797 -15.805 10.734 1 30.14 659 PHE A C 1
ATOM 5268 O O . PHE A 1 659 ? -27.688 -16.953 11.172 1 30.14 659 PHE A O 1
ATOM 5275 N N . ALA A 1 660 ? -26.766 -15.062 10.68 1 30.86 660 ALA A N 1
ATOM 5276 C CA . ALA A 1 660 ? -25.562 -15.484 11.398 1 30.86 660 ALA A CA 1
ATOM 5277 C C . ALA A 1 660 ? -25.812 -15.562 12.898 1 30.86 660 ALA A C 1
ATOM 5279 O O . ALA A 1 660 ? -25.297 -16.453 13.578 1 30.86 660 ALA A O 1
ATOM 5280 N N . ALA A 1 661 ? -26.594 -14.781 13.469 1 29.14 661 ALA A N 1
ATOM 5281 C CA . ALA A 1 661 ? -27.094 -14.969 14.828 1 29.14 661 ALA A CA 1
ATOM 5282 C C . ALA A 1 661 ? -28.047 -16.156 14.906 1 29.14 661 ALA A C 1
ATOM 5284 O O . ALA A 1 661 ? -28.078 -16.875 15.914 1 29.14 661 ALA A O 1
ATOM 5285 N N . ARG A 1 662 ? -28.875 -16.375 13.867 1 28.53 662 ARG A N 1
ATOM 5286 C CA . ARG A 1 662 ? -29.797 -17.5 13.945 1 28.53 662 ARG A CA 1
ATOM 5287 C C . ARG A 1 662 ? -29.078 -18.812 13.602 1 28.53 662 ARG A C 1
ATOM 5289 O O . ARG A 1 662 ? -29.531 -19.891 14 1 28.53 662 ARG A O 1
ATOM 5296 N N . SER A 1 663 ? -28.156 -18.75 12.617 1 27.66 663 SER A N 1
ATOM 5297 C CA . SER A 1 663 ? -27.547 -20.047 12.352 1 27.66 663 SER A CA 1
ATOM 5298 C C . SER A 1 663 ? -26.75 -20.531 13.547 1 27.66 663 SER A C 1
ATOM 5300 O O . SER A 1 663 ? -26.203 -21.641 13.531 1 27.66 663 SER A O 1
ATOM 5302 N N . LYS A 1 664 ? -26.531 -19.656 14.453 1 30.45 664 LYS A N 1
ATOM 5303 C CA . LYS A 1 664 ? -26.047 -20.203 15.727 1 30.45 664 LYS A CA 1
ATOM 5304 C C . LYS A 1 664 ? -27.141 -21 16.422 1 30.45 664 LYS A C 1
ATOM 5306 O O . LYS A 1 664 ? -26.875 -21.703 17.406 1 30.45 664 LYS A O 1
ATOM 5311 N N . ILE A 1 665 ? -28.438 -20.734 16.172 1 25.72 665 ILE A N 1
ATOM 5312 C CA . ILE A 1 665 ? -29.391 -21.469 16.984 1 25.72 665 ILE A CA 1
ATOM 5313 C C . ILE A 1 665 ? -29.484 -22.922 16.516 1 25.72 665 ILE A C 1
ATOM 5315 O O . ILE A 1 665 ? -29.906 -23.797 17.266 1 25.72 665 ILE A O 1
ATOM 5319 N N . LEU A 1 666 ? -29.391 -23.172 15.195 1 23.83 666 LEU A N 1
ATOM 5320 C CA . LEU A 1 666 ? -29.719 -24.562 14.945 1 23.83 666 LEU A CA 1
ATOM 5321 C C . LEU A 1 666 ? -28.562 -25.484 15.344 1 23.83 666 LEU A C 1
ATOM 5323 O O . LEU A 1 666 ? -28.641 -26.703 15.172 1 23.83 666 LEU A O 1
ATOM 5327 N N . VAL A 1 667 ? -27.469 -25 15.641 1 20.28 667 VAL A N 1
ATOM 5328 C CA . VAL A 1 667 ? -26.766 -26.125 16.219 1 20.28 667 VAL A CA 1
ATOM 5329 C C . VAL A 1 667 ? -27.109 -26.266 17.703 1 20.28 667 VAL A C 1
ATOM 5331 O O . VAL A 1 667 ? -27.141 -25.266 18.422 1 20.28 667 VAL A O 1
ATOM 5334 N N . MET B 1 1 ? 15.367 65.75 -38.312 1 15.08 1 MET B N 1
ATOM 5335 C CA . MET B 1 1 ? 14.992 66.188 -39.656 1 15.08 1 MET B CA 1
ATOM 5336 C C . MET B 1 1 ? 13.969 65.25 -40.25 1 15.08 1 MET B C 1
ATOM 5338 O O . MET B 1 1 ? 13.719 64.188 -39.688 1 15.08 1 MET B O 1
ATOM 5342 N N . THR B 1 2 ? 14.312 64.938 -41.562 1 15.18 2 THR B N 1
ATOM 5343 C CA . THR B 1 2 ? 13.672 64.688 -42.875 1 15.18 2 THR B CA 1
ATOM 5344 C C . THR B 1 2 ? 12.992 63.344 -42.875 1 15.18 2 THR B C 1
ATOM 5346 O O . THR B 1 2 ? 13.258 62.5 -42.031 1 15.18 2 THR B O 1
ATOM 5349 N N . THR B 1 3 ? 13.07 62.656 -43.938 1 15.15 3 THR B N 1
ATOM 5350 C CA . THR B 1 3 ? 12.32 62.25 -45.125 1 15.15 3 THR B CA 1
ATOM 5351 C C . THR B 1 3 ? 12.055 60.75 -45.125 1 15.15 3 THR B C 1
ATOM 5353 O O . THR B 1 3 ? 10.961 60.312 -45.5 1 15.15 3 THR B O 1
ATOM 5356 N N . GLY B 1 4 ? 13.023 59.906 -45.125 1 16.53 4 GLY B N 1
ATOM 5357 C CA . GLY B 1 4 ? 13.188 59.125 -46.344 1 16.53 4 GLY B CA 1
ATOM 5358 C C . GLY B 1 4 ? 12.289 57.906 -46.375 1 16.53 4 GLY B C 1
ATOM 5359 O O . GLY B 1 4 ? 11.891 57.375 -45.312 1 16.53 4 GLY B O 1
ATOM 5360 N N . SER B 1 5 ? 12.125 57.344 -47.406 1 15.66 5 SER B N 1
ATOM 5361 C CA . SER B 1 5 ? 11.125 56.938 -48.406 1 15.66 5 SER B CA 1
ATOM 5362 C C . SER B 1 5 ? 10.617 55.531 -48.094 1 15.66 5 SER B C 1
ATOM 5364 O O . SER B 1 5 ? 9.43 55.312 -47.844 1 15.66 5 SER B O 1
ATOM 5366 N N . TYR B 1 6 ? 10.805 54.531 -48.938 1 15.51 6 TYR B N 1
ATOM 5367 C CA . TYR B 1 6 ? 9.969 54.094 -50.062 1 15.51 6 TYR B CA 1
ATOM 5368 C C . TYR B 1 6 ? 9.453 52.688 -49.812 1 15.51 6 TYR B C 1
ATOM 5370 O O . TYR B 1 6 ? 8.258 52.438 -49.969 1 15.51 6 TYR B O 1
ATOM 5378 N N . ILE B 1 7 ? 10.375 51.781 -49.938 1 16.92 7 ILE B N 1
ATOM 5379 C CA . ILE B 1 7 ? 10.109 50.719 -50.875 1 16.92 7 ILE B CA 1
ATOM 5380 C C . ILE B 1 7 ? 9.102 49.75 -50.25 1 16.92 7 ILE B C 1
ATOM 5382 O O . ILE B 1 7 ? 9.102 49.531 -49.031 1 16.92 7 ILE B O 1
ATOM 5386 N N . GLY B 1 8 ? 8.633 48.531 -50.781 1 16.45 8 GLY B N 1
ATOM 5387 C CA . GLY B 1 8 ? 7.809 48.281 -51.938 1 16.45 8 GLY B CA 1
ATOM 5388 C C . GLY B 1 8 ? 6.797 47.188 -51.719 1 16.45 8 GLY B C 1
ATOM 5389 O O . GLY B 1 8 ? 5.723 47.188 -52.312 1 16.45 8 GLY B O 1
ATOM 5390 N N . ILE B 1 9 ? 7.125 45.844 -51.25 1 17.52 9 ILE B N 1
ATOM 5391 C CA . ILE B 1 9 ? 6.629 44.844 -52.188 1 17.52 9 ILE B CA 1
ATOM 5392 C C . ILE B 1 9 ? 5.145 44.594 -51.906 1 17.52 9 ILE B C 1
ATOM 5394 O O . ILE B 1 9 ? 4.691 44.656 -50.781 1 17.52 9 ILE B O 1
ATOM 5398 N N . SER B 1 10 ? 4.367 43.781 -52.812 1 16.05 10 SER B N 1
ATOM 5399 C CA . SER B 1 10 ? 3.148 43.688 -53.625 1 16.05 10 SER B CA 1
ATOM 5400 C C . SER B 1 10 ? 1.983 43.156 -52.781 1 16.05 10 SER B C 1
ATOM 5402 O O . SER B 1 10 ? 2.188 42.562 -51.719 1 16.05 10 SER B O 1
ATOM 5404 N N . THR B 1 11 ? 0.851 42.719 -53.625 1 16.39 11 THR B N 1
ATOM 5405 C CA . THR B 1 11 ? -0.549 43 -53.906 1 16.39 11 THR B CA 1
ATOM 5406 C C . THR B 1 11 ? -1.465 42.031 -53.188 1 16.39 11 THR B C 1
ATOM 5408 O O . THR B 1 11 ? -1.13 40.844 -53.031 1 16.39 11 THR B O 1
ATOM 5411 N N . MET B 1 12 ? -2.643 42.406 -52.594 1 15.77 12 MET B N 1
ATOM 5412 C CA . MET B 1 12 ? -3.684 42.281 -51.562 1 15.77 12 MET B CA 1
ATOM 5413 C C . MET B 1 12 ? -4.785 41.344 -52.031 1 15.77 12 MET B C 1
ATOM 5415 O O . MET B 1 12 ? -5.387 40.625 -51.219 1 15.77 12 MET B O 1
ATOM 5419 N N . LYS B 1 13 ? -5.332 41.219 -53.406 1 16 13 LYS B N 1
ATOM 5420 C CA . LYS B 1 13 ? -6.727 41.656 -53.406 1 16 13 LYS B CA 1
ATOM 5421 C C . LYS B 1 13 ? -7.664 40.469 -53.156 1 16 13 LYS B C 1
ATOM 5423 O O . LYS B 1 13 ? -8.867 40.656 -52.969 1 16 13 LYS B O 1
ATOM 5428 N N . PRO B 1 14 ? -7.406 39.156 -53.281 1 17.56 14 PRO B N 1
ATOM 5429 C CA . PRO B 1 14 ? -8.461 38.5 -54.062 1 17.56 14 PRO B CA 1
ATOM 5430 C C . PRO B 1 14 ? -9.805 38.469 -53.344 1 17.56 14 PRO B C 1
ATOM 5432 O O . PRO B 1 14 ? -9.875 38.25 -52.156 1 17.56 14 PRO B O 1
ATOM 5435 N N . CYS B 1 15 ? -10.961 39.031 -53.812 1 15.73 15 CYS B N 1
ATOM 5436 C CA . CYS B 1 15 ? -12.25 39.562 -53.406 1 15.73 15 CYS B CA 1
ATOM 5437 C C . CYS B 1 15 ? -13.234 38.469 -53.062 1 15.73 15 CYS B C 1
ATOM 5439 O O . CYS B 1 15 ? -14.156 38.656 -52.281 1 15.73 15 CYS B O 1
ATOM 5441 N N . CYS B 1 16 ? -13.289 37.375 -53.906 1 15.84 16 CYS B N 1
ATOM 5442 C CA . CYS B 1 16 ? -14.641 37.188 -54.438 1 15.84 16 CYS B CA 1
ATOM 5443 C C . CYS B 1 16 ? -15.625 36.875 -53.312 1 15.84 16 CYS B C 1
ATOM 5445 O O . CYS B 1 16 ? -15.227 36.469 -52.25 1 15.84 16 CYS B O 1
ATOM 5447 N N . ARG B 1 17 ? -16.906 36.75 -53.719 1 15.98 17 ARG B N 1
ATOM 5448 C CA . ARG B 1 17 ? -18.344 37.031 -53.656 1 15.98 17 ARG B CA 1
ATOM 5449 C C . ARG B 1 17 ? -19.094 35.938 -52.938 1 15.98 17 ARG B C 1
ATOM 5451 O O . ARG B 1 17 ? -19.266 34.844 -53.438 1 15.98 17 ARG B O 1
ATOM 5458 N N . ILE B 1 18 ? -18.938 35.75 -51.594 1 14.72 18 ILE B N 1
ATOM 5459 C CA . ILE B 1 18 ? -19.344 34.844 -50.5 1 14.72 18 ILE B CA 1
ATOM 5460 C C . ILE B 1 18 ? -20.859 34.719 -50.5 1 14.72 18 ILE B C 1
ATOM 5462 O O . ILE B 1 18 ? -21.406 33.625 -50.438 1 14.72 18 ILE B O 1
ATOM 5466 N N . LEU B 1 19 ? -21.578 35.656 -50 1 14.91 19 LEU B N 1
ATOM 5467 C CA . LEU B 1 19 ? -22.453 35.25 -48.906 1 14.91 19 LEU B CA 1
ATOM 5468 C C . LEU B 1 19 ? -23.875 35.031 -49.406 1 14.91 19 LEU B C 1
ATOM 5470 O O . LEU B 1 19 ? -24.625 36 -49.594 1 14.91 19 LEU B O 1
ATOM 5474 N N . THR B 1 20 ? -23.922 34.344 -50.594 1 14.91 20 THR B N 1
ATOM 5475 C CA . THR B 1 20 ? -25.266 34.531 -51.125 1 14.91 20 THR B CA 1
ATOM 5476 C C . THR B 1 20 ? -26.312 34.406 -50 1 14.91 20 THR B C 1
ATOM 5478 O O . THR B 1 20 ? -26.016 33.844 -48.938 1 14.91 20 THR B O 1
ATOM 5481 N N . LYS B 1 21 ? -27.609 34.5 -50.469 1 15.55 21 LYS B N 1
ATOM 5482 C CA . LYS B 1 21 ? -28.938 35.062 -50.25 1 15.55 21 LYS B CA 1
ATOM 5483 C C . LYS B 1 21 ? -29.719 34.25 -49.25 1 15.55 21 LYS B C 1
ATOM 5485 O O . LYS B 1 21 ? -29.438 33.062 -49.031 1 15.55 21 LYS B O 1
ATOM 5490 N N . THR B 1 22 ? -30.922 34.719 -48.906 1 15.45 22 THR B N 1
ATOM 5491 C CA . THR B 1 22 ? -31.844 35.062 -47.812 1 15.45 22 THR B CA 1
ATOM 5492 C C . THR B 1 22 ? -32.75 33.844 -47.469 1 15.45 22 THR B C 1
ATOM 5494 O O . THR B 1 22 ? -32.938 33.531 -46.312 1 15.45 22 THR B O 1
ATOM 5497 N N . PRO B 1 23 ? -33.625 33.406 -48.5 1 16.44 23 PRO B N 1
ATOM 5498 C CA . PRO B 1 23 ? -35 33.625 -48 1 16.44 23 PRO B CA 1
ATOM 5499 C C . PRO B 1 23 ? -35.469 32.562 -47.031 1 16.44 23 PRO B C 1
ATOM 5501 O O . PRO B 1 23 ? -34.875 31.469 -47 1 16.44 23 PRO B O 1
ATOM 5504 N N . LEU B 1 24 ? -36.5 32.938 -46.281 1 16.53 24 LEU B N 1
ATOM 5505 C CA . LEU B 1 24 ? -37.375 32.688 -45.125 1 16.53 24 LEU B CA 1
ATOM 5506 C C . LEU B 1 24 ? -38.281 31.516 -45.375 1 16.53 24 LEU B C 1
ATOM 5508 O O . LEU B 1 24 ? -39.281 31.625 -46.094 1 16.53 24 LEU B O 1
ATOM 5512 N N . ILE B 1 25 ? -37.688 30.5 -45.969 1 15.58 25 ILE B N 1
ATOM 5513 C CA . ILE B 1 25 ? -38.656 29.469 -46.344 1 15.58 25 ILE B CA 1
ATOM 5514 C C . ILE B 1 25 ? -39.531 29.125 -45.125 1 15.58 25 ILE B C 1
ATOM 5516 O O . ILE B 1 25 ? -39.031 28.703 -44.094 1 15.58 25 ILE B O 1
ATOM 5520 N N . SER B 1 26 ? -40.812 29.594 -45.25 1 16.06 26 SER B N 1
ATOM 5521 C CA . SER B 1 26 ? -42 29.703 -44.438 1 16.06 26 SER B CA 1
ATOM 5522 C C . SER B 1 26 ? -42.375 28.359 -43.812 1 16.06 26 SER B C 1
ATOM 5524 O O . SER B 1 26 ? -42.5 28.25 -42.562 1 16.06 26 SER B O 1
ATOM 5526 N N . GLY B 1 27 ? -43.469 27.844 -44.219 1 15.98 27 GLY B N 1
ATOM 5527 C CA . GLY B 1 27 ? -44.75 27.672 -43.562 1 15.98 27 GLY B CA 1
ATOM 5528 C C . GLY B 1 27 ? -44.969 26.266 -43.031 1 15.98 27 GLY B C 1
ATOM 5529 O O . GLY B 1 27 ? -45.906 26.031 -42.25 1 15.98 27 GLY B O 1
ATOM 5530 N N . PHE B 1 28 ? -44.312 25.297 -43.656 1 16.38 28 PHE B N 1
ATOM 5531 C CA . PHE B 1 28 ? -45.25 24.203 -43.812 1 16.38 28 PHE B CA 1
ATOM 5532 C C . PHE B 1 28 ? -45.75 23.719 -42.438 1 16.38 28 PHE B C 1
ATOM 5534 O O . PHE B 1 28 ? -45.062 23.875 -41.438 1 16.38 28 PHE B O 1
ATOM 5541 N N . SER B 1 29 ? -46.906 23.078 -42.531 1 16.75 29 SER B N 1
ATOM 5542 C CA . SER B 1 29 ? -48.156 22.688 -41.906 1 16.75 29 SER B CA 1
ATOM 5543 C C . SER B 1 29 ? -47.938 21.625 -40.812 1 16.75 29 SER B C 1
ATOM 5545 O O . SER B 1 29 ? -47.031 20.781 -40.938 1 16.75 29 SER B O 1
ATOM 5547 N N . SER B 1 30 ? -48.5 21.953 -39.656 1 17.14 30 SER B N 1
ATOM 5548 C CA . SER B 1 30 ? -48.625 21.562 -38.25 1 17.14 30 SER B CA 1
ATOM 5549 C C . SER B 1 30 ? -49.25 20.172 -38.094 1 17.14 30 SER B C 1
ATOM 5551 O O . SER B 1 30 ? -49.656 19.781 -37 1 17.14 30 SER B O 1
ATOM 5553 N N . ILE B 1 31 ? -48.719 19.172 -38.812 1 16.88 31 ILE B N 1
ATOM 5554 C CA . ILE B 1 31 ? -49.562 17.984 -38.688 1 16.88 31 ILE B CA 1
ATOM 5555 C C . ILE B 1 31 ? -49.781 17.625 -37.219 1 16.88 31 ILE B C 1
ATOM 5557 O O . ILE B 1 31 ? -48.812 17.531 -36.469 1 16.88 31 ILE B O 1
ATOM 5561 N N . LYS B 1 32 ? -51.062 17.578 -36.812 1 16.94 32 LYS B N 1
ATOM 5562 C CA . LYS B 1 32 ? -51.844 17.453 -35.562 1 16.94 32 LYS B CA 1
ATOM 5563 C C . LYS B 1 32 ? -51.656 16.078 -34.938 1 16.94 32 LYS B C 1
ATOM 5565 O O . LYS B 1 32 ? -52.312 15.742 -33.938 1 16.94 32 LYS B O 1
ATOM 5570 N N . PHE B 1 33 ? -50.594 15.375 -35.25 1 17.23 33 PHE B N 1
ATOM 5571 C CA . PHE B 1 33 ? -50.938 14.008 -34.875 1 17.23 33 PHE B CA 1
ATOM 5572 C C . PHE B 1 33 ? -51.406 13.938 -33.438 1 17.23 33 PHE B C 1
ATOM 5574 O O . PHE B 1 33 ? -50.844 14.617 -32.562 1 17.23 33 PHE B O 1
ATOM 5581 N N . SER B 1 34 ? -52.562 13.266 -33.219 1 17.14 34 SER B N 1
ATOM 5582 C CA . SER B 1 34 ? -53.562 12.898 -32.25 1 17.14 34 SER B CA 1
ATOM 5583 C C . SER B 1 34 ? -52.938 12.188 -31.047 1 17.14 34 SER B C 1
ATOM 5585 O O . SER B 1 34 ? -52.031 11.359 -31.203 1 17.14 34 SER B O 1
ATOM 5587 N N . ASP B 1 35 ? -53.156 12.711 -29.812 1 17.53 35 ASP B N 1
ATOM 5588 C CA . ASP B 1 35 ? -52.781 12.711 -28.391 1 17.53 35 ASP B CA 1
ATOM 5589 C C . ASP B 1 35 ? -53.188 11.406 -27.719 1 17.53 35 ASP B C 1
ATOM 5591 O O . ASP B 1 35 ? -53.125 11.281 -26.5 1 17.53 35 ASP B O 1
ATOM 5595 N N . SER B 1 36 ? -53.969 10.523 -28.438 1 16.42 36 SER B N 1
ATOM 5596 C CA . SER B 1 36 ? -54.906 10.016 -27.453 1 16.42 36 SER B CA 1
ATOM 5597 C C . SER B 1 36 ? -54.188 9.328 -26.297 1 16.42 36 SER B C 1
ATOM 5599 O O . SER B 1 36 ? -54.406 9.672 -25.141 1 16.42 36 SER B O 1
ATOM 5601 N N . THR B 1 37 ? -54.312 7.914 -26.234 1 16.78 37 THR B N 1
ATOM 5602 C CA . THR B 1 37 ? -55 7.113 -25.25 1 16.78 37 THR B CA 1
ATOM 5603 C C . THR B 1 37 ? -54.031 6.637 -24.156 1 16.78 37 THR B C 1
ATOM 5605 O O . THR B 1 37 ? -54.469 6.305 -23.047 1 16.78 37 THR B O 1
ATOM 5608 N N . MET B 1 38 ? -52.781 6.301 -24.516 1 17.31 38 MET B N 1
ATOM 5609 C CA . MET B 1 38 ? -52.438 5.098 -23.766 1 17.31 38 MET B CA 1
ATOM 5610 C C . MET B 1 38 ? -52.344 5.391 -22.281 1 17.31 38 MET B C 1
ATOM 5612 O O . MET B 1 38 ? -51.656 6.336 -21.875 1 17.31 38 MET B O 1
ATOM 5616 N N . MET B 1 39 ? -53.125 4.664 -21.391 1 16.62 39 MET B N 1
ATOM 5617 C CA . MET B 1 39 ? -53.688 4.586 -20.062 1 16.62 39 MET B CA 1
ATOM 5618 C C . MET B 1 39 ? -52.594 4.578 -19 1 16.62 39 MET B C 1
ATOM 5620 O O . MET B 1 39 ? -51.438 4.297 -19.297 1 16.62 39 MET B O 1
ATOM 5624 N N . SER B 1 40 ? -53 4.164 -17.672 1 16.94 40 SER B N 1
ATOM 5625 C CA . SER B 1 40 ? -53.062 4.523 -16.266 1 16.94 40 SER B CA 1
ATOM 5626 C C . SER B 1 40 ? -51.906 3.896 -15.484 1 16.94 40 SER B C 1
ATOM 5628 O O . SER B 1 40 ? -51.594 4.34 -14.375 1 16.94 40 SER B O 1
ATOM 5630 N N . ILE B 1 41 ? -51.219 2.748 -15.906 1 17.42 41 ILE B N 1
ATOM 5631 C CA . ILE B 1 41 ? -51.031 1.815 -14.797 1 17.42 41 ILE B CA 1
ATOM 5632 C C . ILE B 1 41 ? -49.875 2.277 -13.922 1 17.42 41 ILE B C 1
ATOM 5634 O O . ILE B 1 41 ? -48.719 1.992 -14.227 1 17.42 41 ILE B O 1
ATOM 5638 N N . LEU B 1 42 ? -49.719 3.547 -13.711 1 17.64 42 LEU B N 1
ATOM 5639 C CA . LEU B 1 42 ? -48.531 3.971 -12.969 1 17.64 42 LEU B CA 1
ATOM 5640 C C . LEU B 1 42 ? -48.562 3.432 -11.539 1 17.64 42 LEU B C 1
ATOM 5642 O O . LEU B 1 42 ? -49.281 3.969 -10.68 1 17.64 42 LEU B O 1
ATOM 5646 N N . SER B 1 43 ? -48.906 2.148 -11.375 1 17.53 43 SER B N 1
ATOM 5647 C CA . SER B 1 43 ? -49.062 1.886 -9.953 1 17.53 43 SER B CA 1
ATOM 5648 C C . SER B 1 43 ? -47.844 2.305 -9.164 1 17.53 43 SER B C 1
ATOM 5650 O O . SER B 1 43 ? -46.719 2.201 -9.656 1 17.53 43 SER B O 1
ATOM 5652 N N . ARG B 1 44 ? -48 3.121 -8.133 1 18.72 44 ARG B N 1
ATOM 5653 C CA . ARG B 1 44 ? -47.312 3.912 -7.105 1 18.72 44 ARG B CA 1
ATOM 5654 C C . ARG B 1 44 ? -46.438 3.033 -6.227 1 18.72 44 ARG B C 1
ATOM 5656 O O . ARG B 1 44 ? -46.906 2.438 -5.258 1 18.72 44 ARG B O 1
ATOM 5663 N N . SER B 1 45 ? -45.75 2.021 -6.824 1 18.5 45 SER B N 1
ATOM 5664 C CA . SER B 1 45 ? -45.125 1.188 -5.797 1 18.5 45 SER B CA 1
ATOM 5665 C C . SER B 1 45 ? -44.281 2.021 -4.836 1 18.5 45 SER B C 1
ATOM 5667 O O . SER B 1 45 ? -43.5 2.881 -5.262 1 18.5 45 SER B O 1
ATOM 5669 N N . SER B 1 46 ? -44.812 2.303 -3.615 1 18.7 46 SER B N 1
ATOM 5670 C CA . SER B 1 46 ? -44.344 3.014 -2.43 1 18.7 46 SER B CA 1
ATOM 5671 C C . SER B 1 46 ? -42.969 2.529 -2.002 1 18.7 46 SER B C 1
ATOM 5673 O O . SER B 1 46 ? -42.812 1.355 -1.667 1 18.7 46 SER B O 1
ATOM 5675 N N . CYS B 1 47 ? -41.969 2.898 -2.744 1 19.09 47 CYS B N 1
ATOM 5676 C CA . CYS B 1 47 ? -40.594 2.629 -2.373 1 19.09 47 CYS B CA 1
ATOM 5677 C C . CYS B 1 47 ? -40.344 3.002 -0.918 1 19.09 47 CYS B C 1
ATOM 5679 O O . CYS B 1 47 ? -40.438 4.172 -0.543 1 19.09 47 CYS B O 1
ATOM 5681 N N . SER B 1 48 ? -40.75 2.078 -0.026 1 19.81 48 SER B N 1
ATOM 5682 C CA . SER B 1 48 ? -40.469 2.268 1.393 1 19.81 48 SER B CA 1
ATOM 5683 C C . SER B 1 48 ? -39.031 2.713 1.614 1 19.81 48 SER B C 1
ATOM 5685 O O . SER B 1 48 ? -38.125 2.293 0.888 1 19.81 48 SER B O 1
ATOM 5687 N N . ARG B 1 49 ? -38.875 3.857 2.205 1 21.25 49 ARG B N 1
ATOM 5688 C CA . ARG B 1 49 ? -37.75 4.664 2.658 1 21.25 49 ARG B CA 1
ATOM 5689 C C . ARG B 1 49 ? -36.75 3.814 3.443 1 21.25 49 ARG B C 1
ATOM 5691 O O . ARG B 1 49 ? -37.094 3.236 4.477 1 21.25 49 ARG B O 1
ATOM 5698 N N . SER B 1 50 ? -35.938 3.104 2.701 1 22.89 50 SER B N 1
ATOM 5699 C CA . SER B 1 50 ? -34.812 2.383 3.291 1 22.89 50 SER B CA 1
ATOM 5700 C C . SER B 1 50 ? -34.062 3.26 4.281 1 22.89 50 SER B C 1
ATOM 5702 O O . SER B 1 50 ? -33.5 4.289 3.9 1 22.89 50 SER B O 1
ATOM 5704 N N . ILE B 1 51 ? -34.562 3.432 5.477 1 22.58 51 ILE B N 1
ATOM 5705 C CA . ILE B 1 51 ? -33.969 4.176 6.582 1 22.58 51 ILE B CA 1
ATOM 5706 C C . ILE B 1 51 ? -32.562 3.615 6.891 1 22.58 51 ILE B C 1
ATOM 5708 O O . ILE B 1 51 ? -32.438 2.443 7.25 1 22.58 51 ILE B O 1
ATOM 5712 N N . HIS B 1 52 ? -31.672 3.891 6.086 1 24.64 52 HIS B N 1
ATOM 5713 C CA . HIS B 1 52 ? -30.266 3.705 6.438 1 24.64 52 HIS B CA 1
ATOM 5714 C C . HIS B 1 52 ? -30.016 4.07 7.898 1 24.64 52 HIS B C 1
ATOM 5716 O O . HIS B 1 52 ? -30.328 5.18 8.328 1 24.64 52 HIS B O 1
ATOM 5722 N N . SER B 1 53 ? -30.203 3.129 8.727 1 26.09 53 SER B N 1
ATOM 5723 C CA . SER B 1 53 ? -29.969 3.41 10.141 1 26.09 53 SER B CA 1
ATOM 5724 C C . SER B 1 53 ? -28.531 3.873 10.375 1 26.09 53 SER B C 1
ATOM 5726 O O . SER B 1 53 ? -27.594 3.074 10.297 1 26.09 53 SER B O 1
ATOM 5728 N N . TYR B 1 54 ? -28.094 4.828 9.727 1 27.2 54 TYR B N 1
ATOM 5729 C CA . TYR B 1 54 ? -26.891 5.492 10.227 1 27.2 54 TYR B CA 1
ATOM 5730 C C . TYR B 1 54 ? -26.906 5.543 11.75 1 27.2 54 TYR B C 1
ATOM 5732 O O . TYR B 1 54 ? -27.922 5.852 12.367 1 27.2 54 TYR B O 1
ATOM 5740 N N . ARG B 1 55 ? -26.016 4.723 12.406 1 31.48 55 ARG B N 1
ATOM 5741 C CA . ARG B 1 55 ? -25.922 4.926 13.852 1 31.48 55 ARG B CA 1
ATOM 5742 C C . ARG B 1 55 ? -25.906 6.41 14.195 1 31.48 55 ARG B C 1
ATOM 5744 O O . ARG B 1 55 ? -24.891 7.09 13.992 1 31.48 55 ARG B O 1
ATOM 5751 N N . TYR B 1 56 ? -27 6.934 14.047 1 32.69 56 TYR B N 1
ATOM 5752 C CA . TYR B 1 56 ? -27.141 8.297 14.547 1 32.69 56 TYR B CA 1
ATOM 5753 C C . TYR B 1 56 ? -26.828 8.359 16.031 1 32.69 56 TYR B C 1
ATOM 5755 O O . TYR B 1 56 ? -27.297 7.523 16.812 1 32.69 56 TYR B O 1
ATOM 5763 N N . TYR B 1 57 ? -25.641 8.852 16.25 1 38.56 57 TYR B N 1
ATOM 5764 C CA . TYR B 1 57 ? -25.438 9.18 17.656 1 38.56 57 TYR B CA 1
ATOM 5765 C C . TYR B 1 57 ? -26.438 10.227 18.109 1 38.56 57 TYR B C 1
ATOM 5767 O O . TYR B 1 57 ? -26.531 11.305 17.516 1 38.56 57 TYR B O 1
ATOM 5775 N N . ARG B 1 58 ? -27.469 9.758 18.625 1 39.31 58 ARG B N 1
ATOM 5776 C CA . ARG B 1 58 ? -28.562 10.594 19.125 1 39.31 58 ARG B CA 1
ATOM 5777 C C . ARG B 1 58 ? -28.172 11.242 20.453 1 39.31 58 ARG B C 1
ATOM 5779 O O . ARG B 1 58 ? -27.438 10.648 21.25 1 39.31 58 ARG B O 1
ATOM 5786 N N . CYS B 1 59 ? -28.188 12.531 20.375 1 36.94 59 CYS B N 1
ATOM 5787 C CA . CYS B 1 59 ? -27.938 13.289 21.594 1 36.94 59 CYS B CA 1
ATOM 5788 C C . CYS B 1 59 ? -28.953 12.93 22.672 1 36.94 59 CYS B C 1
ATOM 5790 O O . CYS B 1 59 ? -30.141 13.234 22.531 1 36.94 59 CYS B O 1
ATOM 5792 N N . ASN B 1 60 ? -29.031 11.828 23.312 1 34.41 60 ASN B N 1
ATOM 5793 C CA . ASN B 1 60 ? -29.922 11.922 24.469 1 34.41 60 ASN B CA 1
ATOM 5794 C C . ASN B 1 60 ? -29.594 13.133 25.328 1 34.41 60 ASN B C 1
ATOM 5796 O O . ASN B 1 60 ? -28.516 13.711 25.219 1 34.41 60 ASN B O 1
ATOM 5800 N N . ASN B 1 61 ? -30.188 13.391 26.656 1 29.55 61 ASN B N 1
ATOM 5801 C CA . ASN B 1 61 ? -30.141 14.562 27.516 1 29.55 61 ASN B CA 1
ATOM 5802 C C . ASN B 1 61 ? -28.734 15.141 27.578 1 29.55 61 ASN B C 1
ATOM 5804 O O . ASN B 1 61 ? -27.766 14.5 27.156 1 29.55 61 ASN B O 1
ATOM 5808 N N . THR B 1 62 ? -28.344 16.031 28.812 1 31.11 62 THR B N 1
ATOM 5809 C CA . THR B 1 62 ? -27.469 17.141 29.172 1 31.11 62 THR B CA 1
ATOM 5810 C C . THR B 1 62 ? -26.016 16.797 28.859 1 31.11 62 THR B C 1
ATOM 5812 O O . THR B 1 62 ? -25.188 17.688 28.641 1 31.11 62 THR B O 1
ATOM 5815 N N . LYS B 1 63 ? -25.312 15.883 29.484 1 33.03 63 LYS B N 1
ATOM 5816 C CA . LYS B 1 63 ? -23.859 15.797 29.703 1 33.03 63 LYS B CA 1
ATOM 5817 C C . LYS B 1 63 ? -23.172 15.164 28.516 1 33.03 63 LYS B C 1
ATOM 5819 O O . LYS B 1 63 ? -23.406 13.992 28.188 1 33.03 63 LYS B O 1
ATOM 5824 N N . ILE B 1 64 ? -22.891 15.953 27.609 1 37.12 64 ILE B N 1
ATOM 5825 C CA . ILE B 1 64 ? -22.031 15.508 26.516 1 37.12 64 ILE B CA 1
ATOM 5826 C C . ILE B 1 64 ? -20.984 14.523 27.031 1 37.12 64 ILE B C 1
ATOM 5828 O O . ILE B 1 64 ? -20.156 14.008 26.281 1 37.12 64 ILE B O 1
ATOM 5832 N N . LEU B 1 65 ? -20.656 14.578 28.406 1 34.59 65 LEU B N 1
ATOM 5833 C CA . LEU B 1 65 ? -19.5 13.867 28.938 1 34.59 65 LEU B CA 1
ATOM 5834 C C . LEU B 1 65 ? -19.734 12.359 28.906 1 34.59 65 LEU B C 1
ATOM 5836 O O . LEU B 1 65 ? -19.891 11.734 29.953 1 34.59 65 LEU B O 1
ATOM 5840 N N . GLY B 1 66 ? -20.469 11.922 28.062 1 30.86 66 GLY B N 1
ATOM 5841 C CA . GLY B 1 66 ? -20.734 10.508 28.266 1 30.86 66 GLY B CA 1
ATOM 5842 C C . GLY B 1 66 ? -19.484 9.648 28.125 1 30.86 66 GLY B C 1
ATOM 5843 O O . GLY B 1 66 ? -18.625 9.914 27.281 1 30.86 66 GLY B O 1
ATOM 5844 N N . TYR B 1 67 ? -18.953 9.297 29.25 1 28.38 67 TYR B N 1
ATOM 5845 C CA . TYR B 1 67 ? -17.938 8.25 29.281 1 28.38 67 TYR B CA 1
ATOM 5846 C C . TYR B 1 67 ? -18.312 7.09 28.375 1 28.38 67 TYR B C 1
ATOM 5848 O O . TYR B 1 67 ? -19.484 6.688 28.328 1 28.38 67 TYR B O 1
ATOM 5856 N N . ILE B 1 68 ? -17.797 7.125 27.312 1 35.06 68 ILE B N 1
ATOM 5857 C CA . ILE B 1 68 ? -17.969 5.859 26.609 1 35.06 68 ILE B CA 1
ATOM 5858 C C . ILE B 1 68 ? -17.812 4.703 27.594 1 35.06 68 ILE B C 1
ATOM 5860 O O . ILE B 1 68 ? -16.812 4.609 28.312 1 35.06 68 ILE B O 1
ATOM 5864 N N . ASN B 1 69 ? -18.844 4.238 28.234 1 27.73 69 ASN B N 1
ATOM 5865 C CA . ASN B 1 69 ? -18.75 3.045 29.062 1 27.73 69 ASN B CA 1
ATOM 5866 C C . ASN B 1 69 ? -17.812 2.008 28.438 1 27.73 69 ASN B C 1
ATOM 5868 O O . ASN B 1 69 ? -18.109 1.451 27.391 1 27.73 69 ASN B O 1
ATOM 5872 N N . VAL B 1 70 ? -16.531 2.258 28.75 1 30.34 70 VAL B N 1
ATOM 5873 C CA . VAL B 1 70 ? -15.555 1.24 28.375 1 30.34 70 VAL B CA 1
ATOM 5874 C C . VAL B 1 70 ? -15.906 -0.085 29.047 1 30.34 70 VAL B C 1
ATOM 5876 O O . VAL B 1 70 ? -15.812 -0.212 30.266 1 30.34 70 VAL B O 1
ATOM 5879 N N . ASN B 1 71 ? -16.938 -0.764 28.875 1 26.5 71 ASN B N 1
ATOM 5880 C CA . ASN B 1 71 ? -17 -2.135 29.375 1 26.5 71 ASN B CA 1
ATOM 5881 C C . ASN B 1 71 ? -15.625 -2.805 29.328 1 26.5 71 ASN B C 1
ATOM 5883 O O . ASN B 1 71 ? -14.781 -2.461 28.5 1 26.5 71 ASN B O 1
ATOM 5887 N N . GLY B 1 72 ? -15.242 -3.475 30.516 1 25.36 72 GLY B N 1
ATOM 5888 C CA . GLY B 1 72 ? -14.008 -4.148 30.875 1 25.36 72 GLY B CA 1
ATOM 5889 C C . GLY B 1 72 ? -13.367 -4.875 29.703 1 25.36 72 GLY B C 1
ATOM 5890 O O . GLY B 1 72 ? -13.938 -5.828 29.172 1 25.36 72 GLY B O 1
ATOM 5891 N N . LEU B 1 73 ? -12.688 -4.176 29.016 1 25.69 73 LEU B N 1
ATOM 5892 C CA . LEU B 1 73 ? -11.836 -4.758 27.984 1 25.69 73 LEU B CA 1
ATOM 5893 C C . LEU B 1 73 ? -11.023 -5.922 28.547 1 25.69 73 LEU B C 1
ATOM 5895 O O . LEU B 1 73 ? -10.367 -5.789 29.578 1 25.69 73 LEU B O 1
ATOM 5899 N N . ASN B 1 74 ? -11.5 -7.121 28.391 1 23.31 74 ASN B N 1
ATOM 5900 C CA . ASN B 1 74 ? -10.789 -8.336 28.781 1 23.31 74 ASN B CA 1
ATOM 5901 C C . ASN B 1 74 ? -9.289 -8.211 28.531 1 23.31 74 ASN B C 1
ATOM 5903 O O . ASN B 1 74 ? -8.867 -7.805 27.438 1 23.31 74 ASN B O 1
ATOM 5907 N N . ARG B 1 75 ? -8.5 -8.008 29.625 1 22.69 75 ARG B N 1
ATOM 5908 C CA . ARG B 1 75 ? -7.086 -7.859 29.969 1 22.69 75 ARG B CA 1
ATOM 5909 C C . ARG B 1 75 ? -6.242 -8.914 29.266 1 22.69 75 ARG B C 1
ATOM 5911 O O . ARG B 1 75 ? -5.035 -9 29.484 1 22.69 75 ARG B O 1
ATOM 5918 N N . SER B 1 76 ? -6.863 -9.922 28.672 1 24.02 76 SER B N 1
ATOM 5919 C CA . SER B 1 76 ? -5.973 -11.078 28.688 1 24.02 76 SER B CA 1
ATOM 5920 C C . SER B 1 76 ? -4.777 -10.875 27.766 1 24.02 76 SER B C 1
ATOM 5922 O O . SER B 1 76 ? -3.984 -11.797 27.562 1 24.02 76 SER B O 1
ATOM 5924 N N . ASP B 1 77 ? -4.633 -9.703 27.234 1 22.36 77 ASP B N 1
ATOM 5925 C CA . ASP B 1 77 ? -3.945 -10.016 25.984 1 22.36 77 ASP B CA 1
ATOM 5926 C C . ASP B 1 77 ? -2.568 -10.617 26.25 1 22.36 77 ASP B C 1
ATOM 5928 O O . ASP B 1 77 ? -2.16 -11.57 25.578 1 22.36 77 ASP B O 1
ATOM 5932 N N . PHE B 1 78 ? -1.73 -9.688 26.766 1 20.06 78 PHE B N 1
ATOM 5933 C CA . PHE B 1 78 ? -0.334 -9.852 26.391 1 20.06 78 PHE B CA 1
ATOM 5934 C C . PHE B 1 78 ? 0.338 -10.938 27.219 1 20.06 78 PHE B C 1
ATOM 5936 O O . PHE B 1 78 ? 0.719 -10.703 28.359 1 20.06 78 PHE B O 1
ATOM 5943 N N . SER B 1 79 ? -0.218 -12.086 27.375 1 20.75 79 SER B N 1
ATOM 5944 C CA . SER B 1 79 ? 0.441 -13.023 28.281 1 20.75 79 SER B CA 1
ATOM 5945 C C . SER B 1 79 ? 1.873 -13.305 27.844 1 20.75 79 SER B C 1
ATOM 5947 O O . SER B 1 79 ? 2.104 -13.773 26.719 1 20.75 79 SER B O 1
ATOM 5949 N N . VAL B 1 80 ? 2.758 -12.484 28.234 1 20.62 80 VAL B N 1
ATOM 5950 C CA . VAL B 1 80 ? 4.191 -12.734 28.109 1 20.62 80 VAL B CA 1
ATOM 5951 C C . VAL B 1 80 ? 4.555 -14.031 28.828 1 20.62 80 VAL B C 1
ATOM 5953 O O . VAL B 1 80 ? 4.32 -14.172 30.031 1 20.62 80 VAL B O 1
ATOM 5956 N N . THR B 1 81 ? 4.441 -15.164 28.188 1 19.92 81 THR B N 1
ATOM 5957 C CA . THR B 1 81 ? 4.816 -16.453 28.75 1 19.92 81 THR B CA 1
ATOM 5958 C C . THR B 1 81 ? 6.238 -16.422 29.297 1 19.92 81 THR B C 1
ATOM 5960 O O . THR B 1 81 ? 7.172 -16.016 28.594 1 19.92 81 THR B O 1
ATOM 5963 N N . ASP B 1 82 ? 6.434 -16.312 30.594 1 19.27 82 ASP B N 1
ATOM 5964 C CA . ASP B 1 82 ? 7.676 -16.359 31.359 1 19.27 82 ASP B CA 1
ATOM 5965 C C . ASP B 1 82 ? 8.352 -17.719 31.234 1 19.27 82 ASP B C 1
ATOM 5967 O O . ASP B 1 82 ? 7.91 -18.703 31.828 1 19.27 82 ASP B O 1
ATOM 5971 N N . SER B 1 83 ? 8.516 -18.281 29.984 1 18.77 83 SER B N 1
ATOM 5972 C CA . SER B 1 83 ? 9.078 -19.625 29.984 1 18.77 83 SER B CA 1
ATOM 5973 C C . SER B 1 83 ? 10.344 -19.703 30.828 1 18.77 83 SER B C 1
ATOM 5975 O O . SER B 1 83 ? 11.086 -18.719 30.922 1 18.77 83 SER B O 1
ATOM 5977 N N . ASN B 1 84 ? 10.469 -20.797 31.562 1 18.62 84 ASN B N 1
ATOM 5978 C CA . ASN B 1 84 ? 11.273 -21.281 32.688 1 18.62 84 ASN B CA 1
ATOM 5979 C C . ASN B 1 84 ? 12.766 -21.188 32.375 1 18.62 84 ASN B C 1
ATOM 5981 O O . ASN B 1 84 ? 13.164 -20.688 31.312 1 18.62 84 ASN B O 1
ATOM 5985 N N . TRP B 1 85 ? 13.461 -22.375 32.562 1 18.56 85 TRP B N 1
ATOM 5986 C CA . TRP B 1 85 ? 14.383 -23.031 33.469 1 18.56 85 TRP B CA 1
ATOM 5987 C C . TRP B 1 85 ? 15.727 -23.281 32.812 1 18.56 85 TRP B C 1
ATOM 5989 O O . TRP B 1 85 ? 16.578 -24 33.344 1 18.56 85 TRP B O 1
ATOM 5999 N N . VAL B 1 86 ? 16.109 -22.672 31.672 1 18.28 86 VAL B N 1
ATOM 6000 C CA . VAL B 1 86 ? 17.219 -23.438 31.109 1 18.28 86 VAL B CA 1
ATOM 6001 C C . VAL B 1 86 ? 18.375 -23.5 32.094 1 18.28 86 VAL B C 1
ATOM 6003 O O . VAL B 1 86 ? 18.828 -22.453 32.594 1 18.28 86 VAL B O 1
ATOM 6006 N N . GLN B 1 87 ? 18.547 -24.641 32.719 1 18.38 87 GLN B N 1
ATOM 6007 C CA . GLN B 1 87 ? 19.609 -25.109 33.625 1 18.38 87 GLN B CA 1
ATOM 6008 C C . GLN B 1 87 ? 20.984 -25 32.938 1 18.38 87 GLN B C 1
ATOM 6010 O O . GLN B 1 87 ? 21.25 -25.688 31.953 1 18.38 87 GLN B O 1
ATOM 6015 N N . SER B 1 88 ? 21.453 -23.766 32.812 1 17.61 88 SER B N 1
ATOM 6016 C CA . SER B 1 88 ? 22.75 -23.5 32.219 1 17.61 88 SER B CA 1
ATOM 6017 C C . SER B 1 88 ? 23.844 -24.312 32.906 1 17.61 88 SER B C 1
ATOM 6019 O O . SER B 1 88 ? 24 -24.281 34.125 1 17.61 88 SER B O 1
ATOM 6021 N N . ARG B 1 89 ? 24.141 -25.531 32.375 1 17.3 89 ARG B N 1
ATOM 6022 C CA . ARG B 1 89 ? 25.203 -26.375 32.906 1 17.3 89 ARG B CA 1
ATOM 6023 C C . ARG B 1 89 ? 26.531 -25.625 32.969 1 17.3 89 ARG B C 1
ATOM 6025 O O . ARG B 1 89 ? 26.734 -24.656 32.25 1 17.3 89 ARG B O 1
ATOM 6032 N N . ASN B 1 90 ? 27.5 -26 33.875 1 16.55 90 ASN B N 1
ATOM 6033 C CA . ASN B 1 90 ? 28.672 -25.594 34.625 1 16.55 90 ASN B CA 1
ATOM 6034 C C . ASN B 1 90 ? 29.922 -25.516 33.75 1 16.55 90 ASN B C 1
ATOM 6036 O O . ASN B 1 90 ? 31.031 -25.375 34.25 1 16.55 90 ASN B O 1
ATOM 6040 N N . PHE B 1 91 ? 29.828 -25.188 32.469 1 16.81 91 PHE B N 1
ATOM 6041 C CA . PHE B 1 91 ? 31.094 -25.641 31.922 1 16.81 91 PHE B CA 1
ATOM 6042 C C . PHE B 1 91 ? 32.25 -24.906 32.562 1 16.81 91 PHE B C 1
ATOM 6044 O O . PHE B 1 91 ? 32.156 -23.719 32.906 1 16.81 91 PHE B O 1
ATOM 6051 N N . ARG B 1 92 ? 33.5 -25.562 32.719 1 15.97 92 ARG B N 1
ATOM 6052 C CA . ARG B 1 92 ? 34.719 -25.516 33.5 1 15.97 92 ARG B CA 1
ATOM 6053 C C . ARG B 1 92 ? 35.594 -24.328 33.125 1 15.97 92 ARG B C 1
ATOM 6055 O O . ARG B 1 92 ? 35.438 -23.766 32.031 1 15.97 92 ARG B O 1
ATOM 6062 N N . PRO B 1 93 ? 36.938 -24.172 33.625 1 15.55 93 PRO B N 1
ATOM 6063 C CA . PRO B 1 93 ? 37.75 -23.172 34.281 1 15.55 93 PRO B CA 1
ATOM 6064 C C . PRO B 1 93 ? 38.562 -22.312 33.312 1 15.55 93 PRO B C 1
ATOM 6066 O O . PRO B 1 93 ? 38.656 -21.094 33.5 1 15.55 93 PRO B O 1
ATOM 6069 N N . ARG B 1 94 ? 39.25 -22.688 32.188 1 15.56 94 ARG B N 1
ATOM 6070 C CA . ARG B 1 94 ? 40.688 -22.688 32.375 1 15.56 94 ARG B CA 1
ATOM 6071 C C . ARG B 1 94 ? 41.25 -21.281 32.156 1 15.56 94 ARG B C 1
ATOM 6073 O O . ARG B 1 94 ? 40.656 -20.453 31.516 1 15.56 94 ARG B O 1
ATOM 6080 N N . VAL B 1 95 ? 42.719 -21.016 32.219 1 15.59 95 VAL B N 1
ATOM 6081 C CA . VAL B 1 95 ? 43.781 -20.281 32.906 1 15.59 95 VAL B CA 1
ATOM 6082 C C . VAL B 1 95 ? 44.25 -19.125 32.031 1 15.59 95 VAL B C 1
ATOM 6084 O O . VAL B 1 95 ? 44.406 -18 32.531 1 15.59 95 VAL B O 1
ATOM 6087 N N . GLY B 1 96 ? 44.75 -19.172 30.75 1 15.88 96 GLY B N 1
ATOM 6088 C CA . GLY B 1 96 ? 46.156 -18.844 30.719 1 15.88 96 GLY B CA 1
ATOM 6089 C C . GLY B 1 96 ? 46.438 -17.344 30.625 1 15.88 96 GLY B C 1
ATOM 6090 O O . GLY B 1 96 ? 45.531 -16.578 30.281 1 15.88 96 GLY B O 1
ATOM 6091 N N . SER B 1 97 ? 47.75 -16.766 30.609 1 15.36 97 SER B N 1
ATOM 6092 C CA . SER B 1 97 ? 48.688 -15.82 31.219 1 15.36 97 SER B CA 1
ATOM 6093 C C . SER B 1 97 ? 48.844 -14.562 30.375 1 15.36 97 SER B C 1
ATOM 6095 O O . SER B 1 97 ? 48.875 -13.453 30.906 1 15.36 97 SER B O 1
ATOM 6097 N N . LEU B 1 98 ? 48.906 -14.562 29.062 1 15.45 98 LEU B N 1
ATOM 6098 C CA . LEU B 1 98 ? 50.219 -14.016 28.703 1 15.45 98 LEU B CA 1
ATOM 6099 C C . LEU B 1 98 ? 50.219 -12.492 28.781 1 15.45 98 LEU B C 1
ATOM 6101 O O . LEU B 1 98 ? 49.156 -11.867 28.703 1 15.45 98 LEU B O 1
ATOM 6105 N N . ILE B 1 99 ? 51.219 -11.727 28.188 1 15.23 99 ILE B N 1
ATOM 6106 C CA . ILE B 1 99 ? 52.312 -10.859 28.578 1 15.23 99 ILE B CA 1
ATOM 6107 C C . ILE B 1 99 ? 51.938 -9.398 28.359 1 15.23 99 ILE B C 1
ATOM 6109 O O . ILE B 1 99 ? 51 -9.102 27.609 1 15.23 99 ILE B O 1
ATOM 6113 N N . PRO B 1 100 ? 52.75 -8.578 27.641 1 15.35 100 PRO B N 1
ATOM 6114 C CA . PRO B 1 100 ? 53.688 -7.574 28.109 1 15.35 100 PRO B CA 1
ATOM 6115 C C . PRO B 1 100 ? 53.188 -6.148 27.922 1 15.35 100 PRO B C 1
ATOM 6117 O O . PRO B 1 100 ? 52.188 -5.93 27.266 1 15.35 100 PRO B O 1
ATOM 6120 N N . ASN B 1 101 ? 54.125 -5.16 27.625 1 15.27 101 ASN B N 1
ATOM 6121 C CA . ASN B 1 101 ? 54.781 -3.98 28.188 1 15.27 101 ASN B CA 1
ATOM 6122 C C . ASN B 1 101 ? 54.406 -2.715 27.422 1 15.27 101 ASN B C 1
ATOM 6124 O O . ASN B 1 101 ? 54.875 -1.628 27.75 1 15.27 101 ASN B O 1
ATOM 6128 N N . VAL B 1 102 ? 53.531 -2.602 26.469 1 16.56 102 VAL B N 1
ATOM 6129 C CA . VAL B 1 102 ? 54.156 -1.637 25.562 1 16.56 102 VAL B CA 1
ATOM 6130 C C . VAL B 1 102 ? 54.062 -0.237 26.172 1 16.56 102 VAL B C 1
ATOM 6132 O O . VAL B 1 102 ? 53 0.208 26.578 1 16.56 102 VAL B O 1
ATOM 6135 N N . THR B 1 103 ? 55.219 0.57 26.391 1 15.16 103 THR B N 1
ATOM 6136 C CA . THR B 1 103 ? 55.844 1.636 27.156 1 15.16 103 THR B CA 1
ATOM 6137 C C . THR B 1 103 ? 55.344 3.004 26.703 1 15.16 103 THR B C 1
ATOM 6139 O O . THR B 1 103 ? 55.156 3.908 27.516 1 15.16 103 THR B O 1
ATOM 6142 N N . SER B 1 104 ? 55.312 3.434 25.469 1 15.99 104 SER B N 1
ATOM 6143 C CA . SER B 1 104 ? 56.156 4.602 25.297 1 15.99 104 SER B CA 1
ATOM 6144 C C . SER B 1 104 ? 55.5 5.859 25.859 1 15.99 104 SER B C 1
ATOM 6146 O O . SER B 1 104 ? 54.281 5.914 26.016 1 15.99 104 SER B O 1
ATOM 6148 N N . ASP B 1 105 ? 56.188 7.035 25.969 1 15.2 105 ASP B N 1
ATOM 6149 C CA . ASP B 1 105 ? 56.656 8.133 26.797 1 15.2 105 ASP B CA 1
ATOM 6150 C C . ASP B 1 105 ? 55.875 9.422 26.516 1 15.2 105 ASP B C 1
ATOM 6152 O O . ASP B 1 105 ? 56.188 10.477 27.062 1 15.2 105 ASP B O 1
ATOM 6156 N N . PHE B 1 106 ? 54.969 9.516 25.703 1 15.29 106 PHE B N 1
ATOM 6157 C CA . PHE B 1 106 ? 55.094 10.883 25.219 1 15.29 106 PHE B CA 1
ATOM 6158 C C . PHE B 1 106 ? 54.812 11.875 26.344 1 15.29 106 PHE B C 1
ATOM 6160 O O . PHE B 1 106 ? 54.062 11.578 27.266 1 15.29 106 PHE B O 1
ATOM 6167 N N . ARG B 1 107 ? 55.188 13.07 26.156 1 15.07 107 ARG B N 1
ATOM 6168 C CA . ARG B 1 107 ? 55.812 14.258 26.75 1 15.07 107 ARG B CA 1
ATOM 6169 C C . ARG B 1 107 ? 54.781 15.086 27.5 1 15.07 107 ARG B C 1
ATOM 6171 O O . ARG B 1 107 ? 53.594 14.953 27.266 1 15.07 107 ARG B O 1
ATOM 6178 N N . ASN B 1 108 ? 54.906 16.391 27.656 1 14.98 108 ASN B N 1
ATOM 6179 C CA . ASN B 1 108 ? 55.281 17.266 28.766 1 14.98 108 ASN B CA 1
ATOM 6180 C C . ASN B 1 108 ? 54.062 18.078 29.25 1 14.98 108 ASN B C 1
ATOM 6182 O O . ASN B 1 108 ? 53.969 18.391 30.438 1 14.98 108 ASN B O 1
ATOM 6186 N N . GLN B 1 109 ? 53.25 18.703 28.391 1 16.33 109 GLN B N 1
ATOM 6187 C CA . GLN B 1 109 ? 53.219 20.109 28.781 1 16.33 109 GLN B CA 1
ATOM 6188 C C . GLN B 1 109 ? 52.25 20.328 29.938 1 16.33 109 GLN B C 1
ATOM 6190 O O . GLN B 1 109 ? 51.219 19.641 30.031 1 16.33 109 GLN B O 1
ATOM 6195 N N . SER B 1 110 ? 52.312 21.312 30.828 1 14.95 110 SER B N 1
ATOM 6196 C CA . SER B 1 110 ? 52.344 21.672 32.25 1 14.95 110 SER B CA 1
ATOM 6197 C C . SER B 1 110 ? 50.969 22.141 32.719 1 14.95 110 SER B C 1
ATOM 6199 O O . SER B 1 110 ? 50.531 21.781 33.812 1 14.95 110 SER B O 1
ATOM 6201 N N . THR B 1 111 ? 50.281 23.125 32.188 1 15.8 111 THR B N 1
ATOM 6202 C CA . THR B 1 111 ? 50.188 24.172 33.219 1 15.8 111 THR B CA 1
ATOM 6203 C C . THR B 1 111 ? 49.062 23.875 34.188 1 15.8 111 THR B C 1
ATOM 6205 O O . THR B 1 111 ? 48.281 22.938 34 1 15.8 111 THR B O 1
ATOM 6208 N N . SER B 1 112 ? 48.031 24.781 34.344 1 15.55 112 SER B N 1
ATOM 6209 C CA . SER B 1 112 ? 47.719 25.516 35.594 1 15.55 112 SER B CA 1
ATOM 6210 C C . SER B 1 112 ? 46.531 24.859 36.312 1 15.55 112 SER B C 1
ATOM 6212 O O . SER B 1 112 ? 45.75 24.141 35.719 1 15.55 112 SER B O 1
ATOM 6214 N N . VAL B 1 113 ? 46.125 25.203 37.594 1 15.23 113 VAL B N 1
ATOM 6215 C CA . VAL B 1 113 ? 45.906 24.766 38.969 1 15.23 113 VAL B CA 1
ATOM 6216 C C . VAL B 1 113 ? 44.406 24.641 39.25 1 15.23 113 VAL B C 1
ATOM 6218 O O . VAL B 1 113 ? 43.969 23.625 39.781 1 15.23 113 VAL B O 1
ATOM 6221 N N . ASP B 1 114 ? 43.469 25.578 39.344 1 14.7 114 ASP B N 1
ATOM 6222 C CA . ASP B 1 114 ? 43.031 25.828 40.719 1 14.7 114 ASP B CA 1
ATOM 6223 C C . ASP B 1 114 ? 41.844 24.953 41.062 1 14.7 114 ASP B C 1
ATOM 6225 O O . ASP B 1 114 ? 41.156 24.438 40.156 1 14.7 114 ASP B O 1
ATOM 6229 N N . SER B 1 115 ? 40.719 25.438 41.969 1 14.88 115 SER B N 1
ATOM 6230 C CA . SER B 1 115 ? 40.312 25.094 43.312 1 14.88 115 SER B CA 1
ATOM 6231 C C . SER B 1 115 ? 39.031 24.281 43.344 1 14.88 115 SER B C 1
ATOM 6233 O O . SER B 1 115 ? 38.406 24.109 42.281 1 14.88 115 SER B O 1
ATOM 6235 N N . ASN B 1 116 ? 37.844 24.703 44.031 1 14.73 116 ASN B N 1
ATOM 6236 C CA . ASN B 1 116 ? 37.312 24.203 45.312 1 14.73 116 ASN B CA 1
ATOM 6237 C C . ASN B 1 116 ? 36.094 23.297 45.094 1 14.73 116 ASN B C 1
ATOM 6239 O O . ASN B 1 116 ? 35.562 23.219 44 1 14.73 116 ASN B O 1
ATOM 6243 N N . SER B 1 117 ? 34.75 23.625 45.75 1 15.2 117 SER B N 1
ATOM 6244 C CA . SER B 1 117 ? 34.125 23.047 46.938 1 15.2 117 SER B CA 1
ATOM 6245 C C . SER B 1 117 ? 33.031 22.078 46.531 1 15.2 117 SER B C 1
ATOM 6247 O O . SER B 1 117 ? 32.625 22.031 45.375 1 15.2 117 SER B O 1
ATOM 6249 N N . ASN B 1 118 ? 31.625 22.047 47.25 1 15.38 118 ASN B N 1
ATOM 6250 C CA . ASN B 1 118 ? 30.938 21.219 48.25 1 15.38 118 ASN B CA 1
ATOM 6251 C C . ASN B 1 118 ? 29.703 20.562 47.625 1 15.38 118 ASN B C 1
ATOM 6253 O O . ASN B 1 118 ? 28.719 21.234 47.344 1 15.38 118 ASN B O 1
ATOM 6257 N N . VAL B 1 119 ? 29.672 19.531 46.969 1 16.69 119 VAL B N 1
ATOM 6258 C CA . VAL B 1 119 ? 28.578 18.984 46.188 1 16.69 119 VAL B CA 1
ATOM 6259 C C . VAL B 1 119 ? 27.672 18.141 47.094 1 16.69 119 VAL B C 1
ATOM 6261 O O . VAL B 1 119 ? 28.031 17.031 47.469 1 16.69 119 VAL B O 1
ATOM 6264 N N . ASN B 1 120 ? 26.828 18.719 48.031 1 15.73 120 ASN B N 1
ATOM 6265 C CA . ASN B 1 120 ? 26.078 17.922 49 1 15.73 120 ASN B CA 1
ATOM 6266 C C . ASN B 1 120 ? 25.031 17.047 48.344 1 15.73 120 ASN B C 1
ATOM 6268 O O . ASN B 1 120 ? 24.359 17.484 47.406 1 15.73 120 ASN B O 1
ATOM 6272 N N . ASN B 1 121 ? 24.844 15.789 48.719 1 17.27 121 ASN B N 1
ATOM 6273 C CA . ASN B 1 121 ? 24.297 14.516 48.25 1 17.27 121 ASN B CA 1
ATOM 6274 C C . ASN B 1 121 ? 22.844 14.328 48.688 1 17.27 121 ASN B C 1
ATOM 6276 O O . ASN B 1 121 ? 22.328 13.211 48.688 1 17.27 121 ASN B O 1
ATOM 6280 N N . ASP B 1 122 ? 22.062 15.219 49.094 1 15.98 122 ASP B N 1
ATOM 6281 C CA . ASP B 1 122 ? 21.047 14.711 50 1 15.98 122 ASP B CA 1
ATOM 6282 C C . ASP B 1 122 ? 20.031 13.836 49.281 1 15.98 122 ASP B C 1
ATOM 6284 O O . ASP B 1 122 ? 19.562 14.188 48.188 1 15.98 122 ASP B O 1
ATOM 6288 N N . LYS B 1 123 ? 19.719 12.555 49.75 1 18.72 123 LYS B N 1
ATOM 6289 C CA . LYS B 1 123 ? 19.125 11.273 49.375 1 18.72 123 LYS B CA 1
ATOM 6290 C C . LYS B 1 123 ? 17.609 11.312 49.469 1 18.72 123 LYS B C 1
ATOM 6292 O O . LYS B 1 123 ? 16.938 10.297 49.25 1 18.72 123 LYS B O 1
ATOM 6297 N N . SER B 1 124 ? 16.797 12.312 50.031 1 16.45 124 SER B N 1
ATOM 6298 C CA . SER B 1 124 ? 15.68 11.859 50.875 1 16.45 124 SER B CA 1
ATOM 6299 C C . SER B 1 124 ? 14.547 11.312 50 1 16.45 124 SER B C 1
ATOM 6301 O O . SER B 1 124 ? 14.148 11.938 49.031 1 16.45 124 SER B O 1
ATOM 6303 N N . PHE B 1 125 ? 14.172 10.055 50.094 1 18.16 125 PHE B N 1
ATOM 6304 C CA . PHE B 1 125 ? 13.273 9.102 49.438 1 18.16 125 PHE B CA 1
ATOM 6305 C C . PHE B 1 125 ? 11.828 9.375 49.844 1 18.16 125 PHE B C 1
ATOM 6307 O O . PHE B 1 125 ? 11.383 8.969 50.906 1 18.16 125 PHE B O 1
ATOM 6314 N N . GLU B 1 126 ? 11.211 10.531 49.594 1 16.3 126 GLU B N 1
ATOM 6315 C CA . GLU B 1 126 ? 9.914 10.828 50.188 1 16.3 126 GLU B CA 1
ATOM 6316 C C . GLU B 1 126 ? 8.852 9.836 49.75 1 16.3 126 GLU B C 1
ATOM 6318 O O . GLU B 1 126 ? 8.789 9.492 48.562 1 16.3 126 GLU B O 1
ATOM 6323 N N . ASN B 1 127 ? 8.258 8.969 50.688 1 18.36 127 ASN B N 1
ATOM 6324 C CA . ASN B 1 127 ? 7.227 7.961 50.906 1 18.36 127 ASN B CA 1
ATOM 6325 C C . ASN B 1 127 ? 5.848 8.469 50.469 1 18.36 127 ASN B C 1
ATOM 6327 O O . ASN B 1 127 ? 5.477 9.602 50.812 1 18.36 127 ASN B O 1
ATOM 6331 N N . ILE B 1 128 ? 5.207 7.918 49.469 1 17.09 128 ILE B N 1
ATOM 6332 C CA . ILE B 1 128 ? 4.066 8.336 48.656 1 17.09 128 ILE B CA 1
ATOM 6333 C C . ILE B 1 128 ? 2.773 8.148 49.438 1 17.09 128 ILE B C 1
ATOM 6335 O O . ILE B 1 128 ? 2.414 7.023 49.781 1 17.09 128 ILE B O 1
ATOM 6339 N N . PHE B 1 129 ? 2.355 9.133 50.312 1 16.77 129 PHE B N 1
ATOM 6340 C CA . PHE B 1 129 ? 1.234 9.266 51.219 1 16.77 129 PHE B CA 1
ATOM 6341 C C . PHE B 1 129 ? -0.092 9.242 50.469 1 16.77 129 PHE B C 1
ATOM 6343 O O . PHE B 1 129 ? -0.433 10.203 49.781 1 16.77 129 PHE B O 1
ATOM 6350 N N . ILE B 1 130 ? -0.657 8.273 49.906 1 17.36 130 ILE B N 1
ATOM 6351 C CA . ILE B 1 130 ? -1.865 8.742 49.219 1 17.36 130 ILE B CA 1
ATOM 6352 C C . ILE B 1 130 ? -2.982 8.93 50.25 1 17.36 130 ILE B C 1
ATOM 6354 O O . ILE B 1 130 ? -3.562 7.957 50.75 1 17.36 130 ILE B O 1
ATOM 6358 N N . GLN B 1 131 ? -2.732 9.609 51.375 1 15.9 131 GLN B N 1
ATOM 6359 C CA . GLN B 1 131 ? -3.666 9.797 52.5 1 15.9 131 GLN B CA 1
ATOM 6360 C C . GLN B 1 131 ? -4.91 10.555 52.031 1 15.9 131 GLN B C 1
ATOM 6362 O O . GLN B 1 131 ? -4.863 11.773 51.844 1 15.9 131 GLN B O 1
ATOM 6367 N N . SER B 1 132 ? -5.867 9.93 51.406 1 16.67 132 SER B N 1
ATOM 6368 C CA . SER B 1 132 ? -7.133 10.453 50.906 1 16.67 132 SER B CA 1
ATOM 6369 C C . SER B 1 132 ? -8.125 10.695 52.031 1 16.67 132 SER B C 1
ATOM 6371 O O . SER B 1 132 ? -8.617 9.75 52.656 1 16.67 132 SER B O 1
ATOM 6373 N N . THR B 1 133 ? -7.926 11.75 52.875 1 17.25 133 THR B N 1
ATOM 6374 C CA . THR B 1 133 ? -8.773 12.109 54 1 17.25 133 THR B CA 1
ATOM 6375 C C . THR B 1 133 ? -10.164 12.508 53.531 1 17.25 133 THR B C 1
ATOM 6377 O O . THR B 1 133 ? -10.367 13.625 53.031 1 17.25 133 THR B O 1
ATOM 6380 N N . LEU B 1 134 ? -10.953 11.719 52.875 1 17.17 134 LEU B N 1
ATOM 6381 C CA . LEU B 1 134 ? -12.25 12.25 52.469 1 17.17 134 LEU B CA 1
ATOM 6382 C C . LEU B 1 134 ? -13.164 12.422 53.688 1 17.17 134 LEU B C 1
ATOM 6384 O O . LEU B 1 134 ? -14 11.555 53.969 1 17.17 134 LEU B O 1
ATOM 6388 N N . ASN B 1 135 ? -12.703 13.102 54.719 1 16.61 135 ASN B N 1
ATOM 6389 C CA . ASN B 1 135 ? -13.656 13.211 55.812 1 16.61 135 ASN B CA 1
ATOM 6390 C C . ASN B 1 135 ? -14.844 14.094 55.438 1 16.61 135 ASN B C 1
ATOM 6392 O O . ASN B 1 135 ? -14.672 15.281 55.156 1 16.61 135 ASN B O 1
ATOM 6396 N N . PRO B 1 136 ? -15.797 13.75 54.812 1 17.05 136 PRO B N 1
ATOM 6397 C CA . PRO B 1 136 ? -16.859 14.75 54.656 1 17.05 136 PRO B CA 1
ATOM 6398 C C . PRO B 1 136 ? -17.531 15.141 55.969 1 17.05 136 PRO B C 1
ATOM 6400 O O . PRO B 1 136 ? -18.188 14.305 56.594 1 17.05 136 PRO B O 1
ATOM 6403 N N . LYS B 1 137 ? -16.781 15.797 56.75 1 16.61 137 LYS B N 1
ATOM 6404 C CA . LYS B 1 137 ? -17.516 16.141 57.969 1 16.61 137 LYS B CA 1
ATOM 6405 C C . LYS B 1 137 ? -18.844 16.797 57.656 1 16.61 137 LYS B C 1
ATOM 6407 O O . LYS B 1 137 ? -19.047 17.281 56.531 1 16.61 137 LYS B O 1
ATOM 6412 N N . PRO B 1 138 ? -19.266 17.766 58.625 1 16.97 138 PRO B N 1
ATOM 6413 C CA . PRO B 1 138 ? -20.469 17.969 59.438 1 16.97 138 PRO B CA 1
ATOM 6414 C C . PRO B 1 138 ? -21.375 19.078 58.906 1 16.97 138 PRO B C 1
ATOM 6416 O O . PRO B 1 138 ? -20.953 20.234 58.812 1 16.97 138 PRO B O 1
ATOM 6419 N N . LEU B 1 139 ? -21.828 19.297 57.719 1 16.91 139 LEU B N 1
ATOM 6420 C CA . LEU B 1 139 ? -22.328 20.656 57.75 1 16.91 139 LEU B CA 1
ATOM 6421 C C . LEU B 1 139 ? -23.391 20.828 58.812 1 16.91 139 LEU B C 1
ATOM 6423 O O . LEU B 1 139 ? -24.516 20.312 58.688 1 16.91 139 LEU B O 1
ATOM 6427 N N . LEU B 1 140 ? -23 20.828 60.062 1 15.66 140 LEU B N 1
ATOM 6428 C CA . LEU B 1 140 ? -23.891 21.172 61.156 1 15.66 140 LEU B CA 1
ATOM 6429 C C . LEU B 1 140 ? -24.406 22.609 61 1 15.66 140 LEU B C 1
ATOM 6431 O O . LEU B 1 140 ? -23.609 23.531 60.844 1 15.66 140 LEU B O 1
ATOM 6435 N N . PHE B 1 141 ? -25.656 22.828 60.719 1 16.81 141 PHE B N 1
ATOM 6436 C CA . PHE B 1 141 ? -26.469 24.016 60.594 1 16.81 141 PHE B CA 1
ATOM 6437 C C . PHE B 1 141 ? -26.531 24.781 61.938 1 16.81 141 PHE B C 1
ATOM 6439 O O . PHE B 1 141 ? -27.266 25.75 62.062 1 16.81 141 PHE B O 1
ATOM 6446 N N . ASP B 1 142 ? -25.609 24.531 62.906 1 15.48 142 ASP B N 1
ATOM 6447 C CA . ASP B 1 142 ? -26.266 24.906 64.125 1 15.48 142 ASP B CA 1
ATOM 6448 C C . ASP B 1 142 ? -26.578 26.391 64.188 1 15.48 142 ASP B C 1
ATOM 6450 O O . ASP B 1 142 ? -26.062 27.172 63.406 1 15.48 142 ASP B O 1
ATOM 6454 N N . ARG B 1 143 ? -26.328 27 65.562 1 16.84 143 ARG B N 1
ATOM 6455 C CA . ARG B 1 143 ? -27.297 27.656 66.438 1 16.84 143 ARG B CA 1
ATOM 6456 C C . ARG B 1 143 ? -27.422 29.141 66.062 1 16.84 143 ARG B C 1
ATOM 6458 O O . ARG B 1 143 ? -28.547 29.656 65.938 1 16.84 143 ARG B O 1
ATOM 6465 N N . ILE B 1 144 ? -26.406 30.141 66.25 1 15.56 144 ILE B N 1
ATOM 6466 C CA . ILE B 1 144 ? -26.312 30.859 67.5 1 15.56 144 ILE B CA 1
ATOM 6467 C C . ILE B 1 144 ? -26.984 32.219 67.375 1 15.56 144 ILE B C 1
ATOM 6469 O O . ILE B 1 144 ? -26.953 32.844 66.312 1 15.56 144 ILE B O 1
ATOM 6473 N N . GLU B 1 145 ? -27.359 32.812 68.688 1 16.38 145 GLU B N 1
ATOM 6474 C CA . GLU B 1 145 ? -28.094 33.812 69.375 1 16.38 145 GLU B CA 1
ATOM 6475 C C . GLU B 1 145 ? -27.578 35.219 69.062 1 16.38 145 GLU B C 1
ATOM 6477 O O . GLU B 1 145 ? -26.453 35.375 68.625 1 16.38 145 GLU B O 1
ATOM 6482 N N . THR B 1 146 ? -28.266 36.25 69.75 1 16.72 146 THR B N 1
ATOM 6483 C CA . THR B 1 146 ? -28.875 37.562 69.75 1 16.72 146 THR B CA 1
ATOM 6484 C C . THR B 1 146 ? -27.859 38.625 70.188 1 16.72 146 THR B C 1
ATOM 6486 O O . THR B 1 146 ? -27.906 39.75 69.688 1 16.72 146 THR B O 1
ATOM 6489 N N . ASP B 1 147 ? -27.125 38.5 71.375 1 15.18 147 ASP B N 1
ATOM 6490 C CA . ASP B 1 147 ? -27.359 39.625 72.25 1 15.18 147 ASP B CA 1
ATOM 6491 C C . ASP B 1 147 ? -26.516 40.844 71.812 1 15.18 147 ASP B C 1
ATOM 6493 O O . ASP B 1 147 ? -27.031 41.938 71.625 1 15.18 147 ASP B O 1
ATOM 6497 N N . ASP B 1 148 ? -25.328 41.062 72.562 1 16.02 148 ASP B N 1
ATOM 6498 C CA . ASP B 1 148 ? -25.141 42.188 73.5 1 16.02 148 ASP B CA 1
ATOM 6499 C C . ASP B 1 148 ? -24.562 43.406 72.75 1 16.02 148 ASP B C 1
ATOM 6501 O O . ASP B 1 148 ? -24.016 43.281 71.688 1 16.02 148 ASP B O 1
ATOM 6505 N N . GLN B 1 149 ? -23.719 44.156 73.625 1 15.8 149 GLN B N 1
ATOM 6506 C CA . GLN B 1 149 ? -23.703 45.531 74.062 1 15.8 149 GLN B CA 1
ATOM 6507 C C . GLN B 1 149 ? -22.844 46.406 73.188 1 15.8 149 GLN B C 1
ATOM 6509 O O . GLN B 1 149 ? -23.328 47.406 72.625 1 15.8 149 GLN B O 1
ATOM 6514 N N . SER B 1 150 ? -21.641 46.906 73.688 1 15.45 150 SER B N 1
ATOM 6515 C CA . SER B 1 150 ? -21.344 48.25 74.188 1 15.45 150 SER B CA 1
ATOM 6516 C C . SER B 1 150 ? -20.609 49.062 73.125 1 15.45 150 SER B C 1
ATOM 6518 O O . SER B 1 150 ? -21.031 50.156 72.75 1 15.45 150 SER B O 1
ATOM 6520 N N . LYS B 1 151 ? -19.266 49.406 73.625 1 16.69 151 LYS B N 1
ATOM 6521 C CA . LYS B 1 151 ? -18.656 50.75 73.812 1 16.69 151 LYS B CA 1
ATOM 6522 C C . LYS B 1 151 ? -18.031 51.25 72.5 1 16.69 151 LYS B C 1
ATOM 6524 O O . LYS B 1 151 ? -17.203 50.562 71.938 1 16.69 151 LYS B O 1
ATOM 6529 N N . VAL B 1 152 ? -18.422 52.469 72 1 16.22 152 VAL B N 1
ATOM 6530 C CA . VAL B 1 152 ? -18.297 53.344 70.812 1 16.22 152 VAL B CA 1
ATOM 6531 C C . VAL B 1 152 ? -16.938 54.031 70.875 1 16.22 152 VAL B C 1
ATOM 6533 O O . VAL B 1 152 ? -16.641 54.844 70 1 16.22 152 VAL B O 1
ATOM 6536 N N . GLU B 1 153 ? -15.93 53.719 71.75 1 17.05 153 GLU B N 1
ATOM 6537 C CA . GLU B 1 153 ? -15.18 54.938 71.875 1 17.05 153 GLU B CA 1
ATOM 6538 C C . GLU B 1 153 ? -14.555 55.375 70.562 1 17.05 153 GLU B C 1
ATOM 6540 O O . GLU B 1 153 ? -14.125 54.531 69.75 1 17.05 153 GLU B O 1
ATOM 6545 N N . GLU B 1 154 ? -14.484 56.781 70.375 1 16.95 154 GLU B N 1
ATOM 6546 C CA . GLU B 1 154 ? -14.375 57.844 69.375 1 16.95 154 GLU B CA 1
ATOM 6547 C C . GLU B 1 154 ? -12.922 58.094 69 1 16.95 154 GLU B C 1
ATOM 6549 O O . GLU B 1 154 ? -12.641 58.938 68.125 1 16.95 154 GLU B O 1
ATOM 6554 N N . VAL B 1 155 ? -12.016 57.281 69.375 1 18.59 155 VAL B N 1
ATOM 6555 C CA . VAL B 1 155 ? -10.82 58.094 69.375 1 18.59 155 VAL B CA 1
ATOM 6556 C C . VAL B 1 155 ? -10.641 58.75 68 1 18.59 155 VAL B C 1
ATOM 6558 O O . VAL B 1 155 ? -11.008 58.188 66.938 1 18.59 155 VAL B O 1
ATOM 6561 N N . ASP B 1 156 ? -9.93 59.938 68.062 1 16.94 156 ASP B N 1
ATOM 6562 C CA . ASP B 1 156 ? -9.797 61.219 67.438 1 16.94 156 ASP B CA 1
ATOM 6563 C C . ASP B 1 156 ? -9.055 61.094 66.125 1 16.94 156 ASP B C 1
ATOM 6565 O O . ASP B 1 156 ? -8.367 60.125 65.875 1 16.94 156 ASP B O 1
ATOM 6569 N N . LYS B 1 157 ? -8.508 62.312 65.688 1 17.39 157 LYS B N 1
ATOM 6570 C CA . LYS B 1 157 ? -8.609 63.25 64.562 1 17.39 157 LYS B CA 1
ATOM 6571 C C . LYS B 1 157 ? -7.523 63 63.531 1 17.39 157 LYS B C 1
ATOM 6573 O O . LYS B 1 157 ? -7.609 63.5 62.406 1 17.39 157 LYS B O 1
ATOM 6578 N N . SER B 1 158 ? -6.234 62.656 63.906 1 19.48 158 SER B N 1
ATOM 6579 C CA . SER B 1 158 ? -5.348 63.625 63.25 1 19.48 158 SER B CA 1
ATOM 6580 C C . SER B 1 158 ? -5.262 63.344 61.75 1 19.48 158 SER B C 1
ATOM 6582 O O . SER B 1 158 ? -5.145 62.188 61.312 1 19.48 158 SER B O 1
ATOM 6584 N N . SER B 1 159 ? -5.559 64.438 60.844 1 16.39 159 SER B N 1
ATOM 6585 C CA . SER B 1 159 ? -5.953 64.625 59.438 1 16.39 159 SER B CA 1
ATOM 6586 C C . SER B 1 159 ? -4.777 64.438 58.5 1 16.39 159 SER B C 1
ATOM 6588 O O . SER B 1 159 ? -4.949 64.438 57.281 1 16.39 159 SER B O 1
ATOM 6590 N N . VAL B 1 160 ? -3.527 64.562 58.844 1 21.75 160 VAL B N 1
ATOM 6591 C CA . VAL B 1 160 ? -2.863 65.312 57.781 1 21.75 160 VAL B CA 1
ATOM 6592 C C . VAL B 1 160 ? -3.018 64.562 56.469 1 21.75 160 VAL B C 1
ATOM 6594 O O . VAL B 1 160 ? -3.061 63.312 56.438 1 21.75 160 VAL B O 1
ATOM 6597 N N . ASN B 1 161 ? -3.055 65.312 55.312 1 18.25 161 ASN B N 1
ATOM 6598 C CA . ASN B 1 161 ? -3.533 65.375 53.938 1 18.25 161 ASN B CA 1
ATOM 6599 C C . ASN B 1 161 ? -2.791 64.375 53.031 1 18.25 161 ASN B C 1
ATOM 6601 O O . ASN B 1 161 ? -1.764 63.844 53.438 1 18.25 161 ASN B O 1
ATOM 6605 N N . LEU B 1 162 ? -2.389 64.812 51.875 1 19.42 162 LEU B N 1
ATOM 6606 C CA . LEU B 1 162 ? -2.869 64.625 50.531 1 19.42 162 LEU B CA 1
ATOM 6607 C C . LEU B 1 162 ? -2.02 63.562 49.812 1 19.42 162 LEU B C 1
ATOM 6609 O O . LEU B 1 162 ? -2.553 62.625 49.25 1 19.42 162 LEU B O 1
ATOM 6613 N N . ASP B 1 163 ? -0.757 63.969 49.094 1 20.75 163 ASP B N 1
ATOM 6614 C CA . ASP B 1 163 ? -0.712 63.938 47.625 1 20.75 163 ASP B CA 1
ATOM 6615 C C . ASP B 1 163 ? -0.148 62.594 47.125 1 20.75 163 ASP B C 1
ATOM 6617 O O . ASP B 1 163 ? 0.994 62.25 47.438 1 20.75 163 ASP B O 1
ATOM 6621 N N . ASN B 1 164 ? -0.839 61.625 47.219 1 19.34 164 ASN B N 1
ATOM 6622 C CA . ASN B 1 164 ? -0.502 60.281 46.688 1 19.34 164 ASN B CA 1
ATOM 6623 C C . ASN B 1 164 ? -0.096 60.344 45.219 1 19.34 164 ASN B C 1
ATOM 6625 O O . ASN B 1 164 ? -0.953 60.406 44.344 1 19.34 164 ASN B O 1
ATOM 6629 N N . LYS B 1 165 ? 0.938 61.094 44.875 1 26.42 165 LYS B N 1
ATOM 6630 C CA . LYS B 1 165 ? 1.277 61 43.438 1 26.42 165 LYS B CA 1
ATOM 6631 C C . LYS B 1 165 ? 1.391 59.531 43.031 1 26.42 165 LYS B C 1
ATOM 6633 O O . LYS B 1 165 ? 2.365 58.875 43.344 1 26.42 165 LYS B O 1
ATOM 6638 N N . SER B 1 166 ? 0.218 58.906 43.062 1 21.38 166 SER B N 1
ATOM 6639 C CA . SER B 1 166 ? 0.174 57.562 42.469 1 21.38 166 SER B CA 1
ATOM 6640 C C . SER B 1 166 ? 0.857 57.531 41.125 1 21.38 166 SER B C 1
ATOM 6642 O O . SER B 1 166 ? 0.471 58.25 40.188 1 21.38 166 SER B O 1
ATOM 6644 N N . TYR B 1 167 ? 2.125 57.531 41.094 1 25.33 167 TYR B N 1
ATOM 6645 C CA . TYR B 1 167 ? 2.75 57.188 39.812 1 25.33 167 TYR B CA 1
ATOM 6646 C C . TYR B 1 167 ? 1.959 56.094 39.094 1 25.33 167 TYR B C 1
ATOM 6648 O O . TYR B 1 167 ? 1.841 54.969 39.625 1 25.33 167 TYR B O 1
ATOM 6656 N N . ASP B 1 168 ? 0.815 56.531 38.562 1 24.78 168 ASP B N 1
ATOM 6657 C CA . ASP B 1 168 ? 0.07 55.688 37.625 1 24.78 168 ASP B CA 1
ATOM 6658 C C . ASP B 1 168 ? 0.992 55.125 36.531 1 24.78 168 ASP B C 1
ATOM 6660 O O . ASP B 1 168 ? 1.418 55.844 35.625 1 24.78 168 ASP B O 1
ATOM 6664 N N . LEU B 1 169 ? 2.041 54.5 36.875 1 27.97 169 LEU B N 1
ATOM 6665 C CA . LEU B 1 169 ? 2.629 53.656 35.812 1 27.97 169 LEU B CA 1
ATOM 6666 C C . LEU B 1 169 ? 1.548 52.938 35.031 1 27.97 169 LEU B C 1
ATOM 6668 O O . LEU B 1 169 ? 1.069 51.875 35.5 1 27.97 169 LEU B O 1
ATOM 6672 N N . ASN B 1 170 ? 0.587 53.688 34.562 1 26.92 170 ASN B N 1
ATOM 6673 C CA . ASN B 1 170 ? -0.208 53.094 33.5 1 26.92 170 ASN B CA 1
ATOM 6674 C C . ASN B 1 170 ? 0.669 52.344 32.5 1 26.92 170 ASN B C 1
ATOM 6676 O O . ASN B 1 170 ? 1.397 52.969 31.734 1 26.92 170 ASN B O 1
ATOM 6680 N N . GLU B 1 171 ? 1.474 51.406 32.906 1 30.48 171 GLU B N 1
ATOM 6681 C CA . GLU B 1 171 ? 1.966 50.469 31.922 1 30.48 171 GLU B CA 1
ATOM 6682 C C . GLU B 1 171 ? 0.943 50.25 30.812 1 30.48 171 GLU B C 1
ATOM 6684 O O . GLU B 1 171 ? -0.193 49.844 31.078 1 30.48 171 GLU B O 1
ATOM 6689 N N . ASN B 1 172 ? 0.914 51 29.844 1 31.08 172 ASN B N 1
ATOM 6690 C CA . ASN B 1 172 ? 0.199 50.812 28.578 1 31.08 172 ASN B CA 1
ATOM 6691 C C . ASN B 1 172 ? 0.139 49.344 28.188 1 31.08 172 ASN B C 1
ATOM 6693 O O . ASN B 1 172 ? 1.146 48.781 27.781 1 31.08 172 ASN B O 1
ATOM 6697 N N . LYS B 1 173 ? -0.433 48.5 28.844 1 37.16 173 LYS B N 1
ATOM 6698 C CA . LYS B 1 173 ? -0.938 47.25 28.234 1 37.16 173 LYS B CA 1
ATOM 6699 C C . LYS B 1 173 ? -1.463 47.531 26.828 1 37.16 173 LYS B C 1
ATOM 6701 O O . LYS B 1 173 ? -2.574 48.031 26.656 1 37.16 173 LYS B O 1
ATOM 6706 N N . VAL B 1 174 ? -0.652 48.031 25.984 1 36.84 174 VAL B N 1
ATOM 6707 C CA . VAL B 1 174 ? -1.073 48 24.594 1 36.84 174 VAL B CA 1
ATOM 6708 C C . VAL B 1 174 ? -1.949 46.781 24.344 1 36.84 174 VAL B C 1
ATOM 6710 O O . VAL B 1 174 ? -1.477 45.656 24.422 1 36.84 174 VAL B O 1
ATOM 6713 N N . GLU B 1 175 ? -3.031 46.719 24.906 1 42.72 175 GLU B N 1
ATOM 6714 C CA . GLU B 1 175 ? -4.02 45.781 24.359 1 42.72 175 GLU B CA 1
ATOM 6715 C C . GLU B 1 175 ? -3.828 45.594 22.859 1 42.72 175 GLU B C 1
ATOM 6717 O O . GLU B 1 175 ? -3.93 46.562 22.094 1 42.72 175 GLU B O 1
ATOM 6722 N N . ASP B 1 176 ? -2.838 44.906 22.438 1 52.97 176 ASP B N 1
ATOM 6723 C CA . ASP B 1 176 ? -2.51 44.562 21.047 1 52.97 176 ASP B CA 1
ATOM 6724 C C . ASP B 1 176 ? -3.766 44.5 20.188 1 52.97 176 ASP B C 1
ATOM 6726 O O . ASP B 1 176 ? -4.527 43.531 20.25 1 52.97 176 ASP B O 1
ATOM 6730 N N . LYS B 1 177 ? -4.355 45.625 19.797 1 69.12 177 LYS B N 1
ATOM 6731 C CA . LYS B 1 177 ? -5.539 45.844 18.969 1 69.12 177 LYS B CA 1
ATOM 6732 C C . LYS B 1 177 ? -5.453 45.031 17.688 1 69.12 177 LYS B C 1
ATOM 6734 O O . LYS B 1 177 ? -4.461 45.094 16.953 1 69.12 177 LYS B O 1
ATOM 6739 N N . LEU B 1 178 ? -6.312 44.062 17.531 1 82.19 178 LEU B N 1
ATOM 6740 C CA . LEU B 1 178 ? -6.469 43.312 16.297 1 82.19 178 LEU B CA 1
ATOM 6741 C C . LEU B 1 178 ? -6.613 44.219 15.102 1 82.19 178 LEU B C 1
ATOM 6743 O O . LEU B 1 178 ? -7.301 45.25 15.18 1 82.19 178 LEU B O 1
ATOM 6747 N N . SER B 1 179 ? -5.832 44.031 14.102 1 88.81 179 SER B N 1
ATOM 6748 C CA . SER B 1 179 ? -6.047 44.75 12.844 1 88.81 179 SER B CA 1
ATOM 6749 C C . SER B 1 179 ? -7.457 44.5 12.312 1 88.81 179 SER B C 1
ATOM 6751 O O . SER B 1 179 ? -8.141 43.562 12.75 1 88.81 179 SER B O 1
ATOM 6753 N N . LYS B 1 180 ? -7.898 45.312 11.469 1 92 180 LYS B N 1
ATOM 6754 C CA . LYS B 1 180 ? -9.234 45.188 10.891 1 92 180 LYS B CA 1
ATOM 6755 C C . LYS B 1 180 ? -9.406 43.844 10.211 1 92 180 LYS B C 1
ATOM 6757 O O . LYS B 1 180 ? -10.477 43.219 10.305 1 92 180 LYS B O 1
ATOM 6762 N N . ILE B 1 181 ? -8.398 43.406 9.531 1 95.31 181 ILE B N 1
ATOM 6763 C CA . ILE B 1 181 ? -8.477 42.156 8.82 1 95.31 181 ILE B CA 1
ATOM 6764 C C . ILE B 1 181 ? -8.562 41 9.82 1 95.31 181 ILE B C 1
ATOM 6766 O O . ILE B 1 181 ? -9.25 40 9.578 1 95.31 181 ILE B O 1
ATOM 6770 N N . GLU B 1 182 ? -7.816 41.031 10.859 1 97.06 182 GLU B N 1
ATOM 6771 C CA . GLU B 1 182 ? -7.883 40 11.891 1 97.06 182 GLU B CA 1
ATOM 6772 C C . GLU B 1 182 ? -9.266 39.969 12.531 1 97.06 182 GLU B C 1
ATOM 6774 O O . GLU B 1 182 ? -9.781 38.875 12.82 1 97.06 182 GLU B O 1
ATOM 6779 N N . GLU B 1 183 ? -9.82 41.188 12.805 1 96.38 183 GLU B N 1
ATOM 6780 C CA . GLU B 1 183 ? -11.172 41.219 13.367 1 96.38 183 GLU B CA 1
ATOM 6781 C C . GLU B 1 183 ? -12.18 40.562 12.445 1 96.38 183 GLU B C 1
ATOM 6783 O O . GLU B 1 183 ? -13.055 39.812 12.898 1 96.38 183 GLU B O 1
ATOM 6788 N N . GLU B 1 184 ? -12.055 40.875 11.234 1 96.06 184 GLU B N 1
ATOM 6789 C CA . GLU B 1 184 ? -12.945 40.281 10.242 1 96.06 184 GLU B CA 1
ATOM 6790 C C . GLU B 1 184 ? -12.742 38.781 10.172 1 96.06 184 GLU B C 1
ATOM 6792 O O . GLU B 1 184 ? -13.711 38 10.078 1 96.06 184 GLU B O 1
ATOM 6797 N N . ALA B 1 185 ? -11.523 38.375 10.141 1 97.88 185 ALA B N 1
ATOM 6798 C CA . ALA B 1 185 ? -11.211 36.938 10.102 1 97.88 185 ALA B CA 1
ATOM 6799 C C . ALA B 1 185 ? -11.82 36.219 11.297 1 97.88 185 ALA B C 1
ATOM 6801 O O . ALA B 1 185 ? -12.367 35.125 11.148 1 97.88 185 ALA B O 1
ATOM 6802 N N . TRP B 1 186 ? -11.758 36.812 12.477 1 98.06 186 TRP B N 1
ATOM 6803 C CA . TRP B 1 186 ? -12.344 36.219 13.672 1 98.06 186 TRP B CA 1
ATOM 6804 C C . TRP B 1 186 ? -13.867 36.125 13.539 1 98.06 186 TRP B C 1
ATOM 6806 O O . TRP B 1 186 ? -14.469 35.125 13.977 1 98.06 186 TRP B O 1
ATOM 6816 N N . LYS B 1 187 ? -14.414 37.156 13.008 1 97.38 187 LYS B N 1
ATOM 6817 C CA . LYS B 1 187 ? -15.859 37.156 12.789 1 97.38 187 LYS B CA 1
ATOM 6818 C C . LYS B 1 187 ? -16.266 35.969 11.906 1 97.38 187 LYS B C 1
ATOM 6820 O O . LYS B 1 187 ? -17.234 35.25 12.203 1 97.38 187 LYS B O 1
ATOM 6825 N N . PHE B 1 188 ? -15.523 35.781 10.828 1 97.5 188 PHE B N 1
ATOM 6826 C CA . PHE B 1 188 ? -15.828 34.688 9.906 1 97.5 188 PHE B CA 1
ATOM 6827 C C . PHE B 1 188 ? -15.562 33.344 10.562 1 97.5 188 PHE B C 1
ATOM 6829 O O . PHE B 1 188 ? -16.328 32.375 10.375 1 97.5 188 PHE B O 1
ATOM 6836 N N . LEU B 1 189 ? -14.469 33.156 11.344 1 98.25 189 LEU B N 1
ATOM 6837 C CA . LEU B 1 189 ? -14.156 31.906 12.016 1 98.25 189 LEU B CA 1
ATOM 6838 C C . LEU B 1 189 ? -15.25 31.531 13.016 1 98.25 189 LEU B C 1
ATOM 6840 O O . LEU B 1 189 ? -15.688 30.375 13.062 1 98.25 189 LEU B O 1
ATOM 6844 N N . ARG B 1 190 ? -15.695 32.531 13.773 1 97.69 190 ARG B N 1
ATOM 6845 C CA . ARG B 1 190 ? -16.75 32.281 14.758 1 97.69 190 ARG B CA 1
ATOM 6846 C C . ARG B 1 190 ? -18.078 31.953 14.07 1 97.69 190 ARG B C 1
ATOM 6848 O O . ARG B 1 190 ? -18.859 31.156 14.586 1 97.69 190 ARG B O 1
ATOM 6855 N N . GLY B 1 191 ? -18.234 32.562 12.938 1 96.5 191 GLY B N 1
ATOM 6856 C CA . GLY B 1 191 ? -19.438 32.281 12.164 1 96.5 191 GLY B CA 1
ATOM 6857 C C . GLY B 1 191 ? -19.469 30.859 11.625 1 96.5 191 GLY B C 1
ATOM 6858 O O . GLY B 1 191 ? -20.531 30.328 11.297 1 96.5 191 GLY B O 1
ATOM 6859 N N . ALA B 1 192 ? -18.312 30.172 11.539 1 97.56 192 ALA B N 1
ATOM 6860 C CA . ALA B 1 192 ? -18.203 28.828 10.961 1 97.56 192 ALA B CA 1
ATOM 6861 C C . ALA B 1 192 ? -18.344 27.75 12.031 1 97.56 192 ALA B C 1
ATOM 6863 O O . ALA B 1 192 ? -18.359 26.562 11.719 1 97.56 192 ALA B O 1
ATOM 6864 N N . VAL B 1 193 ? -18.531 28.078 13.289 1 97.88 193 VAL B N 1
ATOM 6865 C CA . VAL B 1 193 ? -18.578 27.141 14.406 1 97.88 193 VAL B CA 1
ATOM 6866 C C . VAL B 1 193 ? -19.844 26.297 14.305 1 97.88 193 VAL B C 1
ATOM 6868 O O . VAL B 1 193 ? -20.922 26.828 13.992 1 97.88 193 VAL B O 1
ATOM 6871 N N . VAL B 1 194 ? -19.688 25 14.438 1 96.75 194 VAL B N 1
ATOM 6872 C CA . VAL B 1 194 ? -20.781 24.047 14.453 1 96.75 194 VAL B CA 1
ATOM 6873 C C . VAL B 1 194 ? -21.062 23.594 15.883 1 96.75 194 VAL B C 1
ATOM 6875 O O . VAL B 1 194 ? -20.141 23.312 16.641 1 96.75 194 VAL B O 1
ATOM 6878 N N . THR B 1 195 ? -22.344 23.578 16.219 1 94.75 195 THR B N 1
ATOM 6879 C CA . THR B 1 195 ? -22.734 23.156 17.562 1 94.75 195 THR B CA 1
ATOM 6880 C C . THR B 1 195 ? -23.484 21.828 17.5 1 94.75 195 THR B C 1
ATOM 6882 O O . THR B 1 195 ? -24.234 21.578 16.547 1 94.75 195 THR B O 1
ATOM 6885 N N . TYR B 1 196 ? -23.203 20.984 18.359 1 94.06 196 TYR B N 1
ATOM 6886 C CA . TYR B 1 196 ? -23.875 19.719 18.594 1 94.06 196 TYR B CA 1
ATOM 6887 C C . TYR B 1 196 ? -24.406 19.641 20.016 1 94.06 196 TYR B C 1
ATOM 6889 O O . TYR B 1 196 ? -23.641 19.703 20.984 1 94.06 196 TYR B O 1
ATOM 6897 N N . CYS B 1 197 ? -25.703 19.594 20.219 1 90.19 197 CYS B N 1
ATOM 6898 C CA . CYS B 1 197 ? -26.359 19.625 21.516 1 90.19 197 CYS B CA 1
ATOM 6899 C C . CYS B 1 197 ? -25.922 20.844 22.328 1 90.19 197 CYS B C 1
ATOM 6901 O O . CYS B 1 197 ? -25.5 20.734 23.469 1 90.19 197 CYS B O 1
ATOM 6903 N N . SER B 1 198 ? -25.766 21.953 21.672 1 90.5 198 SER B N 1
ATOM 6904 C CA . SER B 1 198 ? -25.516 23.281 22.234 1 90.5 198 SER B CA 1
ATOM 6905 C C . SER B 1 198 ? -24.062 23.453 22.625 1 90.5 198 SER B C 1
ATOM 6907 O O . SER B 1 198 ? -23.719 24.406 23.328 1 90.5 198 SER B O 1
ATOM 6909 N N . ASN B 1 199 ? -23.234 22.531 22.266 1 94.5 199 ASN B N 1
ATOM 6910 C CA . ASN B 1 199 ? -21.812 22.656 22.5 1 94.5 199 ASN B CA 1
ATOM 6911 C C . ASN B 1 199 ? -21.047 22.828 21.188 1 94.5 199 ASN B C 1
ATOM 6913 O O . ASN B 1 199 ? -21.328 22.125 20.203 1 94.5 199 ASN B O 1
ATOM 6917 N N . PRO B 1 200 ? -20.141 23.734 21.125 1 97.69 200 PRO B N 1
ATOM 6918 C CA . PRO B 1 200 ? -19.312 23.844 19.906 1 97.69 200 PRO B CA 1
ATOM 6919 C C . PRO B 1 200 ? -18.391 22.641 19.719 1 97.69 200 PRO B C 1
ATOM 6921 O O . PRO B 1 200 ? -17.672 22.266 20.641 1 97.69 200 PRO B O 1
ATOM 6924 N N . VAL B 1 201 ? -18.406 22.031 18.531 1 97.5 201 VAL B N 1
ATOM 6925 C CA . VAL B 1 201 ? -17.672 20.781 18.359 1 97.5 201 VAL B CA 1
ATOM 6926 C C . VAL B 1 201 ? -16.766 20.906 17.141 1 97.5 201 VAL B C 1
ATOM 6928 O O . VAL B 1 201 ? -16.219 19.891 16.672 1 97.5 201 VAL B O 1
ATOM 6931 N N . GLY B 1 202 ? -16.641 22.062 16.562 1 98.19 202 GLY B N 1
ATOM 6932 C CA . GLY B 1 202 ? -15.766 22.266 15.422 1 98.19 202 GLY B CA 1
ATOM 6933 C C . GLY B 1 202 ? -16.234 23.359 14.492 1 98.19 202 GLY B C 1
ATOM 6934 O O . GLY B 1 202 ? -17.062 24.188 14.867 1 98.19 202 GLY B O 1
ATOM 6935 N N . THR B 1 203 ? -15.641 23.438 13.328 1 98.44 203 THR B N 1
ATOM 6936 C CA . THR B 1 203 ? -16.016 24.422 12.305 1 98.44 203 THR B CA 1
ATOM 6937 C C . THR B 1 203 ? -16.25 23.734 10.961 1 98.44 203 THR B C 1
ATOM 6939 O O . THR B 1 203 ? -15.547 22.766 10.617 1 98.44 203 THR B O 1
ATOM 6942 N N . VAL B 1 204 ? -17.172 24.219 10.227 1 96.5 204 VAL B N 1
ATOM 6943 C CA . VAL B 1 204 ? -17.406 23.688 8.883 1 96.5 204 VAL B CA 1
ATOM 6944 C C . VAL B 1 204 ? -16.219 24.047 7.98 1 96.5 204 VAL B C 1
ATOM 6946 O O . VAL B 1 204 ? -15.453 24.953 8.281 1 96.5 204 VAL B O 1
ATOM 6949 N N . ALA B 1 205 ? -16.078 23.359 6.93 1 95.31 205 ALA B N 1
ATOM 6950 C CA . ALA B 1 205 ? -14.961 23.562 6.008 1 95.31 205 ALA B CA 1
ATOM 6951 C C . ALA B 1 205 ? -15.047 24.922 5.332 1 95.31 205 ALA B C 1
ATOM 6953 O O . ALA B 1 205 ? -14.023 25.594 5.152 1 95.31 205 ALA B O 1
ATOM 6954 N N . ALA B 1 206 ? -16.25 25.25 4.922 1 95.44 206 ALA B N 1
ATOM 6955 C CA . ALA B 1 206 ? -16.484 26.562 4.34 1 95.44 206 ALA B CA 1
ATOM 6956 C C . ALA B 1 206 ? -17.875 27.078 4.695 1 95.44 206 ALA B C 1
ATOM 6958 O O . ALA B 1 206 ? -18.844 26.312 4.738 1 95.44 206 ALA B O 1
ATOM 6959 N N . ASN B 1 207 ? -17.922 28.328 4.941 1 93.12 207 ASN B N 1
ATOM 6960 C CA . ASN B 1 207 ? -19.188 28.984 5.266 1 93.12 207 ASN B CA 1
ATOM 6961 C C . ASN B 1 207 ? -19.469 30.156 4.34 1 93.12 207 ASN B C 1
ATOM 6963 O O . ASN B 1 207 ? -19.484 31.312 4.777 1 93.12 207 ASN B O 1
ATOM 6967 N N . ASP B 1 208 ? -19.703 29.891 3.139 1 88.62 208 ASP B N 1
ATOM 6968 C CA . ASP B 1 208 ? -20.016 30.891 2.127 1 88.62 208 ASP B CA 1
ATOM 6969 C C . ASP B 1 208 ? -21.531 31.031 1.957 1 88.62 208 ASP B C 1
ATOM 6971 O O . ASP B 1 208 ? -22.188 30.141 1.424 1 88.62 208 ASP B O 1
ATOM 6975 N N . PRO B 1 209 ? -22.078 32.125 2.346 1 82.06 209 PRO B N 1
ATOM 6976 C CA . PRO B 1 209 ? -23.531 32.312 2.229 1 82.06 209 PRO B CA 1
ATOM 6977 C C . PRO B 1 209 ? -24 32.312 0.779 1 82.06 209 PRO B C 1
ATOM 6979 O O . PRO B 1 209 ? -25.172 32.031 0.511 1 82.06 209 PRO B O 1
ATOM 6982 N N . ASP B 1 210 ? -23.156 32.531 -0.146 1 80.75 210 ASP B N 1
ATOM 6983 C CA . ASP B 1 210 ? -23.531 32.656 -1.552 1 80.75 210 ASP B CA 1
ATOM 6984 C C . ASP B 1 210 ? -23.422 31.312 -2.268 1 80.75 210 ASP B C 1
ATOM 6986 O O . ASP B 1 210 ? -23.812 31.188 -3.43 1 80.75 210 ASP B O 1
ATOM 6990 N N . GLU B 1 211 ? -22.953 30.359 -1.445 1 79.75 211 GLU B N 1
ATOM 6991 C CA . GLU B 1 211 ? -22.734 29.078 -2.09 1 79.75 211 GLU B CA 1
ATOM 6992 C C . GLU B 1 211 ? -24.031 28.266 -2.174 1 79.75 211 GLU B C 1
ATOM 6994 O O . GLU B 1 211 ? -24.688 28.047 -1.161 1 79.75 211 GLU B O 1
ATOM 6999 N N . LYS B 1 212 ? -24.406 27.828 -3.385 1 75.75 212 LYS B N 1
ATOM 7000 C CA . LYS B 1 212 ? -25.656 27.125 -3.635 1 75.75 212 LYS B CA 1
ATOM 7001 C C . LYS B 1 212 ? -25.469 25.609 -3.48 1 75.75 212 LYS B C 1
ATOM 7003 O O . LYS B 1 212 ? -26.422 24.906 -3.123 1 75.75 212 LYS B O 1
ATOM 7008 N N . GLN B 1 213 ? -24.281 25.078 -3.699 1 74.94 213 GLN B N 1
ATOM 7009 C CA . GLN B 1 213 ? -24 23.656 -3.605 1 74.94 213 GLN B CA 1
ATOM 7010 C C . GLN B 1 213 ? -22.844 23.391 -2.652 1 74.94 213 GLN B C 1
ATOM 7012 O O . GLN B 1 213 ? -21.688 23.328 -3.074 1 74.94 213 GLN B O 1
ATOM 7017 N N . PRO B 1 214 ? -23.188 23.172 -1.499 1 73.81 214 PRO B N 1
ATOM 7018 C CA . PRO B 1 214 ? -22.109 23.062 -0.52 1 73.81 214 PRO B CA 1
ATOM 7019 C C . PRO B 1 214 ? -21.344 21.75 -0.632 1 73.81 214 PRO B C 1
ATOM 7021 O O . PRO B 1 214 ? -20.234 21.641 -0.104 1 73.81 214 PRO B O 1
ATOM 7024 N N . LEU B 1 215 ? -21.734 20.75 -1.366 1 76.94 215 LEU B N 1
ATOM 7025 C CA . LEU B 1 215 ? -21.094 19.438 -1.392 1 76.94 215 LEU B CA 1
ATOM 7026 C C . LEU B 1 215 ? -20.781 18.953 0.022 1 76.94 215 LEU B C 1
ATOM 7028 O O . LEU B 1 215 ? -21.688 18.875 0.865 1 76.94 215 LEU B O 1
ATOM 7032 N N . ASN B 1 216 ? -19.5 18.656 0.339 1 78.94 216 ASN B N 1
ATOM 7033 C CA . ASN B 1 216 ? -19.172 18.203 1.681 1 78.94 216 ASN B CA 1
ATOM 7034 C C . ASN B 1 216 ? -18.531 19.312 2.514 1 78.94 216 ASN B C 1
ATOM 7036 O O . ASN B 1 216 ? -18.031 19.047 3.607 1 78.94 216 ASN B O 1
ATOM 7040 N N . TYR B 1 217 ? -18.688 20.516 2.086 1 86.81 217 TYR B N 1
ATOM 7041 C CA . TYR B 1 217 ? -18.016 21.625 2.766 1 86.81 217 TYR B CA 1
ATOM 7042 C C . TYR B 1 217 ? -18.828 22.094 3.965 1 86.81 217 TYR B C 1
ATOM 7044 O O . TYR B 1 217 ? -18.375 22.953 4.727 1 86.81 217 TYR B O 1
ATOM 7052 N N . ASP B 1 218 ? -19.922 21.5 4.145 1 89.88 218 ASP B N 1
ATOM 7053 C CA . ASP B 1 218 ? -20.75 21.781 5.316 1 89.88 218 ASP B CA 1
ATOM 7054 C C . ASP B 1 218 ? -20.453 20.781 6.438 1 89.88 218 ASP B C 1
ATOM 7056 O O . ASP B 1 218 ? -21.203 20.688 7.406 1 89.88 218 ASP B O 1
ATOM 7060 N N . GLN B 1 219 ? -19.375 20.078 6.281 1 93.38 219 GLN B N 1
ATOM 7061 C CA . GLN B 1 219 ? -18.953 19.109 7.297 1 93.38 219 GLN B CA 1
ATOM 7062 C C . GLN B 1 219 ? -17.75 19.641 8.094 1 93.38 219 GLN B C 1
ATOM 7064 O O . GLN B 1 219 ? -17.125 20.625 7.695 1 93.38 219 GLN B O 1
ATOM 7069 N N . VAL B 1 220 ? -17.594 19.031 9.234 1 97.12 220 VAL B N 1
ATOM 7070 C CA . VAL B 1 220 ? -16.406 19.297 10.047 1 97.12 220 VAL B CA 1
ATOM 7071 C C . VAL B 1 220 ? -15.336 18.25 9.758 1 97.12 220 VAL B C 1
ATOM 7073 O O . VAL B 1 220 ? -15.523 17.078 10.055 1 97.12 220 VAL B O 1
ATOM 7076 N N . PHE B 1 221 ? -14.289 18.703 9.172 1 96.38 221 PHE B N 1
ATOM 7077 C CA . PHE B 1 221 ? -13.188 17.797 8.883 1 96.38 221 PHE B CA 1
ATOM 7078 C C . PHE B 1 221 ? -12.148 17.844 10 1 96.38 221 PHE B C 1
ATOM 7080 O O . PHE B 1 221 ? -11.805 18.922 10.5 1 96.38 221 PHE B O 1
ATOM 7087 N N . ILE B 1 222 ? -11.664 16.703 10.367 1 97.62 222 ILE B N 1
ATOM 7088 C CA . ILE B 1 222 ? -10.703 16.625 11.461 1 97.62 222 ILE B CA 1
ATOM 7089 C C . ILE B 1 222 ? -9.43 17.391 11.086 1 97.62 222 ILE B C 1
ATOM 7091 O O . ILE B 1 222 ? -8.961 18.219 11.859 1 97.62 222 ILE B O 1
ATOM 7095 N N . ARG B 1 223 ? -8.883 17.156 9.945 1 97.38 223 ARG B N 1
ATOM 7096 C CA . ARG B 1 223 ? -7.684 17.859 9.492 1 97.38 223 ARG B CA 1
ATOM 7097 C C . ARG B 1 223 ? -7.922 19.359 9.422 1 97.38 223 ARG B C 1
ATOM 7099 O O . ARG B 1 223 ? -7.086 20.156 9.859 1 97.38 223 ARG B O 1
ATOM 7106 N N . ASP B 1 224 ? -9.055 19.75 8.898 1 97.56 224 ASP B N 1
ATOM 7107 C CA . ASP B 1 224 ? -9.352 21.156 8.609 1 97.56 224 ASP B CA 1
ATOM 7108 C C . ASP B 1 224 ? -9.562 21.938 9.898 1 97.56 224 ASP B C 1
ATOM 7110 O O . ASP B 1 224 ? -9.375 23.156 9.922 1 97.56 224 ASP B O 1
ATOM 7114 N N . PHE B 1 225 ? -9.961 21.25 10.938 1 98.56 225 PHE B N 1
ATOM 7115 C CA . PHE B 1 225 ? -10.258 21.953 12.188 1 98.56 225 PHE B CA 1
ATOM 7116 C C . PHE B 1 225 ? -8.969 22.312 12.93 1 98.56 225 PHE B C 1
ATOM 7118 O O . PHE B 1 225 ? -8.969 23.172 13.797 1 98.56 225 PHE B O 1
ATOM 7125 N N . VAL B 1 226 ? -7.883 21.719 12.648 1 98.81 226 VAL B N 1
ATOM 7126 C CA . VAL B 1 226 ? -6.656 21.844 13.43 1 98.81 226 VAL B CA 1
ATOM 7127 C C . VAL B 1 226 ? -6.211 23.312 13.453 1 98.81 226 VAL B C 1
ATOM 7129 O O . VAL B 1 226 ? -5.926 23.859 14.523 1 98.81 226 VAL B O 1
ATOM 7132 N N . PRO B 1 227 ? -6.168 24.031 12.305 1 98.75 227 PRO B N 1
ATOM 7133 C CA . PRO B 1 227 ? -5.793 25.438 12.414 1 98.75 227 PRO B CA 1
ATOM 7134 C C . PRO B 1 227 ? -6.809 26.266 13.203 1 98.75 227 PRO B C 1
ATOM 7136 O O . PRO B 1 227 ? -6.434 27.188 13.922 1 98.75 227 PRO B O 1
ATOM 7139 N N . SER B 1 228 ? -8.078 25.938 13.047 1 98.81 228 SER B N 1
ATOM 7140 C CA . SER B 1 228 ? -9.094 26.594 13.859 1 98.81 228 SER B CA 1
ATOM 7141 C C . SER B 1 228 ? -8.867 26.328 15.344 1 98.81 228 SER B C 1
ATOM 7143 O O . SER B 1 228 ? -8.953 27.234 16.172 1 98.81 228 SER B O 1
ATOM 7145 N N . ALA B 1 229 ? -8.625 25.062 15.633 1 98.88 229 ALA B N 1
ATOM 7146 C CA . ALA B 1 229 ? -8.375 24.656 17.016 1 98.88 229 ALA B CA 1
ATOM 7147 C C . ALA B 1 229 ? -7.215 25.453 17.609 1 98.88 229 ALA B C 1
ATOM 7149 O O . ALA B 1 229 ? -7.293 25.922 18.75 1 98.88 229 ALA B O 1
ATOM 7150 N N . LEU B 1 230 ? -6.184 25.609 16.891 1 98.81 230 LEU B N 1
ATOM 7151 C CA . LEU B 1 230 ? -5.016 26.328 17.375 1 98.81 230 LEU B CA 1
ATOM 7152 C C . LEU B 1 230 ? -5.336 27.812 17.578 1 98.81 230 LEU B C 1
ATOM 7154 O O . LEU B 1 230 ? -4.883 28.406 18.562 1 98.81 230 LEU B O 1
ATOM 7158 N N . ALA B 1 231 ? -6.09 28.391 16.656 1 98.75 231 ALA B N 1
ATOM 7159 C CA . ALA B 1 231 ? -6.512 29.766 16.844 1 98.75 231 ALA B CA 1
ATOM 7160 C C . ALA B 1 231 ? -7.301 29.938 18.141 1 98.75 231 ALA B C 1
ATOM 7162 O O . ALA B 1 231 ? -7.027 30.844 18.922 1 98.75 231 ALA B O 1
ATOM 7163 N N . PHE B 1 232 ? -8.242 29.062 18.359 1 98.81 232 PHE B N 1
ATOM 7164 C CA . PHE B 1 232 ? -9.062 29.125 19.562 1 98.81 232 PHE B CA 1
ATOM 7165 C C . PHE B 1 232 ? -8.211 28.891 20.812 1 98.81 232 PHE B C 1
ATOM 7167 O O . PHE B 1 232 ? -8.383 29.594 21.812 1 98.81 232 PHE B O 1
ATOM 7174 N N . LEU B 1 233 ? -7.32 27.922 20.75 1 98.75 233 LEU B N 1
ATOM 7175 C CA . LEU B 1 233 ? -6.465 27.625 21.891 1 98.75 233 LEU B CA 1
ATOM 7176 C C . LEU B 1 233 ? -5.574 28.812 22.234 1 98.75 233 LEU B C 1
ATOM 7178 O O . LEU B 1 233 ? -5.438 29.188 23.406 1 98.75 233 LEU B O 1
ATOM 7182 N N . LEU B 1 234 ? -4.973 29.422 21.234 1 98.31 234 LEU B N 1
ATOM 7183 C CA . LEU B 1 234 ? -4.07 30.562 21.438 1 98.31 234 LEU B CA 1
ATOM 7184 C C . LEU B 1 234 ? -4.832 31.781 21.938 1 98.31 234 LEU B C 1
ATOM 7186 O O . LEU B 1 234 ? -4.25 32.656 22.594 1 98.31 234 LEU B O 1
ATOM 7190 N N . ASN B 1 235 ? -6.121 31.828 21.625 1 97.31 235 ASN B N 1
ATOM 7191 C CA . ASN B 1 235 ? -6.977 32.906 22.109 1 97.31 235 ASN B CA 1
ATOM 7192 C C . ASN B 1 235 ? -7.594 32.562 23.469 1 97.31 235 ASN B C 1
ATOM 7194 O O . ASN B 1 235 ? -8.469 33.312 23.938 1 97.31 235 ASN B O 1
ATOM 7198 N N . GLY B 1 236 ? -7.246 31.391 24.062 1 96.69 236 GLY B N 1
ATOM 7199 C CA . GLY B 1 236 ? -7.723 31.016 25.375 1 96.69 236 GLY B CA 1
ATOM 7200 C C . GLY B 1 236 ? -9.094 30.375 25.359 1 96.69 236 GLY B C 1
ATOM 7201 O O . GLY B 1 236 ? -9.727 30.219 26.406 1 96.69 236 GLY B O 1
ATOM 7202 N N . GLU B 1 237 ? -9.57 30.047 24.219 1 97.19 237 GLU B N 1
ATOM 7203 C CA . GLU B 1 237 ? -10.883 29.422 24.062 1 97.19 237 GLU B CA 1
ATOM 7204 C C . GLU B 1 237 ? -10.758 27.922 23.828 1 97.19 237 GLU B C 1
ATOM 7206 O O . GLU B 1 237 ? -11.133 27.422 22.766 1 97.19 237 GLU B O 1
ATOM 7211 N N . GLY B 1 238 ? -10.383 27.156 24.828 1 97.25 238 GLY B N 1
ATOM 7212 C CA . GLY B 1 238 ? -10.047 25.75 24.688 1 97.25 238 GLY B CA 1
ATOM 7213 C C . GLY B 1 238 ? -11.258 24.844 24.719 1 97.25 238 GLY B C 1
ATOM 7214 O O . GLY B 1 238 ? -11.172 23.672 24.328 1 97.25 238 GLY B O 1
ATOM 7215 N N . GLU B 1 239 ? -12.445 25.359 25.094 1 97.44 239 GLU B N 1
ATOM 7216 C CA . GLU B 1 239 ? -13.641 24.547 25.281 1 97.44 239 GLU B CA 1
ATOM 7217 C C . GLU B 1 239 ? -14.062 23.891 23.969 1 97.44 239 GLU B C 1
ATOM 7219 O O . GLU B 1 239 ? -14.414 22.703 23.938 1 97.44 239 GLU B O 1
ATOM 7224 N N . ILE B 1 240 ? -14.055 24.625 22.891 1 98.31 240 ILE B N 1
ATOM 7225 C CA . ILE B 1 240 ? -14.477 24.094 21.609 1 98.31 240 ILE B CA 1
ATOM 7226 C C . ILE B 1 240 ? -13.539 22.953 21.203 1 98.31 240 ILE B C 1
ATOM 7228 O O . ILE B 1 240 ? -13.977 21.969 20.578 1 98.31 240 ILE B O 1
ATOM 7232 N N . VAL B 1 241 ? -12.25 23.047 21.5 1 98.75 241 VAL B N 1
ATOM 7233 C CA . VAL B 1 241 ? -11.273 22.031 21.125 1 98.75 241 VAL B CA 1
ATOM 7234 C C . VAL B 1 241 ? -11.477 20.766 21.953 1 98.75 241 VAL B C 1
ATOM 7236 O O . VAL B 1 241 ? -11.414 19.656 21.438 1 98.75 241 VAL B O 1
ATOM 7239 N N . LYS B 1 242 ? -11.719 20.984 23.25 1 98.56 242 LYS B N 1
ATOM 7240 C CA . LYS B 1 242 ? -12.039 19.859 24.125 1 98.56 242 LYS B CA 1
ATOM 7241 C C . LYS B 1 242 ? -13.258 19.094 23.625 1 98.56 242 LYS B C 1
ATOM 7243 O O . LYS B 1 242 ? -13.234 17.875 23.531 1 98.56 242 LYS B O 1
ATOM 7248 N N . ASN B 1 243 ? -14.281 19.859 23.297 1 98.25 243 ASN B N 1
ATOM 7249 C CA . ASN B 1 243 ? -15.508 19.266 22.781 1 98.25 243 ASN B CA 1
ATOM 7250 C C . ASN B 1 243 ? -15.258 18.516 21.469 1 98.25 243 ASN B C 1
ATOM 7252 O O . ASN B 1 243 ? -15.797 17.422 21.25 1 98.25 243 ASN B O 1
ATOM 7256 N N . PHE B 1 244 ? -14.555 19.062 20.594 1 98.62 244 PHE B N 1
ATOM 7257 C CA . PHE B 1 244 ? -14.227 18.453 19.312 1 98.62 244 PHE B CA 1
ATOM 7258 C C . PHE B 1 244 ? -13.516 17.125 19.516 1 98.62 244 PHE B C 1
ATOM 7260 O O . PHE B 1 244 ? -13.859 16.125 18.875 1 98.62 244 PHE B O 1
ATOM 7267 N N . LEU B 1 245 ? -12.469 17.125 20.391 1 98.81 245 LEU B N 1
ATOM 7268 C CA . LEU B 1 245 ? -11.664 15.938 20.656 1 98.81 245 LEU B CA 1
ATOM 7269 C C . LEU B 1 245 ? -12.523 14.805 21.203 1 98.81 245 LEU B C 1
ATOM 7271 O O . LEU B 1 245 ? -12.406 13.656 20.766 1 98.81 245 LEU B O 1
ATOM 7275 N N . LEU B 1 246 ? -13.359 15.156 22.078 1 97.88 246 LEU B N 1
ATOM 7276 C CA . LEU B 1 246 ? -14.211 14.148 22.703 1 97.88 246 LEU B CA 1
ATOM 7277 C C . LEU B 1 246 ? -15.281 13.656 21.719 1 97.88 246 LEU B C 1
ATOM 7279 O O . LEU B 1 246 ? -15.578 12.469 21.672 1 97.88 246 LEU B O 1
ATOM 7283 N N . HIS B 1 247 ? -15.805 14.562 20.938 1 97.56 247 HIS B N 1
ATOM 7284 C CA . HIS B 1 247 ? -16.844 14.195 19.984 1 97.56 247 HIS B CA 1
ATOM 7285 C C . HIS B 1 247 ? -16.281 13.273 18.891 1 97.56 247 HIS B C 1
ATOM 7287 O O . HIS B 1 247 ? -16.906 12.258 18.578 1 97.56 247 HIS B O 1
ATOM 7293 N N . THR B 1 248 ? -15.195 13.625 18.312 1 97.88 248 THR B N 1
ATOM 7294 C CA . THR B 1 248 ? -14.594 12.805 17.266 1 97.88 248 THR B CA 1
ATOM 7295 C C . THR B 1 248 ? -14.164 11.453 17.828 1 97.88 248 THR B C 1
ATOM 7297 O O . THR B 1 248 ? -14.211 10.445 17.109 1 97.88 248 THR B O 1
ATOM 7300 N N . LEU B 1 249 ? -13.75 11.422 19.078 1 97.44 249 LEU B N 1
ATOM 7301 C CA . LEU B 1 249 ? -13.414 10.148 19.719 1 97.44 249 LEU B CA 1
ATOM 7302 C C . LEU B 1 249 ? -14.625 9.227 19.75 1 97.44 249 LEU B C 1
ATOM 7304 O O . LEU B 1 249 ? -14.5 8.016 19.531 1 97.44 249 LEU B O 1
ATOM 7308 N N . GLN B 1 250 ? -15.75 9.766 20.016 1 95 250 GLN B N 1
ATOM 7309 C CA . GLN B 1 250 ? -16.984 8.984 20.047 1 95 250 GLN B CA 1
ATOM 7310 C C . GLN B 1 250 ? -17.312 8.414 18.672 1 95 250 GLN B C 1
ATOM 7312 O O . GLN B 1 250 ? -17.969 7.375 18.562 1 95 250 GLN B O 1
ATOM 7317 N N . LEU B 1 251 ? -16.875 9.086 17.688 1 94.44 251 LEU B N 1
ATOM 7318 C CA . LEU B 1 251 ? -17.188 8.672 16.328 1 94.44 251 LEU B CA 1
ATOM 7319 C C . LEU B 1 251 ? -16.156 7.652 15.836 1 94.44 251 LEU B C 1
ATOM 7321 O O . LEU B 1 251 ? -16.359 7.027 14.789 1 94.44 251 LEU B O 1
ATOM 7325 N N . GLN B 1 252 ? -15.039 7.453 16.516 1 92.44 252 GLN B N 1
ATOM 7326 C CA . GLN B 1 252 ? -14.016 6.484 16.125 1 92.44 252 GLN B CA 1
ATOM 7327 C C . GLN B 1 252 ? -14.609 5.086 15.984 1 92.44 252 GLN B C 1
ATOM 7329 O O . GLN B 1 252 ? -15.508 4.707 16.734 1 92.44 252 GLN B O 1
ATOM 7334 N N . SER B 1 253 ? -14.133 4.324 15.039 1 82.19 253 SER B N 1
ATOM 7335 C CA . SER B 1 253 ? -14.547 2.934 14.867 1 82.19 253 SER B CA 1
ATOM 7336 C C . SER B 1 253 ? -13.977 2.047 15.969 1 82.19 253 SER B C 1
ATOM 7338 O O . SER B 1 253 ? -12.797 1.695 15.938 1 82.19 253 SER B O 1
ATOM 7340 N N . TRP B 1 254 ? -14.828 1.593 16.859 1 74.06 254 TRP B N 1
ATOM 7341 C CA . TRP B 1 254 ? -14.344 0.811 17.984 1 74.06 254 TRP B CA 1
ATOM 7342 C C . TRP B 1 254 ? -14.594 -0.678 17.766 1 74.06 254 TRP B C 1
ATOM 7344 O O . TRP B 1 254 ? -13.898 -1.521 18.344 1 74.06 254 TRP B O 1
ATOM 7354 N N . GLU B 1 255 ? -15.578 -0.914 16.938 1 64.25 255 GLU B N 1
ATOM 7355 C CA . GLU B 1 255 ? -15.977 -2.312 16.812 1 64.25 255 GLU B CA 1
ATOM 7356 C C . GLU B 1 255 ? -15.273 -2.98 15.633 1 64.25 255 GLU B C 1
ATOM 7358 O O . GLU B 1 255 ? -15.102 -2.367 14.578 1 64.25 255 GLU B O 1
ATOM 7363 N N . LYS B 1 256 ? -14.812 -4.141 16.016 1 58.97 256 LYS B N 1
ATOM 7364 C CA . LYS B 1 256 ? -14.266 -4.965 14.938 1 58.97 256 LYS B CA 1
ATOM 7365 C C . LYS B 1 256 ? -15.383 -5.605 14.117 1 58.97 256 LYS B C 1
ATOM 7367 O O . LYS B 1 256 ? -16.297 -6.219 14.68 1 58.97 256 LYS B O 1
ATOM 7372 N N . THR B 1 257 ? -15.594 -5.035 12.992 1 55.72 257 THR B N 1
ATOM 7373 C CA . THR B 1 257 ? -16.641 -5.617 12.156 1 55.72 257 THR B CA 1
ATOM 7374 C C . THR B 1 257 ? -16.047 -6.66 11.211 1 55.72 257 THR B C 1
ATOM 7376 O O . THR B 1 257 ? -14.875 -6.574 10.828 1 55.72 257 THR B O 1
ATOM 7379 N N . VAL B 1 258 ? -16.828 -7.684 11.109 1 46.94 258 VAL B N 1
ATOM 7380 C CA . VAL B 1 258 ? -16.484 -8.734 10.156 1 46.94 258 VAL B CA 1
ATOM 7381 C C . VAL B 1 258 ? -16.75 -8.258 8.734 1 46.94 258 VAL B C 1
ATOM 7383 O O . VAL B 1 258 ? -16.188 -8.797 7.773 1 46.94 258 VAL B O 1
ATOM 7386 N N . ASP B 1 259 ? -17.406 -7.094 8.688 1 50.25 259 ASP B N 1
ATOM 7387 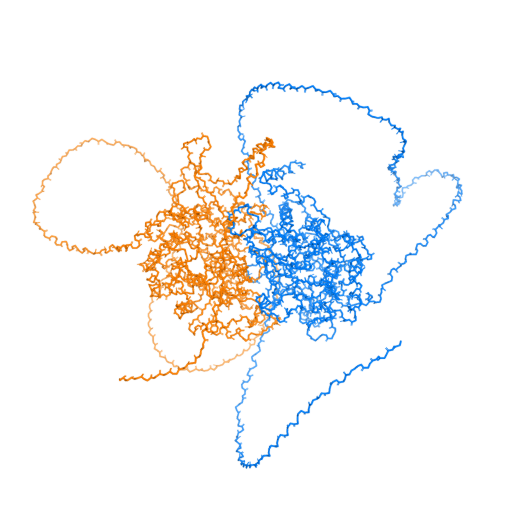C CA . ASP B 1 259 ? -17.766 -6.594 7.363 1 50.25 259 ASP B CA 1
ATOM 7388 C C . ASP B 1 259 ? -16.578 -5.863 6.719 1 50.25 259 ASP B C 1
ATOM 7390 O O . ASP B 1 259 ? -16.016 -4.949 7.312 1 50.25 259 ASP B O 1
ATOM 7394 N N . CYS B 1 260 ? -16.172 -6.355 5.629 1 57.19 260 CYS B N 1
ATOM 7395 C CA . CYS B 1 260 ? -14.969 -5.902 4.945 1 57.19 260 CYS B CA 1
ATOM 7396 C C . CYS B 1 260 ? -15.148 -4.496 4.387 1 57.19 260 CYS B C 1
ATOM 7398 O O . CYS B 1 260 ? -14.188 -3.877 3.924 1 57.19 260 CYS B O 1
ATOM 7400 N N . TYR B 1 261 ? -16.344 -3.979 4.535 1 61.66 261 TYR B N 1
ATOM 7401 C CA . TYR B 1 261 ? -16.531 -2.631 4.016 1 61.66 261 TYR B CA 1
ATOM 7402 C C . TYR B 1 261 ? -16.656 -1.619 5.148 1 61.66 261 TYR B C 1
ATOM 7404 O O . TYR B 1 261 ? -16.891 -0.433 4.91 1 61.66 261 TYR B O 1
ATOM 7412 N N . SER B 1 262 ? -16.375 -2.217 6.281 1 67.81 262 SER B N 1
ATOM 7413 C CA . SER B 1 262 ? -16.391 -1.342 7.449 1 67.81 262 SER B CA 1
ATOM 7414 C C . SER B 1 262 ? -15 -0.84 7.793 1 67.81 262 SER B C 1
ATOM 7416 O O . SER B 1 262 ? -14.008 -1.533 7.555 1 67.81 262 SER B O 1
ATOM 7418 N N . PRO B 1 263 ? -15.055 0.308 8.367 1 75.44 263 PRO B N 1
ATOM 7419 C CA . PRO B 1 263 ? -13.758 0.844 8.773 1 75.44 263 PRO B CA 1
ATOM 7420 C C . PRO B 1 263 ? -13.062 -0.027 9.82 1 75.44 263 PRO B C 1
ATOM 7422 O O . PRO B 1 263 ? -13.727 -0.609 10.68 1 75.44 263 PRO B O 1
ATOM 7425 N N . GLY B 1 264 ? -11.82 -0.122 9.758 1 76.94 264 GLY B N 1
ATOM 7426 C CA . GLY B 1 264 ? -11.031 -0.861 10.734 1 76.94 264 GLY B CA 1
ATOM 7427 C C . GLY B 1 264 ? -11.125 -0.285 12.133 1 76.94 264 GLY B C 1
ATOM 7428 O O . GLY B 1 264 ? -11.344 0.917 12.305 1 76.94 264 GLY B O 1
ATOM 7429 N N . GLN B 1 265 ? -10.93 -1.115 13.016 1 85.5 265 GLN B N 1
ATOM 7430 C CA . GLN B 1 265 ? -10.938 -0.682 14.414 1 85.5 265 GLN B CA 1
ATOM 7431 C C . GLN B 1 265 ? -9.844 0.353 14.672 1 85.5 265 GLN B C 1
ATOM 7433 O O . GLN B 1 265 ? -8.68 0.137 14.32 1 85.5 265 GLN B O 1
ATOM 7438 N N . GLY B 1 266 ? -10.281 1.54 15.227 1 91 266 GLY B N 1
ATOM 7439 C CA . GLY B 1 266 ? -9.336 2.596 15.57 1 91 266 GLY B CA 1
ATOM 7440 C C . GLY B 1 266 ? -9.305 3.717 14.547 1 91 266 GLY B C 1
ATOM 7441 O O . GLY B 1 266 ? -8.758 4.789 14.812 1 91 266 GLY B O 1
ATOM 7442 N N . LEU B 1 267 ? -9.922 3.455 13.414 1 91.94 267 LEU B N 1
ATOM 7443 C CA . LEU B 1 267 ? -9.938 4.473 12.367 1 91.94 267 LEU B CA 1
ATOM 7444 C C . LEU B 1 267 ? -10.773 5.68 12.789 1 91.94 267 LEU B C 1
ATOM 7446 O O . LEU B 1 267 ? -11.852 5.52 13.359 1 91.94 267 LEU B O 1
ATOM 7450 N N . MET B 1 268 ? -10.242 6.852 12.625 1 95.19 268 MET B N 1
ATOM 7451 C CA . MET B 1 268 ? -10.969 8.102 12.836 1 95.19 268 MET B CA 1
ATOM 7452 C C . MET B 1 268 ? -11.648 8.555 11.547 1 95.19 268 MET B C 1
ATOM 7454 O O . MET B 1 268 ? -11.102 8.398 10.461 1 95.19 268 MET B O 1
ATOM 7458 N N . PRO B 1 269 ? -12.797 9.07 11.664 1 93.56 269 PRO B N 1
ATOM 7459 C CA . PRO B 1 269 ? -13.438 9.57 10.445 1 93.56 269 PRO B CA 1
ATOM 7460 C C . PRO B 1 269 ? -12.703 10.758 9.828 1 93.56 269 PRO B C 1
ATOM 7462 O O . PRO B 1 269 ? -11.953 11.453 10.523 1 93.56 269 PRO B O 1
ATOM 7465 N N . ALA B 1 270 ? -12.891 10.961 8.586 1 93.69 270 ALA B N 1
ATOM 7466 C CA . ALA B 1 270 ? -12.352 12.148 7.926 1 93.69 270 ALA B CA 1
ATOM 7467 C C . ALA B 1 270 ? -13.109 13.406 8.352 1 93.69 270 ALA B C 1
ATOM 7469 O O . ALA B 1 270 ? -12.516 14.469 8.516 1 93.69 270 ALA B O 1
ATOM 7470 N N . SER B 1 271 ? -14.445 13.203 8.453 1 94.62 271 SER B N 1
ATOM 7471 C CA . SER B 1 271 ? -15.344 14.32 8.766 1 94.62 271 SER B CA 1
ATOM 7472 C C . SER B 1 271 ? -16.641 13.82 9.391 1 94.62 271 SER B C 1
ATOM 7474 O O . SER B 1 271 ? -16.859 12.609 9.508 1 94.62 271 SER B O 1
ATOM 7476 N N . PHE B 1 272 ? -17.438 14.734 9.859 1 94.94 272 PHE B N 1
ATOM 7477 C CA . PHE B 1 272 ? -18.781 14.438 10.32 1 94.94 272 PHE B CA 1
ATOM 7478 C C . PHE B 1 272 ? -19.734 15.602 10.023 1 94.94 272 PHE B C 1
A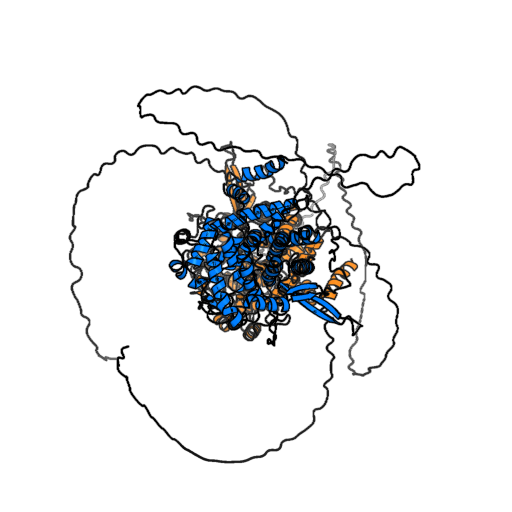TOM 7480 O O . PHE B 1 272 ? -19.297 16.75 9.961 1 94.94 272 PHE B O 1
ATOM 7487 N N . LYS B 1 273 ? -20.953 15.234 9.805 1 93.06 273 LYS B N 1
ATOM 7488 C CA . LYS B 1 273 ? -22 16.219 9.57 1 93.06 273 LYS B CA 1
ATOM 7489 C C . LYS B 1 273 ? -23.016 16.219 10.719 1 93.06 273 LYS B C 1
ATOM 7491 O O . LYS B 1 273 ? -23.438 15.156 11.18 1 93.06 273 LYS B O 1
ATOM 7496 N N . VAL B 1 274 ? -23.297 17.406 11.227 1 92.81 274 VAL B N 1
ATOM 7497 C CA . VAL B 1 274 ? -24.312 17.562 12.258 1 92.81 274 VAL B CA 1
ATOM 7498 C C . VAL B 1 274 ? -25.625 17.984 11.617 1 92.81 274 VAL B C 1
ATOM 7500 O O . VAL B 1 274 ? -25.672 18.953 10.844 1 92.81 274 VAL B O 1
ATOM 7503 N N . ARG B 1 275 ? -26.609 17.219 11.875 1 90 275 ARG B N 1
ATOM 7504 C CA . ARG B 1 275 ? -27.938 17.547 11.391 1 90 275 ARG B CA 1
ATOM 7505 C C . ARG B 1 275 ? -28.953 17.547 12.531 1 90 275 ARG B C 1
ATOM 7507 O O . ARG B 1 275 ? -28.797 16.812 13.508 1 90 275 ARG B O 1
ATOM 7514 N N . THR B 1 276 ? -29.859 18.406 12.367 1 86.19 276 THR B N 1
ATOM 7515 C CA . THR B 1 276 ? -30.984 18.438 13.305 1 86.19 276 THR B CA 1
ATOM 7516 C C . THR B 1 276 ? -32.188 17.703 12.734 1 86.19 276 THR B C 1
ATOM 7518 O O . THR B 1 276 ? -32.656 18.016 11.633 1 86.19 276 THR B O 1
ATOM 7521 N N . VAL B 1 277 ? -32.531 16.641 13.391 1 83.5 277 VAL B N 1
ATOM 7522 C CA . VAL B 1 277 ? -33.688 15.844 12.938 1 83.5 277 VAL B CA 1
ATOM 7523 C C . VAL B 1 277 ? -34.812 15.93 13.953 1 83.5 277 VAL B C 1
ATOM 7525 O O . VAL B 1 277 ? -34.562 16.031 15.156 1 83.5 277 VAL B O 1
ATOM 7528 N N . PRO B 1 278 ? -36.062 16.016 13.383 1 78.31 278 PRO B N 1
ATOM 7529 C CA . PRO B 1 278 ? -37.188 16.016 14.312 1 78.31 278 PRO B CA 1
ATOM 7530 C C . PRO B 1 278 ? -37.281 14.727 15.133 1 78.31 278 PRO B C 1
ATOM 7532 O O . PRO B 1 278 ? -36.969 13.648 14.633 1 78.31 278 PRO B O 1
ATOM 7535 N N . LEU B 1 279 ? -37.344 14.883 16.438 1 70.88 279 LEU B N 1
ATOM 7536 C CA . LEU B 1 279 ? -37.531 13.719 17.297 1 70.88 279 LEU B CA 1
ATOM 7537 C C . LEU B 1 279 ? -38.812 12.953 16.922 1 70.88 279 LEU B C 1
ATOM 7539 O O . LEU B 1 279 ? -39.812 13.562 16.578 1 70.88 279 LEU B O 1
ATOM 7543 N N . ASP B 1 280 ? -38.625 11.656 16.766 1 61.72 280 ASP B N 1
ATOM 7544 C CA . ASP B 1 280 ? -39.812 10.875 16.453 1 61.72 280 ASP B CA 1
ATOM 7545 C C . ASP B 1 280 ? -40.969 11.242 17.375 1 61.72 280 ASP B C 1
ATOM 7547 O O . ASP B 1 280 ? -40.844 11.172 18.594 1 61.72 280 ASP B O 1
ATOM 7551 N N . GLY B 1 281 ? -42.156 11.602 16.859 1 58.88 281 GLY B N 1
ATOM 7552 C CA . GLY B 1 281 ? -43.438 11.805 17.531 1 58.88 281 GLY B CA 1
ATOM 7553 C C . GLY B 1 281 ? -43.656 13.242 17.953 1 58.88 281 GLY B C 1
ATOM 7554 O O . GLY B 1 281 ? -44.719 13.586 18.469 1 58.88 281 GLY B O 1
ATOM 7555 N N . SER B 1 282 ? -42.562 13.961 18.172 1 59.44 282 SER B N 1
ATOM 7556 C CA . SER B 1 282 ? -42.875 15.32 18.594 1 59.44 282 SER B CA 1
ATOM 7557 C C . SER B 1 282 ? -42.438 16.344 17.547 1 59.44 282 SER B C 1
ATOM 7559 O O . SER B 1 282 ? -41.375 16.188 16.938 1 59.44 282 SER B O 1
ATOM 7561 N N . ASN B 1 283 ? -43.375 17.109 16.953 1 58.56 283 ASN B N 1
ATOM 7562 C CA . ASN B 1 283 ? -43.156 18.172 15.992 1 58.56 283 ASN B CA 1
ATOM 7563 C C . ASN B 1 283 ? -42.344 19.312 16.594 1 58.56 283 ASN B C 1
ATOM 7565 O O . ASN B 1 283 ? -41.938 20.25 15.875 1 58.56 283 ASN B O 1
ATOM 7569 N N . GLU B 1 284 ? -42.094 19.281 17.844 1 63.69 284 GLU B N 1
ATOM 7570 C CA . GLU B 1 284 ? -41.5 20.484 18.438 1 63.69 284 GLU B CA 1
ATOM 7571 C C . GLU B 1 284 ? -40.062 20.203 18.938 1 63.69 284 GLU B C 1
ATOM 7573 O O . GLU B 1 284 ? -39.312 21.141 19.172 1 63.69 284 GLU B O 1
ATOM 7578 N N . ALA B 1 285 ? -39.781 18.859 19 1 74.62 285 ALA B N 1
ATOM 7579 C CA . ALA B 1 285 ? -38.469 18.594 19.578 1 74.62 285 ALA B CA 1
ATOM 7580 C C . ALA B 1 285 ? -37.5 18.094 18.516 1 74.62 285 ALA B C 1
ATOM 7582 O O . ALA B 1 285 ? -37.875 17.297 17.656 1 74.62 285 ALA B O 1
ATOM 7583 N N . PHE B 1 286 ? -36.344 18.844 18.469 1 78.94 286 PHE B N 1
ATOM 7584 C CA . PHE B 1 286 ? -35.312 18.469 17.516 1 78.94 286 PHE B CA 1
ATOM 7585 C C . PHE B 1 286 ? -34.125 17.844 18.219 1 78.94 286 PHE B C 1
ATOM 7587 O O . PHE B 1 286 ? -33.875 18.109 19.391 1 78.94 286 PHE B O 1
ATOM 7594 N N . GLU B 1 287 ? -33.656 16.828 17.562 1 82.44 287 GLU B N 1
ATOM 7595 C CA . GLU B 1 287 ? -32.438 16.203 18.062 1 82.44 287 GLU B CA 1
ATOM 7596 C C . GLU B 1 287 ? -31.297 16.312 17.047 1 82.44 287 GLU B C 1
ATOM 7598 O O . GLU B 1 287 ? -31.531 16.281 15.844 1 82.44 287 GLU B O 1
ATOM 7603 N N . ASP B 1 288 ? -30.094 16.547 17.625 1 88.12 288 ASP B N 1
ATOM 7604 C CA . ASP B 1 288 ? -28.906 16.594 16.766 1 88.12 288 ASP B CA 1
ATOM 7605 C C . ASP B 1 288 ? -28.359 15.195 16.5 1 88.12 288 ASP B C 1
ATOM 7607 O O . ASP B 1 288 ? -28.312 14.367 17.406 1 88.12 288 ASP B O 1
ATOM 7611 N N . VAL B 1 289 ? -28.125 15.008 15.258 1 88.81 289 VAL B N 1
ATOM 7612 C CA . VAL B 1 289 ? -27.5 13.758 14.859 1 88.81 289 VAL B CA 1
ATOM 7613 C C . VAL B 1 289 ? -26.156 14.047 14.18 1 88.81 289 VAL B C 1
ATOM 7615 O O . VAL B 1 289 ? -26.047 15.016 13.422 1 88.81 289 VAL B O 1
ATOM 7618 N N . SER B 1 290 ? -25.172 13.266 14.562 1 91.56 290 SER B N 1
ATOM 7619 C CA . SER B 1 290 ? -23.844 13.391 13.961 1 91.56 290 SER B CA 1
ATOM 7620 C C . SER B 1 290 ? -23.516 12.188 13.078 1 91.56 290 SER B C 1
ATOM 7622 O O . SER B 1 290 ? -23.516 11.047 13.555 1 91.56 290 SER B O 1
ATOM 7624 N N . ASP B 1 291 ? -23.234 12.438 11.812 1 89.75 291 ASP B N 1
ATOM 7625 C CA . ASP B 1 291 ? -22.953 11.391 10.844 1 89.75 291 ASP B CA 1
ATOM 7626 C C . ASP B 1 291 ? -21.484 11.406 10.422 1 89.75 291 ASP B C 1
ATOM 7628 O O . ASP B 1 291 ? -21.047 12.281 9.672 1 89.75 291 ASP B O 1
ATOM 7632 N N . PRO B 1 292 ? -20.719 10.383 10.844 1 91.56 292 PRO B N 1
ATOM 7633 C CA . PRO B 1 292 ? -19.312 10.352 10.461 1 91.56 292 PRO B CA 1
ATOM 7634 C C . PRO B 1 292 ? -19.094 9.867 9.031 1 91.56 292 PRO B C 1
ATOM 7636 O O . PRO B 1 292 ? -19.891 9.078 8.516 1 91.56 292 PRO B O 1
ATOM 7639 N N . ASP B 1 293 ? -18.078 10.383 8.414 1 89.12 293 ASP B N 1
ATOM 7640 C CA . ASP B 1 293 ? -17.609 9.938 7.098 1 89.12 293 ASP B CA 1
ATOM 7641 C C . ASP B 1 293 ? -16.188 9.383 7.172 1 89.12 293 ASP B C 1
ATOM 7643 O O . ASP B 1 293 ? -15.242 10.125 7.441 1 89.12 293 ASP B O 1
ATOM 7647 N N . PHE B 1 294 ? -16.062 8.109 6.887 1 85.38 294 PHE B N 1
ATOM 7648 C CA . PHE B 1 294 ? -14.758 7.461 6.953 1 85.38 294 PHE B CA 1
ATOM 7649 C C . PHE B 1 294 ? -14.117 7.387 5.574 1 85.38 294 PHE B C 1
ATOM 7651 O O . PHE B 1 294 ? -13.109 6.711 5.387 1 85.38 294 PHE B O 1
ATOM 7658 N N . GLY B 1 295 ? -14.695 8.062 4.68 1 76.88 295 GLY B N 1
ATOM 7659 C CA . GLY B 1 295 ? -14.203 8.039 3.311 1 76.88 295 GLY B CA 1
ATOM 7660 C C . GLY B 1 295 ? -15.242 7.559 2.312 1 76.88 295 GLY B C 1
ATOM 7661 O O . GLY B 1 295 ? -15.031 7.645 1.101 1 76.88 295 GLY B O 1
ATOM 7662 N N . GLU B 1 296 ? -16.344 7.176 2.729 1 72.62 296 GLU B N 1
ATOM 7663 C CA . GLU B 1 296 ? -17.375 6.613 1.863 1 72.62 296 GLU B CA 1
ATOM 7664 C C . GLU B 1 296 ? -17.969 7.684 0.954 1 72.62 296 GLU B C 1
ATOM 7666 O O . GLU B 1 296 ? -18.406 7.387 -0.161 1 72.62 296 GLU B O 1
ATOM 7671 N N . SER B 1 297 ? -17.906 8.883 1.437 1 68.06 297 SER B N 1
ATOM 7672 C CA . SER B 1 297 ? -18.484 9.961 0.639 1 68.06 297 SER B CA 1
ATOM 7673 C C . SER B 1 297 ? -17.391 10.742 -0.088 1 68.06 297 SER B C 1
ATOM 7675 O O . SER B 1 297 ? -17.688 11.695 -0.82 1 68.06 297 SER B O 1
ATOM 7677 N N . ALA B 1 298 ? -16.203 10.352 0.251 1 66.5 298 ALA B N 1
ATOM 7678 C CA . ALA B 1 298 ? -15.109 11.031 -0.425 1 66.5 298 ALA B CA 1
ATOM 7679 C C . ALA B 1 298 ? -14.977 10.555 -1.869 1 66.5 298 ALA B C 1
ATOM 7681 O O . ALA B 1 298 ? -15.445 9.469 -2.219 1 66.5 298 ALA B O 1
ATOM 7682 N N . ILE B 1 299 ? -14.438 11.492 -2.58 1 64.19 299 ILE B N 1
ATOM 7683 C CA . ILE B 1 299 ? -14.133 11.117 -3.957 1 64.19 299 ILE B CA 1
ATOM 7684 C C . ILE B 1 299 ? -13.18 9.922 -3.973 1 64.19 299 ILE B C 1
ATOM 7686 O O . ILE B 1 299 ? -12.109 9.969 -3.365 1 64.19 299 ILE B O 1
ATOM 7690 N N . GLY B 1 300 ? -13.547 8.781 -4.32 1 62.84 300 GLY B N 1
ATOM 7691 C CA . GLY B 1 300 ? -12.727 7.598 -4.504 1 62.84 300 GLY B CA 1
ATOM 7692 C C . GLY B 1 300 ? -12.75 6.66 -3.312 1 62.84 300 GLY B C 1
ATOM 7693 O O . GLY B 1 300 ? -12.07 5.633 -3.305 1 62.84 300 GLY B O 1
ATOM 7694 N N . ARG B 1 301 ? -13.414 7.043 -2.186 1 74.25 301 ARG B N 1
ATOM 7695 C CA . ARG B 1 301 ? -13.625 6.145 -1.054 1 74.25 301 ARG B CA 1
ATOM 7696 C C . ARG B 1 301 ? -12.305 5.754 -0.406 1 74.25 301 ARG B C 1
ATOM 7698 O O . ARG B 1 301 ? -12.039 4.57 -0.179 1 74.25 301 ARG B O 1
ATOM 7705 N N . VAL B 1 302 ? -11.43 6.695 -0.117 1 83.69 302 VAL B N 1
ATOM 7706 C CA . VAL B 1 302 ? -10.125 6.449 0.496 1 83.69 302 VAL B CA 1
ATOM 7707 C C . VAL B 1 302 ? -10.195 6.734 1.994 1 83.69 302 VAL B C 1
ATOM 7709 O O . VAL B 1 302 ? -10.773 7.742 2.414 1 83.69 302 VAL B O 1
ATOM 7712 N N . ALA B 1 303 ? -9.664 5.832 2.748 1 85.75 303 ALA B N 1
ATOM 7713 C CA . ALA B 1 303 ? -9.594 6.039 4.191 1 85.75 303 ALA B CA 1
ATOM 7714 C C . ALA B 1 303 ? -8.648 7.184 4.539 1 85.75 303 ALA B C 1
ATOM 7716 O O . ALA B 1 303 ? -7.566 7.305 3.953 1 85.75 303 ALA B O 1
ATOM 7717 N N . PRO B 1 304 ? -9.094 8.008 5.426 1 91.69 304 PRO B N 1
ATOM 7718 C CA . PRO B 1 304 ? -8.234 9.117 5.848 1 91.69 304 PRO B CA 1
ATOM 7719 C C . PRO B 1 304 ? -7.188 8.695 6.879 1 91.69 304 PRO B C 1
ATOM 7721 O O . PRO B 1 304 ? -7.418 8.812 8.086 1 91.69 304 PRO B O 1
ATOM 7724 N N . VAL B 1 305 ? -6.047 8.414 6.469 1 94.56 305 VAL B N 1
ATOM 7725 C CA . VAL B 1 305 ? -5 7.902 7.348 1 94.56 305 VAL B CA 1
ATOM 7726 C C . VAL B 1 305 ? -4.559 9 8.312 1 94.56 305 VAL B C 1
ATOM 7728 O O . VAL B 1 305 ? -4.238 8.719 9.469 1 94.56 305 VAL B O 1
ATOM 7731 N N . ASP B 1 306 ? -4.594 10.234 7.887 1 97.25 306 ASP B N 1
ATOM 7732 C CA . ASP B 1 306 ? -3.996 11.312 8.664 1 97.25 306 ASP B CA 1
ATOM 7733 C C . ASP B 1 306 ? -4.945 11.789 9.766 1 97.25 306 ASP B C 1
ATOM 7735 O O . ASP B 1 306 ? -4.531 12.5 10.68 1 97.25 306 ASP B O 1
ATOM 7739 N N . SER B 1 307 ? -6.234 11.438 9.734 1 96.88 307 SER B N 1
ATOM 7740 C CA . SER B 1 307 ? -7.203 11.93 10.711 1 96.88 307 SER B CA 1
ATOM 7741 C C . SER B 1 307 ? -6.809 11.539 12.125 1 96.88 307 SER B C 1
ATOM 7743 O O . SER B 1 307 ? -6.801 12.375 13.031 1 96.88 307 SER B O 1
ATOM 7745 N N . GLY B 1 308 ? -6.52 10.258 12.266 1 97.81 308 GLY B N 1
ATOM 7746 C CA . GLY B 1 308 ? -6.102 9.805 13.586 1 97.81 308 GLY B CA 1
ATOM 7747 C C . GLY B 1 308 ? -4.797 10.43 14.047 1 97.81 308 GLY B C 1
ATOM 7748 O O . GLY B 1 308 ? -4.621 10.719 15.227 1 97.81 308 GLY B O 1
ATOM 7749 N N . LEU B 1 309 ? -3.881 10.68 13.148 1 98.75 309 LEU B N 1
ATOM 7750 C CA . LEU B 1 309 ? -2.594 11.281 13.469 1 98.75 309 LEU B CA 1
ATOM 7751 C C . LEU B 1 309 ? -2.773 12.727 13.93 1 98.75 309 LEU B C 1
ATOM 7753 O O . LEU B 1 309 ? -2.221 13.133 14.961 1 98.75 309 LEU B O 1
ATOM 7757 N N . TRP B 1 310 ? -3.59 13.461 13.203 1 98.88 310 TRP B N 1
ATOM 7758 C CA . TRP B 1 310 ? -3.879 14.852 13.57 1 98.88 310 TRP B CA 1
ATOM 7759 C C . TRP B 1 310 ? -4.605 14.922 14.906 1 98.88 310 TRP B C 1
ATOM 7761 O O . TRP B 1 310 ? -4.402 15.852 15.68 1 98.88 310 TRP B O 1
ATOM 7771 N N . TRP B 1 311 ? -5.484 13.922 15.141 1 98.81 311 TRP B N 1
ATOM 7772 C CA . TRP B 1 311 ? -6.223 13.891 16.406 1 98.81 311 TRP B CA 1
ATOM 7773 C C . TRP B 1 311 ? -5.266 13.797 17.578 1 98.81 311 TRP B C 1
ATOM 7775 O O . TRP B 1 311 ? -5.422 14.523 18.562 1 98.81 311 TRP B O 1
ATOM 7785 N N . ILE B 1 312 ? -4.273 12.961 17.5 1 98.88 312 ILE B N 1
ATOM 7786 C CA . ILE B 1 312 ? -3.287 12.797 18.547 1 98.88 312 ILE B CA 1
ATOM 7787 C C . ILE B 1 312 ? -2.467 14.07 18.703 1 98.88 312 ILE B C 1
ATOM 7789 O O . ILE B 1 312 ? -2.211 14.523 19.828 1 98.88 312 ILE B O 1
ATOM 7793 N N . ILE B 1 313 ? -2.072 14.688 17.656 1 98.88 313 ILE B N 1
ATOM 7794 C CA . ILE B 1 313 ? -1.269 15.906 17.656 1 98.88 313 ILE B CA 1
ATOM 7795 C C . ILE B 1 313 ? -2.055 17.047 18.312 1 98.88 313 ILE B C 1
ATOM 7797 O O . ILE B 1 313 ? -1.514 17.797 19.125 1 98.88 313 ILE B O 1
ATOM 7801 N N . LEU B 1 314 ? -3.309 17.109 17.953 1 98.88 314 LEU B N 1
ATOM 7802 C CA . LEU B 1 314 ? -4.156 18.172 18.5 1 98.88 314 LEU B CA 1
ATOM 7803 C C . LEU B 1 314 ? -4.379 17.953 20 1 98.88 314 LEU B C 1
ATOM 7805 O O . LEU B 1 314 ? -4.445 18.922 20.75 1 98.88 314 LEU B O 1
ATOM 7809 N N . LEU B 1 315 ? -4.531 16.688 20.359 1 98.88 315 LEU B N 1
ATOM 7810 C CA . LEU B 1 315 ? -4.695 16.375 21.781 1 98.88 315 LEU B CA 1
ATOM 7811 C C . LEU B 1 315 ? -3.506 16.891 22.594 1 98.88 315 LEU B C 1
ATOM 7813 O O . LEU B 1 315 ? -3.686 17.469 23.656 1 98.88 315 LEU B O 1
ATOM 7817 N N . ARG B 1 316 ? -2.35 16.672 22.109 1 98.69 316 ARG B N 1
ATOM 7818 C CA . ARG B 1 316 ? -1.164 17.188 22.781 1 98.69 316 ARG B CA 1
ATOM 7819 C C . ARG B 1 316 ? -1.174 18.703 22.844 1 98.69 316 ARG B C 1
ATOM 7821 O O . ARG B 1 316 ? -0.825 19.297 23.875 1 98.69 316 ARG B O 1
ATOM 7828 N N . ALA B 1 317 ? -1.476 19.344 21.75 1 98.75 317 ALA B N 1
ATOM 7829 C CA . ALA B 1 317 ? -1.521 20.812 21.688 1 98.75 317 ALA B CA 1
ATOM 7830 C C . ALA B 1 317 ? -2.504 21.359 22.719 1 98.75 317 ALA B C 1
ATOM 7832 O O . ALA B 1 317 ? -2.232 22.391 23.359 1 98.75 317 ALA B O 1
ATOM 7833 N N . TYR B 1 318 ? -3.635 20.688 22.812 1 98.75 318 TYR B N 1
ATOM 7834 C CA . TYR B 1 318 ? -4.625 21.094 23.812 1 98.75 318 TYR B CA 1
ATOM 7835 C C . TYR B 1 318 ? -4.023 21.109 25.203 1 98.75 318 TYR B C 1
ATOM 7837 O O . TYR B 1 318 ? -4.148 22.094 25.938 1 98.75 318 TYR B O 1
ATOM 7845 N N . GLY B 1 319 ? -3.422 20.016 25.578 1 98.56 319 GLY B N 1
ATOM 7846 C CA . GLY B 1 319 ? -2.812 19.938 26.891 1 98.56 319 GLY B CA 1
ATOM 7847 C C . GLY B 1 319 ? -1.747 21 27.125 1 98.56 319 GLY B C 1
ATOM 7848 O O . GLY B 1 319 ? -1.739 21.656 28.156 1 98.56 319 GLY B O 1
ATOM 7849 N N . LYS B 1 320 ? -0.913 21.203 26.188 1 98.19 320 LYS B N 1
ATOM 7850 C CA . LYS B 1 320 ? 0.223 22.109 26.312 1 98.19 320 LYS B CA 1
ATOM 7851 C C . LYS B 1 320 ? -0.241 23.562 26.391 1 98.19 320 LYS B C 1
ATOM 7853 O O . LYS B 1 320 ? 0.32 24.359 27.156 1 98.19 320 LYS B O 1
ATOM 7858 N N . LEU B 1 321 ? -1.241 23.938 25.656 1 98.38 321 LEU B N 1
ATOM 7859 C CA . LEU B 1 321 ? -1.634 25.344 25.562 1 98.38 321 LEU B CA 1
ATOM 7860 C C . LEU B 1 321 ? -2.625 25.719 26.672 1 98.38 321 LEU B C 1
ATOM 7862 O O . LEU B 1 321 ? -2.68 26.859 27.094 1 98.38 321 LEU B O 1
ATOM 7866 N N . THR B 1 322 ? -3.383 24.734 27.156 1 98.06 322 THR B N 1
ATOM 7867 C CA . THR B 1 322 ? -4.379 25.031 28.188 1 98.06 322 THR B CA 1
ATOM 7868 C C . THR B 1 322 ? -3.844 24.703 29.578 1 98.06 322 THR B C 1
ATOM 7870 O O . THR B 1 322 ? -4.328 25.234 30.578 1 98.06 322 THR B O 1
ATOM 7873 N N . GLY B 1 323 ? -2.908 23.734 29.625 1 96.88 323 GLY B N 1
ATOM 7874 C CA . GLY B 1 323 ? -2.457 23.219 30.906 1 96.88 323 GLY B CA 1
ATOM 7875 C C . GLY B 1 323 ? -3.373 22.141 31.469 1 96.88 323 GLY B C 1
ATOM 7876 O O . GLY B 1 323 ? -3.088 21.562 32.531 1 96.88 323 GLY B O 1
ATOM 7877 N N . ASP B 1 324 ? -4.492 21.891 30.766 1 97.56 324 ASP B N 1
ATOM 7878 C CA . ASP B 1 324 ? -5.426 20.844 31.203 1 97.56 324 ASP B CA 1
ATOM 7879 C C . ASP B 1 324 ? -4.984 19.469 30.719 1 97.56 324 ASP B C 1
ATOM 7881 O O . ASP B 1 324 ? -5.395 19.031 29.641 1 97.56 324 ASP B O 1
ATOM 7885 N N . TYR B 1 325 ? -4.336 18.75 31.531 1 96.88 325 TYR B N 1
ATOM 7886 C CA . TYR B 1 325 ? -3.826 17.438 31.172 1 96.88 325 TYR B CA 1
ATOM 7887 C C . TYR B 1 325 ? -4.781 16.328 31.625 1 96.88 325 TYR B C 1
ATOM 7889 O O . TYR B 1 325 ? -4.551 15.148 31.359 1 96.88 325 TYR B O 1
ATOM 7897 N N . SER B 1 326 ? -5.848 16.734 32.219 1 97.31 326 SER B N 1
ATOM 7898 C CA . SER B 1 326 ? -6.824 15.742 32.656 1 97.31 326 SER B CA 1
ATOM 7899 C C . SER B 1 326 ? -7.527 15.086 31.484 1 97.31 326 SER B C 1
ATOM 7901 O O . SER B 1 326 ? -7.934 13.922 31.562 1 97.31 326 SER B O 1
ATOM 7903 N N . LEU B 1 327 ? -7.637 15.82 30.406 1 97.88 327 LEU B N 1
ATOM 7904 C CA . LEU B 1 327 ? -8.305 15.266 29.234 1 97.88 327 LEU B CA 1
ATOM 7905 C C . LEU B 1 327 ? -7.547 14.062 28.703 1 97.88 327 LEU B C 1
ATOM 7907 O O . LEU B 1 327 ? -8.141 13.008 28.453 1 97.88 327 LEU B O 1
ATOM 7911 N N . GLN B 1 328 ? -6.242 14.195 28.438 1 97.62 328 GLN B N 1
ATOM 7912 C CA . GLN B 1 328 ? -5.453 13.117 27.844 1 97.62 328 GLN B CA 1
ATOM 7913 C C . GLN B 1 328 ? -5.367 11.922 28.781 1 97.62 328 GLN B C 1
ATOM 7915 O O . GLN B 1 328 ? -5.117 10.797 28.344 1 97.62 328 GLN B O 1
ATOM 7920 N N . ASP B 1 329 ? -5.664 12.125 30.109 1 96.88 329 ASP B N 1
ATOM 7921 C CA . ASP B 1 329 ? -5.543 11.07 31.109 1 96.88 329 ASP B CA 1
ATOM 7922 C C . ASP B 1 329 ? -6.824 10.242 31.203 1 96.88 329 ASP B C 1
ATOM 7924 O O . ASP B 1 329 ? -6.84 9.18 31.812 1 96.88 329 ASP B O 1
ATOM 7928 N N . ARG B 1 330 ? -7.824 10.711 30.562 1 97.19 330 ARG B N 1
ATOM 7929 C CA . ARG B 1 330 ? -9.078 9.969 30.578 1 97.19 330 ARG B CA 1
ATOM 7930 C C . ARG B 1 330 ? -8.891 8.57 30 1 97.19 330 ARG B C 1
ATOM 7932 O O . ARG B 1 330 ? -8.156 8.391 29.031 1 97.19 330 ARG B O 1
ATOM 7939 N N . VAL B 1 331 ? -9.695 7.625 30.5 1 95.69 331 VAL B N 1
ATOM 7940 C CA . VAL B 1 331 ? -9.586 6.23 30.094 1 95.69 331 VAL B CA 1
ATOM 7941 C C . VAL B 1 331 ? -9.992 6.09 28.625 1 95.69 331 VAL B C 1
ATOM 7943 O O . VAL B 1 331 ? -9.352 5.367 27.859 1 95.69 331 VAL B O 1
ATOM 7946 N N . ASP B 1 332 ? -11.07 6.707 28.25 1 96 332 ASP B N 1
ATOM 7947 C CA . ASP B 1 332 ? -11.547 6.594 26.875 1 96 332 ASP B CA 1
ATOM 7948 C C . ASP B 1 332 ? -10.562 7.246 25.906 1 96 332 ASP B C 1
ATOM 7950 O O . ASP B 1 332 ? -10.367 6.75 24.781 1 96 332 ASP B O 1
ATOM 7954 N N . VAL B 1 333 ? -10.008 8.336 26.328 1 98.06 333 VAL B N 1
ATOM 7955 C CA . VAL B 1 333 ? -9.031 9.023 25.484 1 98.06 333 VAL B CA 1
ATOM 7956 C C . VAL B 1 333 ? -7.781 8.156 25.328 1 98.06 333 VAL B C 1
ATOM 7958 O O . VAL B 1 333 ? -7.254 8.016 24.219 1 98.06 333 VAL B O 1
ATOM 7961 N N . GLN B 1 334 ? -7.328 7.535 26.422 1 97.88 334 GLN B N 1
ATOM 7962 C CA . GLN B 1 334 ? -6.199 6.609 26.375 1 97.88 334 GLN B CA 1
ATOM 7963 C C . GLN B 1 334 ? -6.488 5.438 25.438 1 97.88 334 GLN B C 1
ATOM 7965 O O . GLN B 1 334 ? -5.617 5.02 24.672 1 97.88 334 GLN B O 1
ATOM 7970 N N . THR B 1 335 ? -7.684 4.973 25.547 1 96.44 335 THR B N 1
ATOM 7971 C CA . THR B 1 335 ? -8.086 3.875 24.672 1 96.44 335 THR B CA 1
ATOM 7972 C C . THR B 1 335 ? -8.086 4.312 23.203 1 96.44 335 THR B C 1
ATOM 7974 O O . THR B 1 335 ? -7.652 3.561 22.328 1 96.44 335 THR B O 1
ATOM 7977 N N . GLY B 1 336 ? -8.602 5.523 22.953 1 97.06 336 GLY B N 1
ATOM 7978 C CA . GLY B 1 336 ? -8.594 6.055 21.594 1 97.06 336 GLY B CA 1
ATOM 7979 C C . GLY B 1 336 ? -7.199 6.152 21 1 97.06 336 GLY B C 1
ATOM 7980 O O . GLY B 1 336 ? -6.984 5.793 19.844 1 97.06 336 GLY B O 1
ATOM 7981 N N . ILE B 1 337 ? -6.262 6.59 21.797 1 98.06 337 ILE B N 1
ATOM 7982 C CA . ILE B 1 337 ? -4.875 6.676 21.359 1 98.06 337 ILE B CA 1
ATOM 7983 C C . ILE B 1 337 ? -4.355 5.285 21 1 98.06 337 ILE B C 1
ATOM 7985 O O . ILE B 1 337 ? -3.75 5.094 19.953 1 98.06 337 ILE B O 1
ATOM 7989 N N . ARG B 1 338 ? -4.633 4.332 21.875 1 96.69 338 ARG B N 1
ATOM 7990 C CA . ARG B 1 338 ? -4.137 2.973 21.703 1 96.69 338 ARG B CA 1
ATOM 7991 C C . ARG B 1 338 ? -4.688 2.354 20.422 1 96.69 338 ARG B C 1
ATOM 7993 O O . ARG B 1 338 ? -3.967 1.659 19.703 1 96.69 338 ARG B O 1
ATOM 8000 N N . LEU B 1 339 ? -5.902 2.58 20.156 1 94.56 339 LEU B N 1
ATOM 8001 C CA . LEU B 1 339 ? -6.527 1.998 18.984 1 94.56 339 LEU B CA 1
ATOM 8002 C C . LEU B 1 339 ? -5.934 2.59 17.703 1 94.56 339 LEU B C 1
ATOM 8004 O O . LEU B 1 339 ? -5.719 1.872 16.719 1 94.56 339 LEU B O 1
ATOM 8008 N N . ILE B 1 340 ? -5.688 3.871 17.672 1 96.25 340 ILE B N 1
ATOM 8009 C CA . ILE B 1 340 ? -5.051 4.504 16.516 1 96.25 340 ILE B CA 1
ATOM 8010 C C . ILE B 1 340 ? -3.658 3.916 16.312 1 96.25 340 ILE B C 1
ATOM 8012 O O . ILE B 1 340 ? -3.275 3.584 15.195 1 96.25 340 ILE B O 1
ATOM 8016 N N . LEU B 1 341 ? -2.926 3.779 17.438 1 95.69 341 LEU B N 1
ATOM 8017 C CA . LEU B 1 341 ? -1.559 3.273 17.359 1 95.69 341 LEU B CA 1
ATOM 8018 C C . LEU B 1 341 ? -1.542 1.818 16.906 1 95.69 341 LEU B C 1
ATOM 8020 O O . LEU B 1 341 ? -0.646 1.407 16.172 1 95.69 341 LEU B O 1
ATOM 8024 N N . LYS B 1 342 ? -2.467 1.092 17.375 1 90.5 342 LYS B N 1
ATOM 8025 C CA . LYS B 1 342 ? -2.551 -0.303 16.938 1 90.5 342 LYS B CA 1
ATOM 8026 C C . LYS B 1 342 ? -2.73 -0.41 15.43 1 90.5 342 LYS B C 1
ATOM 8028 O O . LYS B 1 342 ? -2.154 -1.294 14.797 1 90.5 342 LYS B O 1
ATOM 8033 N N . LEU B 1 343 ? -3.518 0.396 14.883 1 89.69 343 LEU B N 1
ATOM 8034 C CA . LEU B 1 343 ? -3.723 0.434 13.445 1 89.69 343 LEU B CA 1
ATOM 8035 C C . LEU B 1 343 ? -2.424 0.765 12.719 1 89.69 343 LEU B C 1
ATOM 8037 O O . LEU B 1 343 ? -2.137 0.2 11.656 1 89.69 343 LEU B O 1
ATOM 8041 N N . CYS B 1 344 ? -1.651 1.626 13.281 1 92.25 344 CYS B N 1
ATOM 8042 C CA . CYS B 1 344 ? -0.446 2.129 12.625 1 92.25 344 CYS B CA 1
ATOM 8043 C C . CYS B 1 344 ? 0.717 1.162 12.812 1 92.25 344 CYS B C 1
ATOM 8045 O O . CYS B 1 344 ? 1.607 1.083 11.969 1 92.25 344 CYS B O 1
ATOM 8047 N N . LEU B 1 345 ? 0.736 0.423 13.922 1 89.19 345 LEU B N 1
ATOM 8048 C CA . LEU B 1 345 ? 1.912 -0.353 14.305 1 89.19 345 LEU B CA 1
ATOM 8049 C C . LEU B 1 345 ? 1.706 -1.834 14 1 89.19 345 LEU B C 1
ATOM 8051 O O . LEU B 1 345 ? 2.59 -2.654 14.266 1 89.19 345 LEU B O 1
ATOM 8055 N N . THR B 1 346 ? 0.601 -2.139 13.445 1 81.44 346 THR B N 1
ATOM 8056 C CA . THR B 1 346 ? 0.309 -3.535 13.141 1 81.44 346 THR B CA 1
ATOM 8057 C C . THR B 1 346 ? 1.298 -4.086 12.117 1 81.44 346 THR B C 1
ATOM 8059 O O . THR B 1 346 ? 1.729 -3.365 11.211 1 81.44 346 THR B O 1
ATOM 8062 N N . ASP B 1 347 ? 1.56 -5.383 12.273 1 73.81 347 ASP B N 1
ATOM 8063 C CA . ASP B 1 347 ? 2.451 -6.055 11.328 1 73.81 347 ASP B CA 1
ATOM 8064 C C . ASP B 1 347 ? 1.807 -6.172 9.953 1 73.81 347 ASP B C 1
ATOM 8066 O O . ASP B 1 347 ? 0.616 -6.473 9.844 1 73.81 347 ASP B O 1
ATOM 8070 N N . GLY B 1 348 ? 2.551 -5.797 9.008 1 75.62 348 GLY B N 1
ATOM 8071 C CA . GLY B 1 348 ? 2.141 -5.965 7.621 1 75.62 348 GLY B CA 1
ATOM 8072 C C . GLY B 1 348 ? 3.217 -6.582 6.75 1 75.62 348 GLY B C 1
ATOM 8073 O O . GLY B 1 348 ? 4.098 -7.285 7.246 1 75.62 348 GLY B O 1
ATOM 8074 N N . PHE B 1 349 ? 3.006 -6.57 5.508 1 75.25 349 PHE B N 1
ATOM 8075 C CA . PHE B 1 349 ? 3.955 -7.105 4.539 1 75.25 349 PHE B CA 1
ATOM 8076 C C . PHE B 1 349 ? 5.059 -6.094 4.246 1 75.25 349 PHE B C 1
ATOM 8078 O O . PHE B 1 349 ? 5.594 -6.055 3.137 1 75.25 349 PHE B O 1
ATOM 8085 N N . ASP B 1 350 ? 5.301 -5.293 5.152 1 69.75 350 ASP B N 1
ATOM 8086 C CA . ASP B 1 350 ? 6.305 -4.277 4.859 1 69.75 350 ASP B CA 1
ATOM 8087 C C . ASP B 1 350 ? 7.582 -4.52 5.66 1 69.75 350 ASP B C 1
ATOM 8089 O O . ASP B 1 350 ? 7.527 -5.008 6.793 1 69.75 350 ASP B O 1
ATOM 8093 N N . MET B 1 351 ? 8.609 -4.191 4.992 1 71.5 351 MET B N 1
ATOM 8094 C CA . MET B 1 351 ? 9.938 -4.398 5.562 1 71.5 351 MET B CA 1
ATOM 8095 C C . MET B 1 351 ? 10.531 -3.08 6.043 1 71.5 351 MET B C 1
ATOM 8097 O O . MET B 1 351 ? 11.727 -3.008 6.348 1 71.5 351 MET B O 1
ATOM 8101 N N . PHE B 1 352 ? 9.719 -2.037 6.02 1 82.12 352 PHE B N 1
ATOM 8102 C CA . PHE B 1 352 ? 10.211 -0.714 6.387 1 82.12 352 PHE B CA 1
ATOM 8103 C C . PHE B 1 352 ? 9.422 -0.151 7.562 1 82.12 352 PHE B C 1
ATOM 8105 O O . PHE B 1 352 ? 8.273 -0.537 7.789 1 82.12 352 PHE B O 1
ATOM 8112 N N . PRO B 1 353 ? 10.102 0.718 8.266 1 90.12 353 PRO B N 1
ATOM 8113 C CA . PRO B 1 353 ? 9.414 1.318 9.414 1 90.12 353 PRO B CA 1
ATOM 8114 C C . PRO B 1 353 ? 8.352 2.332 9 1 90.12 353 PRO B C 1
ATOM 8116 O O . PRO B 1 353 ? 7.547 2.764 9.828 1 90.12 353 PRO B O 1
ATOM 8119 N N . SER B 1 354 ? 8.328 2.727 7.746 1 92.62 354 SER B N 1
ATOM 8120 C CA . SER B 1 354 ? 7.355 3.693 7.242 1 92.62 354 SER B CA 1
ATOM 8121 C C . SER B 1 354 ? 5.977 3.062 7.086 1 92.62 354 SER B C 1
ATOM 8123 O O . SER B 1 354 ? 5.855 1.838 7 1 92.62 354 SER B O 1
ATOM 8125 N N . LEU B 1 355 ? 4.93 3.852 7.098 1 93.25 355 LEU B N 1
ATOM 8126 C CA . LEU B 1 355 ? 3.551 3.398 6.949 1 93.25 355 LEU B CA 1
ATOM 8127 C C . LEU B 1 355 ? 3.176 3.273 5.477 1 93.25 355 LEU B C 1
ATOM 8129 O O . LEU B 1 355 ? 3.338 4.223 4.707 1 93.25 355 LEU B O 1
ATOM 8133 N N . LEU B 1 356 ? 2.732 2.121 5.102 1 91.81 356 LEU B N 1
ATOM 8134 C CA . LEU B 1 356 ? 2.225 1.89 3.754 1 91.81 356 LEU B CA 1
ATOM 8135 C C . LEU B 1 356 ? 0.786 2.379 3.625 1 91.81 356 LEU B C 1
ATOM 8137 O O . LEU B 1 356 ? -0.077 1.999 4.418 1 91.81 356 LEU B O 1
ATOM 8141 N N . VAL B 1 357 ? 0.525 3.217 2.594 1 93.56 357 VAL B N 1
ATOM 8142 C CA . VAL B 1 357 ? -0.821 3.758 2.439 1 93.56 357 VAL B CA 1
ATOM 8143 C C . VAL B 1 357 ? -1.199 3.795 0.961 1 93.56 357 VAL B C 1
ATOM 8145 O O . VAL B 1 357 ? -0.343 3.619 0.091 1 93.56 357 VAL B O 1
ATOM 8148 N N . THR B 1 358 ? -2.467 3.971 0.681 1 92 358 THR B N 1
ATOM 8149 C CA . THR B 1 358 ? -2.951 4.152 -0.683 1 92 358 THR B CA 1
ATOM 8150 C C . THR B 1 358 ? -2.775 5.602 -1.13 1 92 358 THR B C 1
ATOM 8152 O O . THR B 1 358 ? -2.48 6.477 -0.314 1 92 358 THR B O 1
ATOM 8155 N N . ASP B 1 359 ? -2.971 5.828 -2.373 1 93.75 359 ASP B N 1
ATOM 8156 C CA . ASP B 1 359 ? -2.984 7.195 -2.879 1 93.75 359 ASP B CA 1
ATOM 8157 C C . ASP B 1 359 ? -4.172 7.977 -2.318 1 93.75 359 ASP B C 1
ATOM 8159 O O . ASP B 1 359 ? -5.211 7.395 -2.008 1 93.75 359 ASP B O 1
ATOM 8163 N N . GLY B 1 360 ? -4.004 9.258 -1.983 1 91.75 360 GLY B N 1
ATOM 8164 C CA . GLY B 1 360 ? -5.105 10.109 -1.566 1 91.75 360 GLY B CA 1
ATOM 8165 C C . GLY B 1 360 ? -5.445 9.969 -0.094 1 91.75 360 GLY B C 1
ATOM 8166 O O . GLY B 1 360 ? -6.578 10.234 0.315 1 91.75 360 GLY B O 1
ATOM 8167 N N . SER B 1 361 ? -4.535 9.625 0.748 1 92 361 SER B N 1
ATOM 8168 C CA . SER B 1 361 ? -4.859 9.25 2.119 1 92 361 SER B CA 1
ATOM 8169 C C . SER B 1 361 ? -4.609 10.398 3.086 1 92 361 SER B C 1
ATOM 8171 O O . SER B 1 361 ? -4.609 10.203 4.305 1 92 361 SER B O 1
ATOM 8173 N N . CYS B 1 362 ? -4.355 11.586 2.609 1 95.31 362 CYS B N 1
ATOM 8174 C CA . CYS B 1 362 ? -4.039 12.734 3.449 1 95.31 362 CYS B CA 1
ATOM 8175 C C . CYS B 1 362 ? -4.586 14.023 2.842 1 95.31 362 CYS B C 1
ATOM 8177 O O . CYS B 1 362 ? -5.641 14.016 2.205 1 95.31 362 CYS B O 1
ATOM 8179 N N . MET B 1 363 ? -3.984 15.133 3.117 1 96.31 363 MET B N 1
ATOM 8180 C CA . MET B 1 363 ? -4.469 16.406 2.568 1 96.31 363 MET B CA 1
ATOM 8181 C C . MET B 1 363 ? -4.605 16.312 1.052 1 96.31 363 MET B C 1
ATOM 8183 O O . MET B 1 363 ? -5.516 16.922 0.473 1 96.31 363 MET B O 1
ATOM 8187 N N . ILE B 1 364 ? -3.664 15.656 0.503 1 96.38 364 ILE B N 1
ATOM 8188 C CA . ILE B 1 364 ? -3.809 15.328 -0.911 1 96.38 364 ILE B CA 1
ATOM 8189 C C . ILE B 1 364 ? -4.738 14.125 -1.069 1 96.38 364 ILE B C 1
ATOM 8191 O O . ILE B 1 364 ? -4.281 12.977 -1.103 1 96.38 364 ILE B O 1
ATOM 8195 N N . ASP B 1 365 ? -5.965 14.352 -1.204 1 92.25 365 ASP B N 1
ATOM 8196 C CA . ASP B 1 365 ? -6.973 13.305 -1.092 1 92.25 365 ASP B CA 1
ATOM 8197 C C . ASP B 1 365 ? -7.434 12.836 -2.471 1 92.25 365 ASP B C 1
ATOM 8199 O O . ASP B 1 365 ? -8.539 12.305 -2.613 1 92.25 365 ASP B O 1
ATOM 8203 N N . ARG B 1 366 ? -6.707 13.18 -3.479 1 93.75 366 ARG B N 1
ATOM 8204 C CA . ARG B 1 366 ? -6.875 12.672 -4.84 1 93.75 366 ARG B CA 1
ATOM 8205 C C . ARG B 1 366 ? -5.598 12.008 -5.336 1 93.75 366 ARG B C 1
ATOM 8207 O O . ARG B 1 366 ? -4.523 12.211 -4.766 1 93.75 366 ARG B O 1
ATOM 8214 N N . ARG B 1 367 ? -5.688 11.242 -6.398 1 94.25 367 ARG B N 1
ATOM 8215 C CA . ARG B 1 367 ? -4.52 10.555 -6.934 1 94.25 367 ARG B CA 1
ATOM 8216 C C . ARG B 1 367 ? -3.463 11.547 -7.406 1 94.25 367 ARG B C 1
ATOM 8218 O O . ARG B 1 367 ? -3.734 12.391 -8.266 1 94.25 367 ARG B O 1
ATOM 8225 N N . MET B 1 368 ? -2.336 11.492 -6.805 1 96.94 368 MET B N 1
ATOM 8226 C CA . MET B 1 368 ? -1.205 12.359 -7.129 1 96.94 368 MET B CA 1
ATOM 8227 C C . MET B 1 368 ? 0.102 11.57 -7.117 1 96.94 368 MET B C 1
ATOM 8229 O O . MET B 1 368 ? 1.183 12.156 -7.035 1 96.94 368 MET B O 1
ATOM 8233 N N . GLY B 1 369 ? -0.017 10.227 -7.141 1 96.25 369 GLY B N 1
ATOM 8234 C CA . GLY B 1 369 ? 1.154 9.367 -7.141 1 96.25 369 GLY B CA 1
ATOM 8235 C C . GLY B 1 369 ? 1.842 9.297 -5.793 1 96.25 369 GLY B C 1
ATOM 8236 O O . GLY B 1 369 ? 3.055 9.086 -5.715 1 96.25 369 GLY B O 1
ATOM 8237 N N . ILE B 1 370 ? 1.117 9.477 -4.734 1 96.81 370 ILE B N 1
ATOM 8238 C CA . ILE B 1 370 ? 1.746 9.469 -3.418 1 96.81 370 ILE B CA 1
ATOM 8239 C C . ILE B 1 370 ? 1.437 8.156 -2.703 1 96.81 370 ILE B C 1
ATOM 8241 O O . ILE B 1 370 ? 1.464 8.094 -1.473 1 96.81 370 ILE B O 1
ATOM 8245 N N . HIS B 1 371 ? 1.066 7.086 -3.406 1 94.94 371 HIS B N 1
ATOM 8246 C CA . HIS B 1 371 ? 0.889 5.754 -2.836 1 94.94 371 HIS B CA 1
ATOM 8247 C C . HIS B 1 371 ? 2.186 5.242 -2.217 1 94.94 371 HIS B C 1
ATOM 8249 O O . HIS B 1 371 ? 3.266 5.754 -2.518 1 94.94 371 HIS B O 1
ATOM 8255 N N . GLY B 1 372 ? 2.092 4.25 -1.342 1 93.94 372 GLY B N 1
ATOM 8256 C CA . GLY B 1 372 ? 3.26 3.648 -0.722 1 93.94 372 GLY B CA 1
ATOM 8257 C C . GLY B 1 372 ? 3.625 4.281 0.607 1 93.94 372 GLY B C 1
ATOM 8258 O O . GLY B 1 372 ? 2.953 4.055 1.615 1 93.94 372 GLY B O 1
ATOM 8259 N N . HIS B 1 373 ? 4.668 5.137 0.52 1 95.5 373 HIS B N 1
ATOM 8260 C CA . HIS B 1 373 ? 5.184 5.719 1.753 1 95.5 373 HIS B CA 1
ATOM 8261 C C . HIS B 1 373 ? 5.414 7.219 1.599 1 95.5 373 HIS B C 1
ATOM 8263 O O . HIS B 1 373 ? 6.547 7.695 1.709 1 95.5 373 HIS B O 1
ATOM 8269 N N . PRO B 1 374 ? 4.352 7.98 1.479 1 98.06 374 PRO B N 1
ATOM 8270 C CA . PRO B 1 374 ? 4.504 9.414 1.225 1 98.06 374 PRO B CA 1
ATOM 8271 C C . PRO B 1 374 ? 5.047 10.172 2.434 1 98.06 374 PRO B C 1
ATOM 8273 O O . PRO B 1 374 ? 4.699 9.852 3.574 1 98.06 374 PRO B O 1
ATOM 8276 N N . LEU B 1 375 ? 5.805 11.18 2.207 1 98.81 375 LEU B N 1
ATOM 8277 C CA . LEU B 1 375 ? 6.477 11.969 3.236 1 98.81 375 LEU B CA 1
ATOM 8278 C C . LEU B 1 375 ? 5.473 12.531 4.234 1 98.81 375 LEU B C 1
ATOM 8280 O O . LEU B 1 375 ? 5.715 12.523 5.441 1 98.81 375 LEU B O 1
ATOM 8284 N N . GLU B 1 376 ? 4.379 13.094 3.734 1 98.69 376 GLU B N 1
ATOM 8285 C CA . GLU B 1 376 ? 3.41 13.742 4.609 1 98.69 376 GLU B CA 1
ATOM 8286 C C . GLU B 1 376 ? 2.924 12.797 5.699 1 98.69 376 GLU B C 1
ATOM 8288 O O . GLU B 1 376 ? 2.898 13.156 6.879 1 98.69 376 GLU B O 1
ATOM 8293 N N . ILE B 1 377 ? 2.594 11.586 5.266 1 98.38 377 ILE B N 1
ATOM 8294 C CA . ILE B 1 377 ? 2.09 10.602 6.211 1 98.38 377 ILE B CA 1
ATOM 8295 C C . ILE B 1 377 ? 3.199 10.211 7.188 1 98.38 377 ILE B C 1
ATOM 8297 O O . ILE B 1 377 ? 2.957 10.07 8.391 1 98.38 377 ILE B O 1
ATOM 8301 N N . GLN B 1 378 ? 4.422 10.031 6.723 1 98.38 378 GLN B N 1
ATOM 8302 C CA . GLN B 1 378 ? 5.512 9.602 7.59 1 98.38 378 GLN B CA 1
ATOM 8303 C C . GLN B 1 378 ? 5.844 10.664 8.633 1 98.38 378 GLN B C 1
ATOM 8305 O O . GLN B 1 378 ? 6.105 10.352 9.789 1 98.38 378 GLN B O 1
ATOM 8310 N N . ALA B 1 379 ? 5.855 11.93 8.18 1 98.81 379 ALA B N 1
ATOM 8311 C CA . ALA B 1 379 ? 6.141 13.023 9.094 1 98.81 379 ALA B CA 1
ATOM 8312 C C . ALA B 1 379 ? 5.055 13.141 10.164 1 98.81 379 ALA B C 1
ATOM 8314 O O . ALA B 1 379 ? 5.355 13.352 11.344 1 98.81 379 ALA B O 1
ATOM 8315 N N . LEU B 1 380 ? 3.812 13.016 9.75 1 98.81 380 LEU B N 1
ATOM 8316 C CA . LEU B 1 380 ? 2.709 13.07 10.703 1 98.81 380 LEU B CA 1
ATOM 8317 C C . LEU B 1 380 ? 2.727 11.852 11.625 1 98.81 380 LEU B C 1
ATOM 8319 O O . LEU B 1 380 ? 2.412 11.961 12.812 1 98.81 380 LEU B O 1
ATOM 8323 N N . PHE B 1 381 ? 3.055 10.672 11.047 1 98.56 381 PHE B N 1
ATOM 8324 C CA . PHE B 1 381 ? 3.17 9.445 11.828 1 98.56 381 PHE B CA 1
ATOM 8325 C C . PHE B 1 381 ? 4.23 9.594 12.914 1 98.56 381 PHE B C 1
ATOM 8327 O O . PHE B 1 381 ? 3.973 9.305 14.086 1 98.56 381 PHE B O 1
ATOM 8334 N N . TYR B 1 382 ? 5.375 10.148 12.555 1 98.19 382 TYR B N 1
ATOM 8335 C CA . TYR B 1 382 ? 6.449 10.406 13.508 1 98.19 382 TYR B CA 1
ATOM 8336 C C . TYR B 1 382 ? 5.988 11.367 14.602 1 98.19 382 TYR B C 1
ATOM 8338 O O . TYR B 1 382 ? 6.238 11.133 15.789 1 98.19 382 TYR B O 1
ATOM 8346 N N . SER B 1 383 ? 5.297 12.398 14.219 1 98.69 383 SER B N 1
ATOM 8347 C CA . SER B 1 383 ? 4.789 13.391 15.156 1 98.69 383 SER B CA 1
ATOM 8348 C C . SER B 1 383 ? 3.797 12.766 16.141 1 98.69 383 SER B C 1
ATOM 8350 O O . SER B 1 383 ? 3.848 13.039 17.328 1 98.69 383 SER B O 1
ATOM 8352 N N . ALA B 1 384 ? 2.922 11.969 15.594 1 98.69 384 ALA B N 1
ATOM 8353 C CA . ALA B 1 384 ? 1.926 11.312 16.438 1 98.69 384 ALA B CA 1
ATOM 8354 C C . ALA B 1 384 ? 2.588 10.352 17.422 1 98.69 384 ALA B C 1
ATOM 8356 O O . ALA B 1 384 ? 2.139 10.211 18.562 1 98.69 384 ALA B O 1
ATOM 8357 N N . LEU B 1 385 ? 3.617 9.656 16.938 1 97.75 385 LEU B N 1
ATOM 8358 C CA . LEU B 1 385 ? 4.352 8.758 17.828 1 97.75 385 LEU B CA 1
ATOM 8359 C C . LEU B 1 385 ? 5.031 9.539 18.938 1 97.75 385 LEU B C 1
ATOM 8361 O O . LEU B 1 385 ? 5.008 9.117 20.094 1 97.75 385 LEU B O 1
ATOM 8365 N N . ARG B 1 386 ? 5.621 10.688 18.625 1 97.19 386 ARG B N 1
ATOM 8366 C CA . ARG B 1 386 ? 6.238 11.539 19.641 1 97.19 386 ARG B CA 1
ATOM 8367 C C . ARG B 1 386 ? 5.211 11.992 20.672 1 97.19 386 ARG B C 1
ATOM 8369 O O . ARG B 1 386 ? 5.469 11.953 21.875 1 97.19 386 ARG B O 1
ATOM 8376 N N . CYS B 1 387 ? 4.117 12.422 20.172 1 98.38 387 CYS B N 1
ATOM 8377 C CA . CYS B 1 387 ? 3.033 12.844 21.047 1 98.38 387 CYS B CA 1
ATOM 8378 C C . CYS B 1 387 ? 2.582 11.711 21.953 1 98.38 387 CYS B C 1
ATOM 8380 O O . CYS B 1 387 ? 2.396 11.906 23.156 1 98.38 387 CYS B O 1
ATOM 8382 N N . SER B 1 388 ? 2.432 10.547 21.344 1 98 388 SER B N 1
ATOM 8383 C CA . SER B 1 388 ? 1.929 9.391 22.094 1 98 388 SER B CA 1
ATOM 8384 C C . SER B 1 388 ? 2.902 8.977 23.188 1 98 388 SER B C 1
ATOM 8386 O O . SER B 1 388 ? 2.486 8.602 24.281 1 98 388 SER B O 1
ATOM 8388 N N . ARG B 1 389 ? 4.113 8.977 22.875 1 95.38 389 ARG B N 1
ATOM 8389 C CA . ARG B 1 389 ? 5.121 8.633 23.859 1 95.38 389 ARG B CA 1
ATOM 8390 C C . ARG B 1 389 ? 5.035 9.547 25.078 1 95.38 389 ARG B C 1
ATOM 8392 O O . ARG B 1 389 ? 5.266 9.117 26.203 1 95.38 389 ARG B O 1
ATOM 8399 N N . GLU B 1 390 ? 4.707 10.773 24.844 1 95.38 390 GLU B N 1
ATOM 8400 C CA . GLU B 1 390 ? 4.559 11.758 25.906 1 95.38 390 GLU B CA 1
ATOM 8401 C C . GLU B 1 390 ? 3.275 11.523 26.703 1 95.38 390 GLU B C 1
ATOM 8403 O O . GLU B 1 390 ? 3.24 11.734 27.906 1 95.38 390 GLU B O 1
ATOM 8408 N N . MET B 1 391 ? 2.232 11.047 26.047 1 97.69 391 MET B N 1
ATOM 8409 C CA . MET B 1 391 ? 0.902 11.156 26.641 1 97.69 391 MET B CA 1
ATOM 8410 C C . MET B 1 391 ? 0.436 9.812 27.188 1 97.69 391 MET B C 1
ATOM 8412 O O . MET B 1 391 ? -0.419 9.758 28.062 1 97.69 391 MET B O 1
ATOM 8416 N N . LEU B 1 392 ? 0.98 8.719 26.656 1 97.12 392 LEU B N 1
ATOM 8417 C CA . LEU B 1 392 ? 0.52 7.402 27.078 1 97.12 392 LEU B CA 1
ATOM 8418 C C . LEU B 1 392 ? 0.866 7.16 28.547 1 97.12 392 LEU B C 1
ATOM 8420 O O . LEU B 1 392 ? 1.99 7.43 28.984 1 97.12 392 LEU B O 1
ATOM 8424 N N . ILE B 1 393 ? -0.082 6.711 29.297 1 96.06 393 ILE B N 1
ATOM 8425 C CA . ILE B 1 393 ? 0.154 6.289 30.688 1 96.06 393 ILE B CA 1
ATOM 8426 C C . ILE B 1 393 ? 0.812 4.91 30.688 1 96.06 393 ILE B C 1
ATOM 8428 O O . ILE B 1 393 ? 0.272 3.953 30.141 1 96.06 393 ILE B O 1
ATOM 8432 N N . VAL B 1 394 ? 1.94 4.852 31.344 1 93.12 394 VAL B N 1
ATOM 8433 C CA . VAL B 1 394 ? 2.707 3.609 31.359 1 93.12 394 VAL B CA 1
ATOM 8434 C C . VAL B 1 394 ? 2.227 2.717 32.5 1 93.12 394 VAL B C 1
ATOM 8436 O O . VAL B 1 394 ? 2.264 3.115 33.656 1 93.12 394 VAL B O 1
ATOM 8439 N N . ASN B 1 395 ? 1.741 1.65 32.156 1 92.5 395 ASN B N 1
ATOM 8440 C CA . ASN B 1 395 ? 1.358 0.591 33.062 1 92.5 395 ASN B CA 1
ATOM 8441 C C . ASN B 1 395 ? 1.616 -0.792 32.469 1 92.5 395 ASN B C 1
ATOM 8443 O O . ASN B 1 395 ? 2.266 -0.915 31.438 1 92.5 395 ASN B O 1
ATOM 8447 N N . ASP B 1 396 ? 1.189 -1.801 33.125 1 88.94 396 ASP B N 1
ATOM 8448 C CA . ASP B 1 396 ? 1.505 -3.164 32.688 1 88.94 396 ASP B CA 1
ATOM 8449 C C . ASP B 1 396 ? 0.859 -3.49 31.344 1 88.94 396 ASP B C 1
ATOM 8451 O O . ASP B 1 396 ? 1.419 -4.246 30.547 1 88.94 396 ASP B O 1
ATOM 8455 N N . THR B 1 397 ? -0.169 -2.871 31.125 1 88.12 397 THR B N 1
ATOM 8456 C CA . THR B 1 397 ? -0.9 -3.18 29.891 1 88.12 397 THR B CA 1
ATOM 8457 C C . THR B 1 397 ? -0.349 -2.377 28.719 1 88.12 397 THR B C 1
ATOM 8459 O O . THR B 1 397 ? -0.523 -2.764 27.562 1 88.12 397 THR B O 1
ATOM 8462 N N . THR B 1 398 ? 0.28 -1.252 28.984 1 92.88 398 THR B N 1
ATOM 8463 C CA . THR B 1 398 ? 0.688 -0.366 27.891 1 92.88 398 THR B CA 1
ATOM 8464 C C . THR B 1 398 ? 2.203 -0.386 27.719 1 92.88 398 THR B C 1
ATOM 8466 O O . THR B 1 398 ? 2.738 0.251 26.812 1 92.88 398 THR B O 1
ATOM 8469 N N . ARG B 1 399 ? 2.871 -1.122 28.547 1 92 399 ARG B N 1
ATOM 8470 C CA . ARG B 1 399 ? 4.328 -1.148 28.531 1 92 399 ARG B CA 1
ATOM 8471 C C . ARG B 1 399 ? 4.848 -1.604 27.172 1 92 399 ARG B C 1
ATOM 8473 O O . ARG B 1 399 ? 5.777 -1.006 26.625 1 92 399 ARG B O 1
ATOM 8480 N N . ASP B 1 400 ? 4.234 -2.611 26.625 1 88.19 400 ASP B N 1
ATOM 8481 C CA . ASP B 1 400 ? 4.664 -3.137 25.344 1 88.19 400 ASP B CA 1
ATOM 8482 C C . ASP B 1 400 ? 4.387 -2.135 24.219 1 88.19 400 ASP B C 1
ATOM 8484 O O . ASP B 1 400 ? 5.172 -2.018 23.281 1 88.19 400 ASP B O 1
ATOM 8488 N N . LEU B 1 401 ? 3.316 -1.506 24.375 1 92.75 401 LEU B N 1
ATOM 8489 C CA . LEU B 1 401 ? 2.957 -0.508 23.375 1 92.75 401 LEU B CA 1
ATOM 8490 C C . LEU B 1 401 ? 3.941 0.657 23.391 1 92.75 401 LEU B C 1
ATOM 8492 O O . LEU B 1 401 ? 4.359 1.135 22.344 1 92.75 401 LEU B O 1
ATOM 8496 N N . VAL B 1 402 ? 4.301 1.065 24.562 1 93.25 402 VAL B N 1
ATOM 8497 C CA . VAL B 1 402 ? 5.238 2.174 24.703 1 93.25 402 VAL B CA 1
ATOM 8498 C C . VAL B 1 402 ? 6.598 1.773 24.141 1 93.25 402 VAL B C 1
ATOM 8500 O O . VAL B 1 402 ? 7.266 2.578 23.484 1 93.25 402 VAL B O 1
ATOM 8503 N N . ALA B 1 403 ? 6.973 0.555 24.375 1 89.44 403 ALA B N 1
ATOM 8504 C CA . ALA B 1 403 ? 8.219 0.046 23.828 1 89.44 403 ALA B CA 1
ATOM 8505 C C . ALA B 1 403 ? 8.172 0.022 22.297 1 89.44 403 ALA B C 1
ATOM 8507 O O . ALA B 1 403 ? 9.141 0.378 21.625 1 89.44 403 ALA B O 1
ATOM 8508 N N . ALA B 1 404 ? 7.07 -0.416 21.797 1 89.06 404 ALA B N 1
ATOM 8509 C CA . ALA B 1 404 ? 6.891 -0.46 20.344 1 89.06 404 ALA B CA 1
ATOM 8510 C C . ALA B 1 404 ? 6.957 0.939 19.75 1 89.06 404 ALA B C 1
ATOM 8512 O O . ALA B 1 404 ? 7.531 1.131 18.672 1 89.06 404 ALA B O 1
ATOM 8513 N N . VAL B 1 405 ? 6.348 1.874 20.422 1 93.75 405 VAL B N 1
ATOM 8514 C CA . VAL B 1 405 ? 6.355 3.264 19.984 1 93.75 405 VAL B CA 1
ATOM 8515 C C . VAL B 1 405 ? 7.793 3.785 19.938 1 93.75 405 VAL B C 1
ATOM 8517 O O . VAL B 1 405 ? 8.211 4.391 18.953 1 93.75 405 VAL B O 1
ATOM 8520 N N . SER B 1 406 ? 8.531 3.564 20.938 1 90.81 406 SER B N 1
ATOM 8521 C CA . SER B 1 406 ? 9.906 4.051 21.031 1 90.81 406 SER B CA 1
ATOM 8522 C C . SER B 1 406 ? 10.789 3.41 19.969 1 90.81 406 SER B C 1
ATOM 8524 O O . SER B 1 406 ? 11.602 4.09 19.344 1 90.81 406 SER B O 1
ATOM 8526 N N . ASN B 1 407 ? 10.586 2.141 19.797 1 87.94 407 ASN B N 1
ATOM 8527 C CA . ASN B 1 407 ? 11.352 1.434 18.766 1 87.94 407 ASN B CA 1
ATOM 8528 C C . ASN B 1 407 ? 11.031 1.947 17.375 1 87.94 407 ASN B C 1
ATOM 8530 O O . ASN B 1 407 ? 11.93 2.096 16.531 1 87.94 407 ASN B O 1
ATOM 8534 N N . ARG B 1 408 ? 9.789 2.16 17.156 1 91.94 408 ARG B N 1
ATOM 8535 C CA . ARG B 1 408 ? 9.367 2.639 15.844 1 91.94 408 ARG B CA 1
ATOM 8536 C C . ARG B 1 408 ? 9.891 4.047 15.586 1 91.94 408 ARG B C 1
ATOM 8538 O O . ARG B 1 408 ? 10.242 4.383 14.453 1 91.94 408 ARG B O 1
ATOM 8545 N N . LEU B 1 409 ? 9.891 4.867 16.625 1 93.94 409 LEU B N 1
ATOM 8546 C CA . LEU B 1 409 ? 10.414 6.223 16.5 1 93.94 409 LEU B CA 1
ATOM 8547 C C . LEU B 1 409 ? 11.875 6.199 16.047 1 93.94 409 LEU B C 1
ATOM 8549 O O . LEU B 1 409 ? 12.258 6.945 15.148 1 93.94 409 LEU B O 1
ATOM 8553 N N . SER B 1 410 ? 12.586 5.375 16.609 1 90.81 410 SER B N 1
ATOM 8554 C CA . SER B 1 410 ? 14.008 5.27 16.297 1 90.81 410 SER B CA 1
ATOM 8555 C C . SER B 1 410 ? 14.211 4.785 14.859 1 90.81 410 SER B C 1
ATOM 8557 O O . SER B 1 410 ? 15 5.367 14.109 1 90.81 410 SER B O 1
ATOM 8559 N N . ALA B 1 411 ? 13.516 3.734 14.539 1 89.88 411 ALA B N 1
ATOM 8560 C CA . ALA B 1 411 ? 13.656 3.15 13.211 1 89.88 411 ALA B CA 1
ATOM 8561 C C . ALA B 1 411 ? 13.203 4.129 12.133 1 89.88 411 ALA B C 1
ATOM 8563 O O . ALA B 1 411 ? 13.852 4.258 11.086 1 89.88 411 ALA B O 1
ATOM 8564 N N . LEU B 1 412 ? 12.086 4.766 12.359 1 94.44 412 LEU B N 1
ATOM 8565 C CA . LEU B 1 412 ? 11.523 5.695 11.383 1 94.44 412 LEU B CA 1
ATOM 8566 C C . LEU B 1 412 ? 12.43 6.906 11.203 1 94.44 412 LEU B C 1
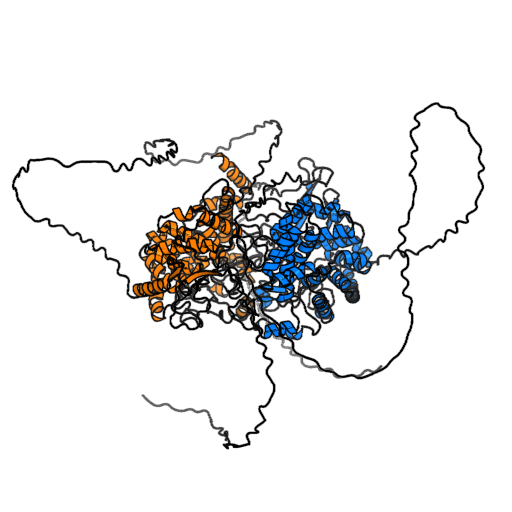ATOM 8568 O O . LEU B 1 412 ? 12.648 7.367 10.078 1 94.44 412 LEU B O 1
ATOM 8572 N N . SER B 1 413 ? 12.898 7.469 12.289 1 94.19 413 SER B N 1
ATOM 8573 C CA . SER B 1 413 ? 13.805 8.609 12.227 1 94.19 413 SER B CA 1
ATOM 8574 C C . SER B 1 413 ? 15.039 8.297 11.398 1 94.19 413 SER B C 1
ATOM 8576 O O . SER B 1 413 ? 15.414 9.07 10.508 1 94.19 413 SER B O 1
ATOM 8578 N N . PHE B 1 414 ? 15.633 7.188 11.633 1 91.62 414 PHE B N 1
ATOM 8579 C CA . PHE B 1 414 ? 16.812 6.785 10.875 1 91.62 414 PHE B CA 1
ATOM 8580 C C . PHE B 1 414 ? 16.484 6.633 9.391 1 91.62 414 PHE B C 1
ATOM 8582 O O . PHE B 1 414 ? 17.203 7.137 8.539 1 91.62 414 PHE B O 1
ATOM 8589 N N . HIS B 1 415 ? 15.422 5.898 9.172 1 92.75 415 HIS B N 1
ATOM 8590 C CA . HIS B 1 415 ? 15.016 5.621 7.801 1 92.75 415 HIS B CA 1
ATOM 8591 C C . HIS B 1 415 ? 14.789 6.914 7.02 1 92.75 415 HIS B C 1
ATOM 8593 O O . HIS B 1 415 ? 15.266 7.047 5.891 1 92.75 415 HIS B O 1
ATOM 8599 N N . MET B 1 416 ? 14.125 7.867 7.625 1 96.81 416 MET B N 1
ATOM 8600 C CA . MET B 1 416 ? 13.805 9.133 6.961 1 96.81 416 MET B CA 1
ATOM 8601 C C . MET B 1 416 ? 15.055 9.969 6.75 1 96.81 416 MET B C 1
ATOM 8603 O O . MET B 1 416 ? 15.289 10.484 5.656 1 96.81 416 MET B O 1
ATOM 8607 N N . ARG B 1 417 ? 15.852 10.062 7.734 1 96.06 417 ARG B N 1
ATOM 8608 C CA . ARG B 1 417 ? 17.047 10.906 7.68 1 96.06 417 ARG B CA 1
ATOM 8609 C C . ARG B 1 417 ? 18.047 10.359 6.676 1 96.06 417 ARG B C 1
ATOM 8611 O O . ARG B 1 417 ? 18.719 11.133 5.98 1 96.06 417 ARG B O 1
ATOM 8618 N N . GLU B 1 418 ? 18.062 9.055 6.578 1 93.56 418 GLU B N 1
ATOM 8619 C CA . GLU B 1 418 ? 19.094 8.422 5.766 1 93.56 418 GLU B CA 1
ATOM 8620 C C . GLU B 1 418 ? 18.641 8.297 4.312 1 93.56 418 GLU B C 1
ATOM 8622 O O . GLU B 1 418 ? 19.438 8.516 3.393 1 93.56 418 GLU B O 1
ATOM 8627 N N . TYR B 1 419 ? 17.406 8.016 4.168 1 94.12 419 TYR B N 1
ATOM 8628 C CA . TYR B 1 419 ? 17.062 7.559 2.826 1 94.12 419 TYR B CA 1
ATOM 8629 C C . TYR B 1 419 ? 16.156 8.562 2.123 1 94.12 419 TYR B C 1
ATOM 8631 O O . TYR B 1 419 ? 16.109 8.602 0.892 1 94.12 419 TYR B O 1
ATOM 8639 N N . TYR B 1 420 ? 15.438 9.422 2.814 1 98.06 420 TYR B N 1
ATOM 8640 C CA . TYR B 1 420 ? 14.531 10.375 2.182 1 98.06 420 TYR B CA 1
ATOM 8641 C C . TYR B 1 420 ? 15.227 11.703 1.923 1 98.06 420 TYR B C 1
ATOM 8643 O O . TYR B 1 420 ? 14.758 12.508 1.115 1 98.06 420 TYR B O 1
ATOM 8651 N N . TRP B 1 421 ? 16.281 12.008 2.643 1 98.44 421 TRP B N 1
ATOM 8652 C CA . TRP B 1 421 ? 16.938 13.305 2.555 1 98.44 421 TRP B CA 1
ATOM 8653 C C . TRP B 1 421 ? 17.719 13.438 1.246 1 98.44 421 TRP B C 1
ATOM 8655 O O . TRP B 1 421 ? 18.422 12.516 0.844 1 98.44 421 TRP B O 1
ATOM 8665 N N . VAL B 1 422 ? 17.578 14.625 0.634 1 98.25 422 VAL B N 1
ATOM 8666 C CA . VAL B 1 422 ? 18.422 14.898 -0.532 1 98.25 422 VAL B CA 1
ATOM 8667 C C . VAL B 1 422 ? 18.984 16.312 -0.45 1 98.25 422 VAL B C 1
ATOM 8669 O O . VAL B 1 422 ? 18.281 17.234 -0.02 1 98.25 422 VAL B O 1
ATOM 8672 N N . ASP B 1 423 ? 20.109 16.5 -0.717 1 97.75 423 ASP B N 1
ATOM 8673 C CA . ASP B 1 423 ? 20.859 17.719 -1.059 1 97.75 423 ASP B CA 1
ATOM 8674 C C . ASP B 1 423 ? 21.781 17.469 -2.246 1 97.75 423 ASP B C 1
ATOM 8676 O O . ASP B 1 423 ? 21.734 16.406 -2.875 1 97.75 423 ASP B O 1
ATOM 8680 N N . ILE B 1 424 ? 22.578 18.438 -2.59 1 96.12 424 ILE B N 1
ATOM 8681 C CA . ILE B 1 424 ? 23.406 18.328 -3.783 1 96.12 424 ILE B CA 1
ATOM 8682 C C . ILE B 1 424 ? 24.344 17.125 -3.65 1 96.12 424 ILE B C 1
ATOM 8684 O O . ILE B 1 424 ? 24.578 16.406 -4.625 1 96.12 424 ILE B O 1
ATOM 8688 N N . LYS B 1 425 ? 24.844 16.906 -2.529 1 95.56 425 LYS B N 1
ATOM 8689 C CA . LYS B 1 425 ? 25.766 15.789 -2.293 1 95.56 425 LYS B CA 1
ATOM 8690 C C . LYS B 1 425 ? 25.047 14.453 -2.463 1 95.56 425 LYS B C 1
ATOM 8692 O O . LYS B 1 425 ? 25.578 13.547 -3.115 1 95.56 425 LYS B O 1
ATOM 8697 N N . LYS B 1 426 ? 23.906 14.328 -1.858 1 96.25 426 LYS B N 1
ATOM 8698 C CA . LYS B 1 426 ? 23.156 13.078 -1.941 1 96.25 426 LYS B CA 1
ATOM 8699 C C . LYS B 1 426 ? 22.688 12.812 -3.369 1 96.25 426 LYS B C 1
ATOM 8701 O O . LYS B 1 426 ? 22.672 11.672 -3.824 1 96.25 426 LYS B O 1
ATOM 8706 N N . ILE B 1 427 ? 22.266 13.789 -4.066 1 96.81 427 ILE B N 1
ATOM 8707 C CA . ILE B 1 427 ? 21.828 13.641 -5.453 1 96.81 427 ILE B CA 1
ATOM 8708 C C . ILE B 1 427 ? 23 13.141 -6.301 1 96.81 427 ILE B C 1
ATOM 8710 O O . ILE B 1 427 ? 22.812 12.289 -7.176 1 96.81 427 ILE B O 1
ATOM 8714 N N . ASN B 1 428 ? 24.156 13.703 -6.043 1 95.94 428 ASN B N 1
ATOM 8715 C CA . ASN B 1 428 ? 25.344 13.242 -6.758 1 95.94 428 ASN B CA 1
ATOM 8716 C C . ASN B 1 428 ? 25.641 11.773 -6.461 1 95.94 428 ASN B C 1
ATOM 8718 O O . ASN B 1 428 ? 26.062 11.023 -7.344 1 95.94 428 ASN B O 1
ATOM 8722 N N . GLU B 1 429 ? 25.469 11.414 -5.238 1 95.56 429 GLU B N 1
ATOM 8723 C CA . GLU B 1 429 ? 25.625 10.016 -4.867 1 95.56 429 GLU B CA 1
ATOM 8724 C C . GLU B 1 429 ? 24.641 9.125 -5.633 1 95.56 429 GLU B C 1
ATOM 8726 O O . GLU B 1 429 ? 25.031 8.086 -6.168 1 95.56 429 GLU B O 1
ATOM 8731 N N . ILE B 1 430 ? 23.391 9.523 -5.668 1 95.62 430 ILE B N 1
ATOM 8732 C CA . ILE B 1 430 ? 22.359 8.766 -6.359 1 95.62 430 ILE B CA 1
ATOM 8733 C C . ILE B 1 430 ? 22.688 8.688 -7.848 1 95.62 430 ILE B C 1
ATOM 8735 O O . ILE B 1 430 ? 22.484 7.652 -8.484 1 95.62 430 ILE B O 1
ATOM 8739 N N . TYR B 1 431 ? 23.219 9.766 -8.383 1 94.94 431 TYR B N 1
ATOM 8740 C CA . TYR B 1 431 ? 23.578 9.844 -9.789 1 94.94 431 TYR B CA 1
ATOM 8741 C C . TYR B 1 431 ? 24.625 8.781 -10.141 1 94.94 431 TYR B C 1
ATOM 8743 O O . TYR B 1 431 ? 24.672 8.312 -11.281 1 94.94 431 TYR B O 1
ATOM 8751 N N . ARG B 1 432 ? 25.359 8.297 -9.156 1 94.5 432 ARG B N 1
ATOM 8752 C CA . ARG B 1 432 ? 26.453 7.359 -9.391 1 94.5 432 ARG B CA 1
ATOM 8753 C C . ARG B 1 432 ? 26.078 5.965 -8.898 1 94.5 432 ARG B C 1
ATOM 8755 O O . ARG B 1 432 ? 26.938 5.078 -8.836 1 94.5 432 ARG B O 1
ATOM 8762 N N . TYR B 1 433 ? 24.875 5.816 -8.492 1 92.12 433 TYR B N 1
ATOM 8763 C CA . TYR B 1 433 ? 24.438 4.523 -7.977 1 92.12 433 TYR B CA 1
ATOM 8764 C C . TYR B 1 433 ? 24.703 3.414 -8.992 1 92.12 433 TYR B C 1
ATOM 8766 O O . TYR B 1 433 ? 24.5 3.602 -10.188 1 92.12 433 TYR B O 1
ATOM 8774 N N . LYS B 1 434 ? 25.188 2.297 -8.438 1 89.06 434 LYS B N 1
ATOM 8775 C CA . LYS B 1 434 ? 25.156 1.044 -9.188 1 89.06 434 LYS B CA 1
ATOM 8776 C C . LYS B 1 434 ? 23.812 0.335 -8.984 1 89.06 434 LYS B C 1
ATOM 8778 O O . LYS B 1 434 ? 23.203 0.432 -7.918 1 89.06 434 LYS B O 1
ATOM 8783 N N . THR B 1 435 ? 23.344 -0.365 -10.055 1 87 435 THR B N 1
ATOM 8784 C CA . THR B 1 435 ? 22.047 -1.024 -9.984 1 87 435 THR B CA 1
ATOM 8785 C C . THR B 1 435 ? 22.203 -2.539 -10.062 1 87 435 THR B C 1
ATOM 8787 O O . THR B 1 435 ? 23.297 -3.043 -10.352 1 87 435 THR B O 1
ATOM 8790 N N . GLU B 1 436 ? 21.172 -3.299 -9.633 1 82.56 436 GLU B N 1
ATOM 8791 C CA . GLU B 1 436 ? 21.109 -4.754 -9.719 1 82.56 436 GLU B CA 1
ATOM 8792 C C . GLU B 1 436 ? 22.125 -5.41 -8.789 1 82.56 436 GLU B C 1
ATOM 8794 O O . GLU B 1 436 ? 22.781 -6.383 -9.172 1 82.56 436 GLU B O 1
ATOM 8799 N N . GLU B 1 437 ? 22.312 -4.766 -7.672 1 76.25 437 GLU B N 1
ATOM 8800 C CA . GLU B 1 437 ? 23.188 -5.348 -6.668 1 76.25 437 GLU B CA 1
ATOM 8801 C C . GLU B 1 437 ? 22.422 -6.219 -5.684 1 76.25 437 GLU B C 1
ATOM 8803 O O . GLU B 1 437 ? 21.438 -5.762 -5.082 1 76.25 437 GLU B O 1
ATOM 8808 N N . TYR B 1 438 ? 22.797 -7.461 -5.645 1 67.94 438 TYR B N 1
ATOM 8809 C CA . TYR B 1 438 ? 22.125 -8.414 -4.773 1 67.94 438 TYR B CA 1
ATOM 8810 C C . TYR B 1 438 ? 22.891 -8.602 -3.469 1 67.94 438 TYR B C 1
ATOM 8812 O O . TYR B 1 438 ? 23.609 -9.594 -3.297 1 67.94 438 TYR B O 1
ATOM 8820 N N . SER B 1 439 ? 23.094 -7.543 -2.725 1 65.62 439 SER B N 1
ATOM 8821 C CA . SER B 1 439 ? 23.875 -7.641 -1.488 1 65.62 439 SER B CA 1
ATOM 8822 C C . SER B 1 439 ? 23.25 -6.797 -0.382 1 65.62 439 SER B C 1
ATOM 8824 O O . SER B 1 439 ? 22.625 -5.77 -0.654 1 65.62 439 SER B O 1
ATOM 8826 N N . THR B 1 440 ? 23.438 -7.281 0.751 1 66.5 440 THR B N 1
ATOM 8827 C CA . THR B 1 440 ? 22.969 -6.535 1.913 1 66.5 440 THR B CA 1
ATOM 8828 C C . THR B 1 440 ? 23.781 -5.262 2.109 1 66.5 440 THR B C 1
ATOM 8830 O O . THR B 1 440 ? 23.328 -4.332 2.783 1 66.5 440 THR B O 1
ATOM 8833 N N . ASP B 1 441 ? 24.875 -5.234 1.393 1 68.5 441 ASP B N 1
ATOM 8834 C CA . ASP B 1 441 ? 25.766 -4.102 1.594 1 68.5 441 ASP B CA 1
ATOM 8835 C C . ASP B 1 441 ? 25.641 -3.084 0.462 1 68.5 441 ASP B C 1
ATOM 8837 O O . ASP B 1 441 ? 26.375 -2.098 0.414 1 68.5 441 ASP B O 1
ATOM 8841 N N . ALA B 1 442 ? 24.703 -3.371 -0.262 1 77.25 442 ALA B N 1
ATOM 8842 C CA . ALA B 1 442 ? 24.531 -2.445 -1.378 1 77.25 442 ALA B CA 1
ATOM 8843 C C . ALA B 1 442 ? 24.188 -1.043 -0.879 1 77.25 442 ALA B C 1
ATOM 8845 O O . ALA B 1 442 ? 23.406 -0.883 0.062 1 77.25 442 ALA B O 1
ATOM 8846 N N . VAL B 1 443 ? 24.906 -0.05 -1.424 1 79.88 443 VAL B N 1
ATOM 8847 C CA . VAL B 1 443 ? 24.609 1.344 -1.104 1 79.88 443 VAL B CA 1
ATOM 8848 C C . VAL B 1 443 ? 23.234 1.719 -1.634 1 79.88 443 VAL B C 1
ATOM 8850 O O . VAL B 1 443 ? 22.453 2.383 -0.944 1 79.88 443 VAL B O 1
ATOM 8853 N N . ASN B 1 444 ? 22.953 1.293 -2.869 1 89.12 444 ASN B N 1
ATOM 8854 C CA . ASN B 1 444 ? 21.656 1.487 -3.5 1 89.12 444 ASN B CA 1
ATOM 8855 C C . ASN B 1 444 ? 20.641 0.467 -3.004 1 89.12 444 ASN B C 1
ATOM 8857 O O . ASN B 1 444 ? 20.172 -0.376 -3.773 1 89.12 444 ASN B O 1
ATOM 8861 N N . LYS B 1 445 ? 20.234 0.672 -1.817 1 83.56 445 LYS B N 1
ATOM 8862 C CA . LYS B 1 445 ? 19.422 -0.29 -1.077 1 83.56 445 LYS B CA 1
ATOM 8863 C C . LYS B 1 445 ? 18.094 -0.535 -1.774 1 83.56 445 LYS B C 1
ATOM 8865 O O . LYS B 1 445 ? 17.531 -1.631 -1.691 1 83.56 445 LYS B O 1
ATOM 8870 N N . PHE B 1 446 ? 17.609 0.449 -2.484 1 88.94 446 PHE B N 1
ATOM 8871 C CA . PHE B 1 446 ? 16.266 0.356 -3.061 1 88.94 446 PHE B CA 1
ATOM 8872 C C . PHE B 1 446 ? 16.344 0.117 -4.562 1 88.94 446 PHE B C 1
ATOM 8874 O O . PHE B 1 446 ? 15.32 0.164 -5.258 1 88.94 446 PHE B O 1
ATOM 8881 N N . ASN B 1 447 ? 17.531 -0.094 -5.094 1 90.19 447 ASN B N 1
ATOM 8882 C CA . ASN B 1 447 ? 17.75 -0.311 -6.52 1 90.19 447 ASN B CA 1
ATOM 8883 C C . ASN B 1 447 ? 17.172 0.822 -7.359 1 90.19 447 ASN B C 1
ATOM 8885 O O . ASN B 1 447 ? 16.406 0.579 -8.289 1 90.19 447 ASN B O 1
ATOM 8889 N N . ILE B 1 448 ? 17.578 2.025 -6.992 1 93.31 448 ILE B N 1
ATOM 8890 C CA . ILE B 1 448 ? 17.125 3.223 -7.691 1 93.31 448 ILE B CA 1
ATOM 8891 C C . ILE B 1 448 ? 17.938 3.41 -8.969 1 93.31 448 ILE B C 1
ATOM 8893 O O . ILE B 1 448 ? 19.172 3.408 -8.93 1 93.31 448 ILE B O 1
ATOM 8897 N N . TYR B 1 449 ? 17.25 3.572 -10.094 1 93.69 449 TYR B N 1
ATOM 8898 C CA . TYR B 1 449 ? 17.938 3.875 -11.336 1 93.69 449 TYR B CA 1
ATOM 8899 C C . TYR B 1 449 ? 18.25 5.363 -11.445 1 93.69 449 TYR B C 1
ATOM 8901 O O . TYR B 1 449 ? 17.344 6.195 -11.352 1 93.69 449 TYR B O 1
ATOM 8909 N N . PRO B 1 450 ? 19.484 5.715 -11.688 1 93.62 450 PRO B N 1
ATOM 8910 C CA . PRO B 1 450 ? 19.859 7.133 -11.727 1 93.62 450 PRO B CA 1
ATOM 8911 C C . PRO B 1 450 ? 19.062 7.918 -12.766 1 93.62 450 PRO B C 1
ATOM 8913 O O . PRO B 1 450 ? 18.891 9.133 -12.633 1 93.62 450 PRO B O 1
ATOM 8916 N N . GLU B 1 451 ? 18.531 7.27 -13.781 1 92.56 451 GLU B N 1
ATOM 8917 C CA . GLU B 1 451 ? 17.719 7.898 -14.828 1 92.56 451 GLU B CA 1
ATOM 8918 C C . GLU B 1 451 ? 16.469 8.547 -14.25 1 92.56 451 GLU B C 1
ATOM 8920 O O . GLU B 1 451 ? 15.852 9.391 -14.898 1 92.56 451 GLU B O 1
ATOM 8925 N N . GLN B 1 452 ? 16.203 8.188 -13.023 1 93 452 GLN B N 1
ATOM 8926 C CA . GLN B 1 452 ? 15.008 8.711 -12.391 1 93 452 GLN B CA 1
ATOM 8927 C C . GLN B 1 452 ? 15.219 10.141 -11.906 1 93 452 GLN B C 1
ATOM 8929 O O . GLN B 1 452 ? 14.258 10.844 -11.578 1 93 452 GLN B O 1
ATOM 8934 N N . ILE B 1 453 ? 16.438 10.602 -11.773 1 95.88 453 ILE B N 1
ATOM 8935 C CA . ILE B 1 453 ? 16.703 11.977 -11.359 1 95.88 453 ILE B CA 1
ATOM 8936 C C . ILE B 1 453 ? 16.203 12.945 -12.43 1 95.88 453 ILE B C 1
ATOM 8938 O O . ILE B 1 453 ? 16.734 12.977 -13.547 1 95.88 453 ILE B O 1
ATOM 8942 N N . PRO B 1 454 ? 15.219 13.695 -12.086 1 95.44 454 PRO B N 1
ATOM 8943 C CA . PRO B 1 454 ? 14.688 14.594 -13.117 1 95.44 454 PRO B CA 1
ATOM 8944 C C . PRO B 1 454 ? 15.625 15.75 -13.43 1 95.44 454 PRO B C 1
ATOM 8946 O O . PRO B 1 454 ? 16.312 16.266 -12.539 1 95.44 454 PRO B O 1
ATOM 8949 N N . SER B 1 455 ? 15.547 16.25 -14.594 1 93.81 455 SER B N 1
ATOM 8950 C CA . SER B 1 455 ? 16.406 17.344 -15.031 1 93.81 455 SER B CA 1
ATOM 8951 C C . SER B 1 455 ? 16.109 18.625 -14.25 1 93.81 455 SER B C 1
ATOM 8953 O O . SER B 1 455 ? 17.031 19.406 -13.953 1 93.81 455 SER B O 1
ATOM 8955 N N . TRP B 1 456 ? 14.844 18.859 -13.922 1 95.56 456 TRP B N 1
ATOM 8956 C CA . TRP B 1 456 ? 14.484 20.078 -13.211 1 95.56 456 TRP B CA 1
ATOM 8957 C C . TRP B 1 456 ? 15.18 20.141 -11.852 1 95.56 456 TRP B C 1
ATOM 8959 O O . TRP B 1 456 ? 15.477 21.234 -11.352 1 95.56 456 TRP B O 1
ATOM 8969 N N . LEU B 1 457 ? 15.398 19.016 -11.227 1 96.56 457 LEU B N 1
ATOM 8970 C CA . LEU B 1 457 ? 15.969 18.969 -9.883 1 96.56 457 LEU B CA 1
ATOM 8971 C C . LEU B 1 457 ? 17.422 19.453 -9.898 1 96.56 457 LEU B C 1
ATOM 8973 O O . LEU B 1 457 ? 17.844 20.156 -8.977 1 96.56 457 LEU B O 1
ATOM 8977 N N . VAL B 1 458 ? 18.125 19.078 -10.891 1 90.81 458 VAL B N 1
ATOM 8978 C CA . VAL B 1 458 ? 19.547 19.438 -11.031 1 90.81 458 VAL B CA 1
ATOM 8979 C C . VAL B 1 458 ? 19.688 20.953 -11.086 1 90.81 458 VAL B C 1
ATOM 8981 O O . VAL B 1 458 ? 20.609 21.516 -10.484 1 90.81 458 VAL B O 1
ATOM 8984 N N . ASP B 1 459 ? 18.75 21.547 -11.656 1 92.88 459 ASP B N 1
ATOM 8985 C CA . ASP B 1 459 ? 18.781 23 -11.805 1 92.88 459 ASP B CA 1
ATOM 8986 C C . ASP B 1 459 ? 18.172 23.688 -10.594 1 92.88 459 ASP B C 1
ATOM 8988 O O . ASP B 1 459 ? 18.531 24.828 -10.273 1 92.88 459 ASP B O 1
ATOM 8992 N N . TRP B 1 460 ? 17.375 23.031 -9.938 1 96 460 TRP B N 1
ATOM 8993 C CA . TRP B 1 460 ? 16.516 23.656 -8.938 1 96 460 TRP B CA 1
ATOM 8994 C C . TRP B 1 460 ? 17.141 23.562 -7.547 1 96 460 TRP B C 1
ATOM 8996 O O . TRP B 1 460 ? 16.984 24.484 -6.73 1 96 460 TRP B O 1
ATOM 9006 N N . ILE B 1 461 ? 17.875 22.562 -7.258 1 95.19 461 ILE B N 1
ATOM 9007 C CA . ILE B 1 461 ? 18.391 22.328 -5.914 1 95.19 461 ILE B CA 1
ATOM 9008 C C . ILE B 1 461 ? 19.422 23.391 -5.57 1 95.19 461 ILE B C 1
ATOM 9010 O O . ILE B 1 461 ? 20.219 23.781 -6.426 1 95.19 461 ILE B O 1
ATOM 9014 N N . SER B 1 462 ? 19.344 23.938 -4.398 1 93.69 462 SER B N 1
ATOM 9015 C CA . SER B 1 462 ? 20.266 24.984 -3.955 1 93.69 462 SER B CA 1
ATOM 9016 C C . SER B 1 462 ? 21.516 24.375 -3.311 1 93.69 462 SER B C 1
ATOM 9018 O O . SER B 1 462 ? 21.453 23.281 -2.742 1 93.69 462 SER B O 1
ATOM 9020 N N . GLU B 1 463 ? 22.547 25.109 -3.277 1 92.31 463 GLU B N 1
ATOM 9021 C CA . GLU B 1 463 ? 23.812 24.656 -2.721 1 92.31 463 GLU B CA 1
ATOM 9022 C C . GLU B 1 463 ? 23.719 24.5 -1.205 1 92.31 463 GLU B C 1
ATOM 9024 O O . GLU B 1 463 ? 24.344 23.594 -0.63 1 92.31 463 GLU B O 1
ATOM 9029 N N . GLU B 1 464 ? 22.984 25.328 -0.654 1 92.25 464 GLU B N 1
ATOM 9030 C CA . GLU B 1 464 ? 22.938 25.328 0.805 1 92.25 464 GLU B CA 1
ATOM 9031 C C . GLU B 1 464 ? 21.656 24.703 1.321 1 92.25 464 GLU B C 1
ATOM 9033 O O . GLU B 1 464 ? 21.359 24.766 2.518 1 92.25 464 GLU B O 1
ATOM 9038 N N . GLY B 1 465 ? 20.938 24.141 0.455 1 95.56 465 GLY B N 1
ATOM 9039 C CA . GLY B 1 465 ? 19.641 23.625 0.878 1 95.56 465 GLY B CA 1
ATOM 9040 C C . GLY B 1 465 ? 19.5 22.125 0.655 1 95.56 465 GLY B C 1
ATOM 9041 O O . GLY B 1 465 ? 20.422 21.484 0.141 1 95.56 465 GLY B O 1
ATOM 9042 N N . GLY B 1 466 ? 18.469 21.547 1.109 1 98.31 466 GLY B N 1
ATOM 9043 C CA . GLY B 1 466 ? 18 20.172 0.948 1 98.31 466 GLY B CA 1
ATOM 9044 C C . GLY B 1 466 ? 16.578 19.969 1.435 1 98.31 466 GLY B C 1
ATOM 9045 O O . GLY B 1 466 ? 15.938 20.922 1.906 1 98.31 466 GLY B O 1
ATOM 9046 N N . TYR B 1 467 ? 16.078 18.844 1.19 1 98.81 467 TYR B N 1
ATOM 9047 C CA . TYR B 1 467 ? 14.727 18.547 1.63 1 98.81 467 TYR B CA 1
ATOM 9048 C C . TYR B 1 467 ? 14.484 17.031 1.672 1 98.81 467 TYR B C 1
ATOM 9050 O O . TYR B 1 467 ? 15.336 16.25 1.229 1 98.81 467 TYR B O 1
ATOM 9058 N N . PHE B 1 468 ? 13.461 16.609 2.316 1 98.88 468 PHE B N 1
ATOM 9059 C CA . PHE B 1 468 ? 12.984 15.242 2.256 1 98.88 468 PHE B CA 1
ATOM 9060 C C . PHE B 1 468 ? 12.125 15.023 1.013 1 98.88 468 PHE B C 1
ATOM 9062 O O . PHE B 1 468 ? 11.172 15.766 0.771 1 98.88 468 PHE B O 1
ATOM 9069 N N . ILE B 1 469 ? 12.398 13.969 0.292 1 98.75 469 ILE B N 1
ATOM 9070 C CA . ILE B 1 469 ? 11.695 13.688 -0.953 1 98.75 469 ILE B CA 1
ATOM 9071 C C . ILE B 1 469 ? 10.289 13.188 -0.646 1 98.75 469 ILE B C 1
ATOM 9073 O O . ILE B 1 469 ? 9.992 12.805 0.49 1 98.75 469 ILE B O 1
ATOM 9077 N N . GLY B 1 470 ? 9.508 13.195 -1.665 1 98.62 470 GLY B N 1
ATOM 9078 C CA . GLY B 1 470 ? 8.086 12.984 -1.477 1 98.62 470 GLY B CA 1
ATOM 9079 C C . GLY B 1 470 ? 7.727 11.547 -1.159 1 98.62 470 GLY B C 1
ATOM 9080 O O . GLY B 1 470 ? 6.68 11.281 -0.564 1 98.62 470 GLY B O 1
ATOM 9081 N N . ASN B 1 471 ? 8.523 10.617 -1.646 1 97.56 471 ASN B N 1
ATOM 9082 C CA . ASN B 1 471 ? 8.211 9.195 -1.522 1 97.56 471 ASN B CA 1
ATOM 9083 C C . ASN B 1 471 ? 9.422 8.328 -1.83 1 97.56 471 ASN B C 1
ATOM 9085 O O . ASN B 1 471 ? 10.297 8.727 -2.605 1 97.56 471 ASN B O 1
ATOM 9089 N N . LEU B 1 472 ? 9.492 7.207 -1.167 1 95.62 472 LEU B N 1
ATOM 9090 C CA . LEU B 1 472 ? 10.57 6.258 -1.432 1 95.62 472 LEU B CA 1
ATOM 9091 C C . LEU B 1 472 ? 10.055 4.82 -1.344 1 95.62 472 LEU B C 1
ATOM 9093 O O . LEU B 1 472 ? 9.461 4.43 -0.337 1 95.62 472 LEU B O 1
ATOM 9097 N N . GLN B 1 473 ? 10.164 4.082 -2.391 1 92.69 473 GLN B N 1
ATOM 9098 C CA . GLN B 1 473 ? 9.852 2.66 -2.518 1 92.69 473 GLN B CA 1
ATOM 9099 C C . GLN B 1 473 ? 10.922 1.935 -3.326 1 92.69 473 GLN B C 1
ATOM 9101 O O . GLN B 1 473 ? 11.805 2.568 -3.906 1 92.69 473 GLN B O 1
ATOM 9106 N N . PRO B 1 474 ? 10.922 0.62 -3.334 1 87.69 474 PRO B N 1
ATOM 9107 C CA . PRO B 1 474 ? 11.867 -0.08 -4.203 1 87.69 474 PRO B CA 1
ATOM 9108 C C . PRO B 1 474 ? 11.797 0.385 -5.656 1 87.69 474 PRO B C 1
ATOM 9110 O O . PRO B 1 474 ? 10.719 0.377 -6.254 1 87.69 474 PRO B O 1
ATOM 9113 N N . ALA B 1 475 ? 12.906 0.852 -6.16 1 91.81 475 ALA B N 1
ATOM 9114 C CA . ALA B 1 475 ? 13.086 1.327 -7.527 1 91.81 475 ALA B CA 1
ATOM 9115 C C . ALA B 1 475 ? 12.242 2.57 -7.793 1 91.81 475 ALA B C 1
ATOM 9117 O O . ALA B 1 475 ? 11.891 2.855 -8.938 1 91.81 475 ALA B O 1
ATOM 9118 N N . HIS B 1 476 ? 11.93 3.281 -6.727 1 94.75 476 HIS B N 1
ATOM 9119 C CA . HIS B 1 476 ? 11.086 4.453 -6.914 1 94.75 476 HIS B CA 1
ATOM 9120 C C . HIS B 1 476 ? 11.445 5.559 -5.93 1 94.75 476 HIS B C 1
ATOM 9122 O O . HIS B 1 476 ? 11.383 5.355 -4.715 1 94.75 476 HIS B O 1
ATOM 9128 N N . MET B 1 477 ? 11.844 6.668 -6.441 1 96.06 477 MET B N 1
ATOM 9129 C CA . MET B 1 477 ? 12.016 7.902 -5.68 1 96.06 477 MET B CA 1
ATOM 9130 C C . MET B 1 477 ? 11.188 9.031 -6.281 1 96.06 477 MET B C 1
ATOM 9132 O O . MET B 1 477 ? 11.32 9.344 -7.465 1 96.06 477 MET B O 1
ATOM 9136 N N . ASP B 1 478 ? 10.289 9.586 -5.547 1 97.88 478 ASP B N 1
ATOM 9137 C CA . ASP B 1 478 ? 9.594 10.805 -5.941 1 97.88 478 ASP B CA 1
ATOM 9138 C C . ASP B 1 478 ? 10.352 12.047 -5.465 1 97.88 478 ASP B C 1
ATOM 9140 O O . ASP B 1 478 ? 10.227 12.445 -4.309 1 97.88 478 ASP B O 1
ATOM 9144 N N . PHE B 1 479 ? 11.016 12.688 -6.32 1 98.25 479 PHE B N 1
ATOM 9145 C CA . PHE B 1 479 ? 11.922 13.773 -5.973 1 98.25 479 PHE B CA 1
ATOM 9146 C C . PHE B 1 479 ? 11.156 15.078 -5.77 1 98.25 479 PHE B C 1
ATOM 9148 O O . PHE B 1 479 ? 11.742 16.109 -5.441 1 98.25 479 PHE B O 1
ATOM 9155 N N . ARG B 1 480 ? 9.859 15.133 -5.922 1 98.38 480 ARG B N 1
ATOM 9156 C CA . ARG B 1 480 ? 9.086 16.359 -5.719 1 98.38 480 ARG B CA 1
ATOM 9157 C C . ARG B 1 480 ? 9.164 16.812 -4.266 1 98.38 480 ARG B C 1
ATOM 9159 O O . ARG B 1 480 ? 9.266 15.992 -3.352 1 98.38 480 ARG B O 1
ATOM 9166 N N . PHE B 1 481 ? 9.102 18.094 -4.07 1 98.75 481 PHE B N 1
ATOM 9167 C CA . PHE B 1 481 ? 9.016 18.734 -2.768 1 98.75 481 PHE B CA 1
ATOM 9168 C C . PHE B 1 481 ? 7.562 18.828 -2.309 1 98.75 481 PHE B C 1
ATOM 9170 O O . PHE B 1 481 ? 6.727 19.406 -2.996 1 98.75 481 PHE B O 1
ATOM 9177 N N . PHE B 1 482 ? 7.266 18.219 -1.183 1 98.88 482 PHE B N 1
ATOM 9178 C CA . PHE B 1 482 ? 5.941 18.344 -0.58 1 98.88 482 PHE B CA 1
ATOM 9179 C C . PHE B 1 482 ? 6.004 19.172 0.701 1 98.88 482 PHE B C 1
ATOM 9181 O O . PHE B 1 482 ? 6.668 18.781 1.663 1 98.88 482 PHE B O 1
ATOM 9188 N N . THR B 1 483 ? 5.273 20.219 0.772 1 98.88 483 THR B N 1
ATOM 9189 C CA . THR B 1 483 ? 5.449 21.281 1.754 1 98.88 483 THR B CA 1
ATOM 9190 C C . THR B 1 483 ? 5.059 20.797 3.148 1 98.88 483 THR B C 1
ATOM 9192 O O . THR B 1 483 ? 5.82 20.969 4.102 1 98.88 483 THR B O 1
ATOM 9195 N N . LEU B 1 484 ? 3.895 20.188 3.268 1 98.81 484 LEU B N 1
ATOM 9196 C CA . LEU B 1 484 ? 3.402 19.812 4.586 1 98.81 484 LEU B CA 1
ATOM 9197 C C . LEU B 1 484 ? 4.355 18.828 5.258 1 98.81 484 LEU B C 1
ATOM 9199 O O . LEU B 1 484 ? 4.695 19 6.434 1 98.81 484 LEU B O 1
ATOM 9203 N N . GLY B 1 485 ? 4.824 17.828 4.488 1 98.88 485 GLY B N 1
ATOM 9204 C CA . GLY B 1 485 ? 5.746 16.844 5.039 1 98.88 485 GLY B CA 1
ATOM 9205 C C . GLY B 1 485 ? 7.062 17.453 5.492 1 98.88 485 GLY B C 1
ATOM 9206 O O . GLY B 1 485 ? 7.57 17.125 6.566 1 98.88 485 GLY B O 1
ATOM 9207 N N . ASN B 1 486 ? 7.609 18.312 4.738 1 98.94 486 ASN B N 1
ATOM 9208 C CA . ASN B 1 486 ? 8.883 18.938 5.086 1 98.94 486 ASN B CA 1
ATOM 9209 C C . ASN B 1 486 ? 8.734 19.875 6.281 1 98.94 486 ASN B C 1
ATOM 9211 O O . ASN B 1 486 ? 9.625 19.953 7.129 1 98.94 486 ASN B O 1
ATOM 9215 N N . LEU B 1 487 ? 7.645 20.625 6.359 1 98.94 487 LEU B N 1
ATOM 9216 C CA . LEU B 1 487 ? 7.426 21.516 7.496 1 98.94 487 LEU B CA 1
ATOM 9217 C C . LEU B 1 487 ? 7.289 20.719 8.789 1 98.94 487 LEU B C 1
ATOM 9219 O O . LEU B 1 487 ? 7.828 21.109 9.828 1 98.94 487 LEU B O 1
ATOM 9223 N N . TRP B 1 488 ? 6.602 19.609 8.703 1 98.88 488 TRP B N 1
ATOM 9224 C CA . TRP B 1 488 ? 6.398 18.828 9.914 1 98.88 488 TRP B CA 1
ATOM 9225 C C . TRP B 1 488 ? 7.648 18.016 10.258 1 98.88 488 TRP B C 1
ATOM 9227 O O . TRP B 1 488 ? 7.836 17.625 11.406 1 98.88 488 TRP B O 1
ATOM 9237 N N . ALA B 1 489 ? 8.508 17.781 9.266 1 98.75 489 ALA B N 1
ATOM 9238 C CA . ALA B 1 489 ? 9.828 17.25 9.602 1 98.75 489 ALA B CA 1
ATOM 9239 C C . ALA B 1 489 ? 10.594 18.203 10.508 1 98.75 489 ALA B C 1
ATOM 9241 O O . ALA B 1 489 ? 11.297 17.781 11.422 1 98.75 489 ALA B O 1
ATOM 9242 N N . ILE B 1 490 ? 10.461 19.5 10.273 1 98.75 490 ILE B N 1
ATOM 9243 C CA . ILE B 1 490 ? 11.086 20.516 11.109 1 98.75 490 ILE B CA 1
ATOM 9244 C C . ILE B 1 490 ? 10.383 20.578 12.461 1 98.75 490 ILE B C 1
ATOM 9246 O O . ILE B 1 490 ? 11.023 20.453 13.508 1 98.75 490 ILE B O 1
ATOM 9250 N N . VAL B 1 491 ? 9.055 20.719 12.469 1 98.81 491 VAL B N 1
ATOM 9251 C CA . VAL B 1 491 ? 8.258 20.969 13.664 1 98.81 491 VAL B CA 1
ATOM 9252 C C . VAL B 1 491 ? 8.453 19.828 14.664 1 98.81 491 VAL B C 1
ATOM 9254 O O . VAL B 1 491 ? 8.578 20.062 15.867 1 98.81 491 VAL B O 1
ATOM 9257 N N . SER B 1 492 ? 8.555 18.578 14.109 1 98.06 492 SER B N 1
ATOM 9258 C CA . SER B 1 492 ? 8.594 17.422 14.992 1 98.06 492 SER B CA 1
ATOM 9259 C C . SER B 1 492 ? 10.031 16.984 15.266 1 98.06 492 SER B C 1
ATOM 9261 O O . SER B 1 492 ? 10.258 16.047 16.031 1 98.06 492 SER B O 1
ATOM 9263 N N . SER B 1 493 ? 11 17.609 14.586 1 97.56 493 SER B N 1
ATOM 9264 C CA . SER B 1 493 ? 12.406 17.219 14.672 1 97.56 493 SER B CA 1
ATOM 9265 C C . SER B 1 493 ? 12.633 15.812 14.148 1 97.56 493 SER B C 1
ATOM 9267 O O . SER B 1 493 ? 13.398 15.039 14.727 1 97.56 493 SER B O 1
ATOM 9269 N N . LEU B 1 494 ? 11.844 15.508 13.195 1 97.62 494 LEU B N 1
ATOM 9270 C CA . LEU B 1 494 ? 12.156 14.312 12.43 1 97.62 494 LEU B CA 1
ATOM 9271 C C . LEU B 1 494 ? 13.516 14.453 11.742 1 97.62 494 LEU B C 1
ATOM 9273 O O . LEU B 1 494 ? 14.32 13.516 11.75 1 97.62 494 LEU B O 1
ATOM 9277 N N . GLY B 1 495 ? 13.711 15.609 11.109 1 97.25 495 GLY B N 1
ATOM 9278 C CA . GLY B 1 495 ? 15.023 15.922 10.578 1 97.25 495 GLY B CA 1
ATOM 9279 C C . GLY B 1 495 ? 16 16.375 11.641 1 97.25 495 GLY B C 1
ATOM 9280 O O . GLY B 1 495 ? 15.602 16.875 12.695 1 97.25 495 GLY B O 1
ATOM 9281 N N . THR B 1 496 ? 17.266 16.188 11.391 1 95.19 496 THR B N 1
ATOM 9282 C CA . THR B 1 496 ? 18.297 16.766 12.242 1 95.19 496 THR B CA 1
ATOM 9283 C C . THR B 1 496 ? 18.266 18.297 12.148 1 95.19 496 THR B C 1
ATOM 9285 O O . THR B 1 496 ? 17.625 18.859 11.258 1 95.19 496 THR B O 1
ATOM 9288 N N . THR B 1 497 ? 18.984 18.938 13.062 1 95.44 497 THR B N 1
ATOM 9289 C CA . THR B 1 497 ? 19.062 20.391 13.031 1 95.44 497 THR B CA 1
ATOM 9290 C C . THR B 1 497 ? 19.609 20.875 11.688 1 95.44 497 THR B C 1
ATOM 9292 O O . THR B 1 497 ? 19.078 21.828 11.117 1 95.44 497 THR B O 1
ATOM 9295 N N . ARG B 1 498 ? 20.609 20.203 11.195 1 96.06 498 ARG B N 1
ATOM 9296 C CA . ARG B 1 498 ? 21.219 20.562 9.914 1 96.06 498 ARG B CA 1
ATOM 9297 C C . ARG B 1 498 ? 20.219 20.375 8.773 1 96.06 498 ARG B C 1
ATOM 9299 O O . ARG B 1 498 ? 20.125 21.219 7.883 1 96.06 498 ARG B O 1
ATOM 9306 N N . GLN B 1 499 ? 19.562 19.297 8.766 1 98 499 GLN B N 1
ATOM 9307 C CA . GLN B 1 499 ? 18.578 19.016 7.73 1 98 499 GLN B CA 1
ATOM 9308 C C . GLN B 1 499 ? 17.422 20 7.785 1 98 499 GLN B C 1
ATOM 9310 O O . GLN B 1 499 ? 16.953 20.484 6.75 1 98 499 GLN B O 1
ATOM 9315 N N . ASN B 1 500 ? 16.984 20.344 8.992 1 98.31 500 ASN B N 1
ATOM 9316 C CA . ASN B 1 500 ? 15.906 21.312 9.164 1 98.31 500 ASN B CA 1
ATOM 9317 C C . ASN B 1 500 ? 16.312 22.703 8.648 1 98.31 500 ASN B C 1
ATOM 9319 O O . ASN B 1 500 ? 15.508 23.375 8 1 98.31 500 ASN B O 1
ATOM 9323 N N . GLU B 1 501 ? 17.516 23.062 8.93 1 98.06 501 GLU B N 1
ATOM 9324 C CA . GLU B 1 501 ? 18.047 24.312 8.383 1 98.06 501 GLU B CA 1
ATOM 9325 C C . GLU B 1 501 ? 18.109 24.266 6.855 1 98.06 501 GLU B C 1
ATOM 9327 O O . GLU B 1 501 ? 17.828 25.266 6.188 1 98.06 501 GLU B O 1
ATOM 9332 N N . GLY B 1 502 ? 18.5 23.109 6.379 1 98.31 502 GLY B N 1
ATOM 9333 C CA . GLY B 1 502 ? 18.578 22.906 4.941 1 98.31 502 GLY B CA 1
ATOM 9334 C C . GLY B 1 502 ? 17.234 23.109 4.246 1 98.31 502 GLY B C 1
ATOM 9335 O O . GLY B 1 502 ? 17.172 23.672 3.152 1 98.31 502 GLY B O 1
ATOM 9336 N N . ILE B 1 503 ? 16.188 22.641 4.832 1 98.81 503 ILE B N 1
ATOM 9337 C CA . ILE B 1 503 ? 14.852 22.797 4.27 1 98.81 503 ILE B CA 1
ATOM 9338 C C . ILE B 1 503 ? 14.492 24.281 4.168 1 98.81 503 ILE B C 1
ATOM 9340 O O . ILE B 1 503 ? 14.016 24.734 3.131 1 98.81 503 ILE B O 1
ATOM 9344 N N . LEU B 1 504 ? 14.695 25.078 5.25 1 98.44 504 LEU B N 1
ATOM 9345 C CA . LEU B 1 504 ? 14.352 26.5 5.246 1 98.44 504 LEU B CA 1
ATOM 9346 C C . LEU B 1 504 ? 15.242 27.266 4.281 1 98.44 504 LEU B C 1
ATOM 9348 O O . LEU B 1 504 ? 14.797 28.219 3.641 1 98.44 504 LEU B O 1
ATOM 9352 N N . ASN B 1 505 ? 16.531 26.844 4.238 1 98.25 505 ASN B N 1
ATOM 9353 C CA . ASN B 1 505 ? 17.422 27.453 3.264 1 98.25 505 ASN B CA 1
ATOM 9354 C C . ASN B 1 505 ? 16.922 27.25 1.838 1 98.25 505 ASN B C 1
ATOM 9356 O O . ASN B 1 505 ? 17 28.156 1.011 1 98.25 505 ASN B O 1
ATOM 9360 N N . LEU B 1 506 ? 16.469 26.062 1.606 1 98.38 506 LEU B N 1
ATOM 9361 C CA . LEU B 1 506 ? 15.945 25.781 0.278 1 98.38 506 LEU B CA 1
ATOM 9362 C C . LEU B 1 506 ? 14.711 26.641 -0.007 1 98.38 506 LEU B C 1
ATOM 9364 O O . LEU B 1 506 ? 14.57 27.188 -1.1 1 98.38 506 LEU B O 1
ATOM 9368 N N . ILE B 1 507 ? 13.789 26.719 0.939 1 98.56 507 ILE B N 1
ATOM 9369 C CA . ILE B 1 507 ? 12.578 27.516 0.761 1 98.56 507 ILE B CA 1
ATOM 9370 C C . ILE B 1 507 ? 12.945 28.969 0.523 1 98.56 507 ILE B C 1
ATOM 9372 O O . ILE B 1 507 ? 12.367 29.625 -0.343 1 98.56 507 ILE B O 1
ATOM 9376 N N . ASP B 1 508 ? 13.867 29.422 1.257 1 98.12 508 ASP B N 1
ATOM 9377 C CA . ASP B 1 508 ? 14.328 30.797 1.1 1 98.12 508 ASP B CA 1
ATOM 9378 C C . ASP B 1 508 ? 14.961 31.016 -0.275 1 98.12 508 ASP B C 1
ATOM 9380 O O . ASP B 1 508 ? 14.68 32 -0.944 1 98.12 508 ASP B O 1
ATOM 9384 N N . ALA B 1 509 ? 15.781 30.094 -0.671 1 97.88 509 ALA B N 1
ATOM 9385 C CA . ALA B 1 509 ? 16.469 30.188 -1.959 1 97.88 509 ALA B CA 1
ATOM 9386 C C . ALA B 1 509 ? 15.477 30.078 -3.113 1 97.88 509 ALA B C 1
ATOM 9388 O O . ALA B 1 509 ? 15.68 30.672 -4.172 1 97.88 509 ALA B O 1
ATOM 9389 N N . LYS B 1 510 ? 14.469 29.312 -2.904 1 98 510 LYS B N 1
ATOM 9390 C CA . LYS B 1 510 ? 13.461 29.094 -3.941 1 98 510 LYS B CA 1
ATOM 9391 C C . LYS B 1 510 ? 12.133 29.734 -3.568 1 98 510 LYS B C 1
ATOM 9393 O O . LYS B 1 510 ? 11.07 29.156 -3.789 1 98 510 LYS B O 1
ATOM 9398 N N . TRP B 1 511 ? 12.164 30.906 -3.041 1 98.06 511 TRP B N 1
ATOM 9399 C CA . TRP B 1 511 ? 11.031 31.656 -2.51 1 98.06 511 TRP B CA 1
ATOM 9400 C C . TRP B 1 511 ? 9.945 31.828 -3.568 1 98.06 511 TRP B C 1
ATOM 9402 O O . TRP B 1 511 ? 8.766 31.594 -3.297 1 98.06 511 TRP B O 1
ATOM 9412 N N . ASP B 1 512 ? 10.289 32.094 -4.812 1 97.12 512 ASP B N 1
ATOM 9413 C CA . ASP B 1 512 ? 9.32 32.375 -5.871 1 97.12 512 ASP B CA 1
ATOM 9414 C C . ASP B 1 512 ? 8.594 31.109 -6.301 1 97.12 512 ASP B C 1
ATOM 9416 O O . ASP B 1 512 ? 7.449 31.172 -6.746 1 97.12 512 ASP B O 1
ATOM 9420 N N . ASP B 1 513 ? 9.234 30 -6.121 1 97.75 513 ASP B N 1
ATOM 9421 C CA . ASP B 1 513 ? 8.648 28.719 -6.535 1 97.75 513 ASP B CA 1
ATOM 9422 C C . ASP B 1 513 ? 7.738 28.156 -5.449 1 97.75 513 ASP B C 1
ATOM 9424 O O . ASP B 1 513 ? 6.695 27.578 -5.746 1 97.75 513 ASP B O 1
ATOM 9428 N N . ILE B 1 514 ? 8.141 28.328 -4.184 1 98.31 514 ILE B N 1
ATOM 9429 C CA . ILE B 1 514 ? 7.453 27.641 -3.094 1 98.31 514 ILE B CA 1
ATOM 9430 C C . ILE B 1 514 ? 6.445 28.594 -2.443 1 98.31 514 ILE B C 1
ATOM 9432 O O . ILE B 1 514 ? 5.316 28.188 -2.143 1 98.31 514 ILE B O 1
ATOM 9436 N N . ILE B 1 515 ? 6.809 29.875 -2.244 1 98.19 515 ILE B N 1
ATOM 9437 C CA . ILE B 1 515 ? 5.938 30.875 -1.635 1 98.19 515 ILE B CA 1
ATOM 9438 C C . ILE B 1 515 ? 5.16 31.609 -2.723 1 98.19 515 ILE B C 1
ATOM 9440 O O . ILE B 1 515 ? 3.934 31.734 -2.65 1 98.19 515 ILE B O 1
ATOM 9444 N N . GLY B 1 516 ? 5.93 32.062 -3.701 1 96.75 516 GLY B N 1
ATOM 9445 C CA . GLY B 1 516 ? 5.309 32.781 -4.801 1 96.75 516 GLY B CA 1
ATOM 9446 C C . GLY B 1 516 ? 4.535 34.031 -4.355 1 96.75 516 GLY B C 1
ATOM 9447 O O . GLY B 1 516 ? 4.996 34.781 -3.496 1 96.75 516 GLY B O 1
ATOM 9448 N N . GLN B 1 517 ? 3.367 34.25 -5.023 1 97.12 517 GLN B N 1
ATOM 9449 C CA . GLN B 1 517 ? 2.525 35.406 -4.707 1 97.12 517 GLN B CA 1
ATOM 9450 C C . GLN B 1 517 ? 1.519 35.062 -3.613 1 97.12 517 GLN B C 1
ATOM 9452 O O . GLN B 1 517 ? 0.938 35.969 -2.998 1 97.12 517 GLN B O 1
ATOM 9457 N N . MET B 1 518 ? 1.378 33.812 -3.426 1 98.06 518 MET B N 1
ATOM 9458 C CA . MET B 1 518 ? 0.546 33.344 -2.328 1 98.06 518 MET B CA 1
ATOM 9459 C C . MET B 1 518 ? 1.191 32.125 -1.646 1 98.06 518 MET B C 1
ATOM 9461 O O . MET B 1 518 ? 1.324 31.062 -2.252 1 98.06 518 MET B O 1
ATOM 9465 N N . PRO B 1 519 ? 1.541 32.281 -0.416 1 97.69 519 PRO B N 1
ATOM 9466 C CA . PRO B 1 519 ? 2.137 31.125 0.279 1 97.69 519 PRO B CA 1
ATOM 9467 C C . PRO B 1 519 ? 1.099 30.109 0.727 1 97.69 519 PRO B C 1
ATOM 9469 O O . PRO B 1 519 ? -0.004 30.484 1.138 1 97.69 519 PRO B O 1
ATOM 9472 N N . LEU B 1 520 ? 1.373 28.766 0.695 1 97.88 520 LEU B N 1
ATOM 9473 C CA . LEU B 1 520 ? 2.527 28.109 0.083 1 97.88 520 LEU B CA 1
ATOM 9474 C C . LEU B 1 520 ? 2.086 27.094 -0.966 1 97.88 520 LEU B C 1
ATOM 9476 O O . LEU B 1 520 ? 0.97 26.578 -0.903 1 97.88 520 LEU B O 1
ATOM 9480 N N . LYS B 1 521 ? 2.992 26.703 -1.859 1 98.44 521 LYS B N 1
ATOM 9481 C CA . LYS B 1 521 ? 2.754 25.562 -2.74 1 98.44 521 LYS B CA 1
ATOM 9482 C C . LYS B 1 521 ? 2.596 24.266 -1.941 1 98.44 521 LYS B C 1
ATOM 9484 O O . LYS B 1 521 ? 3.338 24.031 -0.986 1 98.44 521 LYS B O 1
ATOM 9489 N N . ILE B 1 522 ? 1.633 23.5 -2.359 1 98.62 522 ILE B N 1
ATOM 9490 C CA . ILE B 1 522 ? 1.421 22.234 -1.677 1 98.62 522 ILE B CA 1
ATOM 9491 C C . ILE B 1 522 ? 2.52 21.25 -2.07 1 98.62 522 ILE B C 1
ATOM 9493 O O . ILE B 1 522 ? 2.951 20.422 -1.252 1 98.62 522 ILE B O 1
ATOM 9497 N N . CYS B 1 523 ? 2.945 21.312 -3.369 1 98.56 523 CYS B N 1
ATOM 9498 C CA . CYS B 1 523 ? 4.078 20.531 -3.857 1 98.56 523 CYS B CA 1
ATOM 9499 C C . CYS B 1 523 ? 4.762 21.234 -5.02 1 98.56 523 CYS B C 1
ATOM 9501 O O . CYS B 1 523 ? 4.207 22.172 -5.602 1 98.56 523 CYS B O 1
ATOM 9503 N N . TYR B 1 524 ? 5.902 20.891 -5.297 1 98.31 524 TYR B N 1
ATOM 9504 C CA . TYR B 1 524 ? 6.68 21.438 -6.406 1 98.31 524 TYR B CA 1
ATOM 9505 C C . TYR B 1 524 ? 7.574 20.375 -7.023 1 98.31 524 TYR B C 1
ATOM 9507 O O . TYR B 1 524 ? 8.25 19.625 -6.309 1 98.31 524 TYR B O 1
ATOM 9515 N N . PRO B 1 525 ? 7.785 20.234 -8.352 1 98.31 525 PRO B N 1
ATOM 9516 C CA . PRO B 1 525 ? 6.965 20.969 -9.328 1 98.31 525 PRO B CA 1
ATOM 9517 C C . PRO B 1 525 ? 5.633 20.281 -9.609 1 98.31 525 PRO B C 1
ATOM 9519 O O . PRO B 1 525 ? 5.316 19.266 -8.992 1 98.31 525 PRO B O 1
ATOM 9522 N N . ALA B 1 526 ? 4.816 20.859 -10.414 1 98.56 526 ALA B N 1
ATOM 9523 C CA . ALA B 1 526 ? 3.596 20.219 -10.891 1 98.56 526 ALA B CA 1
ATOM 9524 C C . ALA B 1 526 ? 3.91 19.125 -11.914 1 98.56 526 ALA B C 1
ATOM 9526 O O . ALA B 1 526 ? 4.867 19.25 -12.68 1 98.56 526 ALA B O 1
ATOM 9527 N N . LEU B 1 527 ? 3.104 18.062 -11.836 1 97.88 527 LEU B N 1
ATOM 9528 C CA . LEU B 1 527 ? 3.121 17.078 -12.914 1 97.88 527 LEU B CA 1
ATOM 9529 C C . LEU B 1 527 ? 2.561 17.672 -14.203 1 97.88 527 LEU B C 1
ATOM 9531 O O . LEU B 1 527 ? 1.55 18.375 -14.18 1 97.88 527 LEU B O 1
ATOM 9535 N N . GLU B 1 528 ? 3.205 17.391 -15.344 1 97.12 528 GLU B N 1
ATOM 9536 C CA . GLU B 1 528 ? 2.764 17.953 -16.625 1 97.12 528 GLU B CA 1
ATOM 9537 C C . GLU B 1 528 ? 2.771 16.891 -17.719 1 97.12 528 GLU B C 1
ATOM 9539 O O . GLU B 1 528 ? 3.326 15.797 -17.531 1 97.12 528 GLU B O 1
ATOM 9544 N N . GLY B 1 529 ? 2.07 17.109 -18.781 1 94.88 529 GLY B N 1
ATOM 9545 C CA . GLY B 1 529 ? 2.104 16.25 -19.953 1 94.88 529 GLY B CA 1
ATOM 9546 C C . GLY B 1 529 ? 1.655 14.828 -19.672 1 94.88 529 GLY B C 1
ATOM 9547 O O . GLY B 1 529 ? 0.63 14.617 -19.031 1 94.88 529 GLY B O 1
ATOM 9548 N N . GLU B 1 530 ? 2.398 13.883 -20.219 1 93.94 530 GLU B N 1
ATOM 9549 C CA . GLU B 1 530 ? 2.057 12.469 -20.094 1 93.94 530 GLU B CA 1
ATOM 9550 C C . GLU B 1 530 ? 2.182 11.992 -18.641 1 93.94 530 GLU B C 1
ATOM 9552 O O . GLU B 1 530 ? 1.421 11.133 -18.203 1 93.94 530 GLU B O 1
ATOM 9557 N N . GLU B 1 531 ? 3.125 12.594 -18 1 95.38 531 GLU B N 1
ATOM 9558 C CA . GLU B 1 531 ? 3.318 12.242 -16.609 1 95.38 531 GLU B CA 1
ATOM 9559 C C . GLU B 1 531 ? 2.074 12.562 -15.773 1 95.38 531 GLU B C 1
ATOM 9561 O O . GLU B 1 531 ? 1.665 11.766 -14.93 1 95.38 531 GLU B O 1
ATOM 9566 N N . TRP B 1 532 ? 1.507 13.758 -16.062 1 97.12 532 TRP B N 1
ATOM 9567 C CA . TRP B 1 532 ? 0.274 14.156 -15.383 1 97.12 532 TRP B CA 1
ATOM 9568 C C . TRP B 1 532 ? -0.846 13.156 -15.672 1 97.12 532 TRP B C 1
ATOM 9570 O O . TRP B 1 532 ? -1.548 12.727 -14.75 1 97.12 532 TRP B O 1
ATOM 9580 N N . CYS B 1 533 ? -0.998 12.742 -16.906 1 95.12 533 CYS B N 1
ATOM 9581 C CA . CYS B 1 533 ? -2.064 11.828 -17.297 1 95.12 533 CYS B CA 1
ATOM 9582 C C . CYS B 1 533 ? -1.87 10.453 -16.672 1 95.12 533 CYS B C 1
ATOM 9584 O O . CYS B 1 533 ? -2.822 9.867 -16.156 1 95.12 533 CYS B O 1
ATOM 9586 N N . ILE B 1 534 ? -0.674 9.961 -16.672 1 94.38 534 ILE B N 1
ATOM 9587 C CA . ILE B 1 534 ? -0.379 8.617 -16.188 1 94.38 534 ILE B CA 1
ATOM 9588 C C . ILE B 1 534 ? -0.531 8.57 -14.664 1 94.38 534 ILE B C 1
ATOM 9590 O O . ILE B 1 534 ? -1.102 7.621 -14.125 1 94.38 534 ILE B O 1
ATOM 9594 N N . ILE B 1 535 ? -0.071 9.602 -13.984 1 96.25 535 ILE B N 1
ATOM 9595 C CA . ILE B 1 535 ? 0.003 9.562 -12.531 1 96.25 535 ILE B CA 1
ATOM 9596 C C . ILE B 1 535 ? -1.361 9.906 -11.938 1 96.25 535 ILE B C 1
ATOM 9598 O O . ILE B 1 535 ? -1.792 9.289 -10.961 1 96.25 535 ILE B O 1
ATOM 9602 N N . THR B 1 536 ? -2.111 10.836 -12.523 1 96.12 536 THR B N 1
ATOM 9603 C CA . THR B 1 536 ? -3.348 11.305 -11.906 1 96.12 536 THR B CA 1
ATOM 9604 C C . THR B 1 536 ? -4.562 10.68 -12.594 1 96.12 536 THR B C 1
ATOM 9606 O O . THR B 1 536 ? -5.691 10.828 -12.117 1 96.12 536 THR B O 1
ATOM 9609 N N . GLY B 1 537 ? -4.383 10.016 -13.727 1 93.25 537 GLY B N 1
ATOM 9610 C CA . GLY B 1 537 ? -5.488 9.547 -14.555 1 93.25 537 GLY B CA 1
ATOM 9611 C C . GLY B 1 537 ? -6.184 10.672 -15.305 1 93.25 537 GLY B C 1
ATOM 9612 O O . GLY B 1 537 ? -7.398 10.625 -15.508 1 93.25 537 GLY B O 1
ATOM 9613 N N . CYS B 1 538 ? -5.41 11.727 -15.547 1 94.25 538 CYS B N 1
ATOM 9614 C CA . CYS B 1 538 ? -5.918 12.914 -16.234 1 94.25 538 CYS B CA 1
ATOM 9615 C C . CYS B 1 538 ? -6.988 13.609 -15.406 1 94.25 538 CYS B C 1
ATOM 9617 O O . CYS B 1 538 ? -8.031 14.008 -15.938 1 94.25 538 CYS B O 1
ATOM 9619 N N . ASP B 1 539 ? -6.738 13.711 -14.164 1 94.62 539 ASP B N 1
ATOM 9620 C CA . ASP B 1 539 ? -7.68 14.359 -13.258 1 94.62 539 ASP B CA 1
ATOM 9621 C C . ASP B 1 539 ? -7.906 15.82 -13.664 1 94.62 539 ASP B C 1
ATOM 9623 O O . ASP B 1 539 ? -6.977 16.625 -13.633 1 94.62 539 ASP B O 1
ATOM 9627 N N . PRO B 1 540 ? -9.117 16.188 -13.898 1 93.62 540 PRO B N 1
ATOM 9628 C CA . PRO B 1 540 ? -9.367 17.531 -14.383 1 93.62 540 PRO B CA 1
ATOM 9629 C C . PRO B 1 540 ? -9.188 18.594 -13.297 1 93.62 540 PRO B C 1
ATOM 9631 O O . PRO B 1 540 ? -9.039 19.781 -13.609 1 93.62 540 PRO B O 1
ATOM 9634 N N . LYS B 1 541 ? -9.195 18.234 -12.086 1 94.19 541 LYS B N 1
ATOM 9635 C CA . LYS B 1 541 ? -8.977 19.203 -11.008 1 94.19 541 LYS B CA 1
ATOM 9636 C C . LYS B 1 541 ? -7.492 19.422 -10.758 1 94.19 541 LYS B C 1
ATOM 9638 O O . LYS B 1 541 ? -7.082 20.484 -10.312 1 94.19 541 LYS B O 1
ATOM 9643 N N . ASN B 1 542 ? -6.703 18.438 -11.047 1 96.94 542 ASN B N 1
ATOM 9644 C CA . ASN B 1 542 ? -5.266 18.469 -10.797 1 96.94 542 ASN B CA 1
ATOM 9645 C C . ASN B 1 542 ? -4.477 18.703 -12.086 1 96.94 542 ASN B C 1
ATOM 9647 O O . ASN B 1 542 ? -3.469 18.047 -12.328 1 96.94 542 ASN B O 1
ATOM 9651 N N . THR B 1 543 ? -5.027 19.594 -12.922 1 97.44 543 THR B N 1
ATOM 9652 C CA . THR B 1 543 ? -4.211 20.047 -14.047 1 97.44 543 THR B CA 1
ATOM 9653 C C . THR B 1 543 ? -2.949 20.75 -13.555 1 97.44 543 THR B C 1
ATOM 9655 O O . THR B 1 543 ? -2.846 21.094 -12.375 1 97.44 543 THR B O 1
ATOM 9658 N N . PRO B 1 544 ? -1.959 20.891 -14.359 1 98 544 PRO B N 1
ATOM 9659 C CA . PRO B 1 544 ? -0.694 21.469 -13.891 1 98 544 PRO B CA 1
ATOM 9660 C C . PRO B 1 544 ? -0.877 22.812 -13.203 1 98 544 PRO B C 1
ATOM 9662 O O . PRO B 1 544 ? -1.5 23.719 -13.766 1 98 544 PRO B O 1
ATOM 9665 N N . TRP B 1 545 ? -0.296 22.953 -11.961 1 98.38 545 TRP B N 1
ATOM 9666 C CA . TRP B 1 545 ? -0.261 24.156 -11.133 1 98.38 545 TRP B CA 1
ATOM 9667 C C . TRP B 1 545 ? -1.655 24.5 -10.625 1 98.38 545 TRP B C 1
ATOM 9669 O O . TRP B 1 545 ? -1.976 25.688 -10.43 1 98.38 545 TRP B O 1
ATOM 9679 N N . SER B 1 546 ? -2.422 23.484 -10.461 1 98.19 546 SER B N 1
ATOM 9680 C CA . SER B 1 546 ? -3.771 23.656 -9.93 1 98.19 546 SER B CA 1
ATOM 9681 C C . SER B 1 546 ? -4.055 22.656 -8.812 1 98.19 546 SER B C 1
ATOM 9683 O O . SER B 1 546 ? -3.623 21.516 -8.875 1 98.19 546 SER B O 1
ATOM 9685 N N . TYR B 1 547 ? -4.777 23.109 -7.797 1 97.94 547 TYR B N 1
ATOM 9686 C CA . TYR B 1 547 ? -5.266 22.266 -6.711 1 97.94 547 TYR B CA 1
ATOM 9687 C C . TYR B 1 547 ? -4.117 21.531 -6.031 1 97.94 547 TYR B C 1
ATOM 9689 O O . TYR B 1 547 ? -3.182 22.156 -5.527 1 97.94 547 TYR B O 1
ATOM 9697 N N . HIS B 1 548 ? -4.086 20.188 -6.066 1 98.19 548 HIS B N 1
ATOM 9698 C CA . HIS B 1 548 ? -3.021 19.469 -5.371 1 98.19 548 HIS B CA 1
ATOM 9699 C C . HIS B 1 548 ? -1.777 19.344 -6.246 1 98.19 548 HIS B C 1
ATOM 9701 O O . HIS B 1 548 ? -0.706 18.969 -5.758 1 98.19 548 HIS B O 1
ATOM 9707 N N . ASN B 1 549 ? -1.928 19.625 -7.559 1 98.5 549 ASN B N 1
ATOM 9708 C CA . ASN B 1 549 ? -0.812 19.516 -8.492 1 98.5 549 ASN B CA 1
ATOM 9709 C C . ASN B 1 549 ? -0.056 20.828 -8.617 1 98.5 549 ASN B C 1
ATOM 9711 O O . ASN B 1 549 ? -0.015 21.438 -9.688 1 98.5 549 ASN B O 1
ATOM 9715 N N . GLY B 1 550 ? 0.505 21.234 -7.477 1 98.44 550 GLY B N 1
ATOM 9716 C CA . GLY B 1 550 ? 1.338 22.438 -7.477 1 98.44 550 GLY B CA 1
ATOM 9717 C C . GLY B 1 550 ? 0.57 23.688 -7.141 1 98.44 550 GLY B C 1
ATOM 9718 O O . GLY B 1 550 ? 1.075 24.797 -7.328 1 98.44 550 GLY B O 1
ATOM 9719 N N . GLY B 1 551 ? -0.628 23.625 -6.656 1 98.62 551 GLY B N 1
ATOM 9720 C CA . GLY B 1 551 ? -1.364 24.797 -6.215 1 98.62 551 GLY B CA 1
ATOM 9721 C C . GLY B 1 551 ? -0.837 25.391 -4.918 1 98.62 551 GLY B C 1
ATOM 9722 O O . GLY B 1 551 ? -0.02 24.766 -4.238 1 98.62 551 GLY B O 1
ATOM 9723 N N . SER B 1 552 ? -1.238 26.641 -4.629 1 98.69 552 SER B N 1
ATOM 9724 C CA . SER B 1 552 ? -0.876 27.297 -3.383 1 98.69 552 SER B CA 1
ATOM 9725 C C . SER B 1 552 ? -2.014 27.234 -2.369 1 98.69 552 SER B C 1
ATOM 9727 O O . SER B 1 552 ? -3.148 27.609 -2.676 1 98.69 552 SER B O 1
ATOM 9729 N N . TRP B 1 553 ? -1.749 26.781 -1.258 1 98.81 553 TRP B N 1
ATOM 9730 C CA . TRP B 1 553 ? -2.754 26.578 -0.219 1 98.81 553 TRP B CA 1
ATOM 9731 C C . TRP B 1 553 ? -2.432 27.406 1.019 1 98.81 553 TRP B C 1
ATOM 9733 O O . TRP B 1 553 ? -1.604 27 1.843 1 98.81 553 TRP B O 1
ATOM 9743 N N . PRO B 1 554 ? -3.137 28.469 1.258 1 98.56 554 PRO B N 1
ATOM 9744 C CA . PRO B 1 554 ? -2.814 29.406 2.34 1 98.56 554 PRO B CA 1
ATOM 9745 C C . PRO B 1 554 ? -2.891 28.766 3.721 1 98.56 554 PRO B C 1
ATOM 9747 O O . PRO B 1 554 ? -2.242 29.219 4.66 1 98.56 554 PRO B O 1
ATOM 9750 N N . THR B 1 555 ? -3.656 27.656 3.855 1 98.62 555 THR B N 1
ATOM 9751 C CA . THR B 1 555 ? -3.77 26.984 5.148 1 98.62 555 THR B CA 1
ATOM 9752 C C . THR B 1 555 ? -2.406 26.484 5.617 1 98.62 555 THR B C 1
ATOM 9754 O O . THR B 1 555 ? -2.201 26.25 6.812 1 98.62 555 THR B O 1
ATOM 9757 N N . LEU B 1 556 ? -1.429 26.312 4.734 1 98.75 556 LEU B N 1
ATOM 9758 C CA . LEU B 1 556 ? -0.1 25.828 5.078 1 98.75 556 LEU B CA 1
ATOM 9759 C C . LEU B 1 556 ? 0.716 26.891 5.785 1 98.75 556 LEU B C 1
ATOM 9761 O O . LEU B 1 556 ? 1.748 26.609 6.391 1 98.75 556 LEU B O 1
ATOM 9765 N N . LEU B 1 557 ? 0.207 28.125 5.809 1 98.75 557 LEU B N 1
ATOM 9766 C CA . LEU B 1 557 ? 0.914 29.281 6.336 1 98.75 557 LEU B CA 1
ATOM 9767 C C . LEU B 1 557 ? 1.237 29.109 7.812 1 98.75 557 LEU B C 1
ATOM 9769 O O . LEU B 1 557 ? 2.33 29.453 8.266 1 98.75 557 LEU B O 1
ATOM 9773 N N . TRP B 1 558 ? 0.305 28.594 8.555 1 98.81 558 TRP B N 1
ATOM 9774 C CA . TRP B 1 558 ? 0.53 28.484 9.992 1 98.81 558 TRP B CA 1
ATOM 9775 C C . TRP B 1 558 ? 1.616 27.469 10.297 1 98.81 558 TRP B C 1
ATOM 9777 O O . TRP B 1 558 ? 2.404 27.641 11.227 1 98.81 558 TRP B O 1
ATOM 9787 N N . GLN B 1 559 ? 1.698 26.359 9.523 1 98.81 559 GLN B N 1
ATOM 9788 C CA . GLN B 1 559 ? 2.73 25.344 9.719 1 98.81 559 GLN B CA 1
ATOM 9789 C C . GLN B 1 559 ? 4.109 25.891 9.352 1 98.81 559 GLN B C 1
ATOM 9791 O O . GLN B 1 559 ? 5.094 25.594 10.039 1 98.81 559 GLN B O 1
ATOM 9796 N N . PHE B 1 560 ? 4.145 26.656 8.273 1 98.88 560 PHE B N 1
ATOM 9797 C CA . PHE B 1 560 ? 5.387 27.328 7.887 1 98.88 560 PHE B CA 1
ATOM 9798 C C . PHE B 1 560 ? 5.836 28.297 8.969 1 98.88 560 PHE B C 1
ATOM 9800 O O . PHE B 1 560 ? 7.02 28.359 9.305 1 98.88 560 PHE B O 1
ATOM 9807 N N . THR B 1 561 ? 4.895 29.078 9.516 1 98.94 561 THR B N 1
ATOM 9808 C CA . THR B 1 561 ? 5.18 30.031 10.586 1 98.94 561 THR B CA 1
ATOM 9809 C C . THR B 1 561 ? 5.773 29.328 11.797 1 98.94 561 THR B C 1
ATOM 9811 O O . THR B 1 561 ? 6.777 29.766 12.359 1 98.94 561 THR B O 1
ATOM 9814 N N . LEU B 1 562 ? 5.152 28.188 12.125 1 98.81 562 LEU B N 1
ATOM 9815 C CA . LEU B 1 562 ? 5.621 27.422 13.273 1 98.81 562 LEU B CA 1
ATOM 9816 C C . LEU B 1 562 ? 7.043 26.906 13.039 1 98.81 562 LEU B C 1
ATOM 9818 O O . LEU B 1 562 ? 7.887 26.984 13.938 1 98.81 562 LEU B O 1
ATOM 9822 N N . ALA B 1 563 ? 7.297 26.375 11.875 1 98.81 563 ALA B N 1
ATOM 9823 C CA . ALA B 1 563 ? 8.625 25.875 11.523 1 98.81 563 ALA B CA 1
ATOM 9824 C C . ALA B 1 563 ? 9.664 26.984 11.57 1 98.81 563 ALA B C 1
ATOM 9826 O O . ALA B 1 563 ? 10.781 26.781 12.062 1 98.81 563 ALA B O 1
ATOM 9827 N N . CYS B 1 564 ? 9.312 28.156 11.062 1 98.81 564 CYS B N 1
ATOM 9828 C CA . CYS B 1 564 ? 10.219 29.297 11.039 1 98.81 564 CYS B CA 1
ATOM 9829 C C . CYS B 1 564 ? 10.547 29.75 12.461 1 98.81 564 CYS B C 1
ATOM 9831 O O . CYS B 1 564 ? 11.711 30.047 12.766 1 98.81 564 CYS B O 1
ATOM 9833 N N . ILE B 1 565 ? 9.516 29.891 13.258 1 98.69 565 ILE B N 1
ATOM 9834 C CA . ILE B 1 565 ? 9.734 30.312 14.633 1 98.69 565 ILE B CA 1
ATOM 9835 C C . ILE B 1 565 ? 10.688 29.344 15.336 1 98.69 565 ILE B C 1
ATOM 9837 O O . ILE B 1 565 ? 11.625 29.766 16.016 1 98.69 565 ILE B O 1
ATOM 9841 N N . LYS B 1 566 ? 10.469 28.062 15.117 1 98.31 566 LYS B N 1
ATOM 9842 C CA . LYS B 1 566 ? 11.312 27.062 15.75 1 98.31 566 LYS B CA 1
ATOM 9843 C C . LYS B 1 566 ? 12.781 27.25 15.359 1 98.31 566 LYS B C 1
ATOM 9845 O O . LYS B 1 566 ? 13.672 27.094 16.188 1 98.31 566 LYS B O 1
ATOM 9850 N N . MET B 1 567 ? 12.977 27.562 14.133 1 98 567 MET B N 1
ATOM 9851 C CA . MET B 1 567 ? 14.336 27.609 13.609 1 98 567 MET B CA 1
ATOM 9852 C C . MET B 1 567 ? 14.922 29.016 13.734 1 98 567 MET B C 1
ATOM 9854 O O . MET B 1 567 ? 16 29.297 13.203 1 98 567 MET B O 1
ATOM 9858 N N . GLY B 1 568 ? 14.242 29.938 14.375 1 97.38 568 GLY B N 1
ATOM 9859 C CA . GLY B 1 568 ? 14.727 31.297 14.602 1 97.38 568 GLY B CA 1
ATOM 9860 C C . GLY B 1 568 ? 14.68 32.156 13.352 1 97.38 568 GLY B C 1
ATOM 9861 O O . GLY B 1 568 ? 15.469 33.094 13.195 1 97.38 568 GLY B O 1
ATOM 9862 N N . ARG B 1 569 ? 13.867 31.766 12.445 1 98 569 ARG B N 1
ATOM 9863 C CA . ARG B 1 569 ? 13.734 32.531 11.203 1 98 569 ARG B CA 1
ATOM 9864 C C . ARG B 1 569 ? 12.352 33.156 11.086 1 98 569 ARG B C 1
ATOM 9866 O O . ARG B 1 569 ? 11.68 33 10.062 1 98 569 ARG B O 1
ATOM 9873 N N . SER B 1 570 ? 11.883 33.781 12.102 1 97.81 570 SER B N 1
ATOM 9874 C CA . SER B 1 570 ? 10.586 34.438 12.117 1 97.81 570 SER B CA 1
ATOM 9875 C C . SER B 1 570 ? 10.484 35.5 11.008 1 97.81 570 SER B C 1
ATOM 9877 O O . SER B 1 570 ? 9.383 35.875 10.602 1 97.81 570 SER B O 1
ATOM 9879 N N . ASP B 1 571 ? 11.617 35.938 10.5 1 98.06 571 ASP B N 1
ATOM 9880 C CA . ASP B 1 571 ? 11.641 36.906 9.398 1 98.06 571 ASP B CA 1
ATOM 9881 C C . ASP B 1 571 ? 10.969 36.312 8.148 1 98.06 571 ASP B C 1
ATOM 9883 O O . ASP B 1 571 ? 10.203 37 7.473 1 98.06 571 ASP B O 1
ATOM 9887 N N . LEU B 1 572 ? 11.25 35.062 7.82 1 98.5 572 LEU B N 1
ATOM 9888 C CA . LEU B 1 572 ? 10.633 34.406 6.672 1 98.5 572 LEU B CA 1
ATOM 9889 C C . LEU B 1 572 ? 9.125 34.281 6.863 1 98.5 572 LEU B C 1
ATOM 9891 O O . LEU B 1 572 ? 8.352 34.469 5.922 1 98.5 572 LEU B O 1
ATOM 9895 N N . ALA B 1 573 ? 8.719 33.938 8.102 1 98.69 573 ALA B N 1
ATOM 9896 C CA . ALA B 1 573 ? 7.297 33.812 8.414 1 98.69 573 ALA B CA 1
ATOM 9897 C C . ALA B 1 573 ? 6.586 35.156 8.258 1 98.69 573 ALA B C 1
ATOM 9899 O O . ALA B 1 573 ? 5.496 35.219 7.691 1 98.69 573 ALA B O 1
ATOM 9900 N N . GLN B 1 574 ? 7.191 36.219 8.773 1 98.5 574 GLN B N 1
ATOM 9901 C CA . GLN B 1 574 ? 6.605 37.562 8.688 1 98.5 574 GLN B CA 1
ATOM 9902 C C . GLN B 1 574 ? 6.441 37.969 7.23 1 98.5 574 GLN B C 1
ATOM 9904 O O . GLN B 1 574 ? 5.418 38.562 6.859 1 98.5 574 GLN B O 1
ATOM 9909 N N . LYS B 1 575 ? 7.441 37.656 6.477 1 98.56 575 LYS B N 1
ATOM 9910 C CA . LYS B 1 575 ? 7.387 38 5.051 1 98.56 575 LYS B CA 1
ATOM 9911 C C . LYS B 1 575 ? 6.25 37.25 4.363 1 98.56 575 LYS B C 1
ATOM 9913 O O . LYS B 1 575 ? 5.5 37.844 3.582 1 98.56 575 LYS B O 1
ATOM 9918 N N . ALA B 1 576 ? 6.133 35.969 4.594 1 98.69 576 ALA B N 1
ATOM 9919 C CA . ALA B 1 576 ? 5.094 35.156 3.979 1 98.69 576 ALA B CA 1
ATOM 9920 C C . ALA B 1 576 ? 3.705 35.594 4.43 1 98.69 576 ALA B C 1
ATOM 9922 O O . ALA B 1 576 ? 2.779 35.688 3.619 1 98.69 576 ALA B O 1
ATOM 9923 N N . VAL B 1 577 ? 3.533 35.875 5.734 1 98.56 577 VAL B N 1
ATOM 9924 C CA . VAL B 1 577 ? 2.256 36.312 6.289 1 98.56 577 VAL B CA 1
ATOM 9925 C C . VAL B 1 577 ? 1.879 37.656 5.695 1 98.56 577 VAL B C 1
ATOM 9927 O O . VAL B 1 577 ? 0.709 37.906 5.391 1 98.56 577 VAL B O 1
ATOM 9930 N N . GLY B 1 578 ? 2.852 38.531 5.586 1 98 578 GLY B N 1
ATOM 9931 C CA . GLY B 1 578 ? 2.604 39.812 4.969 1 98 578 GLY B CA 1
ATOM 9932 C C . GLY B 1 578 ? 2.102 39.719 3.541 1 98 578 GLY B C 1
ATOM 9933 O O . GLY B 1 578 ? 1.213 40.469 3.133 1 98 578 GLY B O 1
ATOM 9934 N N . LEU B 1 579 ? 2.678 38.812 2.803 1 97.69 579 LEU B N 1
ATOM 9935 C CA . LEU B 1 579 ? 2.26 38.562 1.424 1 97.69 579 LEU B CA 1
ATOM 9936 C C . LEU B 1 579 ? 0.816 38.094 1.368 1 97.69 579 LEU B C 1
ATOM 9938 O O . LEU B 1 579 ? 0.031 38.562 0.539 1 97.69 579 LEU B O 1
ATOM 9942 N N . ALA B 1 580 ? 0.484 37.125 2.199 1 98 580 ALA B N 1
ATOM 9943 C CA . ALA B 1 580 ? -0.86 36.562 2.236 1 98 580 ALA B CA 1
ATOM 9944 C C . ALA B 1 580 ? -1.888 37.625 2.666 1 98 580 ALA B C 1
ATOM 9946 O O . ALA B 1 580 ? -3.002 37.656 2.139 1 98 580 ALA B O 1
ATOM 9947 N N . GLU B 1 581 ? -1.546 38.406 3.635 1 97.44 581 GLU B N 1
ATOM 9948 C CA . GLU B 1 581 ? -2.436 39.406 4.223 1 97.44 581 GLU B CA 1
ATOM 9949 C C . GLU B 1 581 ? -2.904 40.406 3.176 1 97.44 581 GLU B C 1
ATOM 9951 O O . GLU B 1 581 ? -4.035 40.875 3.236 1 97.44 581 GLU B O 1
ATOM 9956 N N . LYS B 1 582 ? -2.139 40.656 2.217 1 96.25 582 LYS B N 1
ATOM 9957 C CA . LYS B 1 582 ? -2.449 41.656 1.185 1 96.25 582 LYS B CA 1
ATOM 9958 C C . LYS B 1 582 ? -3.576 41.156 0.278 1 96.25 582 LYS B C 1
ATOM 9960 O O . LYS B 1 582 ? -4.301 41.969 -0.31 1 96.25 582 LYS B O 1
ATOM 9965 N N . ARG B 1 583 ? -3.768 39.844 0.249 1 96.75 583 ARG B N 1
ATOM 9966 C CA . ARG B 1 583 ? -4.645 39.344 -0.801 1 96.75 583 ARG B CA 1
ATOM 9967 C C . ARG B 1 583 ? -5.816 38.562 -0.209 1 96.75 583 ARG B C 1
ATOM 9969 O O . ARG B 1 583 ? -6.918 38.594 -0.763 1 96.75 583 ARG B O 1
ATOM 9976 N N . LEU B 1 584 ? -5.645 37.844 0.869 1 97.75 584 LEU B N 1
ATOM 9977 C CA . LEU B 1 584 ? -6.59 36.844 1.341 1 97.75 584 LEU B CA 1
ATOM 9978 C C . LEU B 1 584 ? -7.961 37.469 1.591 1 97.75 584 LEU B C 1
ATOM 9980 O O . LEU B 1 584 ? -8.977 36.906 1.148 1 97.75 584 LEU B O 1
ATOM 9984 N N . CYS B 1 585 ? -7.965 38.594 2.252 1 95.75 585 CYS B N 1
ATOM 9985 C CA . CYS B 1 585 ? -9.242 39.219 2.58 1 95.75 585 CYS B CA 1
ATOM 9986 C C . CYS B 1 585 ? -9.922 39.75 1.332 1 95.75 585 CYS B C 1
ATOM 9988 O O . CYS B 1 585 ? -11.117 39.562 1.128 1 95.75 585 CYS B O 1
ATOM 9990 N N . VAL B 1 586 ? -9.164 40.406 0.49 1 95.88 586 VAL B N 1
ATOM 9991 C CA . VAL B 1 586 ? -9.68 41 -0.738 1 95.88 586 VAL B CA 1
ATOM 9992 C C . VAL B 1 586 ? -10.242 39.906 -1.644 1 95.88 586 VAL B C 1
ATOM 9994 O O . VAL B 1 586 ? -11.258 40.125 -2.318 1 95.88 586 VAL B O 1
ATOM 9997 N N . ASP B 1 587 ? -9.586 38.781 -1.611 1 97.44 587 ASP B N 1
ATOM 9998 C CA . ASP B 1 587 ? -9.977 37.656 -2.471 1 97.44 587 ASP B CA 1
ATOM 9999 C C . ASP B 1 587 ? -11.055 36.812 -1.81 1 97.44 587 ASP B C 1
ATOM 10001 O O . ASP B 1 587 ? -11.445 35.781 -2.34 1 97.44 587 ASP B O 1
ATOM 10005 N N . LYS B 1 588 ? -11.477 37.188 -0.696 1 97.12 588 LYS B N 1
ATOM 10006 C CA . LYS B 1 588 ? -12.562 36.531 0.026 1 97.12 588 LYS B CA 1
ATOM 10007 C C . LYS B 1 588 ? -12.141 35.156 0.516 1 97.12 588 LYS B C 1
ATOM 10009 O O . LYS B 1 588 ? -12.875 34.188 0.351 1 97.12 588 LYS B O 1
ATOM 10014 N N . TRP B 1 589 ? -10.93 35 0.945 1 97.94 589 TRP B N 1
ATOM 10015 C CA . TRP B 1 589 ? -10.383 33.844 1.671 1 97.94 589 TRP B CA 1
ATOM 10016 C C . TRP B 1 589 ? -10.547 32.562 0.874 1 97.94 589 TRP B C 1
ATOM 10018 O O . TRP B 1 589 ? -11.141 31.594 1.36 1 97.94 589 TRP B O 1
ATOM 10028 N N . PRO B 1 590 ? -9.938 32.469 -0.293 1 97.88 590 PRO B N 1
ATOM 10029 C CA . PRO B 1 590 ? -10.07 31.281 -1.13 1 97.88 590 PRO B CA 1
ATOM 10030 C C . PRO B 1 590 ? -9.398 30.047 -0.519 1 97.88 590 PRO B C 1
ATOM 10032 O O . PRO B 1 590 ? -8.422 30.172 0.219 1 97.88 590 PRO B O 1
ATOM 10035 N N . GLU B 1 591 ? -9.852 28.891 -0.893 1 97.94 591 GLU B N 1
ATOM 10036 C CA . GLU B 1 591 ? -9.297 27.594 -0.482 1 97.94 591 GLU B CA 1
ATOM 10037 C C . GLU B 1 591 ? -7.867 27.438 -0.989 1 97.94 591 GLU B C 1
ATOM 10039 O O . GLU B 1 591 ? -6.984 27 -0.244 1 97.94 591 GLU B O 1
ATOM 10044 N N . TYR B 1 592 ? -7.688 27.688 -2.264 1 98.5 592 TYR B N 1
ATOM 10045 C CA . TYR B 1 592 ? -6.367 27.578 -2.873 1 98.5 592 TYR B CA 1
ATOM 10046 C C . TYR B 1 592 ? -6.227 28.516 -4.059 1 98.5 592 TYR B C 1
ATOM 10048 O O . TYR B 1 592 ? -7.207 29.141 -4.488 1 98.5 592 TYR B O 1
ATOM 10056 N N . TYR B 1 593 ? -5.051 28.703 -4.512 1 98.69 593 TYR B N 1
ATOM 10057 C CA . TYR B 1 593 ? -4.719 29.5 -5.691 1 98.69 593 TYR B CA 1
ATOM 10058 C C . TYR B 1 593 ? -4.043 28.625 -6.75 1 98.69 593 TYR B C 1
ATOM 10060 O O . TYR B 1 593 ? -3.395 27.641 -6.426 1 98.69 593 TYR B O 1
ATOM 10068 N N . ASP B 1 594 ? -4.184 29.016 -8.023 1 98.06 594 ASP B N 1
ATOM 10069 C CA . ASP B 1 594 ? -3.619 28.297 -9.164 1 98.06 594 ASP B CA 1
ATOM 10070 C C . ASP B 1 594 ? -2.471 29.078 -9.789 1 98.06 594 ASP B C 1
ATOM 10072 O O . ASP B 1 594 ? -2.16 30.188 -9.359 1 98.06 594 ASP B O 1
ATOM 10076 N N . THR B 1 595 ? -1.786 28.422 -10.742 1 96.81 595 THR B N 1
ATOM 10077 C CA . THR B 1 595 ? -0.675 28.906 -11.562 1 96.81 595 THR B CA 1
ATOM 10078 C C . THR B 1 595 ? 0.653 28.703 -10.836 1 96.81 595 THR B C 1
ATOM 10080 O O . THR B 1 595 ? 0.675 28.422 -9.633 1 96.81 595 THR B O 1
ATOM 10083 N N . ARG B 1 596 ? 1.659 28.875 -11.484 1 96 596 ARG B N 1
ATOM 10084 C CA . ARG B 1 596 ? 2.992 28.562 -10.992 1 96 596 ARG B CA 1
ATOM 10085 C C . ARG B 1 596 ? 3.354 29.422 -9.781 1 96 596 ARG B C 1
ATOM 10087 O O . ARG B 1 596 ? 4.043 28.953 -8.867 1 96 596 ARG B O 1
ATOM 10094 N N . ASN B 1 597 ? 2.797 30.656 -9.742 1 95.06 597 ASN B N 1
ATOM 10095 C CA . ASN B 1 597 ? 3.195 31.547 -8.648 1 95.06 597 ASN B CA 1
ATOM 10096 C C . ASN B 1 597 ? 2.018 31.875 -7.734 1 95.06 597 ASN B C 1
ATOM 10098 O O . ASN B 1 597 ? 2.121 32.75 -6.867 1 95.06 597 ASN B O 1
ATOM 10102 N N . GLY B 1 598 ? 0.887 31.219 -7.941 1 95.81 598 GLY B N 1
ATOM 10103 C CA . GLY B 1 598 ? -0.261 31.453 -7.078 1 95.81 598 GLY B CA 1
ATOM 10104 C C . GLY B 1 598 ? -0.966 32.75 -7.355 1 95.81 598 GLY B C 1
ATOM 10105 O O . GLY B 1 598 ? -1.487 33.406 -6.441 1 95.81 598 GLY B O 1
ATOM 10106 N N . LYS B 1 599 ? -0.981 33.125 -8.594 1 94.81 599 LYS B N 1
ATOM 10107 C CA . LYS B 1 599 ? -1.497 34.438 -8.977 1 94.81 599 LYS B CA 1
ATOM 10108 C C . LYS B 1 599 ? -3.021 34.438 -9.016 1 94.81 599 LYS B C 1
ATOM 10110 O O . LYS B 1 599 ? -3.656 35.438 -8.672 1 94.81 599 LYS B O 1
ATOM 10115 N N . PHE B 1 600 ? -3.613 33.344 -9.453 1 97.31 600 PHE B N 1
ATOM 10116 C CA . PHE B 1 600 ? -5.055 33.281 -9.664 1 97.31 600 PHE B CA 1
ATOM 10117 C C . PHE B 1 600 ? -5.738 32.438 -8.586 1 97.31 600 PHE B C 1
ATOM 10119 O O . PHE B 1 600 ? -5.199 31.422 -8.156 1 97.31 600 PHE B O 1
ATOM 10126 N N . ILE B 1 601 ? -6.93 32.906 -8.195 1 97.88 601 ILE B N 1
ATOM 10127 C CA . ILE B 1 601 ? -7.762 32.062 -7.34 1 97.88 601 ILE B CA 1
ATOM 10128 C C . ILE B 1 601 ? -8.055 30.734 -8.047 1 97.88 601 ILE B C 1
ATOM 10130 O O . ILE B 1 601 ? -8.32 30.719 -9.25 1 97.88 601 ILE B O 1
ATOM 10134 N N . GLY B 1 602 ? -7.941 29.688 -7.332 1 97.62 602 GLY B N 1
ATOM 10135 C CA . GLY B 1 602 ? -8.148 28.375 -7.934 1 97.62 602 GLY B CA 1
ATOM 10136 C C . GLY B 1 602 ? -9.453 28.281 -8.703 1 97.62 602 GLY B C 1
ATOM 10137 O O . GLY B 1 602 ? -10.469 28.812 -8.281 1 97.62 602 GLY B O 1
ATOM 10138 N N . LYS B 1 603 ? -9.438 27.5 -9.812 1 94.06 603 LYS B N 1
ATOM 10139 C CA . LYS B 1 603 ? -10.586 27.359 -10.703 1 94.06 603 LYS B CA 1
ATOM 10140 C C . LYS B 1 603 ? -11.805 26.844 -9.953 1 94.06 603 LYS B C 1
ATOM 10142 O O . LYS B 1 603 ? -12.938 27.234 -10.234 1 94.06 603 LYS B O 1
ATOM 10147 N N . GLN B 1 604 ? -11.586 25.922 -9 1 92.06 604 GLN B N 1
ATOM 10148 C CA . GLN B 1 604 ? -12.688 25.328 -8.25 1 92.06 604 GLN B CA 1
ATOM 10149 C C . GLN B 1 604 ? -12.555 25.609 -6.758 1 92.06 604 GLN B C 1
ATOM 10151 O O . GLN B 1 604 ? -13.055 24.844 -5.934 1 92.06 604 GLN B O 1
ATOM 10156 N N . SER B 1 605 ? -11.875 26.641 -6.473 1 94.81 605 SER B N 1
ATOM 10157 C CA . SER B 1 605 ? -11.656 27.031 -5.082 1 94.81 605 SER B CA 1
ATOM 10158 C C . SER B 1 605 ? -12.953 27.5 -4.434 1 94.81 605 SER B C 1
ATOM 10160 O O . SER B 1 605 ? -13.719 28.25 -5.039 1 94.81 605 SER B O 1
ATOM 10162 N N . ARG B 1 606 ? -13.164 27.031 -3.299 1 93.25 606 ARG B N 1
ATOM 10163 C CA . ARG B 1 606 ? -14.242 27.578 -2.49 1 93.25 606 ARG B CA 1
ATOM 10164 C C . ARG B 1 606 ? -13.812 28.891 -1.821 1 93.25 606 ARG B C 1
ATOM 10166 O O . ARG B 1 606 ? -12.633 29.062 -1.502 1 93.25 606 ARG B O 1
ATOM 10173 N N . LEU B 1 607 ? -14.789 29.766 -1.632 1 95.12 607 LEU B N 1
ATOM 10174 C CA . LEU B 1 607 ? -14.516 31 -0.917 1 95.12 607 LEU B CA 1
ATOM 10175 C C . LEU B 1 607 ? -14.984 30.906 0.532 1 95.12 607 LEU B C 1
ATOM 10177 O O . LEU B 1 607 ? -15.711 29.984 0.895 1 95.12 607 LEU B O 1
ATOM 10181 N N . MET B 1 608 ? -14.484 31.844 1.322 1 96.69 608 MET B N 1
ATOM 10182 C CA . MET B 1 608 ? -14.75 31.844 2.756 1 96.69 608 MET B CA 1
ATOM 10183 C C . MET B 1 608 ? -14.375 30.5 3.371 1 96.69 608 MET B C 1
ATOM 10185 O O . MET B 1 608 ? -15.18 29.891 4.078 1 96.69 608 MET B O 1
ATOM 10189 N N . GLN B 1 609 ? -13.242 30.016 2.918 1 97.69 609 GLN B N 1
ATOM 10190 C CA . GLN B 1 609 ? -12.711 28.75 3.41 1 97.69 609 GLN B CA 1
ATOM 10191 C C . GLN B 1 609 ? -12.203 28.891 4.84 1 97.69 609 GLN B C 1
ATOM 10193 O O . GLN B 1 609 ? -11.289 29.672 5.109 1 97.69 609 GLN B O 1
ATOM 10198 N N . THR B 1 610 ? -12.68 28.078 5.688 1 98.5 610 THR B N 1
ATOM 10199 C CA . THR B 1 610 ? -12.461 28.266 7.117 1 98.5 610 THR B CA 1
ATOM 10200 C C . THR B 1 610 ? -11 28 7.477 1 98.5 610 THR B C 1
ATOM 10202 O O . THR B 1 610 ? -10.406 28.734 8.266 1 98.5 610 THR B O 1
ATOM 10205 N N . TRP B 1 611 ? -10.406 26.938 6.945 1 98.5 611 TRP B N 1
ATOM 10206 C CA . TRP B 1 611 ? -9.039 26.625 7.344 1 98.5 611 TRP B CA 1
ATOM 10207 C C . TRP B 1 611 ? -8.07 27.672 6.797 1 98.5 611 TRP B C 1
ATOM 10209 O O . TRP B 1 611 ? -6.977 27.859 7.34 1 98.5 611 TRP B O 1
ATOM 10219 N N . THR B 1 612 ? -8.398 28.406 5.723 1 98.69 612 THR B N 1
ATOM 10220 C CA . THR B 1 612 ? -7.598 29.531 5.238 1 98.69 612 THR B CA 1
ATOM 10221 C C . THR B 1 612 ? -7.641 30.688 6.23 1 98.69 612 THR B C 1
ATOM 10223 O O . THR B 1 612 ? -6.602 31.25 6.578 1 98.69 612 THR B O 1
ATOM 10226 N N . ILE B 1 613 ? -8.859 31.016 6.629 1 98.69 613 ILE B N 1
ATOM 10227 C CA . ILE B 1 613 ? -9.078 32.094 7.605 1 98.69 613 ILE B CA 1
ATOM 10228 C C . ILE B 1 613 ? -8.32 31.766 8.891 1 98.69 613 ILE B C 1
ATOM 10230 O O . ILE B 1 613 ? -7.57 32.594 9.406 1 98.69 613 ILE B O 1
ATOM 10234 N N . ALA B 1 614 ? -8.5 30.547 9.328 1 98.81 614 ALA B N 1
ATOM 10235 C CA . ALA B 1 614 ? -7.887 30.109 10.578 1 98.81 614 ALA B CA 1
ATOM 10236 C C . ALA B 1 614 ? -6.363 30.062 10.453 1 98.81 614 ALA B C 1
ATOM 10238 O O . ALA B 1 614 ? -5.652 30.422 11.398 1 98.81 614 ALA B O 1
ATOM 10239 N N . GLY B 1 615 ? -5.879 29.562 9.312 1 98.69 615 GLY B N 1
ATOM 10240 C CA . GLY B 1 615 ? -4.441 29.516 9.102 1 98.69 615 GLY B CA 1
ATOM 10241 C C . GLY B 1 615 ? -3.787 30.891 9.188 1 98.69 615 GLY B C 1
ATOM 10242 O O . GLY B 1 615 ? -2.703 31.031 9.758 1 98.69 615 GLY B O 1
ATOM 10243 N N . PHE B 1 616 ? -4.445 31.859 8.617 1 98.62 616 PHE B N 1
ATOM 10244 C CA . PHE B 1 616 ? -3.971 33.25 8.688 1 98.62 616 PHE B CA 1
ATOM 10245 C C . PH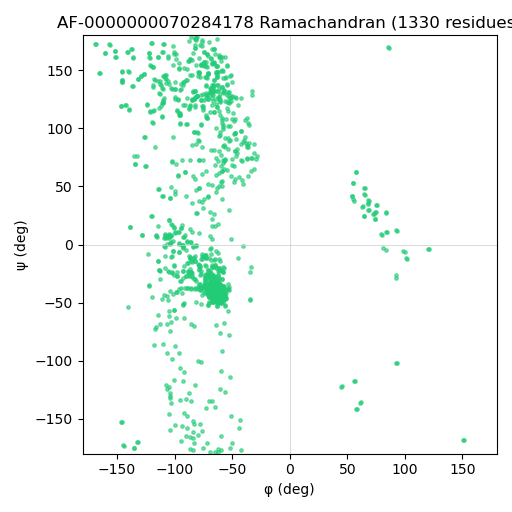E B 1 616 ? -3.947 33.75 10.133 1 98.62 616 PHE B C 1
ATOM 10247 O O . PHE B 1 616 ? -2.932 34.25 10.602 1 98.62 616 PHE B O 1
ATOM 10254 N N . LEU B 1 617 ? -5.035 33.562 10.867 1 98.75 617 LEU B N 1
ATOM 10255 C CA . LEU B 1 617 ? -5.16 34 12.25 1 98.75 617 LEU B CA 1
ATOM 10256 C C . LEU B 1 617 ? -4.113 33.312 13.133 1 98.75 617 LEU B C 1
ATOM 10258 O O . LEU B 1 617 ? -3.447 34 13.93 1 98.75 617 LEU B O 1
ATOM 10262 N N . THR B 1 618 ? -3.996 32 12.945 1 98.81 618 THR B N 1
ATOM 10263 C CA . THR B 1 618 ? -3.049 31.25 13.742 1 98.81 618 THR B CA 1
ATOM 10264 C C . THR B 1 618 ? -1.62 31.719 13.5 1 98.81 618 THR B C 1
ATOM 10266 O O . THR B 1 618 ? -0.824 31.828 14.438 1 98.81 618 THR B O 1
ATOM 10269 N N . SER B 1 619 ? -1.319 32.031 12.273 1 98.75 619 SER B N 1
ATOM 10270 C CA . SER B 1 619 ? 0.012 32.531 11.945 1 98.75 619 SER B CA 1
ATOM 10271 C C . SER B 1 619 ? 0.301 33.844 12.672 1 98.75 619 SER B C 1
ATOM 10273 O O . SER B 1 619 ? 1.373 34.031 13.258 1 98.75 619 SER B O 1
ATOM 10275 N N . LYS B 1 620 ? -0.677 34.75 12.641 1 98.5 620 LYS B N 1
ATOM 10276 C CA . LYS B 1 620 ? -0.537 36.031 13.312 1 98.5 620 LYS B CA 1
ATOM 10277 C C . LYS B 1 620 ? -0.361 35.844 14.82 1 98.5 620 LYS B C 1
ATOM 10279 O O . LYS B 1 620 ? 0.485 36.5 15.438 1 98.5 620 LYS B O 1
ATOM 10284 N N . MET B 1 621 ? -1.085 34.969 15.328 1 98.5 621 MET B N 1
ATOM 10285 C CA . MET B 1 621 ? -1.062 34.75 16.781 1 98.5 621 MET B CA 1
ATOM 10286 C C . MET B 1 621 ? 0.245 34.094 17.203 1 98.5 621 MET B C 1
ATOM 10288 O O . MET B 1 621 ? 0.789 34.406 18.266 1 98.5 621 MET B O 1
ATOM 10292 N N . LEU B 1 622 ? 0.737 33.156 16.422 1 98.62 622 LEU B N 1
ATOM 10293 C CA . LEU B 1 622 ? 2.01 32.531 16.734 1 98.62 622 LEU B CA 1
ATOM 10294 C C . LEU B 1 622 ? 3.15 33.531 16.719 1 98.62 622 LEU B C 1
ATOM 10296 O O . LEU B 1 622 ? 4.031 33.5 17.578 1 98.62 622 LEU B O 1
ATOM 10300 N N . LEU B 1 623 ? 3.127 34.406 15.742 1 98.12 623 LEU B N 1
ATOM 10301 C CA . LEU B 1 623 ? 4.172 35.406 15.617 1 98.12 623 LEU B CA 1
ATOM 10302 C C . LEU B 1 623 ? 4.121 36.406 16.781 1 98.12 623 LEU B C 1
ATOM 10304 O O . LEU B 1 623 ? 5.156 36.906 17.234 1 98.12 623 LEU B O 1
ATOM 10308 N N . LYS B 1 624 ? 2.943 36.625 17.312 1 97.12 624 LYS B N 1
ATOM 10309 C CA . LYS B 1 624 ? 2.758 37.562 18.438 1 97.12 624 LYS B CA 1
ATOM 10310 C C . LYS B 1 624 ? 3.193 36.906 19.75 1 97.12 624 LYS B C 1
ATOM 10312 O O . LYS B 1 624 ? 3.586 37.594 20.688 1 97.12 624 LYS B O 1
ATOM 10317 N N . ASN B 1 625 ? 3.127 35.562 19.781 1 96.69 625 ASN B N 1
ATOM 10318 C CA . ASN B 1 625 ? 3.455 34.844 21.016 1 96.69 625 ASN B CA 1
ATOM 10319 C C . ASN B 1 625 ? 4.379 33.688 20.75 1 96.69 625 ASN B C 1
ATOM 10321 O O . ASN B 1 625 ? 3.977 32.531 20.906 1 96.69 625 ASN B O 1
ATOM 10325 N N . PRO B 1 626 ? 5.605 33.906 20.531 1 96.12 626 PRO B N 1
ATOM 10326 C CA . PRO B 1 626 ? 6.555 32.844 20.219 1 96.12 626 PRO B CA 1
ATOM 10327 C C . PRO B 1 626 ? 6.703 31.828 21.359 1 96.12 626 PRO B C 1
ATOM 10329 O O . PRO B 1 626 ? 7.035 30.672 21.125 1 96.12 626 PRO B O 1
ATOM 10332 N N . ASP B 1 627 ? 6.438 32.25 22.578 1 96.5 627 ASP B N 1
ATOM 10333 C CA . ASP B 1 627 ? 6.516 31.328 23.719 1 96.5 627 ASP B CA 1
ATOM 10334 C C . ASP B 1 627 ? 5.453 30.234 23.594 1 96.5 627 ASP B C 1
ATOM 10336 O O . ASP B 1 627 ? 5.734 29.062 23.844 1 96.5 627 ASP B O 1
ATOM 10340 N N . LYS B 1 628 ? 4.27 30.641 23.297 1 97.19 628 LYS B N 1
ATOM 10341 C CA . LYS B 1 628 ? 3.221 29.641 23.094 1 97.19 628 LYS B CA 1
ATOM 10342 C C . LYS B 1 628 ? 3.531 28.766 21.875 1 97.19 628 LYS B C 1
ATOM 10344 O O . LYS B 1 628 ? 3.211 27.578 21.875 1 97.19 628 LYS B O 1
ATOM 10349 N N . ALA B 1 629 ? 4.105 29.406 20.859 1 98 629 ALA B N 1
ATOM 10350 C CA . ALA B 1 629 ? 4.512 28.625 19.672 1 98 629 ALA B CA 1
ATOM 10351 C C . ALA B 1 629 ? 5.492 27.531 20.062 1 98 629 ALA B C 1
ATOM 10353 O O . ALA B 1 629 ? 5.441 26.422 19.5 1 98 629 ALA B O 1
ATOM 10354 N N . SER B 1 630 ? 6.355 27.797 20.984 1 97.62 630 SER B N 1
ATOM 10355 C CA . SER B 1 630 ? 7.402 26.859 21.375 1 97.62 630 SER B CA 1
ATOM 10356 C C . SER B 1 630 ? 6.812 25.625 22.031 1 97.62 630 SER B C 1
ATOM 10358 O O . SER B 1 630 ? 7.457 24.578 22.078 1 97.62 630 SER B O 1
ATOM 10360 N N . LEU B 1 631 ? 5.578 25.672 22.531 1 97.81 631 LEU B N 1
ATOM 10361 C CA . LEU B 1 631 ? 4.902 24.547 23.156 1 97.81 631 LEU B CA 1
ATOM 10362 C C . LEU B 1 631 ? 4.406 23.547 22.109 1 97.81 631 LEU B C 1
ATOM 10364 O O . LEU B 1 631 ? 4.066 22.422 22.438 1 97.81 631 LEU B O 1
ATOM 10368 N N . LEU B 1 632 ? 4.441 23.984 20.859 1 98.25 632 LEU B N 1
ATOM 10369 C CA . LEU B 1 632 ? 3.791 23.203 19.812 1 98.25 632 LEU B CA 1
ATOM 10370 C C . LEU B 1 632 ? 4.816 22.391 19.031 1 98.25 632 LEU B C 1
ATOM 10372 O O . LEU B 1 632 ? 4.453 21.469 18.281 1 98.25 632 LEU B O 1
ATOM 10376 N N . PHE B 1 633 ? 6.09 22.703 19.078 1 97 633 PHE B N 1
ATOM 10377 C CA . PHE B 1 633 ? 7.09 21.938 18.328 1 97 633 PHE B CA 1
ATOM 10378 C C . PHE B 1 633 ? 7.977 21.141 19.281 1 97 633 PHE B C 1
ATOM 10380 O O . PHE B 1 633 ? 7.883 21.297 20.5 1 97 633 PHE B O 1
ATOM 10387 N N . TRP B 1 634 ? 8.742 20.172 18.75 1 95.44 634 TRP B N 1
ATOM 10388 C CA . TRP B 1 634 ? 9.586 19.281 19.531 1 95.44 634 TRP B CA 1
ATOM 10389 C C . TRP B 1 634 ? 11.062 19.594 19.344 1 95.44 634 TRP B C 1
ATOM 10391 O O . TRP B 1 634 ? 11.477 19.984 18.25 1 95.44 634 TRP B O 1
ATOM 10401 N N . GLU B 1 635 ? 11.75 19.406 20.359 1 92.12 635 GLU B N 1
ATOM 10402 C CA . GLU B 1 635 ? 13.203 19.438 20.25 1 92.12 635 GLU B CA 1
ATOM 10403 C C . GLU B 1 635 ? 13.766 18.078 19.859 1 92.12 635 GLU B C 1
ATOM 10405 O O . GLU B 1 635 ? 13.078 17.062 19.953 1 92.12 635 GLU B O 1
ATOM 10410 N N . GLU B 1 636 ? 14.914 18.125 19.359 1 89.31 636 GLU B N 1
ATOM 10411 C CA . GLU B 1 636 ? 15.547 16.875 18.938 1 89.31 636 GLU B CA 1
ATOM 10412 C C . GLU B 1 636 ? 15.633 15.891 20.094 1 89.31 636 GLU B C 1
ATOM 10414 O O . GLU B 1 636 ? 15.945 16.266 21.219 1 89.31 636 GLU B O 1
ATOM 10419 N N . ASP B 1 637 ? 15.234 14.672 19.859 1 83.88 637 ASP B N 1
ATOM 10420 C CA . ASP B 1 637 ? 15.242 13.609 20.859 1 83.88 637 ASP B CA 1
ATOM 10421 C C . ASP B 1 637 ? 16.516 12.773 20.75 1 83.88 637 ASP B C 1
ATOM 10423 O O . ASP B 1 637 ? 16.609 11.852 19.938 1 83.88 637 ASP B O 1
ATOM 10427 N N . PHE B 1 638 ? 17.406 12.938 21.609 1 76.81 638 PHE B N 1
ATOM 10428 C CA . PHE B 1 638 ? 18.719 12.281 21.531 1 76.81 638 PHE B CA 1
ATOM 10429 C C . PHE B 1 638 ? 18.625 10.836 22 1 76.81 638 PHE B C 1
ATOM 10431 O O . PHE B 1 638 ? 19.484 10.016 21.656 1 76.81 638 PHE B O 1
ATOM 10438 N N . GLU B 1 639 ? 17.578 10.492 22.703 1 74.69 639 GLU B N 1
ATOM 10439 C CA . GLU B 1 639 ? 17.375 9.109 23.125 1 74.69 639 GLU B CA 1
ATOM 10440 C C . GLU B 1 639 ? 17.062 8.211 21.922 1 74.69 639 GLU B C 1
ATOM 10442 O O . GLU B 1 639 ? 17.469 7.047 21.906 1 74.69 639 GLU B O 1
ATOM 10447 N N . ILE B 1 640 ? 16.375 8.719 20.969 1 73.56 640 ILE B N 1
ATOM 10448 C CA . ILE B 1 640 ? 16.016 7.973 19.781 1 73.56 640 ILE B CA 1
ATOM 10449 C C . ILE B 1 640 ? 17.281 7.652 18.969 1 73.56 640 ILE B C 1
ATOM 10451 O O . ILE B 1 640 ? 17.391 6.57 18.391 1 73.56 640 ILE B O 1
ATOM 10455 N N . LEU B 1 641 ? 18.234 8.523 18.984 1 63.41 641 LEU B N 1
ATOM 10456 C CA . LEU B 1 641 ? 19.453 8.391 18.203 1 63.41 641 LEU B CA 1
ATOM 10457 C C . LEU B 1 641 ? 20.344 7.301 18.781 1 63.41 641 LEU B C 1
ATOM 10459 O O . LEU B 1 641 ? 21.016 6.586 18.031 1 63.41 641 LEU B O 1
ATOM 10463 N N . GLN B 1 642 ? 20.312 7.242 19.953 1 55.72 642 GLN B N 1
ATOM 10464 C CA . GLN B 1 642 ? 21.156 6.25 20.609 1 55.72 642 GLN B CA 1
ATOM 10465 C C . GLN B 1 642 ? 20.672 4.832 20.312 1 55.72 642 GLN B C 1
ATOM 10467 O O . GLN B 1 642 ? 21.484 3.922 20.125 1 55.72 642 GLN B O 1
ATOM 10472 N N . ASN B 1 643 ? 19.438 4.691 20.125 1 51.53 643 ASN B N 1
ATOM 10473 C CA . ASN B 1 643 ? 18.859 3.379 19.828 1 51.53 643 ASN B CA 1
ATOM 10474 C C . ASN B 1 643 ? 19.156 2.945 18.391 1 51.53 643 ASN B C 1
ATOM 10476 O O . ASN B 1 643 ? 19.312 1.755 18.125 1 51.53 643 ASN B O 1
ATOM 10480 N N . CYS B 1 644 ? 19.188 3.91 17.469 1 51.94 644 CYS B N 1
ATOM 10481 C CA . CYS B 1 644 ? 19.438 3.615 16.062 1 51.94 644 CYS B CA 1
ATOM 10482 C C . CYS B 1 644 ? 20.875 3.129 15.859 1 51.94 644 CYS B C 1
ATOM 10484 O O . CYS B 1 644 ? 21.125 2.229 15.055 1 51.94 644 CYS B O 1
ATOM 10486 N N . VAL B 1 645 ? 21.875 3.838 16.438 1 42.81 645 VAL B N 1
ATOM 10487 C CA . VAL B 1 645 ? 23.281 3.451 16.297 1 42.81 645 VAL B CA 1
ATOM 10488 C C . VAL B 1 645 ? 23.469 1.994 16.719 1 42.81 645 VAL B C 1
ATOM 10490 O O . VAL B 1 645 ? 24.234 1.253 16.094 1 42.81 645 VAL B O 1
ATOM 10493 N N . CYS B 1 646 ? 22.75 1.688 17.594 1 40.62 646 CYS B N 1
ATOM 10494 C CA . CYS B 1 646 ? 22.891 0.31 18.062 1 40.62 646 CYS B CA 1
ATOM 10495 C C . CYS B 1 646 ? 22.281 -0.662 17.047 1 40.62 646 CYS B C 1
ATOM 10497 O O . CYS B 1 646 ? 22.781 -1.776 16.875 1 40.62 646 CYS B O 1
ATOM 10499 N N . MET B 1 647 ? 21.234 -0.243 16.453 1 42.59 647 MET B N 1
ATOM 10500 C CA . MET B 1 647 ? 20.516 -1.145 15.562 1 42.59 647 MET B CA 1
ATOM 10501 C C . MET B 1 647 ? 21.281 -1.333 14.258 1 42.59 647 MET B C 1
ATOM 10503 O O . MET B 1 647 ? 21.078 -2.32 13.547 1 42.59 647 MET B O 1
ATOM 10507 N N . LEU B 1 648 ? 21.984 -0.284 13.883 1 41.56 648 LEU B N 1
ATOM 10508 C CA . LEU B 1 648 ? 22.734 -0.325 12.625 1 41.56 648 LEU B CA 1
ATOM 10509 C C . LEU B 1 648 ? 24.016 -1.127 12.781 1 41.56 648 LEU B C 1
ATOM 10511 O O . LEU B 1 648 ? 24.609 -1.539 11.781 1 41.56 648 LEU B O 1
ATOM 10515 N N . ASN B 1 649 ? 24.703 -1.028 13.852 1 36.16 649 ASN B N 1
ATOM 10516 C CA . ASN B 1 649 ? 25.938 -1.802 13.984 1 36.16 649 ASN B CA 1
ATOM 10517 C C . ASN B 1 649 ? 25.656 -3.285 14.188 1 36.16 649 ASN B C 1
ATOM 10519 O O . ASN B 1 649 ? 24.828 -3.65 15.039 1 36.16 649 ASN B O 1
ATOM 10523 N N . LYS B 1 650 ? 25.922 -4.055 13.352 1 38.47 650 LYS B N 1
ATOM 10524 C CA . LYS B 1 650 ? 25.828 -5.508 13.445 1 38.47 650 LYS B CA 1
ATOM 10525 C C . LYS B 1 650 ? 26.156 -5.992 14.852 1 38.47 650 LYS B C 1
ATOM 10527 O O . LYS B 1 650 ? 25.531 -6.926 15.359 1 38.47 650 LYS B O 1
ATOM 10532 N N . THR B 1 651 ? 27.219 -5.562 15.492 1 36.5 651 THR B N 1
ATOM 10533 C CA . THR B 1 651 ? 27.734 -5.895 16.812 1 36.5 651 THR B CA 1
ATOM 10534 C C . THR B 1 651 ? 26.859 -5.262 17.906 1 36.5 651 THR B C 1
ATOM 10536 O O . THR B 1 651 ? 26.906 -5.676 19.062 1 36.5 651 THR B O 1
ATOM 10539 N N . GLY B 1 652 ? 26.188 -4.172 17.703 1 32.16 652 GLY B N 1
ATOM 10540 C CA . GLY B 1 652 ? 25.406 -3.416 18.656 1 32.16 652 GLY B CA 1
ATOM 10541 C C . GLY B 1 652 ? 23.984 -3.928 18.797 1 32.16 652 GLY B C 1
ATOM 10542 O O . GLY B 1 652 ? 23.203 -3.422 19.609 1 32.16 652 GLY B O 1
ATOM 10543 N N . ARG B 1 653 ? 23.359 -4.574 17.953 1 36.53 653 ARG B N 1
ATOM 10544 C CA . ARG B 1 653 ? 22.062 -5.23 18.125 1 36.53 653 ARG B CA 1
ATOM 10545 C C . ARG B 1 653 ? 22.078 -6.156 19.328 1 36.53 653 ARG B C 1
ATOM 10547 O O . ARG B 1 653 ? 21.062 -6.305 20.016 1 36.53 653 ARG B O 1
ATOM 10554 N N . ARG B 1 654 ? 23.172 -6.898 19.625 1 32.53 654 ARG B N 1
ATOM 10555 C CA . ARG B 1 654 ? 23.391 -7.664 20.859 1 32.53 654 ARG B CA 1
ATOM 10556 C C . ARG B 1 654 ? 23.438 -6.746 22.078 1 32.53 654 ARG B C 1
ATOM 10558 O O . ARG B 1 654 ? 22.984 -7.125 23.156 1 32.53 654 ARG B O 1
ATOM 10565 N N . LYS B 1 655 ? 24 -5.633 21.875 1 32.97 655 LYS B N 1
ATOM 10566 C CA . LYS B 1 655 ? 24.078 -4.734 23.016 1 32.97 655 LYS B CA 1
ATOM 10567 C C . LYS B 1 655 ? 22.75 -4.031 23.25 1 32.97 655 LYS B C 1
ATOM 10569 O O . LYS B 1 655 ? 22.359 -3.793 24.391 1 32.97 655 LYS B O 1
ATOM 10574 N N . CYS B 1 656 ? 22.078 -3.75 22.234 1 33.44 656 CYS B N 1
ATOM 10575 C CA . CYS B 1 656 ? 20.797 -3.105 22.453 1 33.44 656 CYS B CA 1
ATOM 10576 C C . CYS B 1 656 ? 19.75 -4.109 22.938 1 33.44 656 CYS B C 1
ATOM 10578 O O . CYS B 1 656 ? 18.797 -3.74 23.609 1 33.44 656 CYS B O 1
ATOM 10580 N N . SER B 1 657 ? 19.719 -5.285 22.5 1 31.06 657 SER B N 1
ATOM 10581 C CA . SER B 1 657 ? 18.938 -6.301 23.188 1 31.06 657 SER B CA 1
ATOM 10582 C C . SER B 1 657 ? 19.406 -6.473 24.641 1 31.06 657 SER B C 1
ATOM 10584 O O . SER B 1 657 ? 18.594 -6.727 25.531 1 31.06 657 SER B O 1
ATOM 10586 N N . ARG B 1 658 ? 20.641 -6.383 24.875 1 29.8 658 ARG B N 1
ATOM 10587 C CA . ARG B 1 658 ? 21.172 -6.465 26.234 1 29.8 658 ARG B CA 1
ATOM 10588 C C . ARG B 1 658 ? 20.891 -5.188 27.016 1 29.8 658 ARG B C 1
ATOM 10590 O O . ARG B 1 658 ? 20.703 -5.23 28.234 1 29.8 658 ARG B O 1
ATOM 10597 N N . PHE B 1 659 ? 21.047 -4.066 26.406 1 30.16 659 PHE B N 1
ATOM 10598 C CA . PHE B 1 659 ? 20.719 -2.869 27.172 1 30.16 659 PHE B CA 1
ATOM 10599 C C . PHE B 1 659 ? 19.219 -2.771 27.406 1 30.16 659 PHE B C 1
ATOM 10601 O O . PHE B 1 659 ? 18.781 -2.369 28.5 1 30.16 659 PHE B O 1
ATOM 10608 N N . ALA B 1 660 ? 18.391 -3.072 26.484 1 30.86 660 ALA B N 1
ATOM 10609 C CA . ALA B 1 660 ? 16.969 -3.184 26.797 1 30.86 660 ALA B CA 1
ATOM 10610 C C . ALA B 1 660 ? 16.719 -4.316 27.797 1 30.86 660 ALA B C 1
ATOM 10612 O O . ALA B 1 660 ? 15.859 -4.203 28.672 1 30.86 660 ALA B O 1
ATOM 10613 N N . ALA B 1 661 ? 17.438 -5.348 27.797 1 29.25 661 ALA B N 1
ATOM 10614 C CA . ALA B 1 661 ? 17.422 -6.34 28.859 1 29.25 661 ALA B CA 1
ATOM 10615 C C . ALA B 1 661 ? 18.062 -5.777 30.125 1 29.25 661 ALA B C 1
ATOM 10617 O O . ALA B 1 661 ? 17.641 -6.098 31.234 1 29.25 661 ALA B O 1
ATOM 10618 N N . ARG B 1 662 ? 19.125 -4.984 29.984 1 28.59 662 ARG B N 1
ATOM 10619 C CA . ARG B 1 662 ? 19.766 -4.461 31.203 1 28.59 662 ARG B CA 1
ATOM 10620 C C . ARG B 1 662 ? 18.984 -3.275 31.75 1 28.59 662 ARG B C 1
ATOM 10622 O O . ARG B 1 662 ? 19.078 -2.961 32.938 1 28.59 662 ARG B O 1
ATOM 10629 N N . SER B 1 663 ? 18.438 -2.439 30.859 1 27.75 663 SER B N 1
ATOM 10630 C CA . SER B 1 663 ? 17.719 -1.343 31.484 1 27.75 663 SER B CA 1
ATOM 10631 C C . SER B 1 663 ? 16.5 -1.853 32.25 1 27.75 663 SER B C 1
ATOM 10633 O O . SER B 1 663 ? 15.797 -1.073 32.906 1 27.75 663 SER B O 1
ATOM 10635 N N . LYS B 1 664 ? 16.172 -3.078 32 1 29.17 664 LYS B N 1
ATOM 10636 C CA . LYS B 1 664 ? 15.242 -3.645 33 1 29.17 664 LYS B CA 1
ATOM 10637 C C . LYS B 1 664 ? 15.906 -3.805 34.344 1 29.17 664 LYS B C 1
ATOM 10639 O O . LYS B 1 664 ? 15.227 -4.043 35.344 1 29.17 664 LYS B O 1
ATOM 10644 N N . ILE B 1 665 ? 17.234 -3.975 34.406 1 25.84 665 ILE B N 1
ATOM 10645 C CA . ILE B 1 665 ? 17.734 -4.277 35.75 1 25.84 665 ILE B CA 1
ATOM 10646 C C . ILE B 1 665 ? 17.734 -3.012 36.594 1 25.84 665 ILE B C 1
ATOM 10648 O O . ILE B 1 665 ? 17.75 -3.086 37.812 1 25.84 665 ILE B O 1
ATOM 10652 N N . LEU B 1 666 ? 18.031 -1.853 36.031 1 24.27 666 LEU B N 1
ATOM 10653 C CA . LEU B 1 666 ? 18.172 -0.809 37.031 1 24.27 666 LEU B CA 1
ATOM 10654 C C . LEU B 1 666 ? 16.812 -0.356 37.531 1 24.27 666 LEU B C 1
ATOM 10656 O O . LEU B 1 666 ? 16.734 0.544 38.375 1 24.27 666 LEU B O 1
ATOM 10660 N N . VAL B 1 667 ? 15.789 -0.768 36.969 1 20.44 667 VAL B N 1
ATOM 10661 C CA . VAL B 1 667 ? 14.727 -0.373 37.875 1 20.44 667 VAL B CA 1
ATOM 10662 C C . VAL B 1 667 ? 14.562 -1.434 38.969 1 20.44 667 VAL B C 1
ATOM 10664 O O . VAL B 1 667 ? 14.531 -2.631 38.688 1 20.44 667 VAL B O 1
#

pLDDT: mean 71.27, std 33.86, range [14.47, 98.94]

Solvent-accessible surface area (backbone atoms only — not comparable to full-atom values): 77108 Å² total; per-residue (Å²): 138,89,79,88,78,88,90,75,94,74,87,90,77,93,74,94,76,92,78,93,78,87,92,84,87,85,92,85,89,78,88,76,86,87,81,84,77,94,81,75,90,68,81,76,81,79,78,76,80,80,75,73,76,61,78,54,51,64,62,66,86,88,66,85,73,62,68,66,78,71,67,81,67,77,78,45,61,80,65,72,74,77,74,78,79,77,76,79,92,86,84,84,87,75,88,81,89,82,87,89,73,91,78,87,94,84,91,86,90,83,88,75,87,90,83,86,92,82,89,77,86,77,83,81,76,85,81,86,78,79,84,83,92,81,88,73,84,81,74,75,72,87,77,71,76,82,79,87,82,90,90,79,84,80,87,87,83,86,79,88,75,84,82,79,82,76,81,78,77,77,69,80,72,73,72,82,74,72,52,70,65,54,50,50,40,49,53,53,52,62,68,25,51,37,62,56,87,87,36,47,43,42,32,28,42,34,64,41,90,84,59,88,73,58,80,74,32,68,19,32,32,53,68,54,28,48,38,41,41,50,35,32,37,77,70,70,46,47,64,40,47,54,38,24,56,55,53,53,56,70,60,30,30,76,56,80,59,69,49,46,72,41,62,22,46,29,43,30,37,36,28,35,36,77,43,78,40,70,35,87,94,37,96,80,43,70,34,40,28,46,46,72,32,53,17,66,55,40,70,25,39,40,31,34,63,46,26,42,32,48,50,46,44,48,53,49,43,50,25,62,67,69,66,52,55,64,61,62,65,32,67,61,48,45,49,52,52,51,32,34,46,49,45,69,66,51,66,45,76,50,51,52,60,62,58,78,46,60,47,22,29,47,94,55,47,50,52,68,67,46,43,44,34,24,30,47,59,45,27,41,48,51,38,24,44,55,41,43,67,72,58,57,72,82,44,88,86,35,44,65,55,52,50,42,45,53,41,43,50,18,45,31,37,50,49,44,56,68,69,36,45,38,33,62,68,48,48,53,51,45,59,64,44,64,64,88,59,72,43,84,76,40,85,46,59,33,37,47,46,43,82,56,63,55,71,67,52,73,73,61,61,41,89,73,15,27,44,49,32,30,29,62,49,51,35,38,68,39,78,38,43,36,41,66,20,48,35,37,19,40,31,45,28,52,35,51,74,68,52,35,49,13,33,53,40,28,46,61,76,38,35,61,65,40,32,41,62,26,34,24,26,47,25,40,76,45,49,52,72,67,58,26,34,70,50,28,32,54,39,82,67,47,38,64,16,18,57,72,21,17,4,12,28,39,42,50,39,27,51,48,29,52,31,21,48,75,70,71,36,46,64,60,32,51,52,46,51,54,47,34,63,72,41,38,67,82,62,41,25,42,46,30,16,13,42,73,36,20,79,40,73,24,95,82,43,48,47,40,15,35,32,28,42,19,7,52,51,29,28,55,50,35,72,74,33,55,70,66,44,57,63,69,45,46,69,75,61,67,70,39,52,57,55,36,57,22,64,67,36,82,79,28,43,63,47,46,55,41,40,60,56,43,62,55,59,77,102,136,86,78,87,82,79,87,78,90,90,90,83,72,88,75,83,90,70,80,77,88,79,82,78,85,78,71,87,79,75,80,70,82,81,80,76,69,92,80,77,84,67,76,76,77,76,74,74,76,78,72,73,76,61,78,54,52,62,64,66,84,87,64,84,73,60,67,67,79,72,67,82,69,72,74,40,67,80,67,75,77,78,75,83,69,84,76,76,74,77,82,85,84,87,82,89,81,81,87,85,70,94,72,85,74,86,82,78,89,74,82,90,81,87,86,86,89,84,84,82,75,87,74,86,77,83,78,88,70,83,76,79,76,77,69,78,71,71,88,72,80,75,88,85,90,82,81,88,83,83,87,74,84,69,83,83,73,90,67,87,84,78,86,70,78,66,77,72,74,67,69,75,70,68,68,81,72,70,51,72,66,54,51,51,39,49,53,54,53,63,68,27,52,36,63,56,88,87,35,46,44,43,32,28,42,33,65,43,89,84,59,88,74,58,82,74,31,68,19,31,31,52,67,53,30,48,38,41,42,49,34,32,38,78,70,70,46,47,63,38,45,53,39,24,55,54,51,53,56,70,61,29,30,76,55,80,58,68,50,46,72,40,62,23,45,27,42,31,36,37,29,34,34,76,43,79,38,71,35,89,94,38,98,82,43,71,34,43,28,47,48,72,32,54,16,65,56,40,70,25,41,38,29,34,62,44,27,41,31,48,50,45,44,49,51,49,43,49,24,62,68,68,66,52,54,65,62,60,66,31,68,65,48,45,49,51,52,49,31,35,47,48,46,68,67,52,65,46,76,51,52,50,57,63,60,78,46,61,47,22,27,47,93,56,47,51,52,69,67,46,43,44,36,25,31,47,59,44,27,42,47,50,37,25,44,55,42,42,68,72,58,58,73,81,43,90,86,36,44,64,55,53,51,42,45,53,42,42,50,17,45,33,37,50,50,43,56,67,68,34,46,36,33,63,67,48,50,54,50,45,62,63,44,64,65,87,58,72,43,84,76,40,84,46,59,33,36,46,47,44,84,55,64,54,74,66,52,74,71,62,60,43,90,73,14,28,45,49,31,30,29,60,50,52,34,38,70,38,78,39,43,37,40,67,19,48,34,36,20,40,29,45,28,51,35,51,74,67,52,35,50,12,33,54,42,29,44,62,74,37,33,60,65,41,33,40,62,27,34,25,26,48,24,38,75,45,50,53,71,68,58,28,34,69,49,27,32,58,39,82,67,47,39,65,15,18,58,73,22,17,3,12,28,38,44,48,39,26,52,48,29,51,30,21,50,73,70,71,36,47,65,61,29,50,52,45,50,54,47,33,64,73,41,37,67,82,62,41,25,43,45,29,16,14,41,74,36,20,78,40,73,25,96,82,43,48,46,40,15,34,31,28,41,20,7,50,50,28,30,54,49,35,72,75,34,55,70,66,44,57,63,69,44,46,69,75,59,67,70,40,53,58,55,37,59,23,63,68,35,83,79,28,42,63,46,46,55,42,42,63,56,42,62,55,59,77,101

Nearest PDB structures (foldseek):
  6ttj-assembly1_C  TM=9.815E-01  e=2.669E-52  Arabidopsis thaliana
  6ttj-assembly2_H  TM=9.833E-01  e=4.274E-52  Arabidopsis thaliana
  6ttj-assembly2_E  TM=9.825E-01  e=9.973E-52  Arabidopsis thaliana
  6ttj-assembly1_B  TM=9.779E-01  e=6.229E-52  Arabidopsis thaliana
  6ttj-assembly1_D  TM=9.762E-01  e=1.096E-51  Arabidopsis thaliana

InterPro domains:
  IPR008928 Six-hairpin glycosidase superfamily [SSF48208] (198-627)
  IPR012341 Six-hairpin glycosidase-like superfamily [G3DSA:1.50.10.10] (215-612)
  IPR024746 Glycosyl hydrolase family 100 [PF12899] (185-626)
  IPR024746 Glycosyl hydrolase family 100 [PTHR31916] (112-651)

Radius of gyration: 40.38 Å; Cα contacts (8 Å, |Δi|>4): 2035; chains: 2; bounding box: 135×156×140 Å

Sequence (1334 aa):
MTTGSYIGISTMKPCCRILTKTPLISGFSSIKFSDSTMMSILSRSSCSRSIHSYRYYRCNNTKILGYINVNGLNRSDFSVTDSNWVQSRNFRPRVGSLIPNVTSDFRNQSTSVDSNSNVNNDKSFENIFIQSTLNPKPLLFDRIETDDQSKVEEVDKSSVNLDNKSYDLNENKVEDKLSKIEEEAWKFLRGAVVTYCSNPVGTVAANDPDEKQPLNYDQVFIRDFVPSALAFLLNGEGEIVKNFLLHTLQLQSWEKTVDCYSPGQGLMPASFKVRTVPLDGSNEAFEDVSDPDFGESAIGRVAPVDSGLWWIILLRAYGKLTGDYSLQDRVDVQTGIRLILKLCLTDGFDMFPSLLVTDGSCMIDRRMGIHGHPLEIQALFYSALRCSREMLIVNDTTRDLVAAVSNRLSALSFHMREYYWVDIKKINEIYRYKTEEYSTDAVNKFNIYPEQIPSWLVDWISEEGGYFIGNLQPAHMDFRFFTLGNLWAIVSSLGTTRQNEGILNLIDAKWDDIIGQMPLKICYPALEGEEWCIITGCDPKNTPWSYHNGGSWPTLLWQFTLACIKMGRSDLAQKAVGLAEKRLCVDKWPEYYDTRNGKFIGKQSRLMQTWTIAGFLTSKMLLKNPDKASLLFWEEDFEILQNCVCMLNKTGRRKCSRFAARSKILVMTTGSYIGISTMKPCCRILTKTPLISGFSSIKFSDSTMMSILSRSSCSRSIHSYRYYRCNNTKILGYINVNGLNRSDFSVTDSNWVQSRNFRPRVGSLIPNVTSDFRNQSTSVDSNSNVNNDKSFENIFIQSTLNPKPLLFDRIETDDQSKVEEVDKSSVNLDNKSYDLNENKVEDKLSKIEEEAWKFLRGAVVTYCSNPVGTVAANDPDEKQPLNYDQVFIRDFVPSALAFLLNGEGEIVKNFLLHTLQLQSWEKTVDCYSPGQGLMPASFKVRTVPLDGSNEAFEDVSDPDFGESAIGRVAPVDSGLWWIILLRAYGKLTGDYSLQDRVDVQTGIRLILKLCLTDGFDMFPSLLVTDGSCMIDRRMGIHGHPLEIQALFYSALRCSREMLIVNDTTRDLVAAVSNRLSALSFHMREYYWVDIKKINEIYRYKTEEYSTDAVNKFNIYPEQIPSWLVDWISEEGGYFIGNLQPAHMDFRFFTLGNLWAIVSSLGTTRQNEGILNLIDAKWDDIIGQMPLKICYPALEGEEWCIITGCDPKNTPWSYHNGGSWPTLLWQFTLACIKMGRSDLAQKAVGLAEKRLCVDKWPEYYDTRNGKFIGKQSRLMQTWTIAGFLTSKMLLKNPDKASLLFWEEDFEILQNCVCMLNKTGRRKCSRFAARSKILV

Foldseek 3Di:
DDDDDDDDDDDDDDDDDDDDDDYDDYDDDDDDDDDDDDDDDPPPPPPPDPPPPQVWPWPDDDDPPPDPPPPPDPPPPDPPPPPDDDPDDDDDDDDDDDDDDDDDDDDDDDDDDDDDDDDDDDPDDDDPDPDDDDDDPDPDDDDPPDDDDDDDDDDDDDDDDPDPPPPPPPVPPVPVDDDPLLVVLVVLLVVQFDDANNFTQFGFQFDDPPDPPCQRSQWGFLVLRLLVCLLCLLVVNNRNVLNNLSVQLVVAAQDDDPDPLDDHHLATFRTKHWDWDDDPPDPVDIIITIRGHQQPSPDPSFGQLLSLLSSLLSLLLSCLSNVPLVSLVRPSNLVSLVRNLCVQLPDDPDPALAGFGQALRYPNNAFDQLGGGFLLSLLSVLLSLVSCLVRHDDDPSCPVVNVSSLLSNLRSLCCQQPPQKDAPVVLVVLLPADAPDPDPPGPPNLRADNVPDDPVCNVQGDNQAMFGFGDDHRNDTRRKDALNSRLSCLQAVSDPLSNLVRHVVSCVVVVCQALFLHDGWRIPDFQADPRCCVRRVPDVQRYGQGDNRGWHALLCLLSNCLSCLSNVNNVVSVVSLVSNSVPCVVVQNWGIAGDRRRPGRHPPTDGNGNSNSSSSSNSVSCSVPVPSSNSSGDDHDVVSVVLNVQVPPPVSVVVSVVVVVCVVPVD/DDDDDDDDDDDDDDDDDPDDDDDDPDDDDDPPPDDDDDDDDPPPPPPPDPPPPQVWPWPDDDDLPPDPPPPPPPLPPDPPPPDDDPPPDDDDDDDDDDDDDDDDDDDDDDDDDDYDDDDDDDDDPDDDCPPPPPPPDDPPPDDDDDDDDDDDDDDDDDDDDDDPPVPCCVVPPVPVDDDPLLVVLVVLLVVQFDDAPNFTQFGFQFDDPPDPPCQRSQWGFLVLRLLVCLLCLLVVNNRNVLNNLSVQLVVAAQDDDPDPLDDHHLATFRTKHWDWDDDPPDPVDIIITIRGHQQPSPDPSFGQLLSLLSSLLSLLLSCLSNVPLVSLVDPSNLVSLVRNLCVQLPDDPDPALAGFGQALRYPNNAFDQLGGGFLLSLLSVLLSLVSCLVRHDDDPSCPVVNVSSLLSNLRSLCCQQPPQKDAPVVLVVLLPADAPDPDPPGPPNLRADNVQDDPVCNVQGDNQAMFGFGDDHRNDTRRKAALNSRLSCLQAVSDPLSNLVRHVVSCVVVVCQALFLADGWRIPDFQADPRCCVRRVPDVQRYGQGDNRGWHALLCLLSNCLSCLSNVNNVVSVVSLVSNSVPCVVVQNWGIAGDRRRPGRHPPTDGNGNSNSSSSSNSVSCSVPVPSSNSSGDDHDVVSNVLNVQVPPPVSVVVSVVVVVCVVVVD